Protein AF-A0A088RR99-F1 (afdb_monomer_lite)

Secondary structure (DSSP, 8-state):
--HHHHHHHHHHHHHHHHHHHHHHHHHHHHHHHHHHHHHHHHHHHHHHHHHHHHHHHHHHHHHHHHHHHHHHHHHHHHT------S-PPPHHHHTT----TTTTTTS------HHHHHHHHHHHHHHHHHHHHHHHHHHHHHHHHHHHHHHHHHHHHHHHHHHHHHHHHHHHHHHHHHHHHHHHHHHHHHHHHHHHHHHHHHHHHHHHHHHHHHHHHHHHHHHHHHHHTT--------S------TTSPPPGGGGGGS------HHHHHHHHHHHHHHHHHHHHHHHHHHHHT-TTTGGGS-HHHHHHHHHHHHHHHHHHHHHHHHHHHHHHHHHHHHHHHHHHHHHHHHHHHHHHHHHHHHHHHHHHHHHHHHHHHHHHHHHHHS-----THHHHHHHHHHHHHHHHHHHHHHHHHHHHHHHHHHHHHHHHHHHHHHHHHHHHHHHHHHHHHHHHHHHHHHHHHHHHHHHHHHHHHHHHHHHHHHHHHHHHHHHHHHHHHHHHHHHHHHHHHHHHHHHHHHHHHHHHHHHHH-SS--HHHHHHHHHHHHHHHHHHHHHHHHHHHHHHHHHHHHHHHHHHHHHHHHHHHHHHHHHHHHHHHHHHHHHHHHHHHHHHHHHHHHHHHHHHHHHHHHHHHHHHHHHHHHHHHHHHHHHHHHHHHHHHHHHHHHHHHHHHHHHHHHHHHHHHHHHHHHHHHHHHHHHHHH-STTHHHHHHHHHHHHHHHHHHHHHHHHHHHHHHHHHHHHHHHHHHHHHHHHHHHHHHHHHHHHHHHHHHHHHHHHHHHHHHHHHHTTT--

Organism: Leishmania panamensis (NCBI:txid5679)

Sequence (797 aa):
VTLEEYRDRDAAVGQLAAELEEQRAEAEKLAAELEEQRAEAEKLAAEVGEQRAEAGRLAAEVAAFRAKRNAALEARDAEGTLPVLEKAVPADEAAAQALDPRQVADGPLYAVTLEELHVARDETHRILDADGELRGILAEKVAECRGLIAKIEDVEMCLCDARNEQCGMQAKMDELERSCAAALRDRDEERRKVATELKALREINEQLVSEARAFRKKRLSAFACREANGFALSERVGSSFDKEDANVPVPSVMIEREALLCVRMEELNEQRDLNTQLLRDMSALGERIRDAMDPESIANSDSDAVFSHLEALLKALEESRAAEQAARDLAEEREGELAQLQKLFQNEEERLNNDLGEAREEVERLQGELDLLTDQLDEACRLFGDADAVNAEGVAKLETFSEVLAAARGGEKDAIEQLEIKENELEDLRSALKDTRYREEMLENLEDEVAQLQREKEITETELGAVQKEMSDLRRDLRAAEDRAAEKSRDTERMTLDLDALNSRIQDLLEELEEKTDQYNQVIKDLDDFAKNQSRENEKELLQRLLAREQELFELQEARRGENDEHEKQVGVLQGQINRLRDQTHQDNALHDGLQDELARLHKLLADAEAALRDKVAENEALKDGIEGMIDEHEAQMREMEQELEGKSKEVSDALERLEEMSAMVQEARESEESALRLRADSDAEVFRLQRELDKIKQLQSVMTESSDDRGGLLAQIMDSEGQLRDAETAIRKKNAELEEAEKEWRKKLNRSENLNHDLRRLLKRTMAALSKSADTMGNSAGALDAFRDELKPMMQ

pLDDT: mean 79.19, std 14.87, range [36.84, 98.06]

Radius of gyration: 68.39 Å; chains: 1; bounding box: 144×140×212 Å

Structure (mmCIF, N/CA/C/O backbone):
data_AF-A0A088RR99-F1
#
_entry.id   AF-A0A088RR99-F1
#
loop_
_atom_site.group_PDB
_atom_site.id
_atom_site.type_symbol
_atom_site.label_atom_id
_atom_site.label_alt_id
_atom_site.label_comp_id
_atom_site.label_asym_id
_atom_site.label_entity_id
_atom_site.label_seq_id
_atom_site.pdbx_PDB_ins_code
_atom_site.Cartn_x
_atom_site.Cartn_y
_atom_site.Cartn_z
_atom_site.occupancy
_atom_site.B_iso_or_equiv
_atom_site.auth_seq_id
_atom_site.auth_comp_id
_atom_site.auth_asym_id
_atom_site.auth_atom_id
_atom_site.pdbx_PDB_model_num
ATOM 1 N N . VAL A 1 1 ? 35.466 -7.204 6.351 1.00 54.00 1 VAL A N 1
ATOM 2 C CA . VAL A 1 1 ? 34.828 -8.522 6.517 1.00 54.00 1 VAL A CA 1
ATOM 3 C C . VAL A 1 1 ? 35.678 -9.545 5.793 1.00 54.00 1 VAL A C 1
ATOM 5 O O . VAL A 1 1 ? 35.951 -9.344 4.613 1.00 54.00 1 VAL A O 1
ATOM 8 N N . THR A 1 2 ? 36.204 -10.541 6.496 1.00 68.38 2 THR A N 1
ATOM 9 C CA . THR A 1 2 ? 37.073 -11.575 5.910 1.00 68.38 2 THR A CA 1
ATOM 10 C C . THR A 1 2 ? 36.237 -12.726 5.334 1.00 68.38 2 THR A C 1
ATOM 12 O O . THR A 1 2 ? 35.074 -12.906 5.685 1.00 68.38 2 THR A O 1
ATOM 15 N N . LEU A 1 3 ? 36.811 -13.527 4.428 1.00 69.12 3 LEU A N 1
ATOM 16 C CA . LEU A 1 3 ? 36.153 -14.727 3.878 1.00 69.12 3 LEU A CA 1
ATOM 17 C C . LEU A 1 3 ? 35.830 -15.786 4.951 1.00 69.12 3 LEU A C 1
ATOM 19 O O . LEU A 1 3 ? 34.948 -16.615 4.744 1.00 69.12 3 LEU A O 1
ATOM 23 N N . GLU A 1 4 ? 36.537 -15.764 6.082 1.00 70.50 4 GLU A N 1
ATOM 24 C CA . GLU A 1 4 ? 36.237 -16.595 7.255 1.00 70.50 4 GLU A CA 1
ATOM 25 C C . GLU A 1 4 ? 34.941 -16.153 7.940 1.00 70.50 4 GLU A C 1
ATOM 27 O O . GLU A 1 4 ? 34.075 -16.987 8.177 1.00 70.50 4 GLU A O 1
ATOM 32 N N . GLU A 1 5 ? 34.737 -14.846 8.128 1.00 72.44 5 GLU A N 1
ATOM 33 C CA . GLU A 1 5 ? 33.508 -14.312 8.732 1.00 72.44 5 GLU A CA 1
ATOM 34 C C . GLU A 1 5 ? 32.254 -14.630 7.899 1.00 72.44 5 GLU A C 1
ATOM 36 O O . GLU A 1 5 ? 31.184 -14.838 8.464 1.00 72.44 5 GLU A O 1
ATOM 41 N N . TYR A 1 6 ? 32.370 -14.716 6.567 1.00 73.50 6 TYR A N 1
ATOM 42 C CA . TYR A 1 6 ? 31.265 -15.161 5.705 1.00 73.50 6 TYR A CA 1
ATOM 43 C C . TYR A 1 6 ? 30.944 -16.648 5.883 1.00 73.50 6 TYR A C 1
ATOM 45 O O . TYR A 1 6 ? 29.779 -17.005 6.014 1.00 73.50 6 TYR A O 1
ATOM 53 N N . ARG A 1 7 ? 31.963 -17.512 5.952 1.00 76.06 7 ARG A N 1
ATOM 54 C CA . ARG A 1 7 ? 31.761 -18.958 6.148 1.00 76.06 7 ARG A CA 1
ATOM 55 C C . ARG A 1 7 ? 31.170 -19.282 7.514 1.00 76.06 7 ARG A C 1
ATOM 57 O O . ARG A 1 7 ? 30.309 -20.151 7.606 1.00 76.06 7 ARG A O 1
ATOM 64 N N . ASP A 1 8 ? 31.606 -18.574 8.551 1.00 81.62 8 ASP A N 1
ATOM 65 C CA . ASP A 1 8 ? 31.064 -18.737 9.900 1.00 81.62 8 ASP A CA 1
ATOM 66 C C . ASP A 1 8 ? 29.606 -18.267 9.968 1.00 81.62 8 ASP A C 1
ATOM 68 O O . ASP A 1 8 ? 28.774 -18.887 10.633 1.00 81.62 8 ASP A O 1
ATOM 72 N N . ARG A 1 9 ? 29.267 -17.207 9.224 1.00 80.00 9 ARG A N 1
ATOM 73 C CA . ARG A 1 9 ? 27.897 -16.701 9.128 1.00 80.00 9 ARG A CA 1
ATOM 74 C C . ARG A 1 9 ? 26.989 -17.642 8.340 1.00 80.00 9 ARG A C 1
ATOM 76 O O . ARG A 1 9 ? 25.888 -17.911 8.806 1.00 80.00 9 ARG A O 1
ATOM 83 N N . ASP A 1 10 ? 27.456 -18.202 7.227 1.00 81.12 10 ASP A N 1
ATOM 84 C CA . ASP A 1 10 ? 26.712 -19.211 6.462 1.00 81.12 10 ASP A CA 1
ATOM 85 C C . ASP A 1 10 ? 26.497 -20.494 7.279 1.00 81.12 10 ASP A C 1
ATOM 87 O O . ASP A 1 10 ? 25.415 -21.081 7.256 1.00 81.12 10 ASP A O 1
ATOM 91 N N . ALA A 1 11 ? 27.492 -20.907 8.073 1.00 81.31 11 ALA A N 1
ATOM 92 C CA . ALA A 1 11 ? 27.357 -22.039 8.986 1.00 81.31 11 ALA A CA 1
ATOM 93 C C . ALA A 1 11 ? 26.333 -21.768 10.103 1.00 81.31 11 ALA A C 1
ATOM 95 O O . ALA A 1 11 ? 25.532 -22.647 10.423 1.00 81.31 11 ALA A O 1
ATOM 96 N N . ALA A 1 12 ? 26.316 -20.555 10.664 1.00 81.56 12 ALA A N 1
ATOM 97 C CA . ALA A 1 12 ? 25.330 -20.148 11.665 1.00 81.56 12 ALA A CA 1
ATOM 98 C C . ALA A 1 12 ? 23.910 -20.060 11.080 1.00 81.56 12 ALA A C 1
ATOM 100 O O . ALA A 1 12 ? 22.954 -20.499 11.715 1.00 81.56 12 ALA A O 1
ATOM 101 N N . VAL A 1 13 ? 23.766 -19.557 9.850 1.00 83.94 13 VAL A N 1
ATOM 102 C CA . VAL A 1 13 ? 22.483 -19.541 9.129 1.00 83.94 13 VAL A CA 1
ATOM 103 C C . VAL A 1 13 ? 21.996 -20.967 8.863 1.00 83.94 13 VAL A C 1
ATOM 105 O O . VAL A 1 13 ? 20.821 -21.255 9.077 1.00 83.94 13 VAL A O 1
ATOM 108 N N . GLY A 1 14 ? 22.891 -21.884 8.484 1.00 83.31 14 GLY A N 1
ATOM 109 C CA . GLY A 1 14 ? 22.558 -23.300 8.313 1.00 83.31 14 GLY A CA 1
ATOM 110 C C . GLY A 1 14 ? 22.094 -23.984 9.605 1.00 83.31 14 GLY A C 1
ATOM 111 O O . GLY A 1 14 ? 21.163 -24.785 9.570 1.00 83.31 14 GLY A O 1
ATOM 112 N N . GLN A 1 15 ? 22.693 -23.647 10.752 1.00 82.81 15 GLN A N 1
ATOM 113 C CA . GLN A 1 15 ? 22.261 -24.158 12.060 1.00 82.81 15 GLN A CA 1
ATOM 114 C C . GLN A 1 15 ? 20.884 -23.619 12.459 1.00 82.81 15 GLN A C 1
ATOM 116 O O . GLN A 1 15 ? 20.018 -24.396 12.850 1.00 82.81 15 GLN A O 1
ATOM 121 N N . LEU A 1 16 ? 20.650 -22.317 12.279 1.00 83.88 16 LEU A N 1
ATOM 122 C CA . LEU A 1 16 ? 19.353 -21.698 12.561 1.00 83.88 16 LEU A CA 1
ATOM 123 C C . LEU A 1 16 ? 18.241 -22.246 11.656 1.00 83.88 16 LEU A C 1
ATOM 125 O O . LEU A 1 16 ? 17.116 -22.436 12.111 1.00 83.88 16 LEU A O 1
ATOM 129 N N . ALA A 1 17 ? 18.545 -22.537 10.388 1.00 82.81 17 ALA A N 1
ATOM 130 C CA . ALA A 1 17 ? 17.591 -23.160 9.475 1.00 82.81 17 ALA A CA 1
ATOM 131 C C . ALA A 1 17 ? 17.204 -24.580 9.927 1.00 82.81 17 ALA A C 1
ATOM 133 O O . ALA A 1 17 ? 16.025 -24.930 9.887 1.00 82.81 17 ALA A O 1
ATOM 134 N N . ALA A 1 18 ? 18.169 -25.369 10.410 1.00 85.12 18 ALA A N 1
ATOM 135 C CA . ALA A 1 18 ? 17.913 -26.709 10.936 1.00 85.12 18 ALA A CA 1
ATOM 136 C C . ALA A 1 18 ? 17.089 -26.681 12.237 1.00 85.12 18 ALA A C 1
ATOM 138 O O . ALA A 1 18 ? 16.146 -27.457 12.379 1.00 85.12 18 ALA A O 1
ATOM 139 N N . GLU A 1 19 ? 17.387 -25.755 13.156 1.00 86.31 19 GLU A N 1
ATOM 140 C CA . GLU A 1 19 ? 16.606 -25.570 14.390 1.00 86.31 19 GLU A CA 1
ATOM 141 C C . GLU A 1 19 ? 15.163 -25.125 14.095 1.00 86.31 19 GLU A C 1
ATOM 143 O O . GLU A 1 19 ? 14.224 -25.581 14.748 1.00 86.31 19 GLU A O 1
ATOM 148 N N . LEU A 1 20 ? 14.956 -24.277 13.080 1.00 82.88 20 LEU A N 1
ATOM 149 C CA . LEU A 1 20 ? 13.616 -23.870 12.649 1.00 82.88 20 LEU A CA 1
ATOM 150 C C . LEU A 1 20 ? 12.824 -25.018 12.008 1.00 82.88 20 LEU A C 1
ATOM 152 O O . LEU A 1 20 ? 11.614 -25.104 12.220 1.00 82.88 20 LEU A O 1
ATOM 156 N N . GLU A 1 21 ? 13.466 -25.900 11.237 1.00 85.81 21 GLU A N 1
ATOM 157 C CA . GLU A 1 21 ? 12.807 -27.110 10.728 1.00 85.81 21 GLU A CA 1
ATOM 158 C C . GLU A 1 21 ? 12.416 -28.069 11.859 1.00 85.81 21 GLU A C 1
ATOM 160 O O . GLU A 1 21 ? 11.305 -28.603 11.845 1.00 85.81 21 GLU A O 1
ATOM 165 N N . GLU A 1 22 ? 13.278 -28.247 12.862 1.00 88.12 22 GLU A N 1
ATOM 166 C CA . GLU A 1 22 ? 12.988 -29.093 14.024 1.00 88.12 22 GLU A CA 1
ATOM 167 C C . GLU A 1 22 ? 11.797 -28.548 14.829 1.00 88.12 22 GLU A C 1
ATOM 169 O O . GLU A 1 22 ? 10.846 -29.283 15.101 1.00 88.12 22 GLU A O 1
ATOM 174 N N . GLN A 1 23 ? 11.770 -27.239 15.100 1.00 85.75 23 GLN A N 1
ATOM 175 C CA . GLN A 1 23 ? 10.647 -26.590 15.785 1.00 85.75 23 GLN A CA 1
ATOM 176 C C . GLN A 1 23 ? 9.335 -26.680 14.996 1.00 85.75 23 GLN A C 1
ATOM 178 O O . GLN A 1 23 ? 8.271 -26.868 15.588 1.00 85.75 23 GLN A O 1
ATOM 183 N N . ARG A 1 24 ? 9.383 -26.577 13.661 1.00 84.25 24 ARG A N 1
ATOM 184 C CA . ARG A 1 24 ? 8.196 -26.760 12.808 1.00 84.25 24 ARG A CA 1
ATOM 185 C C . ARG A 1 24 ? 7.661 -28.187 12.896 1.00 84.25 24 ARG A C 1
ATOM 187 O O . ARG A 1 24 ? 6.454 -28.366 13.040 1.00 84.25 24 ARG A O 1
ATOM 194 N N . ALA A 1 25 ? 8.542 -29.186 12.875 1.00 85.12 25 ALA A N 1
ATOM 195 C CA . ALA A 1 25 ? 8.152 -30.587 13.004 1.00 85.12 25 ALA A CA 1
ATOM 196 C C . ALA A 1 25 ? 7.565 -30.911 14.392 1.00 85.12 25 ALA A C 1
ATOM 198 O O . ALA A 1 25 ? 6.639 -31.717 14.504 1.00 85.12 25 ALA A O 1
ATOM 199 N N . GLU A 1 26 ? 8.074 -30.289 15.458 1.00 86.69 26 GLU A N 1
ATOM 200 C CA . GLU A 1 26 ? 7.503 -30.413 16.804 1.00 86.69 26 GLU A CA 1
ATOM 201 C C . GLU A 1 26 ? 6.144 -29.713 16.928 1.00 86.69 26 GLU A C 1
ATOM 203 O O . GLU A 1 26 ? 5.206 -30.291 17.481 1.00 86.69 26 GLU A O 1
ATOM 208 N N . ALA A 1 27 ? 5.998 -28.516 16.354 1.00 78.56 27 ALA A N 1
ATOM 209 C CA . ALA A 1 27 ? 4.726 -27.799 16.323 1.00 78.56 27 ALA A CA 1
ATOM 210 C C . ALA A 1 27 ? 3.643 -28.577 15.555 1.00 78.56 27 ALA A C 1
ATOM 212 O O . ALA A 1 27 ? 2.495 -28.636 15.996 1.00 78.56 27 ALA A O 1
ATOM 213 N N . GLU A 1 28 ? 4.006 -29.226 14.445 1.00 87.69 28 GLU A N 1
ATOM 214 C CA . GLU A 1 28 ? 3.089 -30.053 13.657 1.00 87.69 28 GLU A CA 1
ATOM 215 C C . GLU A 1 28 ? 2.637 -31.308 14.426 1.00 87.69 28 GLU A C 1
ATOM 217 O O . GLU A 1 28 ? 1.454 -31.654 14.411 1.00 87.69 28 GLU A O 1
ATOM 222 N N . LYS A 1 29 ? 3.538 -31.948 15.189 1.00 87.44 29 LYS A N 1
ATOM 223 C CA . LYS A 1 29 ? 3.173 -33.061 16.087 1.00 87.44 29 LYS A CA 1
ATOM 224 C C . LYS A 1 29 ? 2.208 -32.628 17.188 1.00 87.44 29 LYS A C 1
ATOM 226 O O . LYS A 1 29 ? 1.214 -33.310 17.422 1.00 87.44 29 LYS A O 1
ATOM 231 N N . LEU A 1 30 ? 2.472 -31.493 17.835 1.00 83.06 30 LEU A N 1
ATOM 232 C CA . LEU A 1 30 ? 1.603 -30.963 18.890 1.00 83.06 30 LEU A CA 1
ATOM 233 C C . LEU A 1 30 ? 0.224 -30.561 18.347 1.00 83.06 30 LEU A C 1
ATOM 235 O O . LEU A 1 30 ? -0.787 -30.768 19.017 1.00 83.06 30 LEU A O 1
ATOM 239 N N . ALA A 1 31 ? 0.158 -30.031 17.123 1.00 82.94 31 ALA A N 1
ATOM 240 C CA . ALA A 1 31 ? -1.109 -29.726 16.464 1.00 82.94 31 ALA A CA 1
ATOM 241 C C . ALA A 1 31 ? -1.941 -30.996 16.206 1.00 82.94 31 ALA A C 1
ATOM 243 O O . ALA A 1 31 ? -3.144 -30.998 16.473 1.00 82.94 31 ALA A O 1
ATOM 244 N N . ALA A 1 32 ? -1.303 -32.084 15.761 1.00 85.31 32 ALA A N 1
ATOM 245 C CA . ALA A 1 32 ? -1.971 -33.368 15.552 1.00 85.31 32 ALA A CA 1
ATOM 246 C C . ALA A 1 32 ? -2.492 -33.983 16.867 1.00 85.31 32 ALA A C 1
ATOM 248 O O . ALA A 1 32 ? -3.633 -34.442 16.919 1.00 85.31 32 ALA A O 1
ATOM 249 N N . GLU A 1 33 ? -1.704 -33.934 17.947 1.00 87.25 33 GLU A N 1
ATOM 250 C CA . GLU A 1 33 ? -2.137 -34.407 19.273 1.00 87.25 33 GLU A CA 1
ATOM 251 C C . GLU A 1 33 ? -3.323 -33.591 19.822 1.00 87.25 33 GLU A C 1
ATOM 253 O O . GLU A 1 33 ? -4.242 -34.149 20.427 1.00 87.25 33 GLU A O 1
ATOM 258 N N . LEU A 1 34 ? -3.358 -32.276 19.575 1.00 83.00 34 LEU A N 1
ATOM 259 C CA . LEU A 1 34 ? -4.481 -31.423 19.978 1.00 83.00 34 LEU A CA 1
ATOM 260 C C . LEU A 1 34 ? -5.768 -31.718 19.198 1.00 83.00 34 LEU A C 1
ATOM 262 O O . LEU A 1 34 ? -6.855 -31.638 19.776 1.00 83.00 34 LEU A O 1
ATOM 266 N N . GLU A 1 35 ? -5.684 -32.052 17.908 1.00 86.12 35 GLU A N 1
ATOM 267 C CA . GLU A 1 35 ? -6.860 -32.492 17.147 1.00 86.12 35 GLU A CA 1
ATOM 268 C C . GLU A 1 35 ? -7.404 -33.831 17.655 1.00 86.12 35 GLU A C 1
ATOM 270 O O . GLU A 1 35 ? -8.621 -33.974 17.809 1.00 86.12 35 GLU A O 1
ATOM 275 N N . GLU A 1 36 ? -6.528 -34.785 17.985 1.00 86.38 36 GLU A N 1
ATOM 276 C CA . GLU A 1 36 ? -6.933 -36.075 18.552 1.00 86.38 36 GLU A CA 1
ATOM 277 C C . GLU A 1 36 ? -7.650 -35.890 19.900 1.00 86.38 36 GLU A C 1
ATOM 279 O O . GLU A 1 36 ? -8.761 -36.393 20.088 1.00 86.38 36 GLU A O 1
ATOM 284 N N . GLN A 1 37 ? -7.095 -35.066 20.795 1.00 84.25 37 GLN A N 1
ATOM 285 C CA . GLN A 1 37 ? -7.728 -34.751 22.082 1.00 84.25 37 GLN A CA 1
ATOM 286 C C . GLN A 1 37 ? -9.078 -34.040 21.925 1.00 84.25 37 GLN A C 1
ATOM 288 O O . GLN A 1 37 ? -10.015 -34.311 22.681 1.00 84.25 37 GLN A O 1
ATOM 293 N N . ARG A 1 38 ? -9.221 -33.147 20.936 1.00 83.50 38 ARG A N 1
ATOM 294 C CA . ARG A 1 38 ? -10.507 -32.491 20.641 1.00 83.50 38 ARG A CA 1
ATOM 295 C C . ARG A 1 38 ? -11.554 -33.497 20.167 1.00 83.50 38 ARG A C 1
ATOM 297 O O . ARG A 1 38 ? -12.693 -33.440 20.631 1.00 83.50 38 ARG A O 1
ATOM 304 N N . ALA A 1 39 ? -11.169 -34.436 19.305 1.00 85.31 39 ALA A N 1
ATOM 305 C CA . ALA A 1 39 ? -12.062 -35.486 18.826 1.00 85.31 39 ALA A CA 1
ATOM 306 C C . ALA A 1 39 ? -12.495 -36.443 19.955 1.00 85.31 39 ALA A C 1
ATOM 308 O O . ALA A 1 39 ? -13.648 -36.884 19.995 1.00 85.31 39 ALA A O 1
ATOM 309 N N . GLU A 1 40 ? -11.604 -36.754 20.898 1.00 86.06 40 GLU A N 1
ATOM 310 C CA . GLU A 1 40 ? -11.945 -37.544 22.087 1.00 86.06 40 GLU A CA 1
ATOM 311 C C . GLU A 1 40 ? -12.868 -36.786 23.051 1.00 86.06 40 GLU A C 1
ATOM 313 O O . GLU A 1 40 ? -13.852 -37.353 23.536 1.00 86.06 40 GLU A O 1
ATOM 318 N N . ALA A 1 41 ? -12.620 -35.493 23.278 1.00 78.75 41 ALA A N 1
ATOM 319 C CA . ALA A 1 41 ? -13.479 -34.651 24.108 1.00 78.75 41 ALA A CA 1
ATOM 320 C C . ALA A 1 41 ? -14.903 -34.536 23.537 1.00 78.75 41 ALA A C 1
ATOM 322 O O . ALA A 1 41 ? -15.880 -34.580 24.289 1.00 78.75 41 ALA A O 1
ATOM 323 N N . GLU A 1 42 ? -15.041 -34.446 22.211 1.00 86.56 42 GLU A N 1
ATOM 324 C CA . GLU A 1 42 ? -16.344 -34.411 21.542 1.00 86.56 42 GLU A CA 1
ATOM 325 C C . GLU A 1 42 ? -17.111 -35.736 21.702 1.00 86.56 42 GLU A C 1
ATOM 327 O O . GLU A 1 42 ? -18.307 -35.727 22.010 1.00 86.56 42 GLU A O 1
ATOM 332 N N . LYS A 1 43 ? -16.425 -36.884 21.596 1.00 85.94 43 LYS A N 1
ATOM 333 C CA . LYS A 1 43 ? -17.029 -38.203 21.866 1.00 85.94 43 LYS A CA 1
ATOM 334 C C . LYS A 1 43 ? -17.524 -38.326 23.306 1.00 85.94 43 LYS A C 1
ATOM 336 O O . LYS A 1 43 ? -18.658 -38.750 23.526 1.00 85.94 43 LYS A O 1
ATOM 341 N N . LEU A 1 44 ? -16.715 -37.913 24.281 1.00 83.50 44 LEU A N 1
ATOM 342 C CA . LEU A 1 44 ? -17.098 -37.947 25.695 1.00 83.50 44 LEU A CA 1
ATOM 343 C C . LEU A 1 44 ? -18.277 -37.008 25.991 1.00 83.50 44 LEU A C 1
ATOM 345 O O . LEU A 1 44 ? -19.177 -37.360 26.755 1.00 83.50 44 LEU A O 1
ATOM 349 N N . ALA A 1 45 ? -18.324 -35.833 25.356 1.00 81.44 45 ALA A N 1
ATOM 350 C CA . ALA A 1 45 ? -19.454 -34.917 25.481 1.00 81.44 45 ALA A CA 1
ATOM 351 C C . ALA A 1 45 ? -20.762 -35.532 24.946 1.00 81.44 45 ALA A C 1
ATOM 353 O O . ALA A 1 45 ? -21.819 -35.355 25.562 1.00 81.44 45 ALA A O 1
ATOM 354 N N . ALA A 1 46 ? -20.694 -36.290 23.845 1.00 84.62 46 ALA A N 1
ATOM 355 C CA . ALA A 1 46 ? -21.840 -37.015 23.302 1.00 84.62 46 ALA A CA 1
ATOM 356 C C . ALA A 1 46 ? -22.334 -38.121 24.256 1.00 84.62 46 ALA A C 1
ATOM 358 O O . ALA A 1 46 ? -23.530 -38.176 24.551 1.00 84.62 46 ALA A O 1
ATOM 359 N N . GLU A 1 47 ? -21.429 -38.933 24.815 1.00 85.56 47 GLU A N 1
ATOM 360 C CA . GLU A 1 47 ? -21.777 -39.987 25.783 1.00 85.56 47 GLU A CA 1
ATOM 361 C C . GLU A 1 47 ? -22.422 -39.419 27.061 1.00 85.56 47 GLU A C 1
ATOM 363 O O . GLU A 1 47 ? -23.435 -39.934 27.542 1.00 85.56 47 GLU A O 1
ATOM 368 N N . VAL A 1 48 ? -21.901 -38.306 27.592 1.00 82.75 48 VAL A N 1
ATOM 369 C CA . VAL A 1 48 ? -22.506 -37.615 28.748 1.00 82.75 48 VAL A CA 1
ATOM 370 C C . VAL A 1 48 ? -23.896 -37.066 28.404 1.00 82.75 48 VAL A C 1
ATOM 372 O O . VAL A 1 48 ? -24.798 -37.075 29.250 1.00 82.75 48 VAL A O 1
ATOM 375 N N . GLY A 1 49 ? -24.097 -36.603 27.168 1.00 84.50 49 GLY A N 1
ATOM 376 C CA . GLY A 1 49 ? -25.401 -36.182 26.657 1.00 84.50 49 GLY A CA 1
ATOM 377 C C . GLY A 1 49 ? -26.433 -37.312 26.669 1.00 84.50 49 GLY A C 1
ATOM 378 O O . GLY A 1 49 ? -27.550 -37.117 27.160 1.00 84.50 49 GLY A O 1
ATOM 379 N N . GLU A 1 50 ? -26.054 -38.505 26.206 1.00 85.50 50 GLU A N 1
ATOM 380 C CA . GLU A 1 50 ? -26.917 -39.692 26.229 1.00 85.50 50 GLU A CA 1
ATOM 381 C C . GLU A 1 50 ? -27.250 -40.135 27.659 1.00 85.50 50 GLU A C 1
ATOM 383 O O . GLU A 1 50 ? -28.425 -40.327 27.986 1.00 85.50 50 GLU A O 1
ATOM 388 N N . GLN A 1 51 ? -26.256 -40.192 28.552 1.00 84.81 51 GLN A N 1
ATOM 389 C CA . GLN A 1 51 ? -26.477 -40.556 29.957 1.00 84.81 51 GLN A CA 1
ATOM 390 C C . GLN A 1 51 ? -27.415 -39.575 30.674 1.00 84.81 51 GLN A C 1
ATOM 392 O O . GLN A 1 51 ? -28.276 -39.983 31.458 1.00 84.81 51 GLN A O 1
ATOM 397 N N . ARG A 1 52 ? -27.307 -38.268 30.390 1.00 82.12 52 ARG A N 1
ATOM 398 C CA . ARG A 1 52 ? -28.235 -37.259 30.932 1.00 82.12 52 ARG A CA 1
ATOM 399 C C . ARG A 1 52 ? -29.660 -37.453 30.418 1.00 82.12 52 ARG A C 1
ATOM 401 O O . ARG A 1 52 ? -30.609 -37.290 31.188 1.00 82.12 52 ARG A O 1
ATOM 408 N N . ALA A 1 53 ? -29.826 -37.817 29.147 1.00 83.50 53 ALA A N 1
ATOM 409 C CA . ALA A 1 53 ? -31.139 -38.112 28.580 1.00 83.50 53 ALA A CA 1
ATOM 410 C C . ALA A 1 53 ? -31.770 -39.363 29.219 1.00 83.50 53 ALA A C 1
ATOM 412 O O . ALA A 1 53 ? -32.968 -39.372 29.521 1.00 83.50 53 ALA A O 1
ATOM 413 N N . GLU A 1 54 ? -30.970 -40.396 29.487 1.00 83.25 54 GLU A N 1
ATOM 414 C CA . GLU A 1 54 ? -31.419 -41.619 30.155 1.00 83.25 54 GLU A CA 1
ATOM 415 C C . GLU A 1 54 ? -31.776 -41.379 31.632 1.00 83.25 54 GLU A C 1
ATOM 417 O O . GLU A 1 54 ? -32.849 -41.788 32.085 1.00 83.25 54 GLU A O 1
ATOM 422 N N . ALA A 1 55 ? -30.971 -40.598 32.359 1.00 76.69 55 ALA A N 1
ATOM 423 C CA . ALA A 1 55 ? -31.294 -40.156 33.716 1.00 76.69 55 ALA A CA 1
ATOM 424 C C . ALA A 1 55 ? -32.603 -39.345 33.766 1.00 76.69 55 ALA A C 1
ATOM 426 O O . ALA A 1 55 ? -33.422 -39.531 34.671 1.00 76.69 55 ALA A O 1
ATOM 427 N N . GLY A 1 56 ? -32.846 -38.491 32.765 1.00 82.19 56 GLY A N 1
ATOM 428 C CA . GLY A 1 56 ? -34.105 -37.760 32.613 1.00 82.19 56 GLY A CA 1
ATOM 429 C C . GLY A 1 56 ? -35.314 -38.680 32.407 1.00 82.19 56 GLY A C 1
ATOM 430 O O . GLY A 1 56 ? -36.368 -38.461 33.011 1.00 82.19 56 GLY A O 1
ATOM 431 N N . ARG A 1 57 ? -35.165 -39.750 31.613 1.00 85.31 57 ARG A N 1
ATOM 432 C CA . ARG A 1 57 ? -36.213 -40.769 31.428 1.00 85.31 57 ARG A CA 1
ATOM 433 C C . ARG A 1 57 ? -36.519 -41.520 32.722 1.00 85.31 57 ARG A C 1
ATOM 435 O O . ARG A 1 57 ? -37.688 -41.633 33.086 1.00 85.31 57 ARG A O 1
ATOM 442 N N . LEU A 1 58 ? -35.490 -41.967 33.440 1.00 81.94 58 LEU A N 1
ATOM 443 C CA . LEU A 1 58 ? -35.649 -42.667 34.718 1.00 81.94 58 LEU A CA 1
ATOM 444 C C . LEU A 1 58 ? -36.299 -41.769 35.781 1.00 81.94 58 LEU A C 1
ATOM 446 O O . LEU A 1 58 ? -37.187 -42.210 36.511 1.00 81.94 58 LEU A O 1
ATOM 450 N N . ALA A 1 59 ? -35.930 -40.486 35.840 1.00 79.06 59 ALA A N 1
ATOM 451 C CA . ALA A 1 59 ? -36.560 -39.525 36.744 1.00 79.06 59 ALA A CA 1
ATOM 452 C C . ALA A 1 59 ? -38.059 -39.339 36.444 1.00 79.06 59 ALA A C 1
ATOM 454 O O . ALA A 1 59 ? -38.875 -39.305 37.371 1.00 79.06 59 ALA A O 1
ATOM 455 N N . ALA A 1 60 ? -38.439 -39.273 35.162 1.00 81.31 60 ALA A N 1
ATOM 456 C CA . ALA A 1 60 ? -39.840 -39.196 34.748 1.00 81.31 60 ALA A CA 1
ATOM 457 C C . ALA A 1 60 ? -40.627 -40.466 35.119 1.00 81.31 60 ALA A C 1
ATOM 459 O O . ALA A 1 60 ? -41.765 -40.379 35.588 1.00 81.31 60 ALA A O 1
ATOM 460 N N . GLU A 1 61 ? -40.019 -41.644 34.980 1.00 82.62 61 GLU A N 1
ATOM 461 C CA . GLU A 1 61 ? -40.632 -42.918 35.363 1.00 82.62 61 GLU A CA 1
ATOM 462 C C . GLU A 1 61 ? -40.835 -43.029 36.884 1.00 82.62 61 GLU A C 1
ATOM 464 O O . GLU A 1 61 ? -41.922 -43.388 37.348 1.00 82.62 61 GLU A O 1
ATOM 469 N N . VAL A 1 62 ? -39.843 -42.620 37.682 1.00 79.88 62 VAL A N 1
ATOM 470 C CA . VAL A 1 62 ? -39.958 -42.557 39.148 1.00 79.88 62 VAL A CA 1
ATOM 471 C C . VAL A 1 62 ? -41.036 -41.561 39.576 1.00 79.88 62 VAL A C 1
ATOM 473 O O . VAL A 1 62 ? -41.808 -41.848 40.496 1.00 79.88 62 VAL A O 1
ATOM 476 N N . ALA A 1 63 ? -41.137 -40.405 38.916 1.00 80.50 63 ALA A N 1
ATOM 477 C CA . ALA A 1 63 ? -42.195 -39.434 39.185 1.00 80.50 63 ALA A CA 1
ATOM 478 C C . ALA A 1 63 ? -43.586 -40.021 38.884 1.00 80.50 63 ALA A C 1
ATOM 480 O O . ALA A 1 63 ? -44.496 -39.895 39.706 1.00 80.50 63 ALA A O 1
ATOM 481 N N . ALA A 1 64 ? -43.735 -40.743 37.770 1.00 80.19 64 ALA A N 1
ATOM 482 C CA . ALA A 1 64 ? -44.971 -41.442 37.425 1.00 80.19 64 ALA A CA 1
ATOM 483 C C . ALA A 1 64 ? -45.318 -42.553 38.436 1.00 80.19 64 ALA A C 1
ATOM 485 O O . ALA A 1 64 ? -46.485 -42.716 38.803 1.00 80.19 64 ALA A O 1
ATOM 486 N N . PHE A 1 65 ? -44.322 -43.288 38.939 1.00 81.88 65 PHE A N 1
ATOM 487 C CA . PHE A 1 65 ? -44.522 -44.296 39.982 1.00 81.88 65 PHE A CA 1
ATOM 488 C C . PHE A 1 65 ? -44.959 -43.664 41.310 1.00 81.88 65 PHE A C 1
ATOM 490 O O . PHE A 1 65 ? -45.899 -44.140 41.951 1.00 81.88 65 PHE A O 1
ATOM 497 N N . ARG A 1 66 ? -44.335 -42.546 41.706 1.00 84.31 66 ARG A N 1
ATOM 498 C CA . ARG A 1 66 ? -44.729 -41.772 42.895 1.00 84.31 66 ARG A CA 1
ATOM 499 C C . ARG A 1 66 ? -46.147 -41.223 42.765 1.00 84.31 66 ARG A C 1
ATOM 501 O O . ARG A 1 66 ? -46.909 -41.334 43.720 1.00 84.31 66 ARG A O 1
ATOM 508 N N . ALA A 1 67 ? -46.522 -40.707 41.596 1.00 80.75 67 ALA A N 1
ATOM 509 C CA . ALA A 1 67 ? -47.880 -40.242 41.327 1.00 80.75 67 ALA A CA 1
ATOM 510 C C . ALA A 1 67 ? -48.904 -41.383 41.438 1.00 80.75 67 ALA A C 1
ATOM 512 O O . ALA A 1 67 ? -49.914 -41.228 42.118 1.00 80.75 67 ALA A O 1
ATOM 513 N N . LYS A 1 68 ? -48.616 -42.562 40.865 1.00 80.69 68 LYS A N 1
ATOM 514 C CA . LYS A 1 68 ? -49.468 -43.756 41.015 1.00 80.69 68 LYS A CA 1
ATOM 515 C C . LYS A 1 68 ? -49.600 -44.201 42.470 1.00 80.69 68 LYS A C 1
ATOM 517 O O . LYS A 1 68 ? -50.698 -44.528 42.906 1.00 80.69 68 LYS A O 1
ATOM 522 N N . ARG A 1 69 ? -48.500 -44.201 43.228 1.00 82.62 69 ARG A N 1
ATOM 523 C CA . ARG A 1 69 ? -48.510 -44.546 44.656 1.00 82.62 69 ARG A CA 1
ATOM 524 C C . ARG A 1 69 ? -49.344 -43.554 45.462 1.00 82.62 69 ARG A C 1
ATOM 526 O O . ARG A 1 69 ? -50.129 -43.978 46.297 1.00 82.62 69 ARG A O 1
ATOM 533 N N . ASN A 1 70 ? -49.181 -42.257 45.217 1.00 77.19 70 ASN A N 1
ATOM 534 C CA . ASN A 1 70 ? -49.928 -41.227 45.931 1.00 77.19 70 ASN A CA 1
ATOM 535 C C . ASN A 1 70 ? -51.421 -41.285 45.580 1.00 77.19 70 ASN A C 1
ATOM 537 O O . ASN A 1 70 ? -52.236 -41.260 46.487 1.00 77.19 70 ASN A O 1
ATOM 541 N N . ALA A 1 71 ? -51.777 -41.507 44.312 1.00 75.19 71 ALA A N 1
ATOM 542 C CA . ALA A 1 71 ? -53.165 -41.741 43.909 1.00 75.19 71 ALA A CA 1
ATOM 543 C C . ALA A 1 71 ? -53.762 -43.007 44.557 1.00 75.19 71 ALA A C 1
ATOM 545 O O . ALA A 1 71 ? -54.928 -43.019 44.938 1.00 75.19 71 ALA A O 1
ATOM 546 N N . ALA A 1 72 ? -52.968 -44.072 44.723 1.00 69.19 72 ALA A N 1
ATOM 547 C CA . ALA A 1 72 ? -53.394 -45.276 45.435 1.00 69.19 72 ALA A CA 1
ATOM 548 C C . ALA A 1 72 ? -53.548 -45.048 46.951 1.00 69.19 72 ALA A C 1
ATOM 550 O O . ALA A 1 72 ? -54.430 -45.641 47.567 1.00 69.19 72 ALA A O 1
ATOM 551 N N . LEU A 1 73 ? -52.716 -44.192 47.555 1.00 71.12 73 LEU A N 1
ATOM 552 C CA . LEU A 1 73 ? -52.847 -43.784 48.957 1.00 71.12 73 LEU A CA 1
ATOM 553 C C . LEU A 1 73 ? -54.081 -42.898 49.165 1.00 71.12 73 LEU A C 1
ATOM 555 O O . LEU A 1 73 ? -54.863 -43.177 50.063 1.00 71.12 73 LEU A O 1
ATOM 559 N N . GLU A 1 74 ? -54.316 -41.922 48.288 1.00 70.81 74 GLU A N 1
ATOM 560 C CA . GLU A 1 74 ? -55.515 -41.075 48.309 1.00 70.81 74 GLU A CA 1
ATOM 561 C C . GLU A 1 74 ? -56.798 -41.896 48.108 1.00 70.81 74 GLU A C 1
ATOM 563 O O . GLU A 1 74 ? -57.787 -41.672 48.803 1.00 70.81 74 GLU A O 1
ATOM 568 N N . ALA A 1 75 ? -56.781 -42.897 47.219 1.00 70.38 75 ALA A N 1
ATOM 569 C CA . ALA A 1 75 ? -57.895 -43.831 47.057 1.00 70.38 75 ALA A CA 1
ATOM 570 C C . ALA A 1 75 ? -58.140 -44.669 48.326 1.00 70.38 75 ALA A C 1
ATOM 572 O O . ALA A 1 75 ? -59.287 -44.910 48.696 1.00 70.38 75 ALA A O 1
ATOM 573 N N . ARG A 1 76 ? -57.070 -45.064 49.028 1.00 62.16 76 ARG A N 1
ATOM 574 C CA . ARG A 1 76 ? -57.155 -45.813 50.289 1.00 62.16 76 ARG A CA 1
ATOM 575 C C . ARG A 1 76 ? -57.672 -44.953 51.446 1.00 62.16 76 ARG A C 1
ATOM 577 O O . ARG A 1 76 ? -58.441 -45.446 52.267 1.00 62.16 76 ARG A O 1
ATOM 584 N N . ASP A 1 77 ? -57.287 -43.682 51.493 1.00 62.59 77 ASP A N 1
ATOM 585 C CA . ASP A 1 77 ? -57.764 -42.726 52.497 1.00 62.59 77 ASP A CA 1
ATOM 586 C C . ASP A 1 77 ? -59.233 -42.333 52.240 1.00 62.59 77 ASP A C 1
ATOM 588 O O . ASP A 1 77 ? -59.994 -42.117 53.185 1.00 62.59 77 ASP A O 1
ATOM 592 N N . ALA A 1 78 ? -59.671 -42.332 50.975 1.00 64.69 78 ALA A N 1
ATOM 593 C CA . ALA A 1 78 ? -61.067 -42.123 50.583 1.00 64.69 78 ALA A CA 1
ATOM 594 C C . ALA A 1 78 ? -61.990 -43.324 50.884 1.00 64.69 78 ALA A C 1
ATOM 596 O O . ALA A 1 78 ? -63.186 -43.129 51.102 1.00 64.69 78 ALA A O 1
ATOM 597 N N . GLU A 1 79 ? -61.462 -44.554 50.931 1.00 54.69 79 GLU A N 1
ATOM 598 C CA . GLU A 1 79 ? -62.233 -45.772 51.242 1.00 54.69 79 GLU A CA 1
ATOM 599 C C . GLU A 1 79 ? -62.460 -46.014 52.744 1.00 54.69 79 GLU A C 1
ATOM 601 O O . GLU A 1 79 ? -63.220 -46.910 53.108 1.00 54.69 79 GLU A O 1
ATOM 606 N N . GLY A 1 80 ? -61.881 -45.188 53.623 1.00 59.28 80 GLY A N 1
ATOM 607 C CA . GLY A 1 80 ? -62.297 -45.064 55.020 1.00 59.28 80 GLY A CA 1
ATOM 608 C C . GLY A 1 80 ? -62.503 -46.392 55.752 1.00 59.28 80 GLY A C 1
ATOM 609 O O . GLY A 1 80 ? -63.609 -46.677 56.204 1.00 59.28 80 GLY A O 1
ATOM 610 N N . THR A 1 81 ? -61.471 -47.228 55.899 1.00 47.75 81 THR A N 1
ATOM 611 C CA . THR A 1 81 ? -61.473 -48.267 56.945 1.00 47.75 81 THR A CA 1
ATOM 612 C C . THR A 1 81 ? -60.072 -48.795 57.253 1.00 47.75 81 THR A C 1
ATOM 614 O O . THR A 1 81 ? -59.495 -49.536 56.468 1.00 47.75 81 THR A O 1
ATOM 617 N N . LEU A 1 82 ? -59.547 -48.433 58.429 1.00 46.31 82 LEU A N 1
ATOM 618 C CA . LEU A 1 82 ? -58.982 -49.326 59.455 1.00 46.31 82 LEU A CA 1
ATOM 619 C C . LEU A 1 82 ? -58.590 -48.470 60.682 1.00 46.31 82 LEU A C 1
ATOM 621 O O . LEU A 1 82 ? -58.066 -47.369 60.504 1.00 46.31 82 LEU A O 1
ATOM 625 N N . PRO A 1 83 ? -58.834 -48.924 61.925 1.00 50.94 83 PRO A N 1
ATOM 626 C CA . PRO A 1 83 ? -58.484 -48.157 63.112 1.00 50.94 83 PRO A CA 1
ATOM 627 C C . PRO A 1 83 ? -56.974 -48.238 63.345 1.00 50.94 83 PRO A C 1
ATOM 629 O O . PRO A 1 83 ? -56.441 -49.302 63.660 1.00 50.94 83 PRO A O 1
ATOM 632 N N . VAL A 1 84 ? -56.284 -47.109 63.206 1.00 43.09 84 VAL A N 1
ATOM 633 C CA . VAL A 1 84 ? -54.903 -46.962 63.672 1.00 43.09 84 VAL A CA 1
ATOM 634 C C . VAL A 1 84 ? -54.957 -46.687 65.174 1.00 43.09 84 VAL A C 1
ATOM 636 O O . VAL A 1 84 ? -55.582 -45.725 65.613 1.00 43.09 84 VAL A O 1
ATOM 639 N N . LEU A 1 85 ? -54.336 -47.557 65.974 1.00 44.81 85 LEU A N 1
ATOM 640 C CA . LEU A 1 85 ? -54.151 -47.340 67.409 1.00 44.81 85 LEU A CA 1
ATOM 641 C C . LEU A 1 85 ? -53.314 -46.067 67.620 1.00 44.81 85 LEU A C 1
ATOM 643 O O . LEU A 1 85 ? -52.172 -45.989 67.179 1.00 44.81 85 LEU A O 1
ATOM 647 N N . GLU A 1 86 ? -53.885 -45.081 68.311 1.00 46.25 86 GLU A N 1
ATOM 648 C CA . GLU A 1 86 ? -53.366 -43.709 68.454 1.00 46.25 86 GLU A CA 1
ATOM 649 C C . GLU A 1 86 ? -52.053 -43.546 69.242 1.00 46.25 86 GLU A C 1
ATOM 651 O O . GLU A 1 86 ? -51.619 -42.418 69.472 1.00 46.25 86 GLU A O 1
ATOM 656 N N . LYS A 1 87 ? -51.365 -44.615 69.655 1.00 47.78 87 LYS A N 1
ATOM 657 C CA . LYS A 1 87 ? -50.057 -44.491 70.316 1.00 47.78 87 LYS A CA 1
ATOM 658 C C . LYS A 1 87 ? -49.115 -45.610 69.899 1.00 47.78 87 LYS A C 1
ATOM 660 O O . LYS A 1 87 ? -49.309 -46.763 70.273 1.00 47.78 87 LYS A O 1
ATOM 665 N N . ALA A 1 88 ? -48.069 -45.245 69.161 1.00 43.81 88 ALA A N 1
ATOM 666 C CA . ALA A 1 88 ? -46.906 -46.097 68.974 1.00 43.81 88 ALA A CA 1
ATOM 667 C C . ALA A 1 88 ? -46.203 -46.267 70.329 1.00 43.81 88 ALA A C 1
ATOM 669 O O . ALA A 1 88 ? -45.751 -45.289 70.927 1.00 43.81 88 ALA A O 1
ATOM 670 N N . VAL A 1 89 ? -46.149 -47.505 70.817 1.00 51.03 89 VAL A N 1
ATOM 671 C CA . VAL A 1 89 ? -45.325 -47.874 71.971 1.00 51.03 89 VAL A CA 1
ATOM 672 C C . VAL A 1 89 ? -43.871 -47.955 71.487 1.00 51.03 89 VAL A C 1
ATOM 674 O O . VAL A 1 89 ? -43.624 -48.597 70.461 1.00 51.03 89 VAL A O 1
ATOM 677 N N . PRO A 1 90 ? -42.910 -47.297 72.159 1.00 57.91 90 PRO A N 1
ATOM 678 C CA . PRO A 1 90 ? -41.496 -47.372 71.805 1.00 57.91 90 PRO A CA 1
ATOM 679 C C . PRO A 1 90 ? -40.989 -48.821 71.807 1.00 57.91 90 PRO A C 1
ATOM 681 O O . PRO A 1 90 ? -41.415 -49.636 72.628 1.00 57.91 90 PRO A O 1
ATOM 684 N N . ALA A 1 91 ? -40.062 -49.138 70.897 1.00 46.28 91 ALA A N 1
ATOM 685 C CA . ALA A 1 91 ? -39.583 -50.501 70.636 1.00 46.28 91 ALA A CA 1
ATOM 686 C C . ALA A 1 91 ? -39.056 -51.238 71.886 1.00 46.28 91 ALA A C 1
ATOM 688 O O . ALA A 1 91 ? -39.145 -52.464 71.962 1.00 46.28 91 ALA A O 1
ATOM 689 N N . ASP A 1 92 ? -38.586 -50.492 72.884 1.00 52.97 92 ASP A N 1
ATOM 690 C CA . ASP A 1 92 ? -38.006 -51.036 74.111 1.00 52.97 92 ASP A CA 1
ATOM 691 C C . ASP A 1 92 ? -39.075 -51.538 75.108 1.00 52.97 92 ASP A C 1
ATOM 693 O O . ASP A 1 92 ? -38.808 -52.444 75.897 1.00 52.97 92 ASP A O 1
ATOM 697 N N . GLU A 1 93 ? -40.309 -51.017 75.048 1.00 49.00 93 GLU A N 1
ATOM 698 C CA . GLU A 1 93 ? -41.435 -51.442 75.903 1.00 49.00 93 GLU A CA 1
ATOM 699 C C . GLU A 1 93 ? -42.253 -52.591 75.287 1.00 49.00 93 GLU A C 1
ATOM 701 O O . GLU A 1 93 ? -42.799 -53.426 76.012 1.00 49.00 93 GLU A O 1
ATOM 706 N N . ALA A 1 94 ? -42.280 -52.705 73.954 1.00 50.94 94 ALA A N 1
ATOM 707 C CA . ALA A 1 94 ? -43.008 -53.765 73.247 1.00 50.94 94 ALA A CA 1
ATOM 708 C C . ALA A 1 94 ? -42.450 -55.176 73.526 1.00 50.94 94 ALA A C 1
ATOM 710 O O . ALA A 1 94 ? -43.194 -56.155 73.505 1.00 50.94 94 ALA A O 1
ATOM 711 N N . ALA A 1 95 ? -41.154 -55.292 73.835 1.00 52.56 95 ALA A N 1
ATOM 712 C CA . ALA A 1 95 ? -40.520 -56.573 74.147 1.00 52.56 95 ALA A CA 1
ATOM 713 C C . ALA A 1 95 ? -40.870 -57.114 75.551 1.00 52.56 95 ALA A C 1
ATOM 715 O O . ALA A 1 95 ? -40.720 -58.310 75.798 1.00 52.56 95 ALA A O 1
ATOM 716 N N . ALA A 1 96 ? -41.340 -56.261 76.470 1.00 49.00 96 ALA A N 1
ATOM 717 C CA . ALA A 1 96 ? -41.609 -56.630 77.864 1.00 49.00 96 ALA A CA 1
ATOM 718 C C . ALA A 1 96 ? -43.092 -56.935 78.152 1.00 49.00 96 ALA A C 1
ATOM 720 O O . ALA A 1 96 ? -43.423 -57.435 79.231 1.00 49.00 96 ALA A O 1
ATOM 721 N N . GLN A 1 97 ? -43.996 -56.652 77.209 1.00 49.31 97 GLN A N 1
ATOM 722 C CA . GLN A 1 97 ? -45.437 -56.768 77.417 1.00 49.31 97 GLN A CA 1
ATOM 723 C C . GLN A 1 97 ? -45.986 -58.070 76.818 1.00 49.31 97 GLN A C 1
ATOM 725 O O . GLN A 1 97 ? -46.153 -58.211 75.610 1.00 49.31 97 GLN A O 1
ATOM 730 N N . ALA A 1 98 ? -46.285 -59.043 77.682 1.00 50.56 98 ALA A N 1
ATOM 731 C CA . ALA A 1 98 ? -46.934 -60.284 77.273 1.00 50.56 98 ALA A CA 1
ATOM 732 C C . ALA A 1 98 ? -48.370 -60.005 76.795 1.00 50.56 98 ALA A C 1
ATOM 734 O O . ALA A 1 98 ? -49.229 -59.602 77.581 1.00 50.56 98 ALA A O 1
ATOM 735 N N . LEU A 1 99 ? -48.620 -60.224 75.503 1.00 55.31 99 LEU A N 1
ATOM 736 C CA . LEU A 1 99 ? -49.952 -60.153 74.904 1.00 55.31 99 LEU A CA 1
ATOM 737 C C . LEU A 1 99 ? -50.797 -61.358 75.347 1.00 55.31 99 LEU A C 1
ATOM 739 O O . LEU A 1 99 ? -50.329 -62.498 75.348 1.00 55.31 99 LEU A O 1
ATOM 743 N N . ASP A 1 100 ? -52.050 -61.098 75.724 1.00 50.88 100 ASP A N 1
ATOM 744 C CA . ASP A 1 100 ? -53.015 -62.121 76.138 1.00 50.88 100 ASP A CA 1
ATOM 745 C C . ASP A 1 100 ? -53.306 -63.076 74.952 1.00 50.88 100 ASP A C 1
ATOM 747 O O . ASP A 1 100 ? -53.728 -62.602 73.890 1.00 50.88 100 ASP A O 1
ATOM 751 N N . PRO A 1 101 ? -53.110 -64.409 75.086 1.00 55.81 101 PRO A N 1
ATOM 752 C CA . PRO A 1 101 ? -53.225 -65.386 73.992 1.00 55.81 101 PRO A CA 1
ATOM 753 C C . PRO A 1 101 ? -54.543 -65.371 73.209 1.00 55.81 101 PRO A C 1
ATOM 755 O O . PRO A 1 101 ? -54.618 -65.922 72.112 1.00 55.81 101 PRO A O 1
ATOM 758 N N . ARG A 1 102 ? -55.594 -64.747 73.747 1.00 55.97 102 ARG A N 1
ATOM 759 C CA . ARG A 1 102 ? -56.884 -64.602 73.062 1.00 55.97 102 ARG A CA 1
ATOM 760 C C . ARG A 1 102 ? -56.844 -63.612 71.896 1.00 55.97 102 ARG A C 1
ATOM 762 O O . ARG A 1 102 ? -57.595 -63.799 70.951 1.00 55.97 102 ARG A O 1
ATOM 769 N N . GLN A 1 103 ? -55.948 -62.624 71.907 1.00 54.41 103 GLN A N 1
ATOM 770 C CA . GLN A 1 103 ? -55.840 -61.632 70.825 1.00 54.41 103 GLN A CA 1
ATOM 771 C C . GLN A 1 103 ? -55.125 -62.168 69.574 1.00 54.41 103 GLN A C 1
ATOM 773 O O . GLN A 1 103 ? -55.280 -61.613 68.492 1.00 54.41 103 GLN A O 1
ATOM 778 N N . VAL A 1 104 ? -54.382 -63.272 69.697 1.00 54.88 104 VAL A N 1
ATOM 779 C CA . VAL A 1 104 ? -53.726 -63.948 68.562 1.00 54.88 104 VAL A CA 1
ATOM 780 C C . VAL A 1 104 ? -54.698 -64.878 67.820 1.00 54.88 104 VAL A C 1
ATOM 782 O O . VAL A 1 104 ? -54.481 -65.192 66.654 1.00 54.88 104 VAL A O 1
ATOM 785 N N . ALA A 1 105 ? -55.788 -65.304 68.467 1.00 49.69 105 ALA A N 1
ATOM 786 C CA . ALA A 1 105 ? -56.734 -66.265 67.898 1.00 49.69 105 ALA A CA 1
ATOM 787 C C . ALA A 1 105 ? -57.699 -65.662 66.857 1.00 49.69 105 ALA A C 1
ATOM 789 O O . ALA A 1 105 ? -58.235 -66.407 66.040 1.00 49.69 105 ALA A O 1
ATOM 790 N N . ASP A 1 106 ? -57.883 -64.338 66.852 1.00 53.12 106 ASP A N 1
ATOM 791 C CA . ASP A 1 106 ? -58.867 -63.657 65.996 1.00 53.12 106 ASP A CA 1
ATOM 792 C C . ASP A 1 106 ? -58.249 -63.000 64.738 1.00 53.12 106 ASP A C 1
ATOM 794 O O . ASP A 1 106 ? -58.949 -62.339 63.970 1.00 53.12 106 ASP A O 1
ATOM 798 N N . GLY A 1 107 ? -56.944 -63.187 64.489 1.00 52.31 107 GLY A N 1
ATOM 799 C CA . GLY A 1 107 ? -56.244 -62.683 63.298 1.00 52.31 107 GLY A CA 1
ATOM 800 C C . GLY A 1 107 ? -55.977 -63.777 62.246 1.00 52.31 107 GLY A C 1
ATOM 801 O O . GLY A 1 107 ? -55.598 -64.890 62.614 1.00 52.31 107 GLY A O 1
ATOM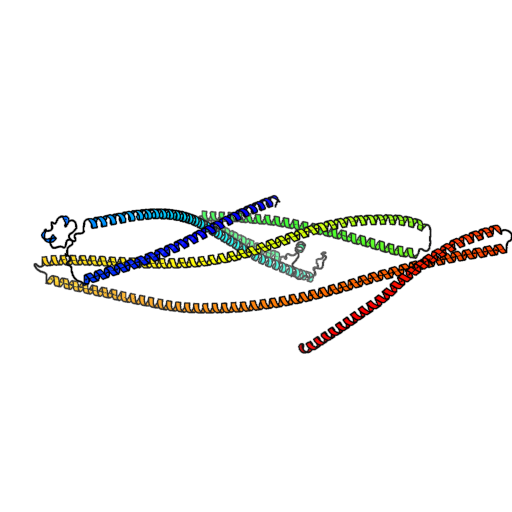 802 N N . PRO A 1 108 ? -56.126 -63.509 60.932 1.00 48.03 108 PRO A N 1
ATOM 803 C CA . PRO A 1 108 ? -55.879 -64.512 59.900 1.00 48.03 108 PRO A CA 1
ATOM 804 C C . PRO A 1 108 ? -54.374 -64.791 59.758 1.00 48.03 108 PRO A C 1
ATOM 806 O O . PRO A 1 108 ? -53.603 -63.936 59.326 1.00 48.03 108 PRO A O 1
ATOM 809 N N . LEU A 1 109 ? -53.956 -66.010 60.102 1.00 51.22 109 LEU A N 1
ATOM 810 C CA . LEU A 1 109 ? -52.599 -66.509 59.869 1.00 51.22 109 LEU A CA 1
ATOM 811 C C . LEU A 1 109 ? -52.443 -66.922 58.395 1.00 51.22 109 LEU A C 1
ATOM 813 O O . LEU A 1 109 ? -52.927 -67.978 57.988 1.00 51.22 109 LEU A O 1
ATOM 817 N N . TYR A 1 110 ? -51.744 -66.113 57.595 1.00 49.41 110 TYR A N 1
ATOM 818 C CA . TYR A 1 110 ? -51.235 -66.544 56.290 1.00 49.41 110 TYR A CA 1
ATOM 819 C C . TYR A 1 110 ? -50.069 -67.516 56.512 1.00 49.41 110 TYR A C 1
ATOM 821 O O . TYR A 1 110 ? -48.953 -67.106 56.821 1.00 49.41 110 TYR A O 1
ATOM 829 N N . ALA A 1 111 ? -50.331 -68.817 56.390 1.00 48.28 111 ALA A N 1
ATOM 830 C CA . ALA A 1 111 ? -49.288 -69.835 56.408 1.00 48.28 111 ALA A CA 1
ATOM 831 C C . ALA A 1 111 ? -48.649 -69.937 55.013 1.00 48.28 111 ALA A C 1
ATOM 833 O O . ALA A 1 111 ? -49.223 -70.539 54.109 1.00 48.28 111 ALA A O 1
ATOM 834 N N . VAL A 1 112 ? -47.472 -69.332 54.844 1.00 46.66 112 VAL A N 1
ATOM 835 C CA . VAL A 1 112 ? -46.565 -69.598 53.714 1.00 46.66 112 VAL A CA 1
ATOM 836 C C . VAL A 1 112 ? -45.898 -70.955 53.952 1.00 46.66 112 VAL A C 1
ATOM 838 O O . VAL A 1 112 ? -45.525 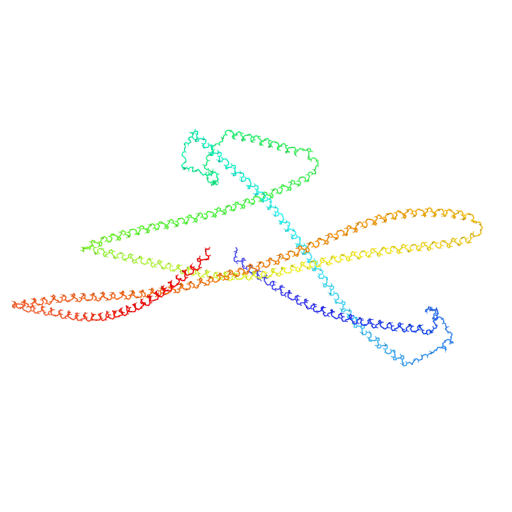-71.272 55.085 1.00 46.66 112 VAL A O 1
ATOM 841 N N . THR A 1 113 ? -45.774 -71.779 52.912 1.00 60.41 113 THR A N 1
ATOM 842 C CA . THR A 1 113 ? -45.141 -73.102 53.036 1.00 60.41 113 THR A CA 1
ATOM 843 C C . THR A 1 113 ? -43.619 -72.973 53.178 1.00 60.41 113 THR A C 1
ATOM 845 O O . THR A 1 113 ? -43.007 -72.035 52.668 1.00 60.41 113 THR A O 1
ATOM 848 N N . LEU A 1 114 ? -42.971 -73.901 53.895 1.00 62.22 114 LEU A N 1
ATOM 849 C CA . LEU A 1 114 ? -41.514 -73.863 54.107 1.00 62.22 114 LEU A CA 1
ATOM 850 C C . LEU A 1 114 ? -40.725 -73.940 52.788 1.00 62.22 114 LEU A C 1
ATOM 852 O O . LEU A 1 114 ? -39.642 -73.363 52.702 1.00 62.22 114 LEU A O 1
ATOM 856 N N . GLU A 1 115 ? -41.260 -74.601 51.754 1.00 69.69 115 GLU A N 1
ATOM 857 C CA . GLU A 1 115 ? -40.657 -74.597 50.419 1.00 69.69 115 GLU A CA 1
ATOM 858 C C . GLU A 1 115 ? -40.634 -73.200 49.777 1.00 69.69 115 GLU A C 1
ATOM 860 O O . GLU A 1 115 ? -39.598 -72.802 49.248 1.00 69.69 115 GLU A O 1
ATOM 865 N N . GLU A 1 116 ? -41.720 -72.424 49.857 1.00 69.94 116 GLU A N 1
ATOM 866 C CA . GLU A 1 116 ? -41.783 -71.063 49.293 1.00 69.94 116 GLU A CA 1
ATOM 867 C C . GLU A 1 116 ? -40.801 -70.113 49.991 1.00 69.94 116 GLU A C 1
ATOM 869 O O . GLU A 1 116 ? -40.179 -69.266 49.348 1.00 69.94 116 GLU A O 1
ATOM 874 N N . LEU A 1 117 ? -40.598 -70.297 51.298 1.00 70.81 117 LEU A N 1
ATOM 875 C CA . LEU A 1 117 ? -39.644 -69.516 52.085 1.00 70.81 117 LEU A CA 1
ATOM 876 C C . LEU A 1 117 ? -38.190 -69.853 51.713 1.00 70.81 117 LEU A C 1
ATOM 878 O O . LEU A 1 117 ? -37.346 -68.961 51.643 1.00 70.81 117 LEU A O 1
ATOM 882 N N . HIS A 1 118 ? -37.889 -71.122 51.418 1.00 72.62 118 HIS A N 1
ATOM 883 C CA . HIS A 1 118 ? -36.568 -71.518 50.926 1.00 72.62 118 HIS A CA 1
ATOM 884 C C . HIS A 1 118 ? -36.296 -71.030 49.500 1.00 72.62 118 HIS A C 1
ATOM 886 O O . HIS A 1 118 ? -35.205 -70.526 49.251 1.00 72.62 118 HIS A O 1
ATOM 892 N N . VAL A 1 119 ? -37.277 -71.097 48.594 1.00 78.19 119 VAL A N 1
ATOM 893 C CA . VAL A 1 119 ? -37.131 -70.561 47.229 1.00 78.19 119 VAL A CA 1
ATOM 894 C C . VAL A 1 119 ? -36.885 -69.055 47.268 1.00 78.19 119 VAL A C 1
ATOM 896 O O . VAL A 1 119 ? -35.922 -68.589 46.668 1.00 78.19 119 VAL A O 1
ATOM 899 N N . ALA A 1 120 ? -37.675 -68.306 48.045 1.00 74.62 120 ALA A N 1
ATOM 900 C CA . ALA A 1 120 ? -37.463 -66.872 48.222 1.00 74.62 120 ALA A CA 1
ATOM 901 C C . ALA A 1 120 ? -36.077 -66.561 48.815 1.00 74.62 120 ALA A C 1
ATOM 903 O O . ALA A 1 120 ? -35.423 -65.615 48.382 1.00 74.62 120 ALA A O 1
ATOM 904 N N . ARG A 1 121 ? -35.591 -67.376 49.762 1.00 77.25 121 ARG A N 1
ATOM 905 C CA . ARG A 1 121 ? -34.253 -67.206 50.344 1.00 77.25 121 ARG A CA 1
ATOM 906 C C . ARG A 1 121 ? -33.144 -67.455 49.319 1.00 77.25 121 ARG A C 1
ATOM 908 O O . ARG A 1 121 ? -32.200 -66.673 49.241 1.00 77.25 121 ARG A O 1
ATOM 915 N N . ASP A 1 122 ? -33.255 -68.502 48.514 1.00 77.25 122 ASP A N 1
ATOM 916 C CA . ASP A 1 122 ? -32.258 -68.812 47.488 1.00 77.25 122 ASP A CA 1
ATOM 917 C C . ASP A 1 122 ? -32.256 -67.753 46.370 1.00 77.25 122 ASP A C 1
ATOM 919 O O . ASP A 1 122 ? -31.191 -67.369 45.887 1.00 77.25 122 ASP A O 1
ATOM 923 N N . GLU A 1 123 ? -33.426 -67.214 46.010 1.00 79.62 123 GLU A N 1
ATOM 924 C CA . GLU A 1 123 ? -33.559 -66.055 45.117 1.00 79.62 123 GLU A CA 1
ATOM 925 C C . GLU A 1 123 ? -32.836 -64.827 45.696 1.00 79.62 123 GLU A C 1
ATOM 927 O O . GLU A 1 123 ? -32.053 -64.179 45.002 1.00 79.62 123 GLU A O 1
ATOM 932 N N . THR A 1 124 ? -33.027 -64.538 46.991 1.00 74.56 124 THR A N 1
ATOM 933 C CA . THR A 1 124 ? -32.355 -63.407 47.652 1.00 74.56 124 THR A CA 1
ATOM 934 C C . THR A 1 124 ? -30.842 -63.583 47.723 1.00 74.56 124 THR A C 1
ATOM 936 O O . THR A 1 124 ? -30.119 -62.607 47.554 1.00 74.56 124 THR A O 1
ATOM 939 N N . HIS A 1 125 ? -30.344 -64.810 47.904 1.00 77.38 125 HIS A N 1
ATOM 940 C CA . HIS A 1 125 ? -28.906 -65.076 47.880 1.00 77.38 125 HIS A CA 1
ATOM 941 C C . HIS A 1 125 ? -28.304 -64.836 46.492 1.00 77.38 125 HIS A C 1
ATOM 943 O O . HIS A 1 125 ? -27.290 -64.156 46.396 1.00 77.38 125 HIS A O 1
ATOM 949 N N . ARG A 1 126 ? -28.970 -65.272 45.413 1.00 79.06 126 ARG A N 1
ATOM 950 C CA . ARG A 1 126 ? -28.506 -64.998 44.038 1.00 79.06 126 ARG A CA 1
ATOM 951 C C . ARG A 1 126 ? -28.475 -63.506 43.712 1.00 79.06 126 ARG A C 1
ATOM 953 O O . ARG A 1 126 ? -27.561 -63.049 43.035 1.00 79.06 126 ARG A O 1
ATOM 960 N N . ILE A 1 127 ? -29.467 -62.752 44.187 1.00 78.00 127 ILE A N 1
ATOM 961 C CA . ILE A 1 127 ? -29.511 -61.295 44.006 1.00 78.00 127 ILE A CA 1
ATOM 962 C C . ILE A 1 127 ? -28.355 -60.625 44.761 1.00 78.00 127 ILE A C 1
ATOM 964 O O . ILE A 1 127 ? -27.716 -59.732 44.214 1.00 78.00 127 ILE A O 1
ATOM 968 N N . LEU A 1 128 ? -28.058 -61.067 45.987 1.00 76.50 128 LEU A N 1
ATOM 969 C CA . LEU A 1 128 ? -26.939 -60.538 46.773 1.00 76.50 128 LEU A CA 1
ATOM 970 C C . LEU A 1 128 ? -25.575 -60.868 46.152 1.00 76.50 128 LEU A C 1
ATOM 972 O O . LEU A 1 128 ? -24.687 -60.018 46.176 1.00 76.50 128 LEU A O 1
ATOM 976 N N . ASP A 1 129 ? -25.418 -62.057 45.567 1.00 78.50 129 ASP A N 1
ATOM 977 C CA . ASP A 1 129 ? -24.183 -62.445 44.878 1.00 78.50 129 ASP A CA 1
ATOM 978 C C . ASP A 1 129 ? -23.957 -61.585 43.618 1.00 78.50 129 ASP A C 1
ATOM 980 O O . ASP A 1 129 ? -22.874 -61.026 43.437 1.00 78.50 129 ASP A O 1
ATOM 984 N N . ALA A 1 130 ? -24.996 -61.383 42.796 1.00 80.81 130 ALA A N 1
ATOM 985 C CA . ALA A 1 130 ? -24.927 -60.523 41.608 1.00 80.81 130 ALA A CA 1
ATOM 986 C C . ALA A 1 130 ? -24.658 -59.045 41.958 1.00 80.81 130 ALA A C 1
ATOM 988 O O . ALA A 1 130 ? -23.896 -58.357 41.278 1.00 80.81 130 ALA A O 1
ATOM 989 N N . ASP A 1 131 ? -25.251 -58.552 43.045 1.00 78.94 131 ASP A N 1
ATOM 990 C CA . ASP A 1 131 ? -25.006 -57.201 43.556 1.00 78.94 131 ASP A CA 1
ATOM 991 C C . ASP A 1 131 ? -23.571 -57.044 44.105 1.00 78.94 131 ASP A C 1
ATOM 993 O O . ASP A 1 131 ? -22.963 -55.979 43.988 1.00 78.94 131 ASP A O 1
ATOM 997 N N . GLY A 1 132 ? -22.978 -58.118 44.638 1.00 85.31 132 GLY A N 1
ATOM 998 C CA . GLY A 1 132 ? -21.565 -58.168 45.020 1.00 85.31 132 GLY A CA 1
ATOM 999 C C . GLY A 1 132 ? -20.611 -58.028 43.828 1.00 85.31 132 GLY A C 1
ATOM 1000 O O . GLY A 1 132 ? -19.660 -57.246 43.894 1.00 85.31 132 GLY A O 1
ATOM 1001 N N . GLU A 1 133 ? -20.884 -58.728 42.724 1.00 85.25 133 GLU A N 1
ATOM 1002 C CA . GLU A 1 133 ? -20.095 -58.630 41.486 1.00 85.25 133 GLU A CA 1
ATOM 1003 C C . GLU A 1 133 ? -20.177 -57.225 40.867 1.00 85.25 133 GLU A C 1
ATOM 1005 O O . GLU A 1 133 ? -19.151 -56.631 40.526 1.00 85.25 133 GLU A O 1
ATOM 1010 N N . LEU A 1 134 ? -21.381 -56.644 40.806 1.00 83.25 134 LEU A N 1
ATOM 1011 C CA . LEU A 1 134 ? -21.589 -55.280 40.307 1.00 83.25 134 LEU A CA 1
ATOM 1012 C C . LEU A 1 134 ? -20.877 -54.228 41.168 1.00 83.25 134 LEU A C 1
ATOM 1014 O O . LEU A 1 134 ? -20.269 -53.303 40.626 1.00 83.25 134 LEU A O 1
ATOM 1018 N N . ARG A 1 135 ? -20.884 -54.374 42.502 1.00 84.62 135 ARG A N 1
ATOM 1019 C CA . ARG A 1 135 ? -20.107 -53.502 43.403 1.00 84.62 135 ARG A CA 1
ATOM 1020 C C . ARG A 1 135 ? -18.603 -53.612 43.163 1.00 84.62 135 ARG A C 1
ATOM 1022 O O . ARG A 1 135 ? -17.916 -52.600 43.268 1.00 84.62 135 ARG A O 1
ATOM 1029 N N . GLY A 1 136 ? -18.098 -54.805 42.844 1.00 88.44 136 GLY A N 1
ATOM 1030 C CA . GLY A 1 136 ? -16.691 -55.020 42.497 1.00 88.44 136 GLY A CA 1
ATOM 1031 C C . GLY A 1 136 ? -16.285 -54.255 41.237 1.00 88.44 136 GLY A C 1
ATOM 1032 O O . GLY A 1 136 ? -15.332 -53.478 41.273 1.00 88.44 136 GLY A O 1
ATOM 1033 N N . ILE A 1 137 ? -17.067 -54.395 40.163 1.00 88.69 137 ILE A N 1
ATOM 1034 C CA . ILE A 1 137 ? -16.845 -53.683 38.893 1.00 88.69 137 ILE A CA 1
ATOM 1035 C C . ILE A 1 137 ? -16.927 -52.164 39.100 1.00 88.69 137 ILE A C 1
ATOM 1037 O O . ILE A 1 137 ? -16.084 -51.414 38.607 1.00 88.69 137 ILE A O 1
ATOM 1041 N N . LEU A 1 138 ? -17.913 -51.692 39.871 1.00 85.75 138 LEU A N 1
ATOM 1042 C CA . LEU A 1 138 ? -18.057 -50.269 40.178 1.00 85.75 138 LEU A CA 1
ATOM 1043 C C . LEU A 1 138 ? -16.853 -49.735 40.970 1.00 85.75 138 LEU A C 1
ATOM 1045 O O . LEU A 1 138 ? -16.373 -48.641 40.687 1.00 85.75 138 LEU A O 1
ATOM 1049 N N . ALA A 1 139 ? -16.339 -50.495 41.940 1.00 88.94 139 ALA A N 1
ATOM 1050 C CA . ALA A 1 139 ? -15.172 -50.100 42.724 1.00 88.94 139 ALA A CA 1
ATOM 1051 C C . ALA A 1 139 ? -13.896 -50.008 41.871 1.00 88.94 139 ALA A C 1
ATOM 1053 O O . ALA A 1 139 ? -13.117 -49.069 42.046 1.00 88.94 139 ALA A O 1
ATOM 1054 N N . GLU A 1 140 ? -13.705 -50.935 40.930 1.00 91.81 140 GLU A N 1
ATOM 1055 C CA . GLU A 1 140 ? -12.591 -50.907 39.976 1.00 91.81 140 GLU A CA 1
ATOM 1056 C C . GLU A 1 140 ? -12.670 -49.676 39.065 1.00 91.81 140 GLU A C 1
ATOM 1058 O O . GLU A 1 140 ? -11.701 -48.924 38.951 1.00 91.81 140 GLU A O 1
ATOM 1063 N N . LYS A 1 141 ? -13.853 -49.377 38.516 1.00 88.94 141 LYS A N 1
ATOM 1064 C CA . LYS A 1 141 ? -14.052 -48.181 37.684 1.00 88.94 141 LYS A CA 1
ATOM 1065 C C . LYS A 1 141 ? -13.889 -46.878 38.458 1.00 88.94 141 LYS A C 1
ATOM 1067 O O . LYS A 1 141 ? -13.280 -45.940 37.955 1.00 88.94 141 LYS A O 1
ATOM 1072 N N . VAL A 1 142 ? -14.331 -46.829 39.713 1.00 89.06 142 VAL A N 1
ATOM 1073 C CA . VAL A 1 142 ? -14.069 -45.682 40.596 1.00 89.06 142 VAL A CA 1
ATOM 1074 C C . VAL A 1 142 ? -12.568 -45.506 40.853 1.00 89.06 142 VAL A C 1
ATOM 1076 O O . VAL A 1 142 ? -12.102 -44.369 40.932 1.00 89.06 142 VAL A O 1
ATOM 1079 N N . ALA A 1 143 ? -11.797 -46.590 40.971 1.00 90.06 143 ALA A N 1
ATOM 1080 C CA . ALA A 1 143 ? -10.345 -46.510 41.125 1.00 90.06 143 ALA A CA 1
ATOM 1081 C C . ALA A 1 143 ? -9.653 -46.002 39.847 1.00 90.06 143 ALA A C 1
ATOM 1083 O O . ALA A 1 143 ? -8.781 -45.138 39.939 1.00 90.06 143 ALA A O 1
ATOM 1084 N N . GLU A 1 144 ? -10.079 -46.465 38.667 1.00 92.25 144 GLU A N 1
ATOM 1085 C CA . GLU A 1 144 ? -9.605 -45.950 37.373 1.00 92.25 144 GLU A CA 1
ATOM 1086 C C . GLU A 1 144 ? -9.898 -44.448 37.224 1.00 92.25 144 GLU A C 1
ATOM 1088 O O . GLU A 1 144 ? -8.988 -43.673 36.924 1.00 92.25 144 GLU A O 1
ATOM 1093 N N . CYS A 1 145 ? -11.128 -44.008 37.519 1.00 88.06 145 CYS A N 1
ATOM 1094 C CA . CYS A 1 145 ? -11.499 -42.591 37.469 1.00 88.06 145 CYS A CA 1
ATOM 1095 C C . CYS A 1 145 ? -10.655 -41.739 38.423 1.00 88.06 145 CYS A C 1
ATOM 1097 O O . CYS A 1 145 ? -10.219 -40.658 38.042 1.00 88.06 145 CYS A O 1
ATOM 1099 N N . ARG A 1 146 ? -10.366 -42.221 39.640 1.00 90.56 146 ARG A N 1
ATOM 1100 C CA . ARG A 1 146 ? -9.465 -41.510 40.566 1.00 90.56 146 ARG A CA 1
ATOM 1101 C C . ARG A 1 146 ? -8.047 -41.383 40.015 1.00 90.56 146 ARG A C 1
ATOM 1103 O O . ARG A 1 146 ? -7.432 -40.339 40.190 1.00 90.56 146 ARG A O 1
ATOM 1110 N N . GLY A 1 147 ? -7.535 -42.421 39.353 1.00 93.12 147 GLY A N 1
ATOM 1111 C CA . GLY A 1 147 ? -6.221 -42.373 38.713 1.00 93.12 147 GLY A CA 1
ATOM 1112 C C . GLY A 1 147 ? -6.161 -41.373 37.556 1.00 93.12 147 GLY A C 1
ATOM 1113 O O . GLY A 1 147 ? -5.147 -40.704 37.385 1.00 93.12 147 GLY A O 1
ATOM 1114 N N . LEU A 1 148 ? -7.242 -41.246 36.782 1.00 91.06 148 LEU A N 1
ATOM 1115 C CA . LEU A 1 148 ? -7.347 -40.239 35.723 1.00 91.06 148 LEU A CA 1
ATOM 1116 C C . LEU A 1 148 ? -7.467 -38.820 36.285 1.00 91.06 148 LEU A C 1
ATOM 1118 O O . LEU A 1 148 ? -6.788 -37.932 35.787 1.00 91.06 148 LEU A O 1
ATOM 1122 N N . ILE A 1 149 ? -8.254 -38.622 37.347 1.00 89.81 149 ILE A N 1
ATOM 1123 C CA . ILE A 1 149 ? -8.373 -37.323 38.028 1.00 89.81 149 ILE A CA 1
ATOM 1124 C C . ILE A 1 149 ? -7.004 -36.853 38.531 1.00 89.81 149 ILE A C 1
ATOM 1126 O O . ILE A 1 149 ? -6.619 -35.734 38.230 1.00 89.81 149 ILE A O 1
ATOM 1130 N N . ALA A 1 150 ? -6.227 -37.724 39.182 1.00 91.31 150 ALA A N 1
ATOM 1131 C CA . ALA A 1 150 ? -4.885 -37.367 39.651 1.00 91.31 150 ALA A CA 1
ATOM 1132 C C . ALA A 1 150 ? -3.948 -36.935 38.505 1.00 91.31 150 ALA A C 1
ATOM 1134 O O . ALA A 1 150 ? -3.199 -35.977 38.640 1.00 91.31 150 ALA A O 1
ATOM 1135 N N . LYS A 1 151 ? -4.018 -37.602 37.343 1.00 92.31 151 LYS A N 1
ATOM 1136 C CA . LYS A 1 151 ? -3.227 -37.204 36.165 1.00 92.31 151 LYS A CA 1
ATOM 1137 C C . LYS A 1 151 ? -3.675 -35.865 35.581 1.00 92.31 151 LYS A C 1
ATOM 1139 O O . LYS A 1 151 ? -2.839 -35.116 35.094 1.00 92.31 151 LYS A O 1
ATOM 1144 N N . ILE A 1 152 ? -4.978 -35.583 35.595 1.00 89.44 152 ILE A N 1
ATOM 1145 C CA . ILE A 1 152 ? -5.516 -34.290 35.156 1.00 89.44 152 ILE A CA 1
ATOM 1146 C C . ILE A 1 152 ? -5.039 -33.187 36.105 1.00 89.44 152 ILE A C 1
ATOM 1148 O O . ILE A 1 152 ? -4.557 -32.167 35.629 1.00 89.44 152 ILE A O 1
ATOM 1152 N N . GLU A 1 153 ? -5.082 -33.419 37.419 1.00 91.94 153 GLU A N 1
ATOM 1153 C CA . GLU A 1 153 ? -4.573 -32.484 38.433 1.00 91.94 153 GLU A CA 1
ATOM 1154 C C . GLU A 1 153 ? -3.069 -32.193 38.249 1.00 91.94 153 GLU A C 1
ATOM 1156 O O . GLU A 1 153 ? -2.646 -31.039 38.338 1.00 91.94 153 GLU A O 1
ATOM 1161 N N . ASP A 1 154 ? -2.259 -33.206 37.916 1.00 92.44 154 ASP A N 1
ATOM 1162 C CA . ASP A 1 154 ? -0.832 -33.023 37.608 1.00 92.44 154 ASP A CA 1
ATOM 1163 C C . ASP A 1 154 ? -0.620 -32.153 36.352 1.00 92.44 154 ASP A C 1
ATOM 1165 O O . ASP A 1 154 ? 0.220 -31.249 36.347 1.00 92.44 154 ASP A O 1
ATOM 1169 N N . VAL A 1 155 ? -1.403 -32.383 35.289 1.00 90.75 155 VAL A N 1
ATOM 1170 C CA . VAL A 1 155 ? -1.350 -31.576 34.056 1.00 90.75 155 VAL A CA 1
ATOM 1171 C C . VAL A 1 155 ? -1.810 -30.139 34.316 1.00 90.75 155 VAL A C 1
ATOM 1173 O O . VAL A 1 155 ? -1.187 -29.199 33.823 1.00 90.75 155 VAL A O 1
ATOM 1176 N N . GLU A 1 156 ? -2.857 -29.943 35.118 1.00 90.44 156 GLU A N 1
ATOM 1177 C CA . GLU A 1 156 ? -3.332 -28.617 35.523 1.00 90.44 156 GLU A CA 1
ATOM 1178 C C . GLU A 1 156 ? -2.273 -27.844 36.317 1.00 90.44 156 GLU A C 1
ATOM 1180 O O . GLU A 1 156 ? -2.109 -26.643 36.090 1.00 90.44 156 GLU A O 1
ATOM 1185 N N . MET A 1 157 ? -1.509 -28.514 37.187 1.00 91.50 157 MET A N 1
ATOM 1186 C CA . MET A 1 157 ? -0.357 -27.903 37.857 1.00 91.50 157 MET A CA 1
ATOM 1187 C C . MET A 1 157 ? 0.710 -27.459 36.854 1.00 91.50 157 MET A C 1
ATOM 1189 O O . MET A 1 157 ? 1.130 -26.304 36.890 1.00 91.50 157 MET A O 1
ATOM 1193 N N . CYS A 1 158 ? 1.115 -28.330 35.926 1.00 91.00 158 CYS A N 1
ATOM 1194 C CA . CYS A 1 158 ? 2.129 -27.978 34.929 1.00 91.00 158 CYS A CA 1
ATOM 1195 C C . CYS A 1 158 ? 1.683 -26.815 34.027 1.00 91.00 158 CYS A C 1
ATOM 1197 O O . CYS A 1 158 ? 2.485 -25.940 33.701 1.00 91.00 158 CYS A O 1
ATOM 1199 N N . LEU A 1 159 ? 0.401 -26.765 33.653 1.00 87.62 159 LEU A N 1
ATOM 1200 C CA . LEU A 1 159 ? -0.165 -25.649 32.893 1.00 87.62 159 LEU A CA 1
ATOM 1201 C C . LEU A 1 159 ? -0.224 -24.358 33.719 1.00 87.62 159 LEU A C 1
ATOM 1203 O O . LEU A 1 159 ? 0.018 -23.278 33.177 1.00 87.62 159 LEU A O 1
ATOM 1207 N N . CYS A 1 160 ? -0.516 -24.444 35.020 1.00 89.31 160 CYS A N 1
ATOM 1208 C CA . CYS A 1 160 ? -0.439 -23.297 35.924 1.00 89.31 160 CYS A CA 1
ATOM 1209 C C . CYS A 1 160 ? 0.987 -22.742 36.010 1.00 89.31 160 CYS A C 1
ATOM 1211 O O . CYS A 1 160 ? 1.169 -21.528 35.912 1.00 89.31 160 CYS A O 1
ATOM 1213 N N . ASP A 1 161 ? 1.991 -23.609 36.137 1.00 90.44 161 ASP A N 1
ATOM 1214 C CA . ASP A 1 161 ? 3.397 -23.205 36.195 1.00 90.44 161 ASP A CA 1
ATOM 1215 C C . ASP A 1 161 ? 3.844 -22.549 34.882 1.00 90.44 161 ASP A C 1
ATOM 1217 O O . ASP A 1 161 ? 4.354 -21.426 34.900 1.00 90.44 161 ASP A O 1
ATOM 1221 N N . ALA A 1 162 ? 3.533 -23.160 33.735 1.00 86.25 162 ALA A N 1
ATOM 1222 C CA . ALA A 1 162 ? 3.819 -22.584 32.419 1.00 86.25 162 ALA A CA 1
ATOM 1223 C C . ALA A 1 162 ? 3.122 -21.226 32.212 1.00 86.25 162 ALA A C 1
ATOM 1225 O O . ALA A 1 162 ? 3.710 -20.283 31.679 1.00 86.25 162 ALA A O 1
ATOM 1226 N N . ARG A 1 163 ? 1.878 -21.080 32.686 1.00 91.06 163 ARG A N 1
ATOM 1227 C CA . ARG A 1 163 ? 1.144 -19.809 32.636 1.00 91.06 163 ARG A CA 1
ATOM 1228 C C . ARG A 1 163 ? 1.783 -18.743 33.525 1.00 91.06 163 ARG A C 1
ATOM 1230 O O . ARG A 1 163 ? 1.842 -17.581 33.130 1.00 91.06 163 ARG A O 1
ATOM 1237 N N . ASN A 1 164 ? 2.267 -19.113 34.707 1.00 90.12 164 ASN A N 1
ATOM 1238 C CA . ASN A 1 164 ? 2.965 -18.192 35.603 1.00 90.12 164 ASN A CA 1
ATOM 1239 C C . ASN A 1 164 ? 4.295 -17.722 34.997 1.00 90.12 164 ASN A C 1
ATOM 1241 O O . ASN A 1 164 ? 4.614 -16.533 35.067 1.00 90.12 164 ASN A O 1
ATOM 1245 N N . GLU A 1 165 ? 5.037 -18.620 34.349 1.00 91.69 165 GLU A N 1
ATOM 1246 C CA . GLU A 1 165 ? 6.251 -18.280 33.602 1.00 91.69 165 GLU A CA 1
ATOM 1247 C C . GLU A 1 165 ? 5.947 -17.353 32.421 1.00 91.69 165 GLU A C 1
ATOM 1249 O O . GLU A 1 165 ? 6.620 -16.332 32.253 1.00 91.69 165 GLU A O 1
ATOM 1254 N N . GLN A 1 166 ? 4.886 -17.637 31.659 1.00 88.19 166 GLN A N 1
ATOM 1255 C CA . GLN A 1 166 ? 4.420 -16.780 30.570 1.00 88.19 166 GLN A CA 1
ATOM 1256 C C . GLN A 1 166 ? 4.057 -15.377 31.075 1.00 88.19 166 GLN A C 1
ATOM 1258 O O . GLN A 1 166 ? 4.539 -14.390 30.521 1.00 88.19 166 GLN A O 1
ATOM 1263 N N . CYS A 1 167 ? 3.291 -15.265 32.166 1.00 87.62 167 CYS A N 1
ATOM 1264 C CA . CYS A 1 167 ? 2.984 -13.985 32.812 1.00 87.62 167 CYS A CA 1
ATOM 1265 C C . CYS A 1 167 ? 4.257 -13.248 33.262 1.00 87.62 167 CYS A C 1
ATOM 1267 O O . CYS A 1 167 ? 4.362 -12.033 33.092 1.00 87.62 167 CYS A O 1
ATOM 1269 N N . GLY A 1 168 ? 5.244 -13.972 33.800 1.00 90.12 168 GLY A N 1
ATOM 1270 C CA . GLY A 1 168 ? 6.538 -13.412 34.188 1.00 90.12 168 GLY A CA 1
ATOM 1271 C C . GLY A 1 168 ? 7.339 -12.867 33.001 1.00 90.12 168 GLY A C 1
ATOM 1272 O O . GLY A 1 168 ? 7.946 -11.801 33.106 1.00 90.12 168 GLY A O 1
ATOM 1273 N N . MET A 1 169 ? 7.320 -13.556 31.859 1.00 87.12 169 MET A N 1
ATOM 1274 C CA . MET A 1 169 ? 7.950 -13.082 30.621 1.00 87.12 169 MET A CA 1
ATOM 1275 C C . MET A 1 169 ? 7.214 -11.875 30.034 1.00 87.12 169 MET A C 1
ATOM 1277 O O . MET A 1 169 ? 7.849 -10.920 29.592 1.00 87.12 169 MET A O 1
ATOM 1281 N N . GLN A 1 170 ? 5.884 -11.875 30.095 1.00 87.06 170 GLN A N 1
ATOM 1282 C CA . GLN A 1 170 ? 5.052 -10.782 29.598 1.00 87.06 170 GLN A CA 1
ATOM 1283 C C . GLN A 1 170 ? 5.252 -9.503 30.420 1.00 87.06 170 GLN A C 1
ATOM 1285 O O . GLN A 1 170 ? 5.438 -8.432 29.852 1.00 87.06 170 GLN A O 1
ATOM 1290 N N . ALA A 1 171 ? 5.363 -9.621 31.747 1.00 90.94 171 ALA A N 1
ATOM 1291 C CA . ALA A 1 171 ? 5.711 -8.499 32.616 1.00 90.94 171 ALA A CA 1
ATOM 1292 C C . ALA A 1 171 ? 7.092 -7.900 32.287 1.00 90.94 171 ALA A C 1
ATOM 1294 O O . ALA A 1 171 ? 7.241 -6.677 32.284 1.00 90.94 171 ALA A O 1
ATOM 1295 N N . LYS A 1 172 ? 8.088 -8.742 31.968 1.00 90.44 172 LYS A N 1
ATOM 1296 C CA . LYS A 1 172 ? 9.422 -8.286 31.537 1.00 90.44 172 LYS A CA 1
ATOM 1297 C C . LYS A 1 172 ? 9.380 -7.585 30.181 1.00 90.44 172 LYS A C 1
ATOM 1299 O O . LYS A 1 172 ? 10.057 -6.573 30.018 1.00 90.44 172 LYS A O 1
ATOM 1304 N N . MET A 1 173 ? 8.596 -8.087 29.222 1.00 87.56 173 MET A N 1
ATOM 1305 C CA . MET A 1 173 ? 8.412 -7.401 27.938 1.00 87.56 173 MET A CA 1
ATOM 1306 C C . MET A 1 173 ? 7.758 -6.035 28.129 1.00 87.56 173 MET A C 1
ATOM 1308 O O . MET A 1 173 ? 8.286 -5.049 27.626 1.00 87.56 173 MET A O 1
ATOM 1312 N N . ASP A 1 174 ? 6.693 -5.944 28.927 1.00 90.62 174 ASP A N 1
ATOM 1313 C CA . ASP A 1 174 ? 6.039 -4.665 29.210 1.00 90.62 174 ASP A CA 1
ATOM 1314 C C . ASP A 1 174 ? 6.996 -3.666 29.890 1.00 90.62 174 ASP A C 1
ATOM 1316 O O . ASP A 1 174 ? 6.929 -2.457 29.668 1.00 90.62 174 ASP A O 1
ATOM 1320 N N . GLU A 1 175 ? 7.883 -4.142 30.766 1.00 91.88 175 GLU A N 1
ATOM 1321 C CA . GLU A 1 175 ? 8.888 -3.304 31.424 1.00 91.88 175 GLU A CA 1
ATOM 1322 C C . GLU A 1 175 ? 9.954 -2.801 30.438 1.00 91.88 175 GLU A C 1
ATOM 1324 O O . GLU A 1 175 ? 10.294 -1.613 30.458 1.00 91.88 175 GLU A O 1
ATOM 1329 N N . LEU A 1 176 ? 10.404 -3.658 29.516 1.00 90.38 176 LEU A N 1
ATOM 1330 C CA . LEU A 1 176 ? 11.292 -3.271 28.417 1.00 90.38 176 LEU A CA 1
ATOM 1331 C C . LEU A 1 176 ? 10.621 -2.272 27.467 1.00 90.38 176 LEU A C 1
ATOM 1333 O O . LEU A 1 176 ? 11.226 -1.254 27.139 1.00 90.38 176 LEU A O 1
ATOM 1337 N N . GLU A 1 177 ? 9.362 -2.490 27.087 1.00 90.81 177 GLU A N 1
ATOM 1338 C CA . GLU A 1 177 ? 8.598 -1.560 26.247 1.00 90.81 177 GLU A CA 1
ATOM 1339 C C . GLU A 1 177 ? 8.444 -0.190 26.913 1.00 90.81 177 GLU A C 1
ATOM 1341 O O . GLU A 1 177 ? 8.673 0.843 26.277 1.00 90.81 177 GLU A O 1
ATOM 1346 N N . ARG A 1 178 ? 8.123 -0.152 28.215 1.00 92.19 178 ARG A N 1
ATOM 1347 C CA . ARG A 1 178 ? 8.053 1.104 28.979 1.00 92.19 178 ARG A CA 1
ATOM 1348 C C . ARG A 1 178 ? 9.405 1.813 29.025 1.00 92.19 178 ARG A C 1
ATOM 1350 O O . ARG A 1 178 ? 9.440 3.034 28.865 1.00 92.19 178 ARG A O 1
ATOM 1357 N N . SER A 1 179 ? 10.497 1.070 29.214 1.00 92.31 179 SER A N 1
ATOM 1358 C CA . SER A 1 179 ? 11.860 1.613 29.216 1.00 92.31 179 SER A CA 1
ATOM 1359 C C . SER A 1 179 ? 12.244 2.189 27.847 1.00 92.31 179 SER A C 1
ATOM 1361 O O . SER A 1 179 ? 12.675 3.340 27.762 1.00 92.31 179 SER A O 1
ATOM 1363 N N . CYS A 1 180 ? 11.988 1.459 26.757 1.00 88.56 180 CYS A N 1
ATOM 1364 C CA . CYS A 1 180 ? 12.223 1.937 25.395 1.00 88.56 180 CYS A CA 1
ATOM 1365 C C . CYS A 1 180 ? 11.367 3.168 25.060 1.00 88.56 180 CYS A C 1
ATOM 1367 O O . CYS A 1 180 ? 11.872 4.134 24.489 1.00 88.56 180 CYS A O 1
ATOM 1369 N N . ALA A 1 181 ? 10.091 3.182 25.456 1.00 90.44 181 ALA A N 1
ATOM 1370 C CA . ALA A 1 181 ? 9.200 4.321 25.246 1.00 90.44 181 ALA A CA 1
ATOM 1371 C C . ALA A 1 181 ? 9.600 5.560 26.068 1.00 90.44 181 ALA A C 1
ATOM 1373 O O . ALA A 1 181 ? 9.305 6.685 25.659 1.00 90.44 181 ALA A O 1
ATOM 1374 N N . ALA A 1 182 ? 10.234 5.381 27.229 1.00 91.44 182 ALA A N 1
ATOM 1375 C CA . ALA A 1 182 ? 10.825 6.479 27.991 1.00 91.44 182 ALA A CA 1
ATOM 1376 C C . ALA A 1 182 ? 12.074 7.023 27.280 1.00 91.44 182 ALA A C 1
ATOM 1378 O O . ALA A 1 182 ? 12.125 8.211 26.977 1.00 91.44 182 ALA A O 1
ATOM 1379 N N . ALA A 1 183 ? 13.001 6.149 26.875 1.00 90.19 183 ALA A N 1
ATOM 1380 C CA . ALA A 1 183 ? 14.214 6.549 26.158 1.00 90.19 183 ALA A CA 1
ATOM 1381 C C . ALA A 1 183 ? 13.923 7.253 24.816 1.00 90.19 183 ALA A C 1
ATOM 1383 O O . ALA A 1 183 ? 14.636 8.176 24.420 1.00 90.19 183 ALA A O 1
ATOM 1384 N N . LEU A 1 184 ? 12.863 6.848 24.105 1.00 89.06 184 LEU A N 1
ATOM 1385 C CA . LEU A 1 184 ? 12.407 7.540 22.896 1.00 89.06 184 LEU A CA 1
ATOM 1386 C C . LEU A 1 184 ? 11.846 8.933 23.204 1.00 89.06 184 LEU A C 1
ATOM 1388 O O . LEU A 1 184 ? 12.155 9.877 22.480 1.00 89.06 184 LEU A O 1
ATOM 1392 N N . ARG A 1 185 ? 11.076 9.082 24.290 1.00 92.00 185 ARG A N 1
ATOM 1393 C CA . ARG A 1 185 ? 10.566 10.390 24.729 1.00 92.00 185 ARG A CA 1
ATOM 1394 C C . ARG A 1 185 ? 11.699 11.346 25.092 1.00 92.00 185 ARG A C 1
ATOM 1396 O O . ARG A 1 185 ? 11.656 12.494 24.652 1.00 92.00 185 ARG A O 1
ATOM 1403 N N . ASP A 1 186 ? 12.717 10.859 25.795 1.00 91.69 186 ASP A N 1
ATOM 1404 C CA . ASP A 1 186 ? 13.897 11.649 26.157 1.00 91.69 186 ASP A CA 1
ATOM 1405 C C . ASP A 1 186 ? 14.654 12.109 24.902 1.00 91.69 186 ASP A C 1
ATOM 1407 O O . ASP A 1 186 ? 14.932 13.298 24.736 1.00 91.69 186 ASP A O 1
ATOM 1411 N N . ARG A 1 187 ? 14.881 11.198 23.944 1.00 87.69 187 ARG A N 1
ATOM 1412 C CA . ARG A 1 187 ? 15.495 11.532 22.647 1.00 87.69 187 ARG A CA 1
ATOM 1413 C C . ARG A 1 187 ? 14.684 12.546 21.847 1.00 87.69 187 ARG A C 1
ATOM 1415 O O . ARG A 1 187 ? 15.261 13.413 21.194 1.00 87.69 187 ARG A O 1
ATOM 1422 N N . ASP A 1 188 ? 13.361 12.452 21.857 1.00 89.88 188 ASP A N 1
ATOM 1423 C CA . ASP A 1 188 ? 12.506 13.428 21.181 1.00 89.88 188 ASP A CA 1
ATOM 1424 C C . ASP A 1 188 ? 12.551 14.796 21.869 1.00 89.88 188 ASP A C 1
ATOM 1426 O O . ASP A 1 188 ? 12.470 15.832 21.207 1.00 89.88 188 ASP A O 1
ATOM 1430 N N . GLU A 1 189 ? 12.698 14.833 23.191 1.00 93.06 189 GLU A N 1
ATOM 1431 C CA . GLU A 1 189 ? 12.868 16.074 23.939 1.00 93.06 189 GLU A CA 1
ATOM 1432 C C . GLU A 1 189 ? 14.227 16.733 23.667 1.00 93.06 189 GLU A C 1
ATOM 1434 O O . GLU A 1 189 ? 14.281 17.941 23.427 1.00 93.06 189 GLU A O 1
ATOM 1439 N N . GLU A 1 190 ? 15.304 15.952 23.583 1.00 91.19 190 GLU A N 1
ATOM 1440 C CA . GLU A 1 190 ? 16.616 16.427 23.125 1.00 91.19 190 GLU A CA 1
ATOM 1441 C C . GLU A 1 190 ? 16.555 16.975 21.694 1.00 91.19 190 GLU A C 1
ATOM 1443 O O . GLU A 1 190 ? 17.023 18.087 21.439 1.00 91.19 190 GLU A O 1
ATOM 1448 N N . ARG A 1 191 ? 15.893 16.271 20.764 1.00 90.56 191 ARG A N 1
ATOM 1449 C CA . ARG A 1 191 ? 15.690 16.772 19.391 1.00 90.56 191 ARG A CA 1
ATOM 1450 C C . ARG A 1 191 ? 14.940 18.101 19.367 1.00 90.56 191 ARG A C 1
ATOM 1452 O O . ARG A 1 191 ? 15.289 18.977 18.576 1.00 90.56 191 ARG A O 1
ATOM 1459 N N . ARG A 1 192 ? 13.926 18.278 20.224 1.00 91.62 192 ARG A N 1
ATOM 1460 C CA . ARG A 1 192 ? 13.203 19.556 20.342 1.00 91.62 192 ARG A CA 1
ATOM 1461 C C . ARG A 1 192 ? 14.120 20.670 20.848 1.00 91.62 192 ARG A C 1
ATOM 1463 O O . ARG A 1 192 ? 14.087 21.755 20.271 1.00 91.62 192 ARG A O 1
ATOM 1470 N N . LYS A 1 193 ? 14.961 20.407 21.854 1.00 93.06 193 LYS A N 1
ATOM 1471 C CA . LYS A 1 193 ? 15.948 21.378 22.367 1.00 93.06 193 LYS A CA 1
ATOM 1472 C C . LYS A 1 193 ? 16.932 21.799 21.271 1.00 93.06 193 LYS A C 1
ATOM 1474 O O . LYS A 1 193 ? 17.030 22.989 20.972 1.00 93.06 193 LYS A O 1
ATOM 1479 N N . VAL A 1 194 ? 17.531 20.839 20.565 1.00 90.38 194 VAL A N 1
ATOM 1480 C CA . VAL A 1 194 ? 18.445 21.118 19.441 1.00 90.38 194 VAL A CA 1
ATOM 1481 C C . VAL A 1 194 ? 17.747 21.910 18.330 1.00 90.38 194 VAL A C 1
ATOM 1483 O O . VAL A 1 194 ? 18.308 22.864 17.795 1.00 90.38 194 VAL A O 1
ATOM 1486 N N . ALA A 1 195 ? 16.494 21.584 18.000 1.00 90.12 195 ALA A N 1
ATOM 1487 C CA . ALA A 1 195 ? 15.734 22.337 17.003 1.00 90.12 195 ALA A CA 1
ATOM 1488 C C . ALA A 1 195 ? 15.502 23.801 17.423 1.00 90.12 195 ALA A C 1
ATOM 1490 O O . ALA A 1 195 ? 15.575 24.699 16.578 1.00 90.12 195 ALA A O 1
ATOM 1491 N N . THR A 1 196 ? 15.250 24.060 18.712 1.00 92.69 196 THR A N 1
ATOM 1492 C CA . THR A 1 196 ? 15.116 25.431 19.227 1.00 92.69 196 THR A CA 1
ATOM 1493 C C . THR A 1 196 ? 16.436 26.200 19.197 1.00 92.69 196 THR A C 1
ATOM 1495 O O . THR A 1 196 ? 16.444 27.359 18.783 1.00 92.69 196 THR A O 1
ATOM 1498 N N . GLU A 1 197 ? 17.555 25.557 19.532 1.00 92.00 197 GLU A N 1
ATOM 1499 C CA . GLU A 1 197 ? 18.890 26.164 19.464 1.00 92.00 197 GLU A CA 1
ATOM 1500 C C . GLU A 1 197 ? 19.299 26.478 18.021 1.00 92.00 197 GLU A C 1
ATOM 1502 O O . GLU A 1 197 ? 19.736 27.590 17.729 1.00 92.00 197 GLU A O 1
ATOM 1507 N N . LEU A 1 198 ? 19.064 25.554 17.082 1.00 88.81 198 LEU A N 1
ATOM 1508 C CA . LEU A 1 198 ? 19.303 25.790 15.656 1.00 88.81 198 LEU A CA 1
ATOM 1509 C C . LEU A 1 198 ? 18.470 26.955 15.118 1.00 88.81 198 LEU A C 1
ATOM 1511 O O . LEU A 1 198 ? 18.943 27.713 14.271 1.00 88.81 198 LEU A O 1
ATOM 1515 N N . LYS A 1 199 ? 17.234 27.119 15.599 1.00 91.50 199 LYS A N 1
ATOM 1516 C CA . LYS A 1 199 ? 16.400 28.265 15.230 1.00 91.50 199 LYS A CA 1
ATOM 1517 C C . LYS A 1 199 ? 16.992 29.574 15.763 1.00 91.50 199 LYS A C 1
ATOM 1519 O O . LYS A 1 199 ? 17.131 30.514 14.986 1.00 91.50 199 LYS A O 1
ATOM 1524 N N . ALA A 1 200 ? 17.410 29.614 17.028 1.00 90.94 200 ALA A N 1
ATOM 1525 C CA . ALA A 1 200 ? 18.055 30.790 17.612 1.00 90.94 200 ALA A CA 1
ATOM 1526 C C . ALA A 1 200 ? 19.365 31.155 16.886 1.00 90.94 200 ALA A C 1
ATOM 1528 O O . ALA A 1 200 ? 19.603 32.321 16.582 1.00 90.94 200 ALA A O 1
ATOM 1529 N N . LEU A 1 201 ? 20.188 30.162 16.528 1.00 87.38 201 LEU A N 1
ATOM 1530 C CA . LEU A 1 201 ? 21.420 30.382 15.763 1.00 87.38 201 LEU A CA 1
ATOM 1531 C C . LEU A 1 201 ? 21.149 30.920 14.353 1.00 87.38 201 LEU A C 1
ATOM 1533 O O . LEU A 1 201 ? 21.882 31.789 13.883 1.00 87.38 201 LEU A O 1
ATOM 1537 N N . ARG A 1 202 ? 20.090 30.448 13.681 1.00 89.31 202 ARG A N 1
ATOM 1538 C CA . ARG A 1 202 ? 19.664 31.005 12.385 1.00 89.31 202 ARG A CA 1
ATOM 1539 C C . ARG A 1 202 ? 19.234 32.462 12.517 1.00 89.31 202 ARG A C 1
ATOM 1541 O O . ARG A 1 202 ? 19.676 33.278 11.718 1.00 89.31 202 ARG A O 1
ATOM 1548 N N . GLU A 1 203 ? 18.449 32.794 13.540 1.00 91.12 203 GLU A N 1
ATOM 1549 C CA . GL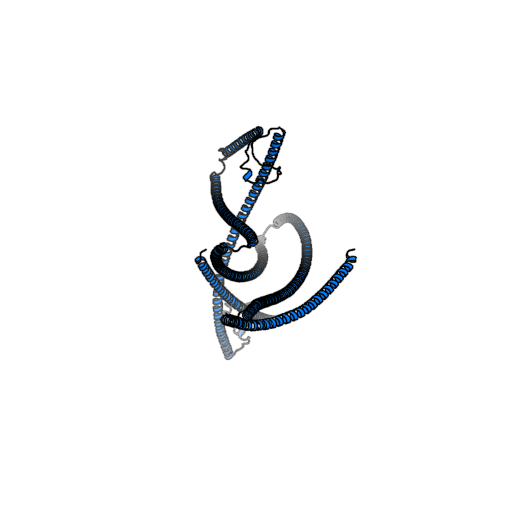U A 1 203 ? 18.020 34.173 13.808 1.00 91.12 203 GLU A CA 1
ATOM 1550 C C . GLU A 1 203 ? 19.221 35.098 14.081 1.00 91.12 203 GLU A C 1
ATOM 1552 O O . GLU A 1 203 ? 19.293 36.195 13.527 1.00 91.12 203 GLU A O 1
ATOM 1557 N N . ILE A 1 204 ? 20.214 34.645 14.857 1.00 89.62 204 ILE A N 1
ATOM 1558 C CA . ILE A 1 204 ? 21.462 35.394 15.090 1.00 89.62 204 ILE A CA 1
ATOM 1559 C C . ILE A 1 204 ? 22.252 35.570 13.785 1.00 89.62 204 ILE A C 1
ATOM 1561 O O . ILE A 1 204 ? 22.758 36.656 13.507 1.00 89.62 204 ILE A O 1
ATOM 1565 N N . ASN A 1 205 ? 22.354 34.531 12.954 1.00 86.19 205 ASN A N 1
ATOM 1566 C CA . ASN A 1 205 ? 23.077 34.616 11.685 1.00 86.19 205 ASN A CA 1
ATOM 1567 C C . ASN A 1 205 ? 22.385 35.584 10.707 1.00 86.19 205 ASN A C 1
ATOM 1569 O O . ASN A 1 205 ? 23.040 36.417 10.082 1.00 86.19 205 ASN A O 1
ATOM 1573 N N . GLU A 1 206 ? 21.053 35.563 10.635 1.00 88.19 206 GLU A N 1
ATOM 1574 C CA . GLU A 1 206 ? 20.278 36.544 9.867 1.00 88.19 206 GLU A CA 1
ATOM 1575 C C . GLU A 1 206 ? 20.519 37.979 10.358 1.00 88.19 206 GLU A C 1
ATOM 1577 O O . GLU A 1 206 ? 20.707 38.885 9.537 1.00 88.19 206 GLU A O 1
ATOM 1582 N N . GLN A 1 207 ? 20.585 38.188 11.678 1.00 86.25 207 GLN A N 1
ATOM 1583 C CA . GLN A 1 207 ? 20.931 39.484 12.265 1.00 86.25 207 GLN A CA 1
ATOM 1584 C C . GLN A 1 207 ? 22.339 39.925 11.849 1.00 86.25 207 GLN A C 1
ATOM 1586 O O . GLN A 1 207 ? 22.480 41.014 11.290 1.00 86.25 207 GLN A O 1
ATOM 1591 N N . LEU A 1 208 ? 23.356 39.072 11.998 1.00 81.00 208 LEU A N 1
ATOM 1592 C CA . LEU A 1 208 ? 24.738 39.375 11.605 1.00 81.00 208 LEU A CA 1
ATOM 1593 C C . LEU A 1 208 ? 24.868 39.674 10.104 1.00 81.00 208 LEU A C 1
ATOM 1595 O O . LEU A 1 208 ? 25.548 40.624 9.712 1.00 81.00 208 LEU A O 1
ATOM 1599 N N . VAL A 1 209 ? 24.170 38.925 9.247 1.00 77.62 209 VAL A N 1
ATOM 1600 C CA . VAL A 1 209 ? 24.122 39.192 7.800 1.00 77.62 209 VAL A CA 1
ATOM 1601 C C . VAL A 1 209 ? 23.470 40.547 7.518 1.00 77.62 209 VAL A C 1
ATOM 1603 O O . VAL A 1 209 ? 23.949 41.302 6.665 1.00 77.62 209 VAL A O 1
ATOM 1606 N N . SER A 1 210 ? 22.394 40.892 8.229 1.00 76.75 210 SER A N 1
ATOM 1607 C CA . SER A 1 210 ? 21.728 42.190 8.084 1.00 76.75 210 SER A CA 1
ATOM 1608 C C . SER A 1 210 ? 22.625 43.353 8.528 1.00 76.75 210 SER A C 1
ATOM 1610 O O . SER A 1 210 ? 22.706 44.371 7.831 1.00 76.75 210 SER A O 1
ATOM 1612 N N . GLU A 1 211 ? 23.375 43.178 9.618 1.00 79.19 211 GLU A N 1
ATOM 1613 C CA . GLU A 1 211 ? 24.342 44.148 10.129 1.00 79.19 211 GLU A CA 1
ATOM 1614 C C . GLU A 1 211 ? 25.518 44.321 9.167 1.00 79.19 211 GLU A C 1
ATOM 1616 O O . GLU A 1 211 ? 25.878 45.453 8.837 1.00 79.19 211 GLU A O 1
ATOM 1621 N N . ALA A 1 212 ? 26.058 43.226 8.623 1.00 72.44 212 ALA A N 1
ATOM 1622 C CA . ALA A 1 212 ? 27.118 43.260 7.618 1.00 72.44 212 ALA A CA 1
ATOM 1623 C C . ALA A 1 212 ? 26.669 43.992 6.340 1.00 72.44 212 ALA A C 1
ATOM 1625 O O . ALA A 1 212 ? 27.394 44.843 5.811 1.00 72.44 212 ALA A O 1
ATOM 1626 N N . ARG A 1 213 ? 25.437 43.739 5.869 1.00 74.94 213 ARG A N 1
ATOM 1627 C CA . ARG A 1 213 ? 24.837 44.473 4.739 1.00 74.94 213 ARG A CA 1
ATOM 1628 C C . ARG A 1 213 ? 24.678 45.961 5.055 1.00 74.94 213 ARG A C 1
ATOM 1630 O O . ARG A 1 213 ? 25.020 46.808 4.224 1.00 74.94 213 ARG A O 1
ATOM 1637 N N . ALA A 1 214 ? 24.203 46.304 6.253 1.00 73.25 214 ALA A N 1
ATOM 1638 C CA . ALA A 1 214 ? 24.055 47.691 6.689 1.00 73.25 214 ALA A CA 1
ATOM 1639 C C . ALA A 1 214 ? 25.411 48.409 6.789 1.00 73.25 214 ALA A C 1
ATOM 1641 O O . ALA A 1 214 ? 25.540 49.548 6.327 1.00 73.25 214 ALA A O 1
ATOM 1642 N N . PHE A 1 215 ? 26.433 47.738 7.324 1.00 73.31 215 PHE A N 1
ATOM 1643 C CA . PHE A 1 215 ? 27.800 48.244 7.397 1.00 73.31 215 PHE A CA 1
ATOM 1644 C C . PHE A 1 215 ? 28.371 48.497 6.000 1.00 73.31 215 PHE A C 1
ATOM 1646 O O . PHE A 1 215 ? 28.866 49.592 5.726 1.00 73.31 215 PHE A O 1
ATOM 1653 N N . ARG A 1 216 ? 28.206 47.550 5.066 1.00 71.31 216 ARG A N 1
ATOM 1654 C CA . ARG A 1 216 ? 28.635 47.712 3.667 1.00 71.31 216 ARG A CA 1
ATOM 1655 C C . ARG A 1 216 ? 27.943 48.896 2.993 1.00 71.31 216 ARG A C 1
ATOM 1657 O O . ARG A 1 216 ? 28.608 49.699 2.340 1.00 71.31 216 ARG A O 1
ATOM 1664 N N . LYS A 1 217 ? 26.633 49.069 3.204 1.00 72.12 217 LYS A N 1
ATOM 1665 C CA . LYS A 1 217 ? 25.869 50.213 2.680 1.00 72.12 217 LYS A CA 1
ATOM 1666 C C . LYS A 1 217 ? 26.376 51.547 3.239 1.00 72.12 217 LYS A C 1
ATOM 1668 O O . LYS A 1 217 ? 26.592 52.488 2.473 1.00 72.12 217 LYS A O 1
ATOM 1673 N N . LYS A 1 218 ? 26.625 51.626 4.552 1.00 72.38 218 LYS A N 1
ATOM 1674 C CA . LYS A 1 218 ? 27.238 52.805 5.190 1.00 72.38 218 LYS A CA 1
ATOM 1675 C C . LYS A 1 218 ? 28.636 53.076 4.625 1.00 72.38 218 LYS A C 1
ATOM 1677 O O . LYS A 1 218 ? 28.937 54.220 4.285 1.00 72.38 218 LYS A O 1
ATOM 1682 N N . ARG A 1 219 ? 29.459 52.042 4.431 1.00 67.25 219 ARG A N 1
ATOM 1683 C CA . ARG A 1 219 ? 30.813 52.150 3.871 1.00 67.25 219 ARG A CA 1
ATOM 1684 C C . ARG A 1 219 ? 30.804 52.687 2.437 1.00 67.25 219 ARG A C 1
ATOM 1686 O O . ARG A 1 219 ? 31.494 53.664 2.160 1.00 67.25 219 ARG A O 1
ATOM 1693 N N . LEU A 1 220 ? 29.975 52.122 1.557 1.00 69.56 220 LEU A N 1
ATOM 1694 C CA . LEU A 1 220 ? 29.801 52.602 0.179 1.00 69.56 220 LEU A CA 1
ATOM 1695 C C . LEU A 1 220 ? 29.315 54.058 0.141 1.00 69.56 220 LEU A C 1
ATOM 1697 O O . LEU A 1 220 ? 29.829 54.857 -0.637 1.00 69.56 220 LEU A O 1
ATOM 1701 N N . SER A 1 221 ? 28.395 54.440 1.034 1.00 67.94 221 SER A N 1
ATOM 1702 C CA . SER A 1 221 ? 27.952 55.837 1.140 1.00 67.94 221 SER A CA 1
ATOM 1703 C C . SER A 1 221 ? 29.073 56.784 1.595 1.00 67.94 221 SER A C 1
ATOM 1705 O O . SER A 1 221 ? 29.189 57.898 1.089 1.00 67.94 221 SER A O 1
ATOM 1707 N N . ALA A 1 222 ? 29.947 56.339 2.506 1.00 62.34 222 ALA A N 1
ATOM 1708 C CA . ALA A 1 222 ? 31.090 57.119 2.965 1.00 62.34 222 ALA A CA 1
ATOM 1709 C C . ALA A 1 222 ? 32.162 57.270 1.873 1.00 62.34 222 ALA A C 1
ATOM 1711 O O . ALA A 1 222 ? 32.749 58.347 1.762 1.00 62.34 222 ALA A O 1
ATOM 1712 N N . PHE A 1 223 ? 32.387 56.235 1.056 1.00 62.12 223 PHE A N 1
ATOM 1713 C CA . PHE A 1 223 ? 33.245 56.316 -0.128 1.00 62.12 223 PHE A CA 1
ATOM 1714 C C . PHE A 1 223 ? 32.691 57.304 -1.158 1.00 62.12 223 PHE A C 1
ATOM 1716 O O . PHE A 1 223 ? 33.409 58.228 -1.534 1.00 62.12 223 PHE A O 1
ATOM 1723 N N . ALA A 1 224 ? 31.402 57.212 -1.500 1.00 64.75 224 ALA A N 1
ATOM 1724 C CA . ALA A 1 224 ? 30.749 58.158 -2.406 1.00 64.75 224 ALA A CA 1
ATOM 1725 C C . ALA A 1 224 ? 30.862 59.617 -1.913 1.00 64.75 224 ALA A C 1
ATOM 1727 O O . ALA A 1 224 ? 31.145 60.527 -2.692 1.00 64.75 224 ALA A O 1
ATOM 1728 N N . CYS A 1 225 ? 30.720 59.854 -0.603 1.00 60.91 225 CYS A N 1
ATOM 1729 C CA . CYS A 1 225 ? 30.924 61.179 -0.010 1.00 60.91 225 CYS A CA 1
ATOM 1730 C C . CYS A 1 225 ? 32.384 61.666 -0.087 1.00 60.91 225 CYS A C 1
ATOM 1732 O O . CYS A 1 225 ? 32.618 62.865 -0.219 1.00 60.91 225 CYS A O 1
ATOM 1734 N N . ARG A 1 226 ? 33.382 60.778 0.017 1.00 59.59 226 ARG A N 1
ATOM 1735 C CA . ARG A 1 226 ? 34.808 61.147 -0.088 1.00 59.59 226 ARG A CA 1
ATOM 1736 C C . ARG A 1 226 ? 35.227 61.437 -1.527 1.00 59.59 226 ARG A C 1
ATOM 1738 O O . ARG A 1 226 ? 35.964 62.398 -1.742 1.00 59.59 226 ARG A O 1
ATOM 1745 N N . GLU A 1 227 ? 34.707 60.673 -2.485 1.00 60.47 227 GLU A N 1
ATOM 1746 C CA . GLU A 1 227 ? 34.870 60.936 -3.919 1.00 60.47 227 GLU A CA 1
ATOM 1747 C C . GLU A 1 227 ? 34.250 62.283 -4.308 1.00 60.47 227 GLU A C 1
ATOM 1749 O O . GLU A 1 227 ? 34.904 63.096 -4.960 1.00 60.47 227 GLU A O 1
ATOM 1754 N N . ALA A 1 228 ? 33.038 62.580 -3.821 1.00 60.78 228 ALA A N 1
ATOM 1755 C CA . ALA A 1 228 ? 32.383 63.872 -4.035 1.00 60.78 228 ALA A CA 1
ATOM 1756 C C . ALA A 1 228 ? 33.164 65.060 -3.432 1.00 60.78 228 ALA A C 1
ATOM 1758 O O . ALA A 1 228 ? 33.089 66.173 -3.948 1.00 60.78 228 ALA A O 1
ATOM 1759 N N . ASN A 1 229 ? 33.941 64.821 -2.369 1.00 58.75 229 ASN A N 1
ATOM 1760 C CA . ASN A 1 229 ? 34.776 65.823 -1.700 1.00 58.75 229 ASN A CA 1
ATOM 1761 C C . ASN A 1 229 ? 36.217 65.907 -2.252 1.00 58.75 229 ASN A C 1
ATOM 1763 O O . ASN A 1 229 ? 37.040 66.626 -1.687 1.00 58.75 229 ASN A O 1
ATOM 1767 N N . GLY A 1 230 ? 36.541 65.196 -3.340 1.00 49.88 230 GLY A N 1
ATOM 1768 C CA . GLY A 1 230 ? 37.811 65.341 -4.064 1.00 49.88 230 GLY A CA 1
ATOM 1769 C C . GLY A 1 230 ? 39.038 64.684 -3.419 1.00 49.88 230 GLY A C 1
ATOM 1770 O O . GLY A 1 230 ? 40.159 64.930 -3.863 1.00 49.88 230 GLY A O 1
ATOM 1771 N N . PHE A 1 231 ? 38.864 63.832 -2.404 1.00 50.22 231 PHE A N 1
ATOM 1772 C CA . PHE A 1 231 ? 39.959 63.029 -1.850 1.00 50.22 231 PHE A CA 1
ATOM 1773 C C . PHE A 1 231 ? 40.120 61.738 -2.659 1.00 50.22 231 PHE A C 1
ATOM 1775 O O . PHE A 1 231 ? 39.593 60.690 -2.293 1.00 50.22 231 PHE A O 1
ATOM 1782 N N . ALA A 1 232 ? 40.851 61.807 -3.771 1.00 46.53 232 ALA A N 1
ATOM 1783 C CA . ALA A 1 232 ? 41.299 60.614 -4.480 1.00 46.53 232 ALA A CA 1
ATOM 1784 C C . ALA A 1 232 ? 42.429 59.946 -3.681 1.00 46.53 232 ALA A C 1
ATOM 1786 O O . ALA A 1 232 ? 43.544 60.468 -3.608 1.00 46.53 232 ALA A O 1
ATOM 1787 N N . LEU A 1 233 ? 42.154 58.787 -3.078 1.00 47.28 233 LEU A N 1
ATOM 1788 C CA . LEU A 1 233 ? 43.211 57.899 -2.600 1.00 47.28 233 LEU A CA 1
ATOM 1789 C C . LEU A 1 233 ? 43.862 57.245 -3.822 1.00 47.28 233 LEU A C 1
ATOM 1791 O O . LEU A 1 233 ? 43.365 56.276 -4.384 1.00 47.28 233 LEU A O 1
ATOM 1795 N N . SER A 1 234 ? 44.967 57.842 -4.252 1.00 45.50 234 SER A N 1
ATOM 1796 C CA . SER A 1 234 ? 45.907 57.254 -5.195 1.00 45.50 234 SER A CA 1
ATOM 1797 C C . SER A 1 234 ? 46.735 56.187 -4.482 1.00 45.50 234 SER A C 1
ATOM 1799 O O . SER A 1 234 ? 47.719 56.531 -3.836 1.00 45.50 234 SER A O 1
ATOM 1801 N N . GLU A 1 235 ? 46.397 54.913 -4.664 1.00 41.00 235 GLU A N 1
ATOM 1802 C CA . GLU A 1 235 ? 47.397 53.857 -4.854 1.00 41.00 235 GLU A CA 1
ATOM 1803 C C . GLU A 1 235 ? 46.756 52.626 -5.508 1.00 41.00 235 GLU A C 1
ATOM 1805 O O . GLU A 1 235 ? 45.621 52.259 -5.218 1.00 41.00 235 GLU A O 1
ATOM 1810 N N . ARG A 1 236 ? 47.475 52.047 -6.475 1.00 46.25 236 ARG A N 1
ATOM 1811 C CA . ARG A 1 236 ? 47.031 50.979 -7.382 1.00 46.25 236 ARG A CA 1
ATOM 1812 C C . ARG A 1 236 ? 46.377 49.801 -6.648 1.00 46.25 236 ARG A C 1
ATOM 1814 O O . ARG A 1 236 ? 47.080 49.003 -6.040 1.00 46.25 236 ARG A O 1
ATOM 1821 N N . VAL A 1 237 ? 45.090 49.584 -6.899 1.00 37.94 237 VAL A N 1
ATOM 1822 C CA . VAL A 1 237 ? 44.512 48.238 -7.013 1.00 37.94 237 VAL A CA 1
ATOM 1823 C C . VAL A 1 237 ? 43.719 48.222 -8.313 1.00 37.94 237 VAL A C 1
ATOM 1825 O O . VAL A 1 237 ? 42.722 48.921 -8.471 1.00 37.94 237 VAL A O 1
ATOM 1828 N N . GLY A 1 238 ? 44.266 47.523 -9.304 1.00 39.38 238 GLY A N 1
ATOM 1829 C CA . GLY A 1 238 ? 43.679 47.398 -10.627 1.00 39.38 238 GLY A CA 1
ATOM 1830 C C . GLY A 1 238 ? 42.555 46.377 -10.617 1.00 39.38 238 GLY A C 1
ATOM 1831 O O . GLY A 1 238 ? 42.819 45.188 -10.686 1.00 39.38 238 GLY A O 1
ATOM 1832 N N . SER A 1 239 ? 41.326 46.865 -10.558 1.00 36.84 239 SER A N 1
ATOM 1833 C CA . SER A 1 239 ? 40.154 46.328 -11.252 1.00 36.84 239 SER A CA 1
ATOM 1834 C C . SER A 1 239 ? 39.015 47.291 -10.951 1.00 36.84 239 SER A C 1
ATOM 1836 O O . SER A 1 239 ? 38.822 47.677 -9.798 1.00 36.84 239 SER A O 1
ATOM 1838 N N . SER A 1 240 ? 38.298 47.728 -11.980 1.00 37.44 240 SER A N 1
ATOM 1839 C CA . SER A 1 240 ? 37.033 48.436 -11.826 1.00 37.44 240 SER A CA 1
ATOM 1840 C C . SER A 1 240 ? 36.159 47.667 -10.839 1.00 37.44 240 SER A C 1
ATOM 1842 O O . SER A 1 240 ? 35.753 46.545 -11.125 1.00 37.44 240 SER A O 1
ATOM 1844 N N . PHE A 1 241 ? 35.900 48.244 -9.663 1.00 41.19 241 PHE A N 1
ATOM 1845 C CA . PHE A 1 241 ? 34.791 47.790 -8.839 1.00 41.19 241 PHE A CA 1
ATOM 1846 C C . PHE A 1 241 ? 33.530 48.169 -9.603 1.00 41.19 241 PHE A C 1
ATOM 1848 O O . PHE A 1 241 ? 33.051 49.304 -9.526 1.00 41.19 241 PHE A O 1
ATOM 1855 N N . ASP A 1 242 ? 33.051 47.228 -10.410 1.00 43.69 242 ASP A N 1
ATOM 1856 C CA . ASP A 1 242 ? 31.712 47.302 -10.950 1.00 43.69 242 ASP A CA 1
ATOM 1857 C C . ASP A 1 242 ? 30.747 47.480 -9.781 1.00 43.69 242 ASP A C 1
ATOM 1859 O O . ASP A 1 242 ? 30.944 46.965 -8.675 1.00 43.69 242 ASP A O 1
ATOM 1863 N N . LYS A 1 243 ? 29.740 48.318 -10.014 1.00 51.44 243 LYS A N 1
ATOM 1864 C CA . LYS A 1 243 ? 28.674 48.627 -9.066 1.00 51.44 243 LYS A CA 1
ATOM 1865 C C . LYS A 1 243 ? 27.822 47.377 -8.862 1.00 51.44 243 LYS A C 1
ATOM 1867 O O . LYS A 1 243 ? 26.703 47.314 -9.354 1.00 51.44 243 LYS A O 1
ATOM 1872 N N . GLU A 1 244 ? 28.352 46.376 -8.181 1.00 50.56 244 GLU A N 1
ATOM 1873 C CA . GLU A 1 244 ? 27.576 45.205 -7.822 1.00 50.56 244 GLU A CA 1
ATOM 1874 C C . GLU A 1 244 ? 26.652 45.554 -6.660 1.00 50.56 244 GLU A C 1
ATOM 1876 O O . GLU A 1 244 ? 27.055 46.126 -5.638 1.00 50.56 244 GLU A O 1
ATOM 1881 N N . ASP A 1 245 ? 25.377 45.245 -6.880 1.00 52.44 245 ASP A N 1
ATOM 1882 C CA . ASP A 1 245 ? 24.271 45.478 -5.970 1.00 52.44 245 ASP A CA 1
ATOM 1883 C C . ASP A 1 245 ? 24.584 44.985 -4.553 1.00 52.44 245 ASP A C 1
ATOM 1885 O O . ASP A 1 245 ? 25.124 43.900 -4.336 1.00 52.44 245 ASP A O 1
ATOM 1889 N N . ALA A 1 246 ? 24.148 45.757 -3.554 1.00 53.78 246 ALA A N 1
ATOM 1890 C CA . ALA A 1 246 ? 24.337 45.480 -2.125 1.00 53.78 246 ALA A CA 1
ATOM 1891 C C . ALA A 1 246 ? 23.705 44.154 -1.623 1.00 53.78 246 ALA A C 1
ATOM 1893 O O . ALA A 1 246 ? 23.745 43.880 -0.423 1.00 53.78 246 ALA A O 1
ATOM 1894 N N . ASN A 1 247 ? 23.124 43.354 -2.523 1.00 52.91 247 ASN A N 1
ATOM 1895 C CA . ASN A 1 247 ? 22.416 42.104 -2.260 1.00 52.91 247 ASN A CA 1
ATOM 1896 C C . ASN A 1 247 ? 23.159 40.830 -2.711 1.00 52.91 247 ASN A C 1
ATOM 1898 O O . ASN A 1 247 ? 22.640 39.743 -2.463 1.00 52.91 247 ASN A O 1
ATOM 1902 N N . VAL A 1 248 ? 24.345 40.913 -3.325 1.00 54.56 248 VAL A N 1
ATOM 1903 C CA . VAL A 1 248 ? 25.104 39.709 -3.728 1.00 54.56 248 VAL A CA 1
ATOM 1904 C C . VAL A 1 248 ? 25.911 39.140 -2.539 1.00 54.56 248 VAL A C 1
ATOM 1906 O O . VAL A 1 248 ? 26.598 39.914 -1.857 1.00 54.56 248 VAL A O 1
ATOM 1909 N N . PRO A 1 249 ? 25.850 37.818 -2.253 1.00 48.34 249 PRO A N 1
ATOM 1910 C CA . PRO A 1 249 ? 26.679 37.167 -1.233 1.00 48.34 249 PRO A CA 1
ATOM 1911 C C . PRO A 1 249 ? 28.164 37.241 -1.609 1.00 48.34 249 PRO A C 1
ATOM 1913 O O . PRO A 1 249 ? 28.533 36.955 -2.743 1.00 48.34 249 PRO A O 1
ATOM 1916 N N . VAL A 1 250 ? 29.023 37.628 -0.665 1.00 51.84 250 VAL A N 1
ATOM 1917 C CA . VAL A 1 250 ? 30.464 37.781 -0.917 1.00 51.84 250 VAL A CA 1
ATOM 1918 C C . VAL A 1 250 ? 31.176 36.438 -0.703 1.00 51.84 250 VAL A C 1
ATOM 1920 O O . VAL A 1 250 ? 30.995 35.847 0.361 1.00 51.84 250 VAL A O 1
ATOM 1923 N N . PRO A 1 251 ? 32.007 35.961 -1.649 1.00 50.53 251 PRO A N 1
ATOM 1924 C CA . PRO A 1 251 ? 32.867 34.797 -1.435 1.00 50.53 251 PRO A CA 1
ATOM 1925 C C . PRO A 1 251 ? 33.890 35.052 -0.316 1.00 50.53 251 PRO A C 1
ATOM 1927 O O . PRO A 1 251 ? 34.512 36.116 -0.280 1.00 50.53 251 PRO A O 1
ATOM 1930 N N . SER A 1 252 ? 34.114 34.065 0.561 1.00 48.78 252 SER A N 1
ATOM 1931 C CA . SER A 1 252 ? 34.964 34.166 1.766 1.00 48.78 252 SER A CA 1
ATOM 1932 C C . SER A 1 252 ? 36.375 34.724 1.513 1.00 48.78 252 SER A C 1
ATOM 1934 O O . SER A 1 252 ? 36.945 35.389 2.372 1.00 48.78 252 SER A O 1
ATOM 1936 N N . VAL A 1 253 ? 36.906 34.545 0.300 1.00 46.97 253 VAL A N 1
ATOM 1937 C CA . VAL A 1 253 ? 38.245 34.991 -0.127 1.00 46.97 253 VAL A CA 1
ATOM 1938 C C . VAL A 1 253 ? 38.394 36.526 -0.170 1.00 46.97 253 VAL A C 1
ATOM 1940 O O . VAL A 1 253 ? 39.505 37.048 -0.083 1.00 46.97 253 VAL A O 1
ATOM 1943 N N . MET A 1 254 ? 37.297 37.285 -0.278 1.00 45.62 254 MET A N 1
ATOM 1944 C CA . MET A 1 254 ? 37.344 38.756 -0.340 1.00 45.62 254 MET A CA 1
ATOM 1945 C C . MET A 1 254 ? 37.460 39.431 1.036 1.00 45.62 254 MET A C 1
ATOM 1947 O O . MET A 1 254 ? 37.925 40.566 1.113 1.00 45.62 254 MET A O 1
ATOM 1951 N N . ILE A 1 255 ? 37.087 38.748 2.126 1.00 49.66 255 ILE A N 1
ATOM 1952 C CA . ILE A 1 255 ? 37.108 39.325 3.483 1.00 49.66 255 ILE A CA 1
ATOM 1953 C C . ILE A 1 255 ? 38.550 39.466 4.005 1.00 49.66 255 ILE A C 1
ATOM 1955 O O . ILE A 1 255 ? 38.856 40.415 4.723 1.00 49.66 255 ILE A O 1
ATOM 1959 N N . GLU A 1 256 ? 39.463 38.586 3.588 1.00 44.72 256 GLU A N 1
ATOM 1960 C CA . GLU A 1 256 ? 40.855 38.575 4.066 1.00 44.72 256 GLU A CA 1
ATOM 1961 C C . GLU A 1 256 ? 41.754 39.648 3.425 1.00 44.72 256 GLU A C 1
ATOM 1963 O O . GLU A 1 256 ? 42.831 39.939 3.946 1.00 44.72 256 GLU A O 1
ATOM 1968 N N . ARG A 1 257 ? 41.343 40.257 2.301 1.00 46.16 257 ARG A N 1
ATOM 1969 C CA . ARG A 1 257 ? 42.192 41.180 1.518 1.00 46.16 257 ARG A CA 1
ATOM 1970 C C . ARG A 1 257 ? 41.825 42.663 1.623 1.00 46.16 257 ARG A C 1
ATOM 1972 O O . ARG A 1 257 ? 42.528 43.493 1.046 1.00 46.16 257 ARG A O 1
ATOM 1979 N N . GLU A 1 258 ? 40.778 43.035 2.356 1.00 42.50 258 GLU A N 1
ATOM 1980 C CA . GLU A 1 258 ? 40.386 44.442 2.505 1.00 42.50 258 GLU A CA 1
ATOM 1981 C C . GLU A 1 258 ? 41.006 45.086 3.760 1.00 42.50 258 GLU A C 1
ATOM 1983 O O . GLU A 1 258 ? 40.743 44.688 4.893 1.00 42.50 258 GLU A O 1
ATOM 1988 N N . ALA A 1 259 ? 41.813 46.136 3.576 1.00 44.75 259 ALA A N 1
ATOM 1989 C CA . ALA A 1 259 ? 42.393 46.892 4.684 1.00 44.75 259 ALA A CA 1
ATOM 1990 C C . ALA A 1 259 ? 41.304 47.635 5.490 1.00 44.75 259 ALA A C 1
ATOM 1992 O O . ALA A 1 259 ? 40.640 48.543 4.982 1.00 44.75 259 ALA A O 1
ATOM 1993 N N . LEU A 1 260 ? 41.162 47.282 6.774 1.00 47.19 260 LEU A N 1
ATOM 1994 C CA . LEU A 1 260 ? 40.267 47.906 7.759 1.00 47.19 260 LEU A CA 1
ATOM 1995 C C . LEU A 1 260 ? 40.745 49.314 8.160 1.00 47.19 260 LEU A C 1
ATOM 1997 O O . LEU A 1 260 ? 41.161 49.562 9.289 1.00 47.19 260 LEU A O 1
ATOM 2001 N N . LEU A 1 261 ? 40.684 50.274 7.242 1.00 48.81 261 LEU A N 1
ATOM 2002 C CA . LEU A 1 261 ? 40.843 51.688 7.568 1.00 48.81 261 LEU A CA 1
ATOM 2003 C C . LEU A 1 261 ? 39.481 52.357 7.476 1.00 48.81 261 LEU A C 1
ATOM 2005 O O . LEU A 1 261 ? 39.084 52.729 6.380 1.00 48.81 261 LEU A O 1
ATOM 2009 N N . CYS A 1 262 ? 38.787 52.484 8.615 1.00 43.16 262 CYS A N 1
ATOM 2010 C CA . CYS A 1 262 ? 37.859 53.566 8.991 1.00 43.16 262 CYS A CA 1
ATOM 2011 C C . CYS A 1 262 ? 37.142 53.201 10.308 1.00 43.16 262 CYS A C 1
ATOM 2013 O O . CYS A 1 262 ? 36.085 52.586 10.260 1.00 43.16 262 CYS A O 1
ATOM 2015 N N . VAL A 1 263 ? 37.656 53.628 11.463 1.00 44.69 263 VAL A N 1
ATOM 2016 C CA . VAL A 1 263 ? 36.806 53.864 12.645 1.00 44.69 263 VAL A CA 1
ATOM 2017 C C . VAL A 1 263 ? 36.646 55.374 12.740 1.00 44.69 263 VAL A C 1
ATOM 2019 O O . VAL A 1 263 ? 37.649 56.094 12.798 1.00 44.69 263 VAL A O 1
ATOM 2022 N N . ARG A 1 264 ? 35.415 55.894 12.685 1.00 56.88 264 ARG A N 1
ATOM 2023 C CA . ARG A 1 264 ? 35.192 57.310 13.021 1.00 56.88 264 ARG A CA 1
ATOM 2024 C C . ARG A 1 264 ? 35.390 57.476 14.528 1.00 56.88 264 ARG A C 1
ATOM 2026 O O . ARG A 1 264 ? 35.018 56.603 15.300 1.00 56.88 264 ARG A O 1
ATOM 2033 N N . MET A 1 265 ? 35.944 58.608 14.968 1.00 50.00 265 MET A N 1
ATOM 2034 C CA . MET A 1 265 ? 36.146 58.903 16.402 1.00 50.00 265 MET A CA 1
ATOM 2035 C C . MET A 1 265 ? 34.863 58.768 17.244 1.00 50.00 265 MET A C 1
ATOM 2037 O O . MET A 1 265 ? 34.942 58.526 18.443 1.00 50.00 265 MET A O 1
ATOM 2041 N N . GLU A 1 266 ? 33.699 58.901 16.611 1.00 55.31 266 GLU A N 1
ATOM 2042 C CA . GLU A 1 266 ? 32.379 58.675 17.205 1.00 55.31 266 GLU A CA 1
ATOM 2043 C C . GLU A 1 266 ? 32.143 57.190 17.536 1.00 55.31 266 GLU A C 1
ATOM 2045 O O . GLU A 1 266 ? 31.799 56.882 18.670 1.00 55.31 266 GLU A O 1
ATOM 2050 N N . GLU A 1 267 ? 32.458 56.265 16.623 1.00 54.75 267 GLU A N 1
ATOM 2051 C CA . GLU A 1 267 ? 32.311 54.811 16.825 1.00 54.75 267 GLU A CA 1
ATOM 2052 C C . GLU A 1 267 ? 33.270 54.285 17.910 1.00 54.75 267 GLU A C 1
ATOM 2054 O O . GLU A 1 267 ? 32.914 53.401 18.687 1.00 54.75 267 GLU A O 1
ATOM 2059 N N . LEU A 1 268 ? 34.471 54.869 18.031 1.00 60.19 268 LEU A N 1
ATOM 2060 C CA . LEU A 1 268 ? 35.402 54.551 19.124 1.00 60.19 268 LEU A CA 1
ATOM 2061 C C . LEU A 1 268 ? 34.859 55.015 20.488 1.00 60.19 268 LEU A C 1
ATOM 2063 O O . LEU A 1 268 ? 35.092 54.362 21.505 1.00 60.19 268 LEU A O 1
ATOM 2067 N N . ASN A 1 269 ? 34.164 56.152 20.524 1.00 64.62 269 ASN A N 1
ATOM 2068 C CA . ASN A 1 269 ? 33.569 56.668 21.753 1.00 64.62 269 ASN A CA 1
ATOM 2069 C C . ASN A 1 269 ? 32.315 55.874 22.137 1.00 64.62 269 ASN A C 1
ATOM 2071 O O . ASN A 1 269 ? 32.186 55.510 23.299 1.00 64.62 269 ASN A O 1
ATOM 2075 N N . GLU A 1 270 ? 31.477 55.488 21.173 1.00 70.38 270 GLU A N 1
ATOM 2076 C CA . GLU A 1 270 ? 30.335 54.593 21.402 1.00 70.38 270 GLU A CA 1
ATOM 2077 C C . GLU A 1 270 ? 30.784 53.222 21.924 1.00 70.38 270 GLU A C 1
ATOM 2079 O O . GLU A 1 270 ? 30.224 52.718 22.896 1.00 70.38 270 GLU A O 1
ATOM 2084 N N . GLN A 1 271 ? 31.850 52.642 21.358 1.00 67.25 271 GLN A N 1
ATOM 2085 C CA . GLN A 1 271 ? 32.428 51.397 21.877 1.00 67.25 271 GLN A CA 1
ATOM 2086 C C . GLN A 1 271 ? 33.024 51.555 23.281 1.00 67.25 271 GLN A C 1
ATOM 2088 O O . GLN A 1 271 ? 32.965 50.623 24.086 1.00 67.25 271 GLN A O 1
ATOM 2093 N N . ARG A 1 272 ? 33.592 52.722 23.606 1.00 70.62 272 ARG A N 1
ATOM 2094 C CA . ARG A 1 272 ? 34.055 53.016 24.969 1.00 70.62 272 ARG A CA 1
ATOM 2095 C C . ARG A 1 272 ? 32.885 53.131 25.931 1.00 70.62 272 ARG A C 1
ATOM 2097 O O . ARG A 1 272 ? 32.950 52.528 26.997 1.00 70.62 272 ARG A O 1
ATOM 2104 N N . ASP A 1 273 ? 31.813 53.815 25.556 1.00 73.38 273 ASP A N 1
ATOM 2105 C CA . ASP A 1 273 ? 30.618 53.967 26.387 1.00 73.38 273 ASP A CA 1
ATOM 2106 C C . ASP A 1 273 ? 29.925 52.616 26.624 1.00 73.38 273 ASP A C 1
ATOM 2108 O O . ASP A 1 273 ? 29.603 52.291 27.770 1.00 73.38 273 ASP A O 1
ATOM 2112 N N . LEU A 1 274 ? 29.821 51.775 25.587 1.00 77.88 274 LEU A N 1
ATOM 2113 C CA . LEU A 1 274 ? 29.346 50.389 25.680 1.00 77.88 274 LEU A CA 1
ATOM 2114 C C . LEU A 1 274 ? 30.217 49.538 26.607 1.00 77.88 274 LEU A C 1
ATOM 2116 O O . LEU A 1 274 ? 29.685 48.879 27.495 1.00 77.88 274 LEU A O 1
ATOM 2120 N N . ASN A 1 275 ? 31.546 49.601 26.486 1.00 75.25 275 ASN A N 1
ATOM 2121 C CA . ASN A 1 275 ? 32.446 48.911 27.417 1.00 75.25 275 ASN A CA 1
ATOM 2122 C C . ASN A 1 275 ? 32.324 49.440 28.851 1.00 75.25 275 ASN A C 1
ATOM 2124 O O . ASN A 1 275 ? 32.425 48.674 29.809 1.00 75.25 275 ASN A O 1
ATOM 2128 N N . THR A 1 276 ? 32.070 50.739 29.023 1.00 80.56 276 THR A N 1
ATOM 2129 C CA . THR A 1 276 ? 31.854 51.309 30.357 1.00 80.56 276 THR A CA 1
ATOM 2130 C C . THR A 1 276 ? 30.530 50.826 30.950 1.00 80.56 276 THR A C 1
ATOM 2132 O O . THR A 1 276 ? 30.439 50.644 32.161 1.00 80.56 276 THR A O 1
ATOM 2135 N N . GLN A 1 277 ? 29.514 50.596 30.116 1.00 76.00 277 GLN A N 1
ATOM 2136 C CA . GLN A 1 277 ? 28.229 50.031 30.520 1.00 76.00 277 GLN A CA 1
ATOM 2137 C C . GLN A 1 277 ? 28.357 48.549 30.892 1.00 76.00 277 GLN A C 1
ATOM 2139 O O . GLN A 1 277 ? 27.947 48.163 31.980 1.00 76.00 277 GLN A O 1
ATOM 2144 N N . LEU A 1 278 ? 29.039 47.757 30.063 1.00 77.44 278 LEU A N 1
ATOM 2145 C CA . LEU A 1 278 ? 29.310 46.339 30.319 1.00 77.44 278 LEU A CA 1
ATOM 2146 C C . LEU A 1 278 ? 30.085 46.122 31.628 1.00 77.44 278 LEU A C 1
ATOM 2148 O O . LEU A 1 278 ? 29.766 45.222 32.398 1.00 77.44 278 LEU A O 1
ATOM 2152 N N . LEU A 1 279 ? 31.055 46.991 31.934 1.00 79.00 279 LEU A N 1
ATOM 2153 C CA . LEU A 1 279 ? 31.786 46.960 33.206 1.00 79.00 279 LEU A CA 1
ATOM 2154 C C . LEU A 1 279 ? 30.900 47.284 34.421 1.00 79.00 279 LEU A C 1
ATOM 2156 O O . LEU A 1 279 ? 31.109 46.719 35.499 1.00 79.00 279 LEU A O 1
ATOM 2160 N N . ARG A 1 280 ? 29.905 48.169 34.271 1.00 78.12 280 ARG A N 1
ATOM 2161 C CA . ARG A 1 280 ? 28.906 48.442 35.321 1.00 78.12 280 ARG A CA 1
ATOM 2162 C C . ARG A 1 280 ? 27.969 47.256 35.514 1.00 78.12 280 ARG A C 1
ATOM 2164 O O . ARG A 1 280 ? 27.735 46.872 36.656 1.00 78.12 280 ARG A O 1
ATOM 2171 N N . ASP A 1 281 ? 27.506 46.645 34.430 1.00 75.38 281 ASP A N 1
ATOM 2172 C CA . ASP A 1 281 ? 26.610 45.487 34.486 1.00 75.38 281 ASP A CA 1
ATOM 2173 C C . ASP A 1 281 ? 27.322 44.266 35.088 1.00 75.38 281 ASP A C 1
ATOM 2175 O O . ASP A 1 281 ? 26.767 43.584 35.948 1.00 75.38 281 ASP A O 1
ATOM 2179 N N . MET A 1 282 ? 28.595 44.046 34.740 1.00 75.56 282 MET A N 1
ATOM 2180 C CA . MET A 1 282 ? 29.440 43.036 35.383 1.00 75.56 282 MET A CA 1
ATOM 2181 C C . MET A 1 282 ? 29.669 43.315 36.872 1.00 75.56 282 MET A C 1
ATOM 2183 O O . MET A 1 282 ? 29.679 42.384 37.676 1.00 75.56 282 MET A O 1
ATOM 2187 N N . SER A 1 283 ? 29.837 44.582 37.260 1.00 76.75 283 SER A N 1
ATOM 2188 C CA . SER A 1 283 ? 29.973 44.959 38.673 1.00 76.75 283 SER A CA 1
ATOM 2189 C C . SER A 1 283 ? 28.676 44.712 39.451 1.00 76.75 283 SER A C 1
ATOM 2191 O O . SER A 1 283 ? 28.731 44.174 40.553 1.00 76.75 283 SER A O 1
ATOM 2193 N N . ALA A 1 284 ? 27.519 45.013 38.855 1.00 74.31 284 ALA A N 1
ATOM 2194 C CA . ALA A 1 284 ? 26.200 44.751 39.432 1.00 74.31 284 ALA A CA 1
ATOM 2195 C C . ALA A 1 284 ? 25.887 43.246 39.534 1.00 74.31 284 ALA A C 1
ATOM 2197 O O . ALA A 1 284 ? 25.304 42.796 40.519 1.00 74.31 284 ALA A O 1
ATOM 2198 N N . LEU A 1 285 ? 26.311 42.443 38.552 1.00 75.44 285 LEU A N 1
ATOM 2199 C CA . LEU A 1 285 ? 26.297 40.979 38.650 1.00 75.44 285 LEU A CA 1
ATOM 2200 C C . LEU A 1 285 ? 27.217 40.484 39.771 1.00 75.44 285 LEU A C 1
ATOM 2202 O O . LEU A 1 285 ? 26.818 39.622 40.547 1.00 75.44 285 LEU A O 1
ATOM 2206 N N . GLY A 1 286 ? 28.412 41.062 39.908 1.00 77.25 286 GLY A N 1
ATOM 2207 C CA . GLY A 1 286 ? 29.329 40.754 41.006 1.00 77.25 286 GLY A CA 1
ATOM 2208 C C . GLY A 1 286 ? 28.791 41.141 42.390 1.00 77.25 286 GLY A C 1
ATOM 2209 O O . GLY A 1 286 ? 29.090 40.466 43.373 1.00 77.25 286 GLY A O 1
ATOM 2210 N N . GLU A 1 287 ? 27.990 42.203 42.493 1.00 74.88 287 GLU A N 1
ATOM 2211 C CA . GLU A 1 287 ? 27.250 42.559 43.712 1.00 74.88 287 GLU A CA 1
ATOM 2212 C C . GLU A 1 287 ? 26.121 41.566 43.992 1.00 74.88 287 GLU A C 1
ATOM 2214 O O . GLU A 1 287 ? 26.088 41.011 45.080 1.00 74.88 287 GLU A O 1
ATOM 2219 N N . ARG A 1 288 ? 25.304 41.207 42.994 1.00 73.06 288 ARG A N 1
ATOM 2220 C CA . ARG A 1 288 ? 24.249 40.186 43.153 1.00 73.06 288 ARG A CA 1
ATOM 2221 C C . ARG A 1 288 ? 24.783 38.815 43.557 1.00 73.06 288 ARG A C 1
ATOM 2223 O O . ARG A 1 288 ? 24.147 38.122 44.340 1.00 73.06 288 ARG A O 1
ATOM 2230 N N . ILE A 1 289 ? 25.936 38.415 43.024 1.00 74.56 289 ILE A N 1
ATOM 2231 C CA . ILE A 1 289 ? 26.601 37.168 43.415 1.00 74.56 289 ILE A CA 1
ATOM 2232 C C . ILE A 1 289 ? 27.113 37.269 44.857 1.00 74.56 289 ILE A C 1
ATOM 2234 O O . ILE A 1 289 ? 27.005 36.302 45.601 1.00 74.56 289 ILE A O 1
ATOM 2238 N N . ARG A 1 290 ? 27.626 38.430 45.288 1.00 72.81 290 ARG A N 1
ATOM 2239 C CA . ARG A 1 290 ? 27.994 38.652 46.697 1.00 72.81 290 ARG A CA 1
ATOM 2240 C C . ARG A 1 290 ? 26.786 38.621 47.626 1.00 72.81 290 ARG A C 1
ATOM 2242 O O . ARG A 1 290 ? 26.881 37.975 48.659 1.00 72.81 290 ARG A O 1
ATOM 2249 N N . ASP A 1 291 ? 25.677 39.236 47.236 1.00 68.38 291 ASP A N 1
ATOM 2250 C CA . ASP A 1 291 ? 24.428 39.233 48.004 1.00 68.38 291 ASP A CA 1
ATOM 2251 C C . ASP A 1 291 ? 23.825 37.819 48.087 1.00 68.38 291 ASP A C 1
ATOM 2253 O O . ASP A 1 291 ? 23.300 37.418 49.121 1.00 68.38 291 ASP A O 1
ATOM 2257 N N . ALA A 1 292 ? 23.947 37.018 47.022 1.00 62.16 292 ALA A N 1
ATOM 2258 C CA . ALA A 1 292 ? 23.539 35.611 47.012 1.00 62.16 292 ALA A CA 1
ATOM 2259 C C . ALA A 1 292 ? 24.473 34.695 47.828 1.00 62.16 292 ALA A C 1
ATOM 2261 O O . ALA A 1 292 ? 24.076 33.599 48.212 1.00 62.16 292 ALA A O 1
ATOM 2262 N N . MET A 1 293 ? 25.707 35.135 48.086 1.00 55.69 293 MET A N 1
ATOM 2263 C CA . MET A 1 293 ? 26.688 34.445 48.930 1.00 55.69 293 MET A CA 1
ATOM 2264 C C . MET A 1 293 ? 26.791 35.058 50.338 1.00 55.69 293 MET A C 1
ATOM 2266 O O . MET A 1 293 ? 27.723 34.727 51.075 1.00 55.69 293 MET A O 1
ATOM 2270 N N . ASP A 1 294 ? 25.867 35.947 50.720 1.00 58.22 294 ASP A N 1
ATOM 2271 C CA . ASP A 1 294 ? 25.869 36.599 52.028 1.00 58.22 294 ASP A CA 1
ATOM 2272 C C . ASP A 1 294 ? 25.575 35.547 53.124 1.00 58.22 294 ASP A C 1
ATOM 2274 O O . ASP A 1 294 ? 24.527 34.883 53.079 1.00 58.22 294 ASP A O 1
ATOM 2278 N N . PRO A 1 295 ? 26.489 35.330 54.094 1.00 56.75 295 PRO A N 1
ATOM 2279 C CA . PRO A 1 295 ? 26.447 34.199 55.026 1.00 56.75 295 PRO A CA 1
ATOM 2280 C C . PRO A 1 295 ? 25.217 34.141 55.945 1.00 56.75 295 PRO A C 1
ATOM 2282 O O . PRO A 1 295 ? 24.987 33.107 56.570 1.00 56.75 295 PRO A O 1
ATOM 2285 N N . GLU A 1 296 ? 24.397 35.193 56.020 1.00 52.12 296 GLU A N 1
ATOM 2286 C CA . GLU A 1 296 ? 23.138 35.172 56.780 1.00 52.12 296 GLU A CA 1
ATOM 2287 C C . GLU A 1 296 ? 22.011 34.401 56.064 1.00 52.12 296 GLU A C 1
ATOM 2289 O O . GLU A 1 296 ? 21.101 33.896 56.723 1.00 52.12 296 GLU A O 1
ATOM 2294 N N . SER A 1 297 ? 22.087 34.226 54.738 1.00 53.59 297 SER A N 1
ATOM 2295 C CA . SER A 1 297 ? 21.088 33.477 53.954 1.00 53.59 297 SER A CA 1
ATOM 2296 C C . SER A 1 297 ? 21.319 31.956 53.936 1.00 53.59 297 SER A C 1
ATOM 2298 O O . SER A 1 297 ? 20.387 31.189 53.699 1.00 53.59 297 SER A O 1
ATOM 2300 N N . ILE A 1 298 ? 22.538 31.508 54.258 1.00 51.44 298 ILE A N 1
ATOM 2301 C CA . ILE A 1 298 ? 22.969 30.096 54.205 1.00 51.44 298 ILE A CA 1
ATOM 2302 C C . ILE A 1 298 ? 22.620 29.335 55.504 1.00 51.44 298 ILE A C 1
ATOM 2304 O O . ILE A 1 298 ? 22.713 28.113 55.567 1.00 51.44 298 ILE A O 1
ATOM 2308 N N . ALA A 1 299 ? 22.156 30.023 56.551 1.00 50.59 299 ALA A N 1
ATOM 2309 C CA . ALA A 1 299 ? 21.908 29.408 57.857 1.00 50.59 299 ALA A CA 1
ATOM 2310 C C . ALA A 1 299 ? 20.605 28.580 57.966 1.00 50.59 299 ALA A C 1
ATOM 2312 O O . ALA A 1 299 ? 20.417 27.917 58.983 1.00 50.59 299 ALA A O 1
ATOM 2313 N N . ASN A 1 300 ? 19.707 28.602 56.966 1.00 54.12 300 ASN A N 1
ATOM 2314 C CA . ASN A 1 300 ? 18.321 28.121 57.129 1.00 54.12 300 ASN A CA 1
ATOM 2315 C C . ASN A 1 300 ? 17.839 27.033 56.145 1.00 54.12 300 ASN A C 1
ATOM 2317 O O . ASN A 1 300 ? 16.638 26.773 56.079 1.00 54.12 300 ASN A O 1
ATOM 2321 N N . SER A 1 301 ? 18.722 26.349 55.419 1.00 53.88 301 SER A N 1
ATOM 2322 C CA . SER A 1 301 ? 18.340 25.131 54.687 1.00 53.88 301 SER A CA 1
ATOM 2323 C C . SER A 1 301 ? 19.485 24.129 54.671 1.00 53.88 301 SER A C 1
ATOM 2325 O O . SER A 1 301 ? 20.611 24.504 54.352 1.00 53.88 301 SER A O 1
ATOM 2327 N N . ASP A 1 302 ? 19.174 22.882 55.028 1.00 58.53 302 ASP A N 1
ATOM 2328 C CA . ASP A 1 302 ? 20.086 21.750 55.208 1.00 58.53 302 ASP A CA 1
ATOM 2329 C C . ASP A 1 302 ? 21.231 21.729 54.182 1.00 58.53 302 ASP A C 1
ATOM 2331 O O . ASP A 1 302 ? 21.035 21.444 52.997 1.00 58.53 302 ASP A O 1
ATOM 2335 N N . SER A 1 303 ? 22.444 22.036 54.653 1.00 59.62 303 SER A N 1
ATOM 2336 C CA . SER A 1 303 ? 23.645 22.186 53.823 1.00 59.62 303 SER A CA 1
ATOM 2337 C C . SER A 1 303 ? 23.919 20.964 52.947 1.00 59.62 303 SER A C 1
ATOM 2339 O O . SER A 1 303 ? 24.364 21.106 51.812 1.00 59.62 303 SER A O 1
ATOM 2341 N N . ASP A 1 304 ? 23.595 19.768 53.434 1.00 61.38 304 ASP A N 1
ATOM 2342 C CA . ASP A 1 304 ? 23.879 18.501 52.755 1.00 61.38 304 ASP A CA 1
ATOM 2343 C C . ASP A 1 304 ? 23.043 18.298 51.485 1.00 61.38 304 ASP A C 1
ATOM 2345 O O . ASP A 1 304 ? 23.525 17.711 50.513 1.00 61.38 304 ASP A O 1
ATOM 2349 N N . ALA A 1 305 ? 21.817 18.830 51.442 1.00 63.62 305 ALA A N 1
ATOM 2350 C CA . ALA A 1 305 ? 20.976 18.770 50.248 1.00 63.62 305 ALA A CA 1
ATOM 2351 C C . ALA A 1 305 ? 21.511 19.693 49.143 1.00 63.62 305 ALA A C 1
ATOM 2353 O O . ALA A 1 305 ? 21.504 19.335 47.964 1.00 63.62 305 ALA A O 1
ATOM 2354 N N . VAL A 1 306 ? 22.033 20.861 49.530 1.00 70.25 306 VAL A N 1
ATOM 2355 C CA . VAL A 1 306 ? 22.637 21.825 48.602 1.00 70.25 306 VAL A CA 1
ATOM 2356 C C . VAL A 1 306 ? 23.968 21.296 48.064 1.00 70.25 306 VAL A C 1
ATOM 2358 O O . VAL A 1 306 ? 24.201 21.363 46.859 1.00 70.25 306 VAL A O 1
ATOM 2361 N N . PHE A 1 307 ? 24.811 20.699 48.914 1.00 71.19 307 PHE A N 1
ATOM 2362 C CA . PHE A 1 307 ? 26.062 20.072 48.473 1.00 71.19 307 PHE A CA 1
ATOM 2363 C C . PHE A 1 307 ? 25.821 18.867 47.557 1.00 71.19 307 PHE A C 1
ATOM 2365 O O . PHE A 1 307 ? 26.456 18.781 46.510 1.00 71.19 307 PHE A O 1
ATOM 2372 N N . SER A 1 308 ? 24.846 18.007 47.868 1.00 77.12 308 SER A N 1
ATOM 2373 C CA . SER A 1 308 ? 24.489 16.868 47.004 1.00 77.12 308 SER A CA 1
ATOM 2374 C C . SER A 1 308 ? 23.964 17.320 45.636 1.00 77.12 308 SER A C 1
ATOM 2376 O O . SER A 1 308 ? 24.270 16.713 44.610 1.00 77.12 308 SER A O 1
ATOM 2378 N N . HIS A 1 309 ? 23.192 18.411 45.598 1.00 75.75 309 HIS A N 1
ATOM 2379 C CA . HIS A 1 309 ? 22.705 18.980 44.344 1.00 75.75 309 HIS A CA 1
ATOM 2380 C C . HIS A 1 309 ? 23.837 19.615 43.521 1.00 75.75 309 HIS A C 1
ATOM 2382 O O . HIS A 1 309 ? 23.891 19.430 42.307 1.00 75.75 309 HIS A O 1
ATOM 2388 N N . LEU A 1 310 ? 24.778 20.307 44.171 1.00 78.62 310 LEU A N 1
ATOM 2389 C CA . LEU A 1 310 ? 25.957 20.872 43.512 1.00 78.62 310 LEU A CA 1
ATOM 2390 C C . LEU A 1 310 ? 26.909 19.788 42.984 1.00 78.62 310 LEU A C 1
ATOM 2392 O O . LEU A 1 310 ? 27.418 19.936 41.877 1.00 78.62 310 LEU A O 1
ATOM 2396 N N . GLU A 1 311 ? 27.113 18.686 43.711 1.00 85.25 311 GLU A N 1
ATOM 2397 C CA . GLU A 1 311 ? 27.898 17.538 43.230 1.00 85.25 311 GLU A CA 1
ATOM 2398 C C . GLU A 1 311 ? 27.239 16.856 42.025 1.00 85.25 311 GLU A C 1
ATOM 2400 O O . GLU A 1 311 ? 27.921 16.531 41.053 1.00 85.25 311 GLU A O 1
ATOM 2405 N N . ALA A 1 312 ? 25.911 16.698 42.037 1.00 81.06 312 ALA A N 1
ATOM 2406 C CA . ALA A 1 312 ? 25.174 16.152 40.899 1.00 81.06 312 ALA A CA 1
ATOM 2407 C C . ALA A 1 312 ? 25.275 17.055 39.657 1.00 81.06 312 ALA A C 1
ATOM 2409 O O . ALA A 1 312 ? 25.480 16.559 38.549 1.00 81.06 312 ALA A O 1
ATOM 2410 N N . LEU A 1 313 ? 25.184 18.378 39.836 1.00 83.12 313 LEU A N 1
ATOM 2411 C CA . LEU A 1 313 ? 25.344 19.346 38.749 1.00 83.12 313 LEU A CA 1
ATOM 2412 C C . LEU A 1 313 ? 26.779 19.388 38.209 1.00 83.12 313 LEU A C 1
ATOM 2414 O O . LEU A 1 313 ? 26.965 19.479 36.998 1.00 83.12 313 LEU A O 1
ATOM 2418 N N . LEU A 1 314 ? 27.791 19.285 39.076 1.00 89.25 314 LEU A N 1
ATOM 2419 C CA . LEU A 1 314 ? 29.192 19.199 38.653 1.00 89.25 314 LEU A CA 1
ATOM 2420 C C . LEU A 1 314 ? 29.451 17.928 37.845 1.00 89.25 314 LEU A C 1
ATOM 2422 O O . LEU A 1 314 ? 30.058 18.005 36.780 1.00 89.25 314 LEU A O 1
ATOM 2426 N N . LYS A 1 315 ? 28.926 16.785 38.292 1.00 88.56 315 LYS A N 1
ATOM 2427 C CA . LYS A 1 315 ? 29.067 15.519 37.571 1.00 88.56 315 LYS A CA 1
ATOM 2428 C C . LYS A 1 315 ? 28.363 15.550 36.210 1.00 88.56 315 LYS A C 1
ATOM 2430 O O . LYS A 1 315 ? 28.945 15.135 35.214 1.00 88.56 315 LYS A O 1
ATOM 2435 N N . ALA A 1 316 ? 27.160 16.121 36.142 1.00 83.62 316 ALA A N 1
ATOM 2436 C CA . ALA A 1 316 ? 26.447 16.310 34.879 1.00 83.62 316 ALA A CA 1
ATOM 2437 C C . ALA A 1 316 ? 27.196 17.257 33.919 1.00 83.62 316 ALA A C 1
ATOM 2439 O O . ALA A 1 316 ? 27.221 17.026 32.711 1.00 83.62 316 ALA A O 1
ATOM 2440 N N . LEU A 1 317 ? 27.849 18.303 34.441 1.00 83.94 317 LEU A N 1
ATOM 2441 C CA . LEU A 1 317 ? 28.698 19.197 33.647 1.00 83.94 317 LEU A CA 1
ATOM 2442 C C . LEU A 1 317 ? 29.974 18.504 33.150 1.00 83.94 317 LEU A C 1
ATOM 2444 O O . LEU A 1 317 ? 30.391 18.747 32.020 1.00 83.94 317 LEU A O 1
ATOM 2448 N N . GLU A 1 318 ? 30.590 17.640 33.957 1.00 90.31 318 GLU A N 1
ATOM 2449 C CA . GLU A 1 318 ? 31.751 16.839 33.550 1.00 90.31 318 GLU A CA 1
ATOM 2450 C C . GLU A 1 318 ? 31.387 15.828 32.455 1.00 90.31 318 GLU A C 1
ATOM 2452 O O . GLU A 1 318 ? 32.094 15.736 31.451 1.00 90.31 318 GLU A O 1
ATOM 2457 N N . GLU A 1 319 ? 30.255 15.135 32.597 1.00 87.69 319 GLU A N 1
ATOM 2458 C CA . GLU A 1 319 ? 29.725 14.204 31.593 1.00 87.69 319 GLU A CA 1
ATOM 2459 C C . GLU A 1 319 ? 29.354 14.935 30.292 1.00 87.69 319 GLU A C 1
ATOM 2461 O O . GLU A 1 319 ? 29.742 14.503 29.205 1.00 87.69 319 GLU A O 1
ATOM 2466 N N . SER A 1 320 ? 28.702 16.100 30.389 1.00 84.25 320 SER A N 1
ATOM 2467 C CA . SER A 1 320 ? 28.397 16.950 29.232 1.00 84.25 320 SER A CA 1
ATOM 2468 C C . SER A 1 320 ? 29.663 17.452 28.536 1.00 84.25 320 SER A C 1
ATOM 2470 O O . SER A 1 320 ? 29.705 17.499 27.308 1.00 84.25 320 SER A O 1
ATOM 2472 N N . ARG A 1 321 ? 30.704 17.818 29.291 1.00 88.31 321 ARG A N 1
ATOM 2473 C CA . ARG A 1 321 ? 31.981 18.281 28.734 1.00 88.31 321 ARG A CA 1
ATOM 2474 C C . ARG A 1 321 ? 32.758 17.145 28.067 1.00 88.31 321 ARG A C 1
ATOM 2476 O O . ARG A 1 321 ? 33.396 17.375 27.045 1.00 88.31 321 ARG A O 1
ATOM 2483 N N . ALA A 1 322 ? 32.698 15.932 28.615 1.00 88.25 322 ALA A N 1
ATOM 2484 C CA . ALA A 1 322 ? 33.294 14.748 28.004 1.00 88.25 322 ALA A CA 1
ATOM 2485 C C . ALA A 1 322 ? 32.584 14.365 26.695 1.00 88.25 322 ALA A C 1
ATOM 2487 O O . ALA A 1 322 ? 33.251 14.067 25.706 1.00 88.25 322 ALA A O 1
ATOM 2488 N N . ALA A 1 323 ? 31.249 14.438 26.662 1.00 84.00 323 ALA A N 1
ATOM 2489 C CA . ALA A 1 323 ? 30.466 14.210 25.450 1.00 84.00 323 ALA A CA 1
ATOM 2490 C C . ALA A 1 323 ? 30.746 15.271 24.372 1.00 84.00 323 ALA A C 1
ATOM 2492 O O . ALA A 1 323 ? 30.912 14.937 23.201 1.00 84.00 323 ALA A O 1
ATOM 2493 N N . GLU A 1 324 ? 30.861 16.543 24.766 1.00 81.69 324 GLU A N 1
ATOM 2494 C CA . GLU A 1 324 ? 31.219 17.629 23.851 1.00 81.69 324 GLU A CA 1
ATOM 2495 C C . GLU A 1 324 ? 32.648 17.467 23.307 1.00 81.69 324 GLU A C 1
ATOM 2497 O O . GLU A 1 324 ? 32.881 17.698 22.123 1.00 81.69 324 GLU A O 1
ATOM 2502 N N . GLN A 1 325 ? 33.603 17.030 24.137 1.00 87.88 325 GLN A N 1
ATOM 2503 C CA . GLN A 1 325 ? 34.964 16.745 23.680 1.00 87.88 325 GLN A CA 1
ATOM 2504 C C . GLN A 1 325 ? 34.992 15.572 22.691 1.00 87.88 325 GLN A C 1
ATOM 2506 O O . GLN A 1 325 ? 35.583 15.707 21.628 1.00 87.88 325 GLN A O 1
ATOM 2511 N N . ALA A 1 326 ? 34.279 14.478 22.972 1.00 87.50 326 ALA A N 1
ATOM 2512 C CA . ALA A 1 326 ? 34.177 13.352 22.043 1.00 87.50 326 ALA A CA 1
ATOM 2513 C C . ALA A 1 326 ? 33.521 13.749 20.708 1.00 87.50 326 ALA A C 1
ATOM 2515 O O . ALA A 1 326 ? 33.925 13.267 19.653 1.00 87.50 326 ALA A O 1
ATOM 2516 N N . ALA A 1 327 ? 32.531 14.650 20.736 1.00 81.25 327 ALA A N 1
ATOM 2517 C CA . ALA A 1 327 ? 31.913 15.187 19.526 1.00 81.25 327 ALA A CA 1
ATOM 2518 C C . ALA A 1 327 ? 32.870 16.088 18.724 1.00 81.25 327 ALA A C 1
ATOM 2520 O O . ALA A 1 327 ? 32.850 16.040 17.495 1.00 81.25 327 ALA A O 1
ATOM 2521 N N . ARG A 1 328 ? 33.716 16.882 19.400 1.00 86.44 328 ARG A N 1
ATOM 2522 C CA . ARG A 1 328 ? 34.780 17.671 18.755 1.00 86.44 328 ARG A CA 1
ATOM 2523 C C . ARG A 1 328 ? 35.820 16.772 18.096 1.00 86.44 328 ARG A C 1
ATOM 2525 O O . ARG A 1 328 ? 36.120 16.984 16.930 1.00 86.44 328 ARG A O 1
ATOM 2532 N N . ASP A 1 329 ? 36.290 15.748 18.801 1.00 91.25 329 ASP A N 1
ATOM 2533 C CA . ASP A 1 329 ? 37.290 14.814 18.277 1.00 91.25 329 ASP A CA 1
ATOM 2534 C C . ASP A 1 329 ? 36.747 14.078 17.028 1.00 91.25 329 ASP A C 1
ATOM 2536 O O . ASP A 1 329 ? 37.418 14.003 16.001 1.00 91.25 329 ASP A O 1
ATOM 2540 N N . LEU A 1 330 ? 35.481 13.638 17.056 1.00 89.19 330 LEU A N 1
ATOM 2541 C CA . LEU A 1 330 ? 34.794 13.060 15.891 1.00 89.19 330 LEU A CA 1
ATOM 2542 C C . LEU A 1 330 ? 34.648 14.051 14.727 1.00 89.19 330 LEU A C 1
ATOM 2544 O O . LEU A 1 330 ? 34.760 13.655 13.569 1.00 89.19 330 LEU A O 1
ATOM 2548 N N . ALA A 1 331 ? 34.372 15.327 15.003 1.00 81.25 331 ALA A N 1
ATOM 2549 C CA . ALA A 1 331 ? 34.291 16.349 13.963 1.00 81.25 331 ALA A CA 1
ATOM 2550 C C . ALA A 1 331 ? 35.662 16.599 13.313 1.00 81.25 331 ALA A C 1
ATOM 2552 O O . ALA A 1 331 ? 35.738 16.662 12.089 1.00 81.25 331 ALA A O 1
ATOM 2553 N N . GLU A 1 332 ? 36.738 16.653 14.103 1.00 90.31 332 GLU A N 1
ATOM 2554 C CA . GLU A 1 332 ? 38.114 16.781 13.605 1.00 90.31 332 GLU A CA 1
ATOM 2555 C C . GLU A 1 332 ? 38.530 15.572 12.748 1.00 90.31 332 GLU A C 1
ATOM 2557 O O . GLU A 1 332 ? 39.146 15.745 11.695 1.00 90.31 332 GLU A O 1
ATOM 2562 N N . GLU A 1 333 ? 38.141 14.350 13.131 1.00 91.50 333 GLU A N 1
ATOM 2563 C CA . GLU A 1 333 ? 38.350 13.150 12.309 1.00 91.50 333 GLU A CA 1
ATOM 2564 C C . GLU A 1 333 ? 37.629 13.254 10.956 1.00 91.50 333 GLU A C 1
ATOM 2566 O O . GLU A 1 333 ? 38.232 12.997 9.911 1.00 91.50 333 GLU A O 1
ATOM 2571 N N . ARG A 1 334 ? 36.362 13.695 10.948 1.00 86.50 334 ARG A N 1
ATOM 2572 C CA . ARG A 1 334 ? 35.585 13.879 9.708 1.00 86.50 334 ARG A CA 1
ATOM 2573 C C . ARG A 1 334 ? 36.123 15.008 8.837 1.00 86.50 334 ARG A C 1
ATOM 2575 O O . ARG A 1 334 ? 36.154 14.861 7.617 1.00 86.50 334 ARG A O 1
ATOM 2582 N N . GLU A 1 335 ? 36.579 16.109 9.427 1.00 87.38 335 GLU A N 1
ATOM 2583 C CA . GLU A 1 335 ? 37.271 17.176 8.698 1.00 87.38 335 GLU A CA 1
ATOM 2584 C C . GLU A 1 335 ? 38.590 16.671 8.094 1.00 87.38 335 GLU A C 1
ATOM 2586 O O . GLU A 1 335 ? 38.908 16.997 6.948 1.00 87.38 335 GLU A O 1
ATOM 2591 N N . GLY A 1 336 ? 39.316 15.807 8.809 1.00 90.94 336 GLY A N 1
ATOM 2592 C CA . GLY A 1 336 ? 40.503 15.120 8.304 1.00 90.94 336 GLY A CA 1
ATOM 2593 C C . GLY A 1 336 ? 40.209 14.198 7.115 1.00 90.94 336 GLY A C 1
ATOM 2594 O O . GLY A 1 336 ? 40.923 14.249 6.112 1.00 90.94 336 GLY A O 1
ATOM 2595 N N . GLU A 1 337 ? 39.149 13.390 7.188 1.00 90.75 337 GLU A N 1
ATOM 2596 C CA . GLU A 1 337 ? 38.685 12.533 6.085 1.00 90.75 337 GLU A CA 1
ATOM 2597 C C . GLU A 1 337 ? 38.246 13.362 4.866 1.00 90.75 337 GLU A C 1
ATOM 2599 O O . GLU A 1 337 ? 38.626 13.056 3.733 1.00 90.75 337 GLU A O 1
ATOM 2604 N N . LEU A 1 338 ? 37.503 14.454 5.081 1.00 84.31 338 LEU A N 1
ATOM 2605 C CA . LEU A 1 338 ? 37.086 15.364 4.011 1.00 84.31 338 LEU A CA 1
ATOM 2606 C C . LEU A 1 338 ? 38.282 16.049 3.344 1.00 84.31 338 LEU A C 1
ATOM 2608 O O . LEU A 1 338 ? 38.322 16.136 2.118 1.00 84.31 338 LEU A O 1
ATOM 2612 N N . ALA A 1 339 ? 39.278 16.485 4.117 1.00 88.19 339 ALA A N 1
ATOM 2613 C CA . ALA A 1 339 ? 40.506 17.061 3.576 1.00 88.19 339 ALA A CA 1
ATOM 2614 C C . ALA A 1 339 ? 41.309 16.034 2.757 1.00 88.19 339 ALA A C 1
ATOM 2616 O O . ALA A 1 339 ? 41.880 16.377 1.719 1.00 88.19 339 ALA A O 1
ATOM 2617 N N . GLN A 1 340 ? 41.331 14.764 3.179 1.00 90.56 340 GLN A N 1
ATOM 2618 C CA . GLN A 1 340 ? 41.948 13.681 2.408 1.00 90.56 340 GLN A CA 1
ATOM 2619 C C . GLN A 1 340 ? 41.208 13.431 1.089 1.00 90.56 340 GLN A C 1
ATOM 2621 O O . GLN A 1 340 ? 41.860 13.347 0.049 1.00 90.56 340 GLN A O 1
ATOM 2626 N N . LEU A 1 341 ? 39.872 13.380 1.104 1.00 87.44 341 LEU A N 1
ATOM 2627 C CA . LEU A 1 341 ? 39.067 13.227 -0.112 1.00 87.44 341 LEU A CA 1
ATOM 2628 C C . LEU A 1 341 ? 39.251 14.410 -1.068 1.00 87.44 341 LEU A C 1
ATOM 2630 O O . LEU A 1 341 ? 39.482 14.201 -2.254 1.00 87.44 341 LEU A O 1
ATOM 2634 N N . GLN A 1 342 ? 39.228 15.645 -0.561 1.00 90.06 342 GLN A N 1
ATOM 2635 C CA . GLN A 1 342 ? 39.494 16.839 -1.370 1.00 90.06 342 GLN A CA 1
ATOM 2636 C C . GLN A 1 342 ? 40.879 16.791 -2.015 1.00 90.06 342 GLN A C 1
ATOM 2638 O O . GLN A 1 342 ? 41.021 17.136 -3.185 1.00 90.06 342 GLN A O 1
ATOM 2643 N N . LYS A 1 343 ? 41.894 16.318 -1.286 1.00 93.25 343 LYS A N 1
ATOM 2644 C CA . LYS A 1 343 ? 43.245 16.151 -1.825 1.00 93.25 343 LYS A CA 1
ATOM 2645 C C . LYS A 1 343 ? 43.314 15.063 -2.900 1.00 93.25 343 LYS A C 1
ATOM 2647 O O . LYS A 1 343 ? 44.042 15.233 -3.871 1.00 93.25 343 LYS A O 1
ATOM 2652 N N . LEU A 1 344 ? 42.573 13.962 -2.752 1.00 92.31 344 LEU A N 1
ATOM 2653 C CA . LEU A 1 344 ? 42.483 12.929 -3.790 1.00 92.31 344 LEU A CA 1
ATOM 2654 C C . LEU A 1 344 ? 41.822 13.473 -5.060 1.00 92.31 344 LEU A C 1
ATOM 2656 O O . LEU A 1 344 ? 42.401 13.322 -6.130 1.00 92.31 344 LEU A O 1
ATOM 2660 N N . PHE A 1 345 ? 40.696 14.182 -4.935 1.00 88.69 345 PHE A N 1
ATOM 2661 C CA . PHE A 1 345 ? 40.038 14.816 -6.081 1.00 88.69 345 PHE A CA 1
ATOM 2662 C C . PHE A 1 345 ? 40.928 15.858 -6.766 1.00 88.69 345 PHE A C 1
ATOM 2664 O O . PHE A 1 345 ? 41.002 15.870 -7.988 1.00 88.69 345 PHE A O 1
ATOM 2671 N N . GLN A 1 346 ? 41.655 16.684 -6.004 1.00 91.25 346 GLN A N 1
ATOM 2672 C CA . GLN A 1 346 ? 42.620 17.636 -6.570 1.00 91.25 346 GLN A CA 1
ATOM 2673 C C . GLN A 1 346 ? 43.746 16.926 -7.327 1.00 91.25 346 GLN A C 1
ATOM 2675 O O . GLN A 1 346 ? 44.083 17.329 -8.434 1.00 91.25 346 GLN A O 1
ATOM 2680 N N . ASN A 1 347 ? 44.298 15.844 -6.773 1.00 92.31 347 ASN A N 1
ATOM 2681 C CA . ASN A 1 347 ? 45.339 15.071 -7.451 1.00 92.31 347 ASN A CA 1
ATOM 2682 C C . ASN A 1 347 ? 44.814 14.402 -8.734 1.00 92.31 347 ASN A C 1
ATOM 2684 O O . ASN A 1 347 ? 45.539 14.324 -9.724 1.00 92.31 347 ASN A O 1
ATOM 2688 N N . GLU A 1 348 ? 43.577 13.897 -8.727 1.00 91.50 348 GLU A N 1
ATOM 2689 C CA . GLU A 1 348 ? 42.936 13.330 -9.921 1.00 91.50 348 GLU A CA 1
ATOM 2690 C C . GLU A 1 348 ? 42.658 14.404 -10.975 1.00 91.50 348 GLU A C 1
ATOM 2692 O O . GLU A 1 348 ? 42.924 14.180 -12.153 1.00 91.50 348 GLU A O 1
ATOM 2697 N N . GLU A 1 349 ? 42.198 15.585 -10.564 1.00 88.81 349 GLU A N 1
ATOM 2698 C CA . GLU A 1 349 ? 41.975 16.726 -11.453 1.00 88.81 349 GLU A CA 1
ATOM 2699 C C . GLU A 1 349 ? 43.290 17.231 -12.069 1.00 88.81 349 GLU A C 1
ATOM 2701 O O . GLU A 1 349 ? 43.353 17.484 -13.272 1.00 88.81 349 GLU A O 1
ATOM 2706 N N . GLU A 1 350 ? 44.369 17.318 -11.285 1.00 92.88 350 GLU A N 1
ATOM 2707 C CA . GLU A 1 350 ? 45.710 17.635 -11.789 1.00 92.88 350 GLU A CA 1
ATOM 2708 C C . GLU A 1 350 ? 46.212 16.570 -12.769 1.00 92.88 350 GLU A C 1
ATOM 2710 O O . GLU A 1 350 ? 46.741 16.916 -13.826 1.00 92.88 350 GLU A O 1
ATOM 2715 N N . ARG A 1 351 ? 46.009 15.280 -12.468 1.00 94.25 351 ARG A N 1
ATOM 2716 C CA . ARG A 1 351 ? 46.386 14.187 -13.374 1.00 94.25 351 ARG A CA 1
ATOM 2717 C C . ARG A 1 351 ? 45.633 14.281 -14.698 1.00 94.25 351 ARG A C 1
ATOM 2719 O O . ARG A 1 351 ? 46.263 14.259 -15.746 1.00 94.25 351 ARG A O 1
ATOM 2726 N N . LEU A 1 352 ? 44.312 14.451 -14.654 1.00 90.25 352 LEU A N 1
ATOM 2727 C CA . LEU A 1 352 ? 43.480 14.581 -15.851 1.00 90.25 352 LEU A CA 1
ATOM 2728 C C . LEU A 1 352 ? 43.829 15.831 -16.666 1.00 90.25 352 LEU A C 1
ATOM 2730 O O . LEU A 1 352 ? 43.823 15.780 -17.892 1.00 90.25 352 LEU A O 1
ATOM 2734 N N . ASN A 1 353 ? 44.158 16.948 -16.013 1.00 91.12 353 ASN A N 1
ATOM 2735 C CA . ASN A 1 353 ? 44.608 18.153 -16.708 1.00 91.12 353 ASN A CA 1
ATOM 2736 C C . ASN A 1 353 ? 45.967 17.958 -17.392 1.00 91.12 353 ASN A C 1
ATOM 2738 O O . ASN A 1 353 ? 46.155 18.473 -18.494 1.00 91.12 353 ASN A O 1
ATOM 2742 N N . ASN A 1 354 ? 46.885 17.205 -16.778 1.00 93.88 354 ASN A N 1
ATOM 2743 C CA . ASN A 1 354 ? 48.154 16.839 -17.407 1.00 93.88 354 ASN A CA 1
ATOM 2744 C C . ASN A 1 354 ? 47.924 15.905 -18.602 1.00 93.88 354 ASN A C 1
ATOM 2746 O O . ASN A 1 354 ? 48.404 16.213 -19.687 1.00 93.88 354 ASN A O 1
ATOM 2750 N N . ASP A 1 355 ? 47.110 14.854 -18.446 1.00 92.81 355 ASP A N 1
ATOM 2751 C CA . ASP A 1 355 ? 46.757 13.921 -19.528 1.00 92.81 355 ASP A CA 1
ATOM 2752 C C . ASP A 1 355 ? 46.099 14.670 -20.715 1.00 92.81 355 ASP A C 1
ATOM 2754 O O . ASP A 1 355 ? 46.412 14.432 -21.883 1.00 92.81 355 ASP A O 1
ATOM 2758 N N . LEU A 1 356 ? 45.212 15.635 -20.431 1.00 88.75 356 LEU A N 1
ATOM 2759 C CA . LEU A 1 356 ? 44.606 16.506 -21.446 1.00 88.75 356 LEU A CA 1
ATOM 2760 C C . LEU A 1 356 ? 45.610 17.476 -22.079 1.00 88.75 356 LEU A C 1
ATOM 2762 O O . LEU A 1 356 ? 45.464 17.814 -23.254 1.00 88.75 356 LEU A O 1
ATOM 2766 N N . GLY A 1 357 ? 46.590 17.958 -21.315 1.00 92.12 357 GLY A N 1
ATOM 2767 C CA . GLY A 1 357 ? 47.687 18.785 -21.812 1.00 92.12 357 GLY A CA 1
ATOM 2768 C C . GLY A 1 357 ? 48.561 18.015 -22.797 1.00 92.12 357 GLY A C 1
ATOM 2769 O O . GLY A 1 357 ? 48.728 18.462 -23.927 1.00 92.12 357 GLY A O 1
ATOM 2770 N N . GLU A 1 358 ? 49.014 16.822 -22.411 1.00 93.31 358 GLU A N 1
ATOM 2771 C CA . GLU A 1 358 ? 49.804 15.921 -23.258 1.00 93.31 358 GLU A CA 1
ATOM 2772 C C . GLU A 1 358 ? 49.046 15.553 -24.541 1.00 93.31 358 GLU A C 1
ATOM 2774 O O . GLU A 1 358 ? 49.596 15.637 -25.639 1.00 93.31 358 GLU A O 1
ATOM 2779 N N . ALA A 1 359 ? 47.750 15.238 -24.438 1.00 86.94 359 ALA A N 1
ATOM 2780 C CA . ALA A 1 359 ? 46.918 14.962 -25.608 1.00 86.94 359 ALA A CA 1
ATOM 2781 C C . ALA A 1 359 ? 46.786 16.177 -26.546 1.00 86.94 359 ALA A C 1
ATOM 2783 O O . ALA A 1 359 ? 46.749 16.014 -27.765 1.00 86.94 359 ALA A O 1
ATOM 2784 N N . ARG A 1 360 ? 46.715 17.402 -26.008 1.00 89.56 360 ARG A N 1
ATOM 2785 C CA . ARG A 1 360 ? 46.680 18.630 -26.822 1.00 89.56 360 ARG A CA 1
ATOM 2786 C C . ARG A 1 360 ? 48.013 18.893 -27.509 1.00 89.56 360 ARG A C 1
ATOM 2788 O O . ARG A 1 360 ? 48.004 19.200 -28.696 1.00 89.56 360 ARG A O 1
ATOM 2795 N N . GLU A 1 361 ? 49.124 18.746 -26.795 1.00 93.31 361 GLU A N 1
ATOM 2796 C CA . GLU A 1 361 ? 50.469 18.888 -27.364 1.00 93.31 361 GLU A CA 1
ATOM 2797 C C . GLU A 1 361 ? 50.705 17.867 -28.485 1.00 93.31 361 GLU A C 1
ATOM 2799 O O . GLU A 1 361 ? 51.241 18.211 -29.537 1.00 93.31 361 GLU A O 1
ATOM 2804 N N . GLU A 1 362 ? 50.228 16.633 -28.314 1.00 92.06 362 GLU A N 1
ATOM 2805 C CA . GLU A 1 362 ? 50.304 15.595 -29.340 1.00 92.06 362 GLU A CA 1
ATOM 2806 C C . GLU A 1 362 ? 49.436 15.922 -30.564 1.00 92.06 362 GLU A C 1
ATOM 2808 O O . GLU A 1 362 ? 49.868 15.736 -31.702 1.00 92.06 362 GLU A O 1
ATOM 2813 N N . VAL A 1 363 ? 48.234 16.473 -30.362 1.00 86.50 363 VAL A N 1
ATOM 2814 C CA . VAL A 1 363 ? 47.390 16.955 -31.466 1.00 86.50 363 VAL A CA 1
ATOM 2815 C C . VAL A 1 363 ? 48.059 18.110 -32.213 1.00 86.50 363 VAL A C 1
ATOM 2817 O O . VAL A 1 363 ? 48.042 18.113 -33.441 1.00 86.50 363 VAL A O 1
ATOM 2820 N N . GLU A 1 364 ? 48.676 19.065 -31.515 1.00 91.75 364 GLU A N 1
ATOM 2821 C CA . GLU A 1 364 ? 49.426 20.161 -32.144 1.00 91.75 364 GLU A CA 1
ATOM 2822 C C . GLU A 1 364 ? 50.649 19.641 -32.914 1.00 91.75 364 GLU A C 1
ATOM 2824 O O . GLU A 1 364 ? 50.913 20.085 -34.034 1.00 91.75 364 GLU A O 1
ATOM 2829 N N . ARG A 1 365 ? 51.364 18.649 -32.366 1.00 93.94 365 ARG A N 1
ATOM 2830 C CA . ARG A 1 365 ? 52.478 17.975 -33.046 1.00 93.94 365 ARG A CA 1
ATOM 2831 C C . ARG A 1 365 ? 52.009 17.291 -34.330 1.00 93.94 365 ARG A C 1
ATOM 2833 O O . ARG A 1 365 ? 52.609 17.504 -35.382 1.00 93.94 365 ARG A O 1
ATOM 2840 N N . LEU A 1 366 ? 50.928 16.511 -34.258 1.00 88.75 366 LEU A N 1
ATOM 2841 C CA . LEU A 1 366 ? 50.337 15.826 -35.411 1.00 88.75 366 LEU A CA 1
ATOM 2842 C C . LEU A 1 366 ? 49.823 16.815 -36.464 1.00 88.75 366 LEU A C 1
ATOM 2844 O O . LEU A 1 366 ? 49.986 16.569 -37.656 1.00 88.75 366 LEU A O 1
ATOM 2848 N N . GLN A 1 367 ? 49.246 17.945 -36.051 1.00 86.19 367 GLN A N 1
ATOM 2849 C CA . GLN A 1 367 ? 48.862 19.024 -36.967 1.00 86.19 367 GLN A CA 1
ATOM 2850 C C . GLN A 1 367 ? 50.084 19.620 -37.675 1.00 86.19 367 GLN A C 1
ATOM 2852 O O . GLN A 1 367 ? 50.067 19.748 -38.895 1.00 86.19 367 GLN A O 1
ATOM 2857 N N . GLY A 1 368 ? 51.172 19.894 -36.948 1.00 89.62 368 GLY A N 1
ATOM 2858 C CA . GLY A 1 368 ? 52.418 20.386 -37.542 1.00 89.62 368 GLY A CA 1
ATOM 2859 C C . GLY A 1 368 ? 53.060 19.397 -38.523 1.00 89.62 368 GLY A C 1
ATOM 2860 O O . GLY A 1 368 ? 53.586 19.804 -39.557 1.00 89.62 368 GLY A O 1
ATOM 2861 N N . GLU A 1 369 ? 52.992 18.094 -38.243 1.00 91.38 369 GLU A N 1
ATOM 2862 C CA . GLU A 1 369 ? 53.433 17.052 -39.181 1.00 91.38 369 GLU A CA 1
ATOM 2863 C C . GLU A 1 369 ? 52.557 16.984 -40.431 1.00 91.38 369 GLU A C 1
ATOM 2865 O O . GLU A 1 369 ? 53.072 16.799 -41.534 1.00 91.38 369 GLU A O 1
ATOM 2870 N N . LEU A 1 370 ? 51.247 17.170 -40.277 1.00 87.75 370 LEU A N 1
ATOM 2871 C CA . LEU A 1 370 ? 50.306 17.195 -41.389 1.00 87.75 370 LEU A CA 1
ATOM 2872 C C . LEU A 1 370 ? 50.518 18.428 -42.280 1.00 87.75 370 LEU A C 1
ATOM 2874 O O . LEU A 1 370 ? 50.489 18.303 -43.505 1.00 87.75 370 LEU A O 1
ATOM 2878 N N . ASP A 1 371 ? 50.819 19.584 -41.689 1.00 87.44 371 ASP A N 1
ATOM 2879 C CA . ASP A 1 371 ? 51.203 20.800 -42.414 1.00 87.44 371 ASP A CA 1
ATOM 2880 C C . ASP A 1 371 ? 52.523 20.598 -43.175 1.00 87.44 371 ASP A C 1
ATOM 2882 O O . ASP A 1 371 ? 52.603 20.892 -44.366 1.00 87.44 371 ASP A O 1
ATOM 2886 N N . LEU A 1 372 ? 53.536 20.000 -42.536 1.00 89.75 372 LEU A N 1
ATOM 2887 C CA . LEU A 1 372 ? 54.809 19.646 -43.179 1.00 89.75 372 LEU A CA 1
ATOM 2888 C C . LEU A 1 372 ? 54.624 18.674 -44.351 1.00 89.75 372 LEU A C 1
ATOM 2890 O O . LEU A 1 372 ? 55.254 18.845 -45.394 1.00 89.75 372 LEU A O 1
ATOM 2894 N N . LEU A 1 373 ? 53.775 17.655 -44.200 1.00 84.31 373 LEU A N 1
ATOM 2895 C CA . LEU A 1 373 ? 53.439 16.728 -45.284 1.00 84.31 373 LEU A CA 1
ATOM 2896 C C . LEU A 1 373 ? 52.681 17.431 -46.413 1.00 84.31 373 LEU A C 1
ATOM 2898 O O . LEU A 1 373 ? 52.897 17.110 -47.580 1.00 84.31 373 LEU A O 1
ATOM 2902 N N . THR A 1 374 ? 51.833 18.403 -46.082 1.00 83.25 374 THR A N 1
ATOM 2903 C CA . THR A 1 374 ? 51.109 19.215 -47.067 1.00 83.25 374 THR A CA 1
ATOM 2904 C C . THR A 1 374 ? 52.076 20.107 -47.850 1.00 83.25 374 THR A C 1
ATOM 2906 O O . THR A 1 374 ? 52.036 20.111 -49.078 1.00 83.25 374 THR A O 1
ATOM 2909 N N . ASP A 1 375 ? 53.028 20.754 -47.174 1.00 84.25 375 ASP A N 1
ATOM 2910 C CA . ASP A 1 375 ? 54.095 21.533 -47.811 1.00 84.25 375 ASP A CA 1
ATOM 2911 C C . ASP A 1 375 ? 55.001 20.653 -48.687 1.00 84.25 375 ASP A C 1
ATOM 2913 O O . ASP A 1 375 ? 55.374 21.039 -49.795 1.00 84.25 375 ASP A O 1
ATOM 2917 N N . GLN A 1 376 ? 55.345 19.447 -48.221 1.00 82.75 376 GLN A N 1
ATOM 2918 C CA . GLN A 1 376 ? 56.116 18.477 -49.003 1.00 82.75 376 GLN A CA 1
ATOM 2919 C C . GLN A 1 376 ? 55.345 17.987 -50.230 1.00 82.75 376 GLN A C 1
ATOM 2921 O O . GLN A 1 376 ? 55.948 17.797 -51.286 1.00 82.75 376 GLN A O 1
ATOM 2926 N N . LEU A 1 377 ? 54.031 17.794 -50.116 1.00 76.56 377 LEU A N 1
ATOM 2927 C CA . LEU A 1 377 ? 53.172 17.426 -51.236 1.00 76.56 377 LEU A CA 1
ATOM 2928 C C . LEU A 1 377 ? 53.071 18.569 -52.250 1.00 76.56 377 LEU A C 1
ATOM 2930 O O . LEU A 1 377 ? 53.166 18.315 -53.450 1.00 76.56 377 LEU A O 1
ATOM 2934 N N . ASP A 1 378 ? 52.955 19.814 -51.793 1.00 76.69 378 ASP A N 1
ATOM 2935 C CA . ASP A 1 378 ? 52.951 21.000 -52.649 1.00 76.69 378 ASP A CA 1
ATOM 2936 C C . ASP A 1 378 ? 54.305 21.199 -53.350 1.00 76.69 378 ASP A C 1
ATOM 2938 O O . ASP A 1 378 ? 54.352 21.489 -54.548 1.00 76.69 378 ASP A O 1
ATOM 2942 N N . GLU A 1 379 ? 55.417 20.988 -52.643 1.00 76.12 379 GLU A N 1
ATOM 2943 C CA . GLU A 1 379 ? 56.771 21.051 -53.202 1.00 76.12 379 GLU A CA 1
ATOM 2944 C C . GLU A 1 379 ? 57.020 19.900 -54.190 1.00 76.12 379 GLU A C 1
ATOM 2946 O O . GLU A 1 379 ? 57.559 20.118 -55.274 1.00 76.12 379 GLU A O 1
ATOM 2951 N N . ALA A 1 380 ? 56.560 18.682 -53.883 1.00 69.19 380 ALA A N 1
ATOM 2952 C CA . ALA A 1 380 ? 56.595 17.559 -54.814 1.00 69.19 380 ALA A CA 1
ATOM 2953 C C . ALA A 1 380 ? 55.747 17.857 -56.058 1.00 69.19 380 ALA A C 1
ATOM 2955 O O . ALA A 1 380 ? 56.219 17.650 -57.174 1.00 69.19 380 ALA A O 1
ATOM 2956 N N . CYS A 1 381 ? 54.545 18.416 -55.902 1.00 66.44 381 CYS A N 1
ATOM 2957 C CA . CYS A 1 381 ? 53.708 18.846 -57.022 1.00 66.44 381 CYS A CA 1
ATOM 2958 C C . CYS A 1 381 ? 54.381 19.940 -57.872 1.00 66.44 381 CYS A C 1
ATOM 2960 O O . CYS A 1 381 ? 54.258 19.906 -59.097 1.00 66.44 381 CYS A O 1
ATOM 2962 N N . ARG A 1 382 ? 55.139 20.870 -57.268 1.00 65.19 382 ARG A N 1
ATOM 2963 C CA . ARG A 1 382 ? 55.969 21.847 -58.005 1.00 65.19 382 ARG A CA 1
ATOM 2964 C C . ARG A 1 382 ? 57.109 21.173 -58.766 1.00 65.19 382 ARG A C 1
ATOM 2966 O O . ARG A 1 382 ? 57.286 21.435 -59.950 1.00 65.19 382 ARG A O 1
ATOM 2973 N N . LEU A 1 383 ? 57.848 20.274 -58.118 1.00 59.34 383 LEU A N 1
ATOM 2974 C CA . LEU A 1 383 ? 58.998 19.584 -58.710 1.00 59.34 383 LEU A CA 1
ATOM 2975 C C . LEU A 1 383 ? 58.596 18.596 -59.816 1.00 59.34 383 LEU A C 1
ATOM 2977 O O . LEU A 1 383 ? 59.312 18.469 -60.807 1.00 59.34 383 LEU A O 1
ATOM 2981 N N . PHE A 1 384 ? 57.440 17.935 -59.696 1.00 54.38 384 PHE A N 1
ATOM 2982 C CA . PHE A 1 384 ? 56.857 17.129 -60.774 1.00 54.38 384 PHE A CA 1
ATOM 2983 C C . PHE A 1 384 ? 56.357 17.989 -61.947 1.00 54.38 384 PHE A C 1
ATOM 2985 O O . PHE A 1 384 ? 56.291 17.487 -63.068 1.00 54.38 384 PHE A O 1
ATOM 2992 N N . GLY A 1 385 ? 56.062 19.275 -61.722 1.00 57.09 385 GLY A N 1
ATOM 2993 C CA . GLY A 1 385 ? 55.765 20.246 -62.780 1.00 57.09 385 GLY A CA 1
ATOM 2994 C C . GLY A 1 385 ? 56.981 20.653 -63.624 1.00 57.09 385 GLY A C 1
ATOM 2995 O O . GLY A 1 385 ? 56.808 21.019 -64.784 1.00 57.09 385 GLY A O 1
ATOM 2996 N N . ASP A 1 386 ? 58.197 20.527 -63.081 1.00 50.66 386 ASP A N 1
ATOM 2997 C CA . ASP A 1 386 ? 59.445 20.983 -63.718 1.00 50.66 386 ASP A CA 1
ATOM 2998 C C . ASP A 1 386 ? 60.337 19.835 -64.257 1.00 50.66 386 ASP A C 1
ATOM 3000 O O . ASP A 1 386 ? 61.427 20.071 -64.787 1.00 50.66 386 ASP A O 1
ATOM 3004 N N . ALA A 1 387 ? 59.905 18.574 -64.157 1.00 47.75 387 ALA A N 1
ATOM 3005 C CA . ALA A 1 387 ? 60.744 17.400 -64.419 1.00 47.75 387 ALA A CA 1
ATOM 3006 C C . ALA A 1 387 ? 60.730 16.900 -65.882 1.00 47.75 387 ALA A C 1
ATOM 3008 O O . ALA A 1 387 ? 60.431 15.738 -66.144 1.00 47.75 387 ALA A O 1
ATOM 3009 N N . ASP A 1 388 ? 61.165 17.744 -66.820 1.00 45.28 388 ASP A N 1
ATOM 3010 C CA . ASP A 1 388 ? 61.543 17.353 -68.191 1.00 45.28 388 ASP A CA 1
ATOM 3011 C C . ASP A 1 388 ? 63.077 17.438 -68.386 1.00 45.28 388 ASP A C 1
ATOM 3013 O O . ASP A 1 388 ? 63.581 18.152 -69.251 1.00 45.28 388 ASP A O 1
ATOM 3017 N N . ALA A 1 389 ? 63.872 16.726 -67.573 1.00 49.38 389 ALA A N 1
ATOM 3018 C CA . ALA A 1 389 ? 65.289 16.469 -67.885 1.00 49.38 389 ALA A CA 1
ATOM 3019 C C . ALA A 1 389 ? 65.882 15.295 -67.083 1.00 49.38 389 ALA A C 1
ATOM 3021 O O . ALA A 1 389 ? 66.147 15.389 -65.886 1.00 49.38 389 ALA A O 1
ATOM 3022 N N . VAL A 1 390 ? 66.168 14.187 -67.770 1.00 50.78 390 VAL A N 1
ATOM 3023 C CA . VAL A 1 390 ? 66.856 13.007 -67.223 1.00 50.78 390 VAL A CA 1
ATOM 3024 C C . VAL A 1 390 ? 68.350 13.306 -67.031 1.00 50.78 390 VAL A C 1
ATOM 3026 O O . VAL A 1 390 ? 69.060 13.526 -68.008 1.00 50.78 390 VAL A O 1
ATOM 3029 N N . ASN A 1 391 ? 68.844 13.259 -65.789 1.00 53.03 391 ASN A N 1
ATOM 3030 C CA . ASN A 1 391 ? 70.274 13.203 -65.456 1.00 53.03 391 ASN A CA 1
ATOM 3031 C C . ASN A 1 391 ? 70.516 12.389 -64.170 1.00 53.03 391 ASN A C 1
ATOM 3033 O O . ASN A 1 391 ? 69.576 12.087 -63.439 1.00 53.03 391 ASN A O 1
ATOM 3037 N N . ALA A 1 392 ? 71.785 12.037 -63.913 1.00 56.00 392 ALA A N 1
ATOM 3038 C CA . ALA A 1 392 ? 72.315 11.120 -62.882 1.00 56.00 392 ALA A CA 1
ATOM 3039 C C . ALA A 1 392 ? 71.763 11.259 -61.442 1.00 56.00 392 ALA A C 1
ATOM 3041 O O . ALA A 1 392 ? 71.906 10.346 -60.633 1.00 56.00 392 ALA A O 1
ATOM 3042 N N . GLU A 1 393 ? 71.072 12.351 -61.140 1.00 53.94 393 GLU A N 1
ATOM 3043 C CA . GLU A 1 393 ? 70.263 12.538 -59.938 1.00 53.94 393 GLU A CA 1
ATOM 3044 C C . GLU A 1 393 ? 69.138 11.491 -59.802 1.00 53.94 393 GLU A C 1
ATOM 3046 O O . GLU A 1 393 ? 68.773 11.126 -58.693 1.00 53.94 393 GLU A O 1
ATOM 3051 N N . GLY A 1 394 ? 68.623 10.948 -60.913 1.00 55.22 394 GLY A N 1
ATOM 3052 C CA . GLY A 1 394 ? 67.604 9.890 -60.904 1.00 55.22 394 GLY A CA 1
ATOM 3053 C C . GLY A 1 394 ? 68.073 8.570 -60.279 1.00 55.22 394 GLY A C 1
ATOM 3054 O O . GLY A 1 394 ? 67.265 7.840 -59.713 1.00 55.22 394 GLY A O 1
ATOM 3055 N N . VAL A 1 395 ? 69.378 8.278 -60.327 1.00 55.38 395 VAL A N 1
ATOM 3056 C CA . VAL A 1 395 ? 69.955 7.067 -59.714 1.00 55.38 395 VAL A CA 1
ATOM 3057 C C . VAL A 1 395 ? 70.170 7.262 -58.210 1.00 55.38 395 VAL A C 1
ATOM 3059 O O . VAL A 1 395 ? 69.805 6.384 -57.438 1.00 55.38 395 VAL A O 1
ATOM 3062 N N . ALA A 1 396 ? 70.631 8.440 -57.776 1.00 57.91 396 ALA A N 1
ATOM 3063 C CA . ALA A 1 396 ? 70.659 8.798 -56.352 1.00 57.91 396 ALA A CA 1
ATOM 3064 C C . ALA A 1 396 ? 69.240 8.854 -55.751 1.00 57.91 396 ALA A C 1
ATOM 3066 O O . ALA A 1 396 ? 69.017 8.397 -54.634 1.00 57.91 396 ALA A O 1
ATOM 3067 N N . LYS A 1 397 ? 68.252 9.324 -56.525 1.00 58.09 397 LYS A N 1
ATOM 3068 C CA . LYS A 1 397 ? 66.835 9.297 -56.139 1.00 58.09 397 LYS A CA 1
ATOM 3069 C C . LYS A 1 397 ? 66.314 7.863 -55.983 1.00 58.09 397 LYS A C 1
ATOM 3071 O O . LYS A 1 397 ? 65.576 7.597 -55.043 1.00 58.09 397 LYS A O 1
ATOM 3076 N N . LEU A 1 398 ? 66.732 6.917 -56.831 1.00 57.69 398 LEU A N 1
ATOM 3077 C CA . LEU A 1 398 ? 66.397 5.490 -56.679 1.00 57.69 398 LEU A CA 1
ATOM 3078 C C . LEU A 1 398 ? 66.998 4.858 -55.412 1.00 57.69 398 LEU A C 1
ATOM 3080 O O . LEU A 1 398 ? 66.324 4.051 -54.773 1.00 57.69 398 LEU A O 1
ATOM 3084 N N . GLU A 1 399 ? 68.210 5.245 -55.009 1.00 64.12 399 GLU A N 1
ATOM 3085 C CA . GLU A 1 399 ? 68.783 4.829 -53.719 1.00 64.12 399 GLU A CA 1
ATOM 3086 C C . GLU A 1 399 ? 67.988 5.421 -52.545 1.00 64.12 399 GLU A C 1
ATOM 3088 O O . GLU A 1 399 ? 67.583 4.668 -51.658 1.00 64.12 399 GLU A O 1
ATOM 3093 N N . THR A 1 400 ? 67.608 6.704 -52.594 1.00 67.81 400 THR A N 1
ATOM 3094 C CA . THR A 1 400 ? 66.716 7.290 -51.574 1.00 67.81 400 THR A CA 1
ATOM 3095 C C . THR A 1 400 ? 65.326 6.649 -51.567 1.00 67.81 400 THR A C 1
ATOM 3097 O O . THR A 1 400 ? 64.757 6.441 -50.502 1.00 67.81 400 THR A O 1
ATOM 3100 N N . PHE A 1 401 ? 64.785 6.242 -52.722 1.00 60.94 401 PHE A N 1
ATOM 3101 C CA . PHE A 1 401 ? 63.527 5.491 -52.781 1.00 60.94 401 PHE A CA 1
ATOM 3102 C C . PHE A 1 401 ? 63.657 4.115 -52.122 1.00 60.94 401 PHE A C 1
ATOM 3104 O O . PHE A 1 401 ? 62.710 3.654 -51.493 1.00 60.94 401 PHE A O 1
ATOM 3111 N N . SER A 1 402 ? 64.817 3.459 -52.223 1.00 71.50 402 SER A N 1
ATOM 3112 C CA . SER A 1 402 ? 65.055 2.177 -51.550 1.00 71.50 402 SER A CA 1
ATOM 3113 C C . SER A 1 402 ? 65.138 2.317 -50.024 1.00 71.50 402 SER A C 1
ATOM 3115 O O . SER A 1 402 ? 64.603 1.471 -49.308 1.00 71.50 402 SER A O 1
ATOM 3117 N N . GLU A 1 403 ? 65.717 3.412 -49.525 1.00 72.69 403 GLU A N 1
ATOM 3118 C CA . GLU A 1 403 ? 65.742 3.750 -48.096 1.00 72.69 403 GLU A CA 1
ATOM 3119 C C . GLU A 1 403 ? 64.346 4.131 -47.584 1.00 72.69 403 GLU A C 1
ATOM 3121 O O . GLU A 1 403 ? 63.923 3.648 -46.535 1.00 72.69 403 GLU A O 1
ATOM 3126 N N . VAL A 1 404 ? 63.581 4.902 -48.363 1.00 73.25 404 VAL A N 1
ATOM 3127 C CA . VAL A 1 404 ? 62.181 5.242 -48.060 1.00 73.25 404 VAL A CA 1
ATOM 3128 C C . VAL A 1 404 ? 61.295 3.995 -48.055 1.00 73.25 404 VAL A C 1
ATOM 3130 O O . VAL A 1 404 ? 60.455 3.853 -47.175 1.00 73.25 404 VAL A O 1
ATOM 3133 N N . LEU A 1 405 ? 61.501 3.042 -48.968 1.00 71.50 405 LEU A N 1
ATOM 3134 C CA . LEU A 1 405 ? 60.780 1.764 -48.956 1.00 71.50 405 LEU A CA 1
ATOM 3135 C C . LEU A 1 405 ? 61.165 0.881 -47.760 1.00 71.50 405 LEU A C 1
ATOM 3137 O O . LEU A 1 405 ? 60.319 0.150 -47.246 1.00 71.50 405 LEU A O 1
ATOM 3141 N N . ALA A 1 406 ? 62.418 0.932 -47.302 1.00 73.25 406 ALA A N 1
ATOM 3142 C CA . ALA A 1 406 ? 62.837 0.241 -46.085 1.00 73.25 406 ALA A CA 1
ATOM 3143 C C . ALA A 1 406 ? 62.218 0.879 -44.831 1.00 73.25 406 ALA A C 1
ATOM 3145 O O . ALA A 1 406 ? 61.748 0.150 -43.958 1.00 73.25 406 ALA A O 1
ATOM 3146 N N . ALA A 1 407 ? 62.146 2.212 -44.775 1.00 74.12 407 ALA A N 1
ATOM 3147 C CA . ALA A 1 407 ? 61.458 2.945 -43.716 1.00 74.12 407 ALA A CA 1
ATOM 3148 C C . ALA A 1 407 ? 59.942 2.683 -43.734 1.00 74.12 407 ALA A C 1
ATOM 3150 O O . ALA A 1 407 ? 59.359 2.423 -42.687 1.00 74.12 407 ALA A O 1
ATOM 3151 N N . ALA A 1 408 ? 59.323 2.640 -44.918 1.00 72.31 408 ALA A N 1
ATOM 3152 C CA . ALA A 1 408 ? 57.910 2.306 -45.084 1.00 72.31 408 ALA A CA 1
ATOM 3153 C C . ALA A 1 408 ? 57.600 0.871 -44.630 1.00 72.31 408 ALA A C 1
ATOM 3155 O O . ALA A 1 408 ? 56.610 0.653 -43.947 1.00 72.31 408 ALA A O 1
ATOM 3156 N N . ARG A 1 409 ? 58.475 -0.101 -44.929 1.00 73.94 409 ARG A N 1
ATOM 3157 C CA . ARG A 1 409 ? 58.346 -1.478 -44.415 1.00 73.94 409 ARG A CA 1
ATOM 3158 C C . ARG A 1 409 ? 58.601 -1.593 -42.912 1.00 73.94 409 ARG A C 1
ATOM 3160 O O . ARG A 1 409 ? 58.084 -2.516 -42.292 1.00 73.94 409 ARG A O 1
ATOM 3167 N N . GLY A 1 410 ? 59.426 -0.715 -42.343 1.00 80.75 410 GLY A N 1
ATOM 3168 C CA . GLY A 1 410 ? 59.587 -0.581 -40.893 1.00 80.75 410 GLY A CA 1
ATOM 3169 C C . GLY A 1 410 ? 58.295 -0.083 -40.252 1.00 80.75 410 GLY A C 1
ATOM 3170 O O . GLY A 1 410 ? 57.742 -0.773 -39.408 1.00 80.75 410 GLY A O 1
ATOM 3171 N N . GLY A 1 411 ? 57.747 1.023 -40.763 1.00 83.81 411 GLY A N 1
ATOM 3172 C CA . GLY A 1 411 ? 56.470 1.569 -40.300 1.00 83.81 411 GLY A CA 1
ATOM 3173 C C . GLY A 1 411 ? 55.284 0.621 -40.505 1.00 83.81 411 GLY A C 1
ATOM 3174 O O . GLY A 1 411 ? 54.403 0.558 -39.658 1.00 83.81 411 GLY A O 1
ATOM 3175 N N . GLU A 1 412 ? 55.273 -0.169 -41.582 1.00 78.62 412 GLU A N 1
ATOM 3176 C CA . GLU A 1 412 ? 54.266 -1.214 -41.807 1.00 78.62 412 GLU A CA 1
ATOM 3177 C C . GLU A 1 412 ? 54.361 -2.326 -40.753 1.00 78.62 412 GLU A C 1
ATOM 3179 O O . GLU A 1 412 ? 53.339 -2.775 -40.244 1.00 78.62 412 GLU A O 1
ATOM 3184 N N . LYS A 1 413 ? 55.575 -2.745 -40.374 1.00 82.62 413 LYS A N 1
ATOM 3185 C CA . LYS A 1 413 ? 55.765 -3.716 -39.288 1.00 82.62 413 LYS A CA 1
ATOM 3186 C C . LYS A 1 413 ? 55.350 -3.156 -37.936 1.00 82.62 413 LYS A C 1
ATOM 3188 O O . LYS A 1 413 ? 54.629 -3.840 -37.221 1.00 82.62 413 LYS A O 1
ATOM 3193 N N . ASP A 1 414 ? 55.743 -1.927 -37.623 1.00 86.94 414 ASP A N 1
ATOM 3194 C CA . ASP A 1 414 ? 55.367 -1.272 -36.369 1.00 86.94 414 ASP A CA 1
ATOM 3195 C C . ASP A 1 414 ? 53.837 -1.099 -36.283 1.00 86.94 414 ASP A C 1
ATOM 3197 O O . ASP A 1 414 ? 53.241 -1.303 -35.227 1.00 86.94 414 ASP A O 1
ATOM 3201 N N . ALA A 1 415 ? 53.173 -0.800 -37.407 1.00 83.75 415 ALA A N 1
ATOM 3202 C CA . ALA A 1 415 ? 51.715 -0.728 -37.489 1.00 83.75 415 ALA A CA 1
ATOM 3203 C C . ALA A 1 415 ? 51.040 -2.098 -37.303 1.00 83.75 415 ALA A C 1
ATOM 3205 O O . ALA A 1 415 ? 50.011 -2.182 -36.636 1.00 83.75 415 ALA A O 1
ATOM 3206 N N . ILE A 1 416 ? 51.613 -3.174 -37.855 1.00 83.94 416 ILE A N 1
ATOM 3207 C CA . ILE A 1 416 ? 51.120 -4.545 -37.647 1.00 83.94 416 ILE A CA 1
ATOM 3208 C C . ILE A 1 416 ? 51.281 -4.959 -36.179 1.00 83.94 416 ILE A C 1
ATOM 3210 O O . ILE A 1 416 ? 50.337 -5.482 -35.597 1.00 83.94 416 ILE A O 1
ATOM 3214 N N . GLU A 1 417 ? 52.425 -4.672 -35.554 1.00 90.69 417 GLU A N 1
ATOM 3215 C CA . GLU A 1 417 ? 52.648 -4.964 -34.131 1.00 90.69 417 GLU A CA 1
ATOM 3216 C C . GLU A 1 417 ? 51.672 -4.180 -33.235 1.00 90.69 417 GLU A C 1
ATOM 3218 O O . GLU A 1 417 ? 51.119 -4.733 -32.284 1.00 90.69 417 GLU A O 1
ATOM 3223 N N . GLN A 1 418 ? 51.380 -2.916 -33.558 1.00 88.88 418 GLN A N 1
ATOM 3224 C CA . GLN A 1 418 ? 50.350 -2.152 -32.847 1.00 88.88 418 GLN A CA 1
ATOM 3225 C C . GLN A 1 418 ? 48.940 -2.713 -33.056 1.00 88.88 418 GLN A C 1
ATOM 3227 O O . GLN A 1 418 ? 48.156 -2.736 -32.106 1.00 88.88 418 GLN A O 1
ATOM 3232 N N . LEU A 1 419 ? 48.607 -3.180 -34.263 1.00 86.56 419 LEU A N 1
ATOM 3233 C CA . LEU A 1 419 ? 47.324 -3.833 -34.526 1.00 86.56 419 LEU A CA 1
ATOM 3234 C C . LEU A 1 419 ? 47.181 -5.127 -33.722 1.00 86.56 419 LEU A C 1
ATOM 3236 O O . LEU A 1 419 ? 46.141 -5.317 -33.102 1.00 86.56 419 LEU A O 1
ATOM 3240 N N . GLU A 1 420 ? 48.223 -5.957 -33.638 1.00 91.44 420 GLU A N 1
ATOM 3241 C CA . GLU A 1 420 ? 48.209 -7.173 -32.812 1.00 91.44 420 GLU A CA 1
ATOM 3242 C C . GLU A 1 420 ? 48.021 -6.850 -31.319 1.00 91.44 420 GLU A C 1
ATOM 3244 O O . GLU A 1 420 ? 47.249 -7.515 -30.627 1.00 91.44 420 GLU A O 1
ATOM 3249 N N . ILE A 1 421 ? 48.672 -5.802 -30.800 1.00 92.56 421 ILE A N 1
ATOM 3250 C CA . ILE A 1 421 ? 48.460 -5.350 -29.413 1.00 92.56 421 ILE A CA 1
ATOM 3251 C C . ILE A 1 421 ? 47.000 -4.925 -29.205 1.00 92.56 421 ILE A C 1
ATOM 3253 O O . ILE A 1 421 ? 46.379 -5.323 -28.219 1.00 92.56 421 ILE A O 1
ATOM 3257 N N . LYS A 1 422 ? 46.424 -4.164 -30.142 1.00 88.38 422 LYS A N 1
ATOM 3258 C CA . LYS A 1 422 ? 45.030 -3.708 -30.053 1.00 88.38 422 LYS A CA 1
ATOM 3259 C C . LYS A 1 422 ? 44.015 -4.836 -30.225 1.00 88.38 422 LYS A C 1
ATOM 3261 O O . LYS A 1 422 ? 42.971 -4.800 -29.580 1.00 88.38 422 LYS A O 1
ATOM 3266 N N . GLU A 1 423 ? 44.310 -5.849 -31.033 1.00 91.62 423 GLU A N 1
ATOM 3267 C CA . GLU A 1 423 ? 43.482 -7.054 -31.143 1.00 91.62 423 GLU A CA 1
ATOM 3268 C C . GLU A 1 423 ? 43.461 -7.845 -29.831 1.00 91.62 423 GLU A C 1
ATOM 3270 O O . GLU A 1 423 ? 42.382 -8.227 -29.377 1.00 91.62 423 GLU A O 1
ATOM 3275 N N . ASN A 1 424 ? 44.614 -8.002 -29.172 1.00 91.69 424 ASN A N 1
ATOM 3276 C CA . ASN A 1 424 ? 44.692 -8.643 -27.857 1.00 91.69 424 ASN A CA 1
ATOM 3277 C C . ASN A 1 424 ? 43.932 -7.841 -26.784 1.00 91.69 424 ASN A C 1
ATOM 3279 O O . ASN A 1 424 ? 43.140 -8.411 -26.037 1.00 91.69 424 ASN A O 1
ATOM 3283 N N . GLU A 1 425 ? 44.092 -6.511 -26.751 1.00 93.06 425 GLU A N 1
ATOM 3284 C CA . GLU A 1 425 ? 43.321 -5.639 -25.849 1.00 93.06 425 GLU A CA 1
ATOM 3285 C C . GLU A 1 425 ? 41.801 -5.764 -26.090 1.00 93.06 425 GLU A C 1
ATOM 3287 O O . GLU A 1 425 ? 41.016 -5.796 -25.141 1.00 93.06 425 GLU A O 1
ATOM 3292 N N . LEU A 1 426 ? 41.357 -5.869 -27.349 1.00 86.31 426 LEU A N 1
ATOM 3293 C CA . LEU A 1 426 ? 39.943 -6.079 -27.682 1.00 86.31 426 LEU A CA 1
ATOM 3294 C C . LEU A 1 426 ? 39.433 -7.454 -27.241 1.00 86.31 426 LEU A C 1
ATOM 3296 O O . LEU A 1 426 ? 38.263 -7.580 -26.872 1.00 86.31 426 LEU A O 1
ATOM 3300 N N . GLU A 1 427 ? 40.268 -8.487 -27.295 1.00 90.12 427 GLU A N 1
ATOM 3301 C CA . GLU A 1 427 ? 39.910 -9.829 -26.843 1.00 90.12 427 GLU A CA 1
ATOM 3302 C C . GLU A 1 427 ? 39.781 -9.893 -25.313 1.00 90.12 427 GLU A C 1
ATOM 3304 O O . GLU A 1 427 ? 38.780 -10.413 -24.805 1.00 90.12 427 GLU A O 1
ATOM 3309 N N . ASP A 1 428 ? 40.691 -9.238 -24.590 1.00 91.25 428 ASP A N 1
ATOM 3310 C CA . ASP A 1 428 ? 40.606 -9.052 -23.139 1.00 91.25 428 ASP A CA 1
ATOM 3311 C C . ASP A 1 428 ? 39.336 -8.281 -22.750 1.00 91.25 428 ASP A C 1
ATOM 3313 O O . ASP A 1 428 ? 38.570 -8.733 -21.893 1.00 91.25 428 ASP A O 1
ATOM 3317 N N . LEU A 1 429 ? 39.029 -7.173 -23.435 1.00 88.44 429 LEU A N 1
ATOM 3318 C CA . LEU A 1 429 ? 37.796 -6.409 -23.207 1.00 88.44 429 LEU A CA 1
ATOM 3319 C C . LEU A 1 429 ? 36.536 -7.233 -23.498 1.00 88.44 429 LEU A C 1
ATOM 3321 O O . LEU A 1 429 ? 35.566 -7.158 -22.746 1.00 88.44 429 LEU A O 1
ATOM 3325 N N . ARG A 1 430 ? 36.533 -8.058 -24.551 1.00 88.94 430 ARG A N 1
ATOM 3326 C CA . ARG A 1 430 ? 35.414 -8.970 -24.850 1.00 88.94 430 ARG A CA 1
ATOM 3327 C C . ARG A 1 430 ? 35.230 -10.027 -23.766 1.00 88.94 430 ARG A C 1
ATOM 3329 O O . ARG A 1 430 ? 34.091 -10.404 -23.495 1.00 88.94 430 ARG A O 1
ATOM 3336 N N . SER A 1 431 ? 36.315 -10.519 -23.169 1.00 88.38 431 SER A N 1
ATOM 3337 C CA . SER A 1 431 ? 36.246 -11.458 -22.046 1.00 88.38 431 SER A CA 1
ATOM 3338 C C . SER A 1 431 ? 35.675 -10.788 -20.792 1.00 88.38 431 SER A C 1
ATOM 3340 O O . SER A 1 431 ? 34.714 -11.297 -20.219 1.00 88.38 431 SER A O 1
ATOM 3342 N N . ALA A 1 432 ? 36.141 -9.580 -20.462 1.00 86.31 432 ALA A N 1
ATOM 3343 C CA . ALA A 1 432 ? 35.621 -8.795 -19.349 1.00 86.31 432 ALA A CA 1
ATOM 3344 C C . ALA A 1 432 ? 34.126 -8.484 -19.527 1.00 86.31 432 ALA A C 1
ATOM 3346 O O . ALA A 1 432 ? 33.362 -8.559 -18.570 1.00 86.31 432 ALA A O 1
ATOM 3347 N N . LEU A 1 433 ? 33.689 -8.214 -20.761 1.00 83.56 433 LEU A N 1
ATOM 3348 C CA . LEU A 1 433 ? 32.288 -7.944 -21.092 1.00 83.56 433 LEU A CA 1
ATOM 3349 C C . LEU A 1 433 ? 31.398 -9.203 -21.017 1.00 83.56 433 LEU A C 1
ATOM 3351 O O . LEU A 1 433 ? 30.193 -9.108 -20.796 1.00 83.56 433 LEU A O 1
ATOM 3355 N N . LYS A 1 434 ? 31.965 -10.406 -21.177 1.00 87.38 434 LYS A N 1
ATOM 3356 C CA . LYS A 1 434 ? 31.249 -11.662 -20.886 1.00 87.38 434 LYS A CA 1
ATOM 3357 C C . LYS A 1 434 ? 31.106 -11.881 -19.384 1.00 87.38 434 LYS A C 1
ATOM 3359 O O . LYS A 1 434 ? 30.031 -12.270 -18.937 1.00 87.38 434 LYS A O 1
ATOM 3364 N N . ASP A 1 435 ? 32.150 -11.587 -18.616 1.00 89.19 435 ASP A N 1
ATOM 3365 C CA . ASP A 1 435 ? 32.103 -11.680 -17.156 1.00 89.19 435 ASP A CA 1
ATOM 3366 C C . ASP A 1 435 ? 31.107 -10.678 -16.555 1.00 89.19 435 ASP A C 1
ATOM 3368 O O . ASP A 1 435 ? 30.436 -10.999 -15.574 1.00 89.19 435 ASP A O 1
ATOM 3372 N N . THR A 1 436 ? 30.959 -9.481 -17.139 1.00 86.56 436 THR A N 1
ATOM 3373 C CA . THR A 1 436 ? 29.916 -8.532 -16.716 1.00 86.56 436 THR A CA 1
ATOM 3374 C C . THR A 1 436 ? 28.518 -9.054 -17.019 1.00 86.56 436 THR A C 1
ATOM 3376 O O . THR A 1 436 ? 27.673 -8.978 -16.138 1.00 86.56 436 THR A O 1
ATOM 3379 N N . ARG A 1 437 ? 28.286 -9.674 -18.183 1.00 86.06 437 ARG A N 1
ATOM 3380 C CA . ARG A 1 437 ? 26.985 -10.293 -18.505 1.00 86.06 437 ARG A CA 1
ATOM 3381 C C . ARG A 1 437 ? 26.611 -11.419 -17.547 1.00 86.06 437 ARG A C 1
ATOM 3383 O O . ARG A 1 437 ? 25.475 -11.489 -17.108 1.00 86.06 437 ARG A O 1
ATOM 3390 N N . TYR A 1 438 ? 27.571 -12.260 -17.163 1.00 88.31 438 TYR A N 1
ATOM 3391 C CA . TYR A 1 438 ? 27.325 -13.294 -16.154 1.00 88.31 438 TYR A CA 1
ATOM 3392 C C . TYR A 1 438 ? 26.951 -12.690 -14.789 1.00 88.31 438 TYR A C 1
ATOM 3394 O O . TYR A 1 438 ? 26.102 -13.222 -14.078 1.00 88.31 438 TYR A O 1
ATOM 3402 N N . ARG A 1 439 ? 27.565 -11.559 -14.411 1.00 87.31 439 ARG A N 1
ATOM 3403 C CA . ARG A 1 439 ? 27.183 -10.830 -13.191 1.00 87.31 439 ARG A CA 1
ATOM 3404 C C . ARG A 1 439 ? 25.802 -10.189 -13.313 1.00 87.31 439 ARG A C 1
ATOM 3406 O O . ARG A 1 439 ? 25.082 -10.197 -12.327 1.00 87.31 439 ARG A O 1
ATOM 3413 N N . GLU A 1 440 ? 25.438 -9.663 -14.479 1.00 89.12 440 GLU A N 1
ATOM 3414 C CA . GLU A 1 440 ? 24.102 -9.115 -14.752 1.00 89.12 440 GLU A CA 1
ATOM 3415 C C . GLU A 1 440 ? 23.026 -10.205 -14.640 1.00 89.12 440 GLU A C 1
ATOM 3417 O O . GLU A 1 440 ? 22.060 -10.014 -13.913 1.00 89.12 440 GLU A O 1
ATOM 3422 N N . GLU A 1 441 ? 23.242 -11.385 -15.231 1.00 92.06 441 GLU A N 1
ATOM 3423 C CA . GLU A 1 441 ? 22.342 -12.542 -15.075 1.00 92.06 441 GLU A CA 1
ATOM 3424 C C . GLU A 1 441 ? 22.235 -12.990 -13.605 1.00 92.06 441 GLU A C 1
ATOM 3426 O O . GLU A 1 441 ? 21.163 -13.345 -13.119 1.00 92.06 441 GLU A O 1
ATOM 3431 N N . MET A 1 442 ? 23.340 -12.973 -12.853 1.00 89.06 442 MET A N 1
ATOM 3432 C CA . MET A 1 442 ? 23.323 -13.287 -11.420 1.00 89.06 442 MET A CA 1
ATOM 3433 C C . MET A 1 442 ? 22.548 -12.240 -10.607 1.00 89.06 442 MET A C 1
ATOM 3435 O O . MET A 1 442 ? 21.856 -12.605 -9.660 1.00 89.06 442 MET A O 1
ATOM 3439 N N . LEU A 1 443 ? 22.660 -10.957 -10.965 1.00 90.38 443 LEU A N 1
ATOM 3440 C CA . LEU A 1 443 ? 21.902 -9.876 -10.337 1.00 90.38 443 LEU A CA 1
ATOM 3441 C C . LEU A 1 443 ? 20.406 -10.001 -10.633 1.00 90.38 443 LEU A C 1
ATOM 3443 O O . LEU A 1 443 ? 19.627 -9.891 -9.698 1.00 90.38 443 LEU A O 1
ATOM 3447 N N . GLU A 1 444 ? 20.017 -10.314 -11.869 1.00 92.44 444 GLU A N 1
ATOM 3448 C CA . GLU A 1 444 ? 18.612 -10.528 -12.252 1.00 92.44 444 GLU A CA 1
ATOM 3449 C C . GLU A 1 444 ? 17.983 -11.685 -11.452 1.00 92.44 444 GLU A C 1
ATOM 3451 O O . GLU A 1 444 ? 16.913 -11.534 -10.869 1.00 92.44 444 GLU A O 1
ATOM 3456 N N . ASN A 1 445 ? 18.699 -12.806 -11.300 1.00 92.62 445 ASN A N 1
ATOM 3457 C CA . ASN A 1 445 ? 18.234 -13.920 -10.462 1.00 92.62 445 ASN A CA 1
ATOM 3458 C C . ASN A 1 445 ? 18.082 -13.523 -8.980 1.00 92.62 445 ASN A C 1
ATOM 3460 O O . ASN A 1 445 ? 17.127 -13.929 -8.320 1.00 92.62 445 ASN A O 1
ATOM 3464 N N . LEU A 1 446 ? 19.014 -12.728 -8.443 1.00 91.12 446 LEU A N 1
ATOM 3465 C CA . LEU A 1 446 ? 18.922 -12.227 -7.067 1.00 91.12 446 LEU A CA 1
ATOM 3466 C C . LEU A 1 446 ? 17.781 -11.212 -6.902 1.00 91.12 446 LEU A C 1
ATOM 3468 O O . LEU A 1 446 ? 17.142 -11.180 -5.852 1.00 91.12 446 LEU A O 1
ATOM 3472 N N . GLU A 1 447 ? 17.507 -10.392 -7.916 1.00 93.38 447 GLU A N 1
ATOM 3473 C CA . GLU A 1 447 ? 16.369 -9.471 -7.937 1.00 93.38 447 GLU A CA 1
ATOM 3474 C C . GLU A 1 447 ? 15.037 -10.233 -7.924 1.00 93.38 447 GLU A C 1
ATOM 3476 O O . GLU A 1 447 ? 14.144 -9.878 -7.150 1.00 93.38 447 GLU A O 1
ATOM 3481 N N . ASP A 1 448 ? 14.931 -11.327 -8.682 1.00 94.56 448 ASP A N 1
ATOM 3482 C CA . ASP A 1 448 ? 13.767 -12.219 -8.670 1.00 94.56 448 ASP A CA 1
ATOM 3483 C C . ASP A 1 448 ? 13.560 -12.898 -7.304 1.00 94.56 448 ASP A C 1
ATOM 3485 O O . ASP A 1 448 ? 12.436 -12.931 -6.789 1.00 94.56 448 ASP A O 1
ATOM 3489 N N . GLU A 1 449 ? 14.632 -13.390 -6.672 1.00 95.00 449 GLU A N 1
ATOM 3490 C CA . GLU A 1 449 ? 14.580 -13.958 -5.317 1.00 95.00 449 GLU A CA 1
ATOM 3491 C C . GLU A 1 449 ? 14.143 -12.912 -4.281 1.00 95.00 449 GLU A C 1
ATOM 3493 O O . GLU A 1 449 ? 13.284 -13.180 -3.436 1.00 95.00 449 GLU A O 1
ATOM 3498 N N . VAL A 1 450 ? 14.676 -11.688 -4.361 1.00 91.12 450 VAL A N 1
ATOM 3499 C CA . VAL A 1 450 ? 14.265 -10.578 -3.489 1.00 91.12 450 VAL A CA 1
ATOM 3500 C C . VAL A 1 450 ? 12.793 -10.230 -3.710 1.00 91.12 450 VAL A C 1
ATOM 3502 O O . VAL A 1 450 ? 12.069 -10.030 -2.733 1.00 91.12 450 VAL A O 1
ATOM 3505 N N . ALA A 1 451 ? 12.320 -10.199 -4.957 1.00 92.25 451 ALA A N 1
ATOM 3506 C CA . ALA A 1 451 ? 10.916 -9.953 -5.269 1.00 92.25 451 ALA A CA 1
ATOM 3507 C C . ALA A 1 451 ? 10.004 -11.064 -4.721 1.00 92.25 451 ALA A C 1
ATOM 3509 O O . ALA A 1 451 ? 8.912 -10.781 -4.223 1.00 92.25 451 ALA A O 1
ATOM 3510 N N . GLN A 1 452 ? 10.437 -12.327 -4.764 1.00 92.81 452 GLN A N 1
ATOM 3511 C CA . GLN A 1 452 ? 9.701 -13.431 -4.149 1.00 92.81 452 GLN A CA 1
ATOM 3512 C C . GLN A 1 452 ? 9.629 -13.280 -2.623 1.00 92.81 452 GLN A C 1
ATOM 3514 O O . GLN A 1 452 ? 8.536 -13.344 -2.059 1.00 92.81 452 GLN A O 1
ATOM 3519 N N . LEU A 1 453 ? 10.758 -13.009 -1.965 1.00 91.38 453 LEU A N 1
ATOM 3520 C CA . LEU A 1 453 ? 10.809 -12.804 -0.515 1.00 91.38 453 LEU A CA 1
ATOM 3521 C C . LEU A 1 453 ? 9.974 -11.597 -0.068 1.00 91.38 453 LEU A C 1
ATOM 3523 O O . LEU A 1 453 ? 9.371 -11.625 1.004 1.00 91.38 453 LEU A O 1
ATOM 3527 N N . GLN A 1 454 ? 9.892 -10.544 -0.884 1.00 92.25 454 GLN A N 1
ATOM 3528 C CA . GLN A 1 454 ? 9.014 -9.401 -0.622 1.00 92.25 454 GLN A CA 1
ATOM 3529 C C . GLN A 1 454 ? 7.534 -9.791 -0.670 1.00 92.25 454 GLN A C 1
ATOM 3531 O O . GLN A 1 454 ? 6.794 -9.428 0.241 1.00 92.25 454 GLN A O 1
ATOM 3536 N N . ARG A 1 455 ? 7.109 -10.584 -1.662 1.00 93.81 455 ARG A N 1
ATOM 3537 C CA . ARG A 1 455 ? 5.726 -11.089 -1.731 1.00 93.81 455 ARG A CA 1
ATOM 3538 C C . ARG A 1 455 ? 5.389 -11.989 -0.544 1.00 93.81 455 ARG A C 1
ATOM 3540 O O . ARG A 1 455 ? 4.321 -11.851 0.042 1.00 93.81 455 ARG A O 1
ATOM 3547 N N . GLU A 1 456 ? 6.293 -12.892 -0.166 1.00 92.81 456 GLU A N 1
ATOM 3548 C CA . GLU A 1 456 ? 6.113 -13.749 1.014 1.00 92.81 456 GLU A CA 1
ATOM 3549 C C . GLU A 1 456 ? 6.005 -12.910 2.293 1.00 92.81 456 GLU A C 1
ATOM 3551 O O . GLU A 1 456 ? 5.101 -13.123 3.102 1.00 92.81 456 GLU A O 1
ATOM 3556 N N . LYS A 1 457 ? 6.858 -11.891 2.441 1.00 92.12 457 LYS A N 1
ATOM 3557 C CA . LYS A 1 457 ? 6.784 -10.939 3.550 1.00 92.12 457 LYS A CA 1
ATOM 3558 C C . LYS A 1 457 ? 5.430 -10.224 3.589 1.00 92.12 457 LYS A C 1
ATOM 3560 O O . LYS A 1 457 ? 4.810 -10.204 4.648 1.00 92.12 457 LYS A O 1
ATOM 3565 N N . GLU A 1 458 ? 4.951 -9.686 2.470 1.00 93.81 458 GLU A N 1
ATOM 3566 C CA . GLU A 1 458 ? 3.646 -9.014 2.393 1.00 93.81 458 GLU A CA 1
ATOM 3567 C C . GLU A 1 458 ? 2.503 -9.946 2.816 1.00 93.81 458 GLU A C 1
ATOM 3569 O O . GLU A 1 458 ? 1.651 -9.552 3.612 1.00 93.81 458 GLU A O 1
ATOM 3574 N N . ILE A 1 459 ? 2.517 -11.207 2.367 1.00 94.56 459 ILE A N 1
ATOM 3575 C CA . ILE A 1 459 ? 1.535 -12.215 2.790 1.00 94.56 459 ILE A CA 1
ATOM 3576 C C . ILE A 1 459 ? 1.592 -12.395 4.311 1.00 94.56 459 ILE A C 1
ATOM 3578 O O . ILE A 1 459 ? 0.570 -12.229 4.979 1.00 94.56 459 ILE A O 1
ATOM 3582 N N . THR A 1 460 ? 2.777 -12.626 4.885 1.00 91.19 460 THR A N 1
ATOM 3583 C CA . THR A 1 460 ? 2.909 -12.797 6.343 1.00 91.19 460 THR A CA 1
ATOM 3584 C C . THR A 1 460 ? 2.514 -11.549 7.138 1.00 91.19 460 THR A C 1
ATOM 3586 O O . THR A 1 460 ? 1.946 -11.669 8.222 1.00 91.19 460 THR A O 1
ATOM 3589 N N . GLU A 1 461 ? 2.748 -10.341 6.615 1.00 92.44 461 GLU A N 1
ATOM 3590 C CA . GLU A 1 461 ? 2.305 -9.090 7.241 1.00 92.44 461 GLU A CA 1
ATOM 3591 C C . GLU A 1 461 ? 0.776 -8.956 7.210 1.00 92.44 461 GLU A C 1
ATOM 3593 O O . GLU A 1 461 ? 0.178 -8.527 8.202 1.00 92.44 461 GLU A O 1
ATOM 3598 N N . THR A 1 462 ? 0.120 -9.371 6.120 1.00 92.88 462 THR A N 1
ATOM 3599 C CA . THR A 1 462 ? -1.351 -9.390 6.051 1.00 92.88 462 THR A CA 1
ATOM 3600 C C . THR A 1 462 ? -1.963 -10.419 7.001 1.00 92.88 462 THR A C 1
ATOM 3602 O O . THR A 1 462 ? -2.942 -10.109 7.685 1.00 92.88 462 THR A O 1
ATOM 3605 N N . GLU A 1 463 ? -1.363 -11.605 7.114 1.00 95.25 463 GLU A N 1
ATOM 3606 C CA . GLU A 1 463 ? -1.777 -12.644 8.061 1.00 95.25 463 GLU A CA 1
ATOM 3607 C C . GLU A 1 463 ? -1.575 -12.187 9.510 1.00 95.25 463 GLU A C 1
ATOM 3609 O O . GLU A 1 463 ? -2.489 -12.299 10.330 1.00 95.25 463 GLU A O 1
ATOM 3614 N N . LEU A 1 464 ? -0.429 -11.573 9.825 1.00 92.56 464 LEU A N 1
ATOM 3615 C CA . LEU A 1 464 ? -0.170 -10.978 11.136 1.00 92.56 464 LEU A CA 1
ATOM 3616 C C . LEU A 1 464 ? -1.195 -9.883 11.460 1.00 92.56 464 LEU A C 1
ATOM 3618 O O . LEU A 1 464 ? -1.694 -9.822 12.584 1.00 92.56 464 LEU A O 1
ATOM 3622 N N . GLY A 1 465 ? -1.543 -9.038 10.485 1.00 94.62 465 GLY A N 1
ATOM 3623 C CA . GLY A 1 465 ? -2.578 -8.015 10.633 1.00 94.62 465 GLY A CA 1
ATOM 3624 C C . GLY A 1 465 ? -3.961 -8.605 10.930 1.00 94.62 465 GLY A C 1
ATOM 3625 O O . GLY A 1 465 ? -4.681 -8.087 11.790 1.00 94.62 465 GLY A O 1
ATOM 3626 N N . ALA A 1 466 ? -4.322 -9.716 10.281 1.00 93.75 466 ALA A N 1
ATOM 3627 C CA . ALA A 1 466 ? -5.562 -10.438 10.557 1.00 93.75 466 ALA A CA 1
ATOM 3628 C C . ALA A 1 466 ? -5.573 -11.015 11.982 1.00 93.75 466 ALA A C 1
ATOM 3630 O O . ALA A 1 466 ? -6.512 -10.759 12.739 1.00 93.75 466 ALA A O 1
ATOM 3631 N N . VAL A 1 467 ? -4.493 -11.686 12.394 1.00 93.12 467 VAL A N 1
ATOM 3632 C CA . VAL A 1 467 ? -4.353 -12.244 13.749 1.00 93.12 467 VAL A CA 1
ATOM 3633 C C . VAL A 1 467 ? -4.367 -11.144 14.814 1.00 93.12 467 VAL A C 1
ATOM 3635 O O . VAL A 1 467 ? -5.014 -11.294 15.850 1.00 93.12 467 VAL A O 1
ATOM 3638 N N . GLN A 1 468 ? -3.712 -10.002 14.579 1.00 93.12 468 GLN A N 1
ATOM 3639 C CA . GLN A 1 468 ? -3.755 -8.853 15.491 1.00 93.12 468 GLN A CA 1
ATOM 3640 C C . GLN A 1 468 ? -5.177 -8.310 15.659 1.00 93.12 468 GLN A C 1
ATOM 3642 O O . GLN A 1 468 ? -5.577 -7.967 16.777 1.00 93.12 468 GLN A O 1
ATOM 3647 N N . LYS A 1 469 ? -5.954 -8.259 14.571 1.00 95.44 469 LYS A N 1
ATOM 3648 C CA . LYS A 1 469 ? -7.356 -7.847 14.619 1.00 95.44 469 LYS A CA 1
ATOM 3649 C C . LYS A 1 469 ? -8.190 -8.831 15.439 1.00 95.44 469 LYS A C 1
ATOM 3651 O O . LYS A 1 469 ? -8.879 -8.390 16.357 1.00 95.44 469 LYS A O 1
ATOM 3656 N N . GLU A 1 470 ? -8.052 -10.133 15.200 1.00 96.00 470 GLU A N 1
ATOM 3657 C CA . GLU A 1 470 ? -8.726 -11.177 15.986 1.00 96.00 470 GLU A CA 1
ATOM 3658 C C . GLU A 1 470 ? -8.358 -11.111 17.474 1.00 96.00 470 GLU A C 1
ATOM 3660 O O . GLU A 1 470 ? -9.234 -11.144 18.336 1.00 96.00 470 GLU A O 1
ATOM 3665 N N . MET A 1 471 ? -7.077 -10.916 17.800 1.00 93.81 471 MET A N 1
ATOM 3666 C CA . MET A 1 471 ? -6.613 -10.693 19.175 1.00 93.81 471 MET A CA 1
ATOM 3667 C C . MET A 1 471 ? -7.262 -9.455 19.803 1.00 93.81 471 MET A C 1
ATOM 3669 O O . MET A 1 471 ? -7.640 -9.471 20.975 1.00 93.81 471 MET A O 1
ATOM 3673 N N . SER A 1 472 ? -7.392 -8.366 19.041 1.00 94.50 472 SER A N 1
ATOM 3674 C CA . SER A 1 472 ? -8.033 -7.135 19.512 1.00 94.50 472 SER A CA 1
ATOM 3675 C C . SER A 1 472 ? -9.530 -7.328 19.776 1.00 94.50 472 SER A C 1
ATOM 3677 O O . SER A 1 472 ? -10.052 -6.795 20.759 1.00 94.50 472 SER A O 1
ATOM 3679 N N . ASP A 1 473 ? -10.194 -8.138 18.951 1.00 95.94 473 ASP A N 1
ATOM 3680 C CA . ASP A 1 473 ? -11.609 -8.466 19.081 1.00 95.94 473 ASP A CA 1
ATOM 3681 C C . ASP A 1 473 ? -11.849 -9.390 20.280 1.00 95.94 473 ASP A C 1
ATOM 3683 O O . ASP A 1 473 ? -12.660 -9.060 21.145 1.00 95.94 473 ASP A O 1
ATOM 3687 N N . LEU A 1 474 ? -11.042 -10.444 20.437 1.00 94.75 474 LEU A N 1
ATOM 3688 C CA . LEU A 1 474 ? -11.079 -11.329 21.606 1.00 94.75 474 LEU A CA 1
ATOM 3689 C C . LEU A 1 474 ? -10.789 -10.582 22.915 1.00 94.75 474 LEU A C 1
ATOM 3691 O O . LEU A 1 474 ? -11.440 -10.834 23.927 1.00 94.75 474 LEU A O 1
ATOM 3695 N N . ARG A 1 475 ? -9.851 -9.624 22.922 1.00 96.44 475 ARG A N 1
ATOM 3696 C CA . ARG A 1 475 ? -9.598 -8.766 24.097 1.00 96.44 475 ARG A CA 1
ATOM 3697 C C . ARG A 1 475 ? -10.802 -7.890 24.439 1.00 96.44 475 ARG A C 1
ATOM 3699 O O . ARG A 1 475 ? -11.055 -7.646 25.618 1.00 96.44 475 ARG A O 1
ATOM 3706 N N . ARG A 1 476 ? -11.531 -7.394 23.435 1.00 96.06 476 ARG A N 1
ATOM 3707 C CA . ARG A 1 476 ? -12.758 -6.612 23.645 1.00 96.06 476 ARG A CA 1
ATOM 3708 C C . ARG A 1 476 ? -13.862 -7.482 24.236 1.00 96.06 476 ARG A C 1
ATOM 3710 O O . ARG A 1 476 ? -14.508 -7.060 25.193 1.00 96.06 476 ARG A O 1
ATOM 3717 N N . ASP A 1 477 ? -14.022 -8.694 23.718 1.00 94.75 477 ASP A N 1
ATOM 3718 C CA . ASP A 1 477 ? -15.008 -9.657 24.209 1.00 94.75 477 ASP A CA 1
ATOM 3719 C C . ASP A 1 477 ? -14.687 -10.132 25.629 1.00 94.75 477 ASP A C 1
ATOM 3721 O O . ASP A 1 477 ? -15.591 -10.227 26.462 1.00 94.75 477 ASP A O 1
ATOM 3725 N N . LEU A 1 478 ? -13.405 -10.352 25.942 1.00 93.62 478 LEU A N 1
ATOM 3726 C CA . LEU A 1 478 ? -12.955 -10.683 27.292 1.00 93.62 478 LEU A CA 1
ATOM 3727 C C . LEU A 1 478 ? -13.291 -9.561 28.279 1.00 93.62 478 LEU A C 1
ATOM 3729 O O . LEU A 1 478 ? -13.907 -9.833 29.304 1.00 93.62 478 LEU A O 1
ATOM 3733 N N . ARG A 1 479 ? -12.980 -8.301 27.943 1.00 94.94 479 ARG A N 1
ATOM 3734 C CA . ARG A 1 479 ? -13.352 -7.146 28.780 1.00 94.94 479 ARG A CA 1
ATOM 3735 C C . ARG A 1 479 ? -14.862 -7.054 28.986 1.00 94.94 479 ARG A C 1
ATOM 3737 O O . ARG A 1 479 ? -15.319 -6.872 30.107 1.00 94.94 479 ARG A O 1
ATOM 3744 N N . ALA A 1 480 ? -15.651 -7.257 27.931 1.00 94.19 480 ALA A N 1
ATOM 3745 C CA . ALA A 1 480 ? -17.107 -7.268 28.047 1.00 94.19 480 ALA A CA 1
ATOM 3746 C C . ALA A 1 480 ? -17.618 -8.418 28.940 1.00 94.19 480 ALA A C 1
ATOM 3748 O O . ALA A 1 480 ? -18.629 -8.270 29.628 1.00 94.19 480 ALA A O 1
ATOM 3749 N N . ALA A 1 481 ? -16.947 -9.572 28.938 1.00 89.94 481 ALA A N 1
ATOM 3750 C CA . ALA A 1 481 ? -17.261 -10.679 29.836 1.00 89.94 481 ALA A CA 1
ATOM 3751 C C . ALA A 1 481 ? -16.862 -10.379 31.292 1.00 89.94 481 ALA A C 1
ATOM 3753 O O . ALA A 1 481 ? -17.638 -10.686 32.199 1.00 89.94 481 ALA A O 1
ATOM 3754 N N . GLU A 1 482 ? -15.706 -9.748 31.513 1.00 93.25 482 GLU A N 1
ATOM 3755 C CA . GLU A 1 482 ? -15.240 -9.282 32.825 1.00 93.25 482 GLU A CA 1
ATOM 3756 C C . GLU A 1 482 ? -16.201 -8.249 33.426 1.00 93.25 482 GLU A C 1
ATOM 3758 O O . GLU A 1 482 ? -16.609 -8.396 34.578 1.00 93.25 482 GLU A O 1
ATOM 3763 N N . ASP A 1 483 ? -16.656 -7.273 32.637 1.00 93.81 483 ASP A N 1
ATOM 3764 C CA . ASP A 1 483 ? -17.634 -6.271 33.074 1.00 93.81 483 ASP A CA 1
ATOM 3765 C C . ASP A 1 483 ? -18.963 -6.924 33.488 1.00 93.81 483 ASP A C 1
ATOM 3767 O O . ASP A 1 483 ? -19.498 -6.637 34.562 1.00 93.81 483 ASP A O 1
ATOM 3771 N N . ARG A 1 484 ? -19.465 -7.886 32.697 1.00 94.44 484 ARG A N 1
ATOM 3772 C CA . ARG A 1 484 ? -20.672 -8.663 33.043 1.00 94.44 484 ARG A CA 1
ATOM 3773 C C . ARG A 1 484 ? -20.483 -9.505 34.305 1.00 94.44 484 ARG A C 1
ATOM 3775 O O . ARG A 1 484 ? -21.434 -9.696 35.063 1.00 94.44 484 ARG A O 1
ATOM 3782 N N . ALA A 1 485 ? -19.290 -10.055 34.527 1.00 90.44 485 ALA A N 1
ATOM 3783 C CA . ALA A 1 485 ? -18.981 -10.801 35.743 1.00 90.44 485 ALA A CA 1
ATOM 3784 C C . ALA A 1 485 ? -18.935 -9.870 36.966 1.00 90.44 485 ALA A C 1
ATOM 3786 O O . ALA A 1 485 ? -19.496 -10.207 38.009 1.00 90.44 485 ALA A O 1
ATOM 3787 N N . ALA A 1 486 ? -18.351 -8.678 36.822 1.00 93.31 486 ALA A N 1
ATOM 3788 C CA . ALA A 1 486 ? -18.318 -7.660 37.866 1.00 93.31 486 ALA A CA 1
ATOM 3789 C C . ALA A 1 486 ? -19.725 -7.149 38.219 1.00 93.31 486 ALA A C 1
ATOM 3791 O O . ALA A 1 486 ? -20.039 -6.980 39.396 1.00 93.31 486 ALA A O 1
ATOM 3792 N N . GLU A 1 487 ? -20.601 -6.947 37.230 1.00 94.69 487 GLU A N 1
ATOM 3793 C CA . GLU A 1 487 ? -22.014 -6.621 37.466 1.00 94.69 487 GLU A CA 1
ATOM 3794 C C . GLU A 1 487 ? -22.723 -7.714 38.266 1.00 94.69 487 GLU A C 1
ATOM 3796 O O . GLU A 1 487 ? -23.330 -7.420 39.296 1.00 94.69 487 GLU A O 1
ATOM 3801 N N . LYS A 1 488 ? -22.571 -8.982 37.865 1.00 93.56 488 LYS A N 1
ATOM 3802 C CA . LYS A 1 488 ? -23.138 -10.110 38.615 1.00 93.56 488 LYS A CA 1
ATOM 3803 C C . LYS A 1 488 ? -22.591 -10.198 40.040 1.00 93.56 488 LYS A C 1
ATOM 3805 O O . LYS A 1 488 ? -23.365 -10.492 40.943 1.00 93.56 488 LYS A O 1
ATOM 3810 N N . SER A 1 489 ? -21.304 -9.914 40.256 1.00 93.81 489 SER A N 1
ATOM 3811 C CA . SER A 1 489 ? -20.710 -9.860 41.601 1.00 93.81 489 SER A CA 1
ATOM 3812 C C . SER A 1 489 ? -21.392 -8.800 42.468 1.00 93.81 489 SER A C 1
ATOM 3814 O O . SER A 1 489 ? -21.816 -9.090 43.585 1.00 93.81 489 SER A O 1
ATOM 3816 N N . ARG A 1 490 ? -21.591 -7.589 41.934 1.00 95.19 490 ARG A N 1
ATOM 3817 C CA . ARG A 1 490 ? -22.298 -6.512 42.647 1.00 95.19 490 ARG A CA 1
ATOM 3818 C C . ARG A 1 490 ? -23.749 -6.876 42.948 1.00 95.19 490 ARG A C 1
ATOM 3820 O O . ARG A 1 490 ? -24.251 -6.545 44.019 1.00 95.19 490 ARG A O 1
ATOM 3827 N N . ASP A 1 491 ? -24.428 -7.557 42.030 1.00 94.75 491 ASP A N 1
ATOM 3828 C CA . ASP A 1 491 ? -25.788 -8.039 42.270 1.00 94.75 491 ASP A CA 1
ATOM 3829 C C . ASP A 1 491 ? -25.817 -9.122 43.355 1.00 94.75 491 ASP A C 1
ATOM 3831 O O . ASP A 1 491 ? -26.689 -9.084 44.221 1.00 94.75 491 ASP A O 1
ATOM 3835 N N . THR A 1 492 ? -24.841 -10.038 43.381 1.00 93.75 492 THR A N 1
ATOM 3836 C CA . THR A 1 492 ? -24.720 -11.006 44.481 1.00 93.75 492 THR A CA 1
ATOM 3837 C C . THR A 1 492 ? -24.415 -10.330 45.815 1.00 93.75 492 THR A C 1
ATOM 3839 O O . THR A 1 492 ? -25.027 -10.699 46.811 1.00 93.75 492 THR A O 1
ATOM 3842 N N . GLU A 1 493 ? -23.565 -9.299 45.839 1.00 94.88 493 GLU A N 1
ATOM 3843 C CA . GLU A 1 493 ? -23.277 -8.503 47.041 1.00 94.88 493 GLU A CA 1
ATOM 3844 C C . GLU A 1 493 ? -24.534 -7.789 47.560 1.00 94.88 493 GLU A C 1
ATOM 3846 O O . GLU A 1 493 ? -24.821 -7.804 48.760 1.00 94.88 493 GLU A O 1
ATOM 3851 N N . ARG A 1 494 ? -25.343 -7.214 46.660 1.00 95.38 494 ARG A N 1
ATOM 3852 C CA . ARG A 1 494 ? -26.648 -6.635 47.016 1.00 95.38 494 ARG A CA 1
ATOM 3853 C C . ARG A 1 494 ? -27.586 -7.682 47.603 1.00 95.38 494 ARG A C 1
ATOM 3855 O O . ARG A 1 494 ? -28.153 -7.446 48.663 1.00 95.38 494 ARG A O 1
ATOM 3862 N N . MET A 1 495 ? -27.702 -8.848 46.965 1.00 94.75 495 MET A N 1
ATOM 3863 C CA . MET A 1 495 ? -28.534 -9.937 47.482 1.00 94.75 495 MET A CA 1
ATOM 3864 C C . MET A 1 495 ? -28.056 -10.426 48.854 1.00 94.75 495 MET A C 1
ATOM 3866 O O . MET A 1 495 ? -28.888 -10.735 49.703 1.00 94.75 495 MET A O 1
ATOM 3870 N N . THR A 1 496 ? -26.743 -10.476 49.108 1.00 94.56 496 THR A N 1
ATOM 3871 C CA . THR A 1 496 ? -26.224 -10.823 50.439 1.00 94.56 496 THR A CA 1
ATOM 3872 C C . THR A 1 496 ? -26.564 -9.771 51.488 1.00 94.56 496 THR A C 1
ATOM 3874 O O . THR A 1 496 ? -27.008 -10.139 52.570 1.00 94.56 496 THR A O 1
ATOM 3877 N N . LEU A 1 497 ? -26.462 -8.478 51.162 1.00 95.31 497 LEU A N 1
ATOM 3878 C CA . LEU A 1 497 ? -26.861 -7.403 52.078 1.00 95.31 497 LEU A CA 1
ATOM 3879 C C . LEU A 1 497 ? -28.365 -7.442 52.388 1.00 95.31 497 LEU A C 1
ATOM 3881 O O . LEU A 1 497 ? -28.760 -7.240 53.535 1.00 95.31 497 LEU A O 1
ATOM 3885 N N . ASP A 1 498 ? -29.203 -7.740 51.392 1.00 95.25 498 ASP A N 1
ATOM 3886 C CA . ASP A 1 498 ? -30.648 -7.901 51.585 1.00 95.25 498 ASP A CA 1
ATOM 3887 C C . ASP A 1 498 ? -30.973 -9.115 52.475 1.00 95.25 498 ASP A C 1
ATOM 3889 O O . ASP A 1 498 ? -31.865 -9.045 53.326 1.00 95.25 498 ASP A O 1
ATOM 3893 N N . LEU A 1 499 ? -30.239 -10.224 52.314 1.00 94.88 499 LEU A N 1
ATOM 3894 C CA . LEU A 1 499 ? -30.357 -11.399 53.183 1.00 94.88 499 LEU A CA 1
ATOM 3895 C C . LEU A 1 499 ? -29.918 -11.095 54.618 1.00 94.88 499 LEU A C 1
ATOM 3897 O O . LEU A 1 499 ? -30.602 -11.509 55.552 1.00 94.88 499 LEU A O 1
ATOM 3901 N N . ASP A 1 500 ? -28.833 -10.347 54.808 1.00 93.62 500 ASP A N 1
ATOM 3902 C CA . ASP A 1 500 ? -28.377 -9.926 56.135 1.00 93.62 500 ASP A CA 1
ATOM 3903 C C . ASP A 1 500 ? -29.395 -8.998 56.806 1.00 93.62 500 ASP A C 1
ATOM 3905 O O . ASP A 1 500 ? -29.733 -9.197 57.972 1.00 93.62 500 ASP A O 1
ATOM 3909 N N . ALA A 1 501 ? -29.973 -8.051 56.062 1.00 94.81 501 ALA A N 1
ATOM 3910 C CA . ALA A 1 501 ? -31.038 -7.188 56.566 1.00 94.81 501 ALA A CA 1
ATOM 3911 C C . ALA A 1 501 ? -32.294 -7.986 56.965 1.00 94.81 501 ALA A C 1
ATOM 3913 O O . ALA A 1 501 ? -32.918 -7.704 57.993 1.00 94.81 501 ALA A O 1
ATOM 3914 N N . LEU A 1 502 ? -32.663 -9.004 56.178 1.00 94.38 502 LEU A N 1
ATOM 3915 C CA . LEU A 1 502 ? -33.741 -9.930 56.530 1.00 94.38 502 LEU A CA 1
ATOM 3916 C C . LEU A 1 502 ? -33.408 -10.739 57.786 1.00 94.38 502 LEU A C 1
ATOM 3918 O O . LEU A 1 502 ? -34.277 -10.890 58.642 1.00 94.38 502 LEU A O 1
ATOM 3922 N N . ASN A 1 503 ? -32.173 -11.219 57.923 1.00 95.00 503 ASN A N 1
ATOM 3923 C CA . ASN A 1 503 ? -31.729 -11.961 59.100 1.00 95.00 503 ASN A CA 1
ATOM 3924 C C . ASN A 1 503 ? -31.758 -11.092 60.360 1.00 95.00 503 ASN A C 1
ATOM 3926 O O . ASN A 1 503 ? -32.313 -11.533 61.363 1.00 95.00 503 ASN A O 1
ATOM 3930 N N . SER A 1 504 ? -31.258 -9.852 60.304 1.00 94.88 504 SER A N 1
ATOM 3931 C CA . SER A 1 504 ? -31.362 -8.907 61.423 1.00 94.88 504 SER A CA 1
ATOM 3932 C C . SER A 1 504 ? -32.817 -8.677 61.816 1.00 94.88 504 SER A C 1
ATOM 3934 O O . SER A 1 504 ? -33.156 -8.798 62.985 1.00 94.88 504 SER A O 1
ATOM 3936 N N . ARG A 1 505 ? -33.712 -8.479 60.842 1.00 96.31 505 ARG A N 1
ATOM 3937 C CA . ARG A 1 505 ? -35.142 -8.319 61.126 1.00 96.31 505 ARG A CA 1
ATOM 3938 C C . ARG A 1 505 ? -35.777 -9.566 61.742 1.00 96.31 505 ARG A C 1
ATOM 3940 O O . ARG A 1 505 ? -36.666 -9.446 62.579 1.00 96.31 505 ARG A O 1
ATOM 3947 N N . ILE A 1 506 ? -35.378 -10.763 61.310 1.00 94.19 506 ILE A N 1
ATOM 3948 C CA . ILE A 1 506 ? -35.821 -12.015 61.939 1.00 94.19 506 ILE A CA 1
ATOM 3949 C C . ILE A 1 506 ? -35.338 -12.060 63.390 1.00 94.19 506 ILE A C 1
ATOM 3951 O O . ILE A 1 506 ? -36.101 -12.461 64.262 1.00 94.19 506 ILE A O 1
ATOM 3955 N N . GLN A 1 507 ? -34.107 -11.628 63.648 1.00 95.19 507 GLN A N 1
ATOM 3956 C CA . GLN A 1 507 ? -33.522 -11.589 64.982 1.00 95.19 507 GLN A CA 1
ATOM 3957 C C . GLN A 1 507 ? -34.254 -10.599 65.895 1.00 95.19 507 GLN A C 1
ATOM 3959 O O . GLN A 1 507 ? -34.674 -10.994 66.977 1.00 95.19 507 GLN A O 1
ATOM 3964 N N . ASP A 1 508 ? -34.530 -9.387 65.408 1.00 94.31 508 ASP A N 1
ATOM 3965 C CA . ASP A 1 508 ? -35.331 -8.385 66.119 1.00 94.31 508 ASP A CA 1
ATOM 3966 C C . ASP A 1 508 ? -36.725 -8.938 66.463 1.00 94.31 508 ASP A C 1
ATOM 3968 O O . ASP A 1 508 ? -37.200 -8.811 67.587 1.00 94.31 508 ASP A O 1
ATOM 3972 N N . LEU A 1 509 ? -37.381 -9.620 65.514 1.00 94.56 509 LEU A N 1
ATOM 3973 C CA . LEU A 1 509 ? -38.685 -10.249 65.752 1.00 94.56 509 LEU A CA 1
ATOM 3974 C C . LEU A 1 509 ? -38.614 -11.394 66.773 1.00 94.56 509 LEU A C 1
ATOM 3976 O O . LEU A 1 509 ? -39.575 -11.612 67.510 1.00 94.56 509 LEU A O 1
ATOM 3980 N N . LEU A 1 510 ? -37.514 -12.149 66.809 1.00 93.38 510 LEU A N 1
ATOM 3981 C CA . LEU A 1 510 ? -37.300 -13.187 67.816 1.00 93.38 510 LEU A CA 1
ATOM 3982 C C . LEU A 1 510 ? -37.092 -12.571 69.203 1.00 93.38 510 LEU A C 1
ATOM 3984 O O . LEU A 1 510 ? -37.715 -13.042 70.152 1.00 93.38 510 LEU A O 1
ATOM 3988 N N . GLU A 1 511 ? -36.306 -11.499 69.314 1.00 93.69 511 GLU A N 1
ATOM 3989 C CA . GLU A 1 511 ? -36.123 -10.748 70.562 1.00 93.69 511 GLU A CA 1
ATOM 3990 C C . GLU A 1 511 ? -37.444 -10.136 71.044 1.00 93.69 511 GLU A C 1
ATOM 3992 O O . GLU A 1 511 ? -37.815 -10.304 72.204 1.00 93.69 511 GLU A O 1
ATOM 3997 N N . GLU A 1 512 ? -38.230 -9.524 70.152 1.00 94.94 512 GLU A N 1
ATOM 3998 C CA . GLU A 1 512 ? -39.571 -9.027 70.481 1.00 94.94 512 GLU A CA 1
ATOM 3999 C C . GLU A 1 512 ? -40.488 -10.151 70.991 1.00 94.94 512 GLU A C 1
ATOM 4001 O O . GLU A 1 512 ? -41.257 -9.954 71.938 1.00 94.94 512 GLU A O 1
ATOM 4006 N N . LEU A 1 513 ? -40.430 -11.343 70.387 1.00 91.56 513 LEU A N 1
ATOM 4007 C CA . LEU A 1 513 ? -41.199 -12.501 70.846 1.00 91.56 513 LEU A CA 1
ATOM 4008 C C . LEU A 1 513 ? -40.723 -13.008 72.212 1.00 91.56 513 LEU A C 1
ATOM 4010 O O . LEU A 1 513 ? -41.566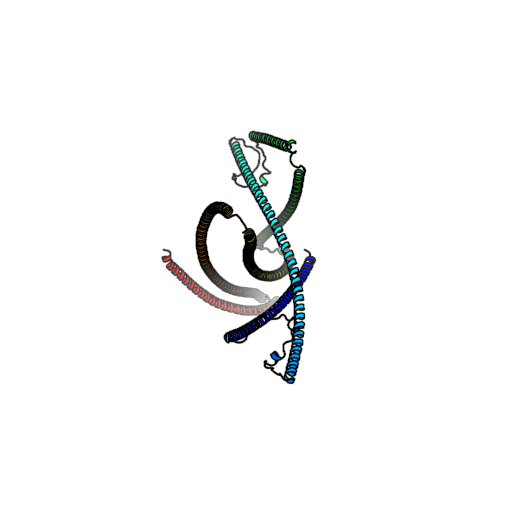 -13.371 73.039 1.00 91.56 513 LEU A O 1
ATOM 4014 N N . GLU A 1 514 ? -39.419 -13.023 72.476 1.00 92.31 514 GLU A N 1
ATOM 4015 C CA . GLU A 1 514 ? -38.857 -13.366 73.787 1.00 92.31 514 GLU A CA 1
ATOM 4016 C C . GLU A 1 514 ? -39.280 -12.348 74.849 1.00 92.31 514 GLU A C 1
ATOM 4018 O O . GLU A 1 514 ? -39.847 -12.736 75.872 1.00 92.31 514 GLU A O 1
ATOM 4023 N N . GLU A 1 515 ? -39.154 -11.048 74.573 1.00 92.06 515 GLU A N 1
ATOM 4024 C CA . GLU A 1 515 ? -39.622 -9.987 75.466 1.00 92.06 515 GLU A CA 1
ATOM 4025 C C . GLU A 1 515 ? -41.122 -10.096 75.745 1.00 92.06 515 GLU A C 1
ATOM 4027 O O . GLU A 1 515 ? -41.566 -9.922 76.883 1.00 92.06 515 GLU A O 1
ATOM 4032 N N . LYS A 1 516 ? -41.937 -10.394 74.725 1.00 90.81 516 LYS A N 1
ATOM 4033 C CA . LYS A 1 516 ? -43.377 -10.626 74.909 1.00 90.81 516 LYS A CA 1
ATOM 4034 C C . LYS A 1 516 ? -43.638 -11.865 75.751 1.00 90.81 516 LYS A C 1
ATOM 4036 O O . LYS A 1 516 ? -44.537 -11.840 76.590 1.00 90.81 516 LYS A O 1
ATOM 4041 N N . THR A 1 517 ? -42.856 -12.922 75.571 1.00 91.75 517 THR A N 1
ATOM 4042 C CA . THR A 1 517 ? -42.947 -14.146 76.375 1.00 91.75 517 THR A CA 1
ATOM 4043 C C . THR A 1 517 ? -42.605 -13.866 77.838 1.00 91.75 517 THR A C 1
ATOM 4045 O O . THR A 1 517 ? -43.343 -14.285 78.730 1.00 91.75 517 THR A O 1
ATOM 4048 N N . ASP A 1 518 ? -41.569 -13.075 78.102 1.00 90.06 518 ASP A N 1
ATOM 4049 C CA . ASP A 1 518 ? -41.201 -12.639 79.448 1.00 90.06 518 ASP A CA 1
ATOM 4050 C C . ASP A 1 518 ? -42.242 -11.705 80.064 1.00 90.06 518 ASP A C 1
ATOM 4052 O O . ASP A 1 518 ? -42.598 -11.866 81.233 1.00 90.06 518 ASP A O 1
ATOM 4056 N N . GLN A 1 519 ? -42.811 -10.789 79.274 1.00 90.75 519 GLN A N 1
ATOM 4057 C CA . GLN A 1 519 ? -43.945 -9.959 79.688 1.00 90.75 519 GLN A CA 1
ATOM 4058 C C . GLN A 1 519 ? -45.147 -10.829 80.071 1.00 90.75 519 GLN A C 1
ATOM 4060 O O . GLN A 1 519 ? -45.750 -10.600 81.118 1.00 90.75 519 GLN A O 1
ATOM 4065 N N . TYR A 1 520 ? -45.485 -11.854 79.282 1.00 88.94 520 TYR A N 1
ATOM 4066 C CA . TYR A 1 520 ? -46.561 -12.784 79.629 1.00 88.94 520 TYR A CA 1
ATOM 4067 C C . TYR A 1 520 ? -46.243 -13.577 80.897 1.00 88.94 520 TYR A C 1
ATOM 4069 O O . TYR A 1 520 ? -47.103 -13.686 81.768 1.00 88.94 520 TYR A O 1
ATOM 4077 N N . ASN A 1 521 ? -45.014 -14.066 81.057 1.00 88.38 521 ASN A N 1
ATOM 4078 C CA . ASN A 1 521 ? -44.582 -14.767 82.266 1.00 88.38 521 ASN A CA 1
ATOM 4079 C C . ASN A 1 521 ? -44.624 -13.865 83.507 1.00 88.38 521 ASN A C 1
ATOM 4081 O O . ASN A 1 521 ? -44.999 -14.319 84.590 1.00 88.38 521 ASN A O 1
ATOM 4085 N N . GLN A 1 522 ? -44.270 -12.587 83.366 1.00 89.12 522 GLN A N 1
ATOM 4086 C CA . GLN A 1 522 ? -44.350 -11.614 84.448 1.00 89.12 522 GLN A CA 1
ATOM 4087 C C . GLN A 1 522 ? -45.802 -11.273 84.784 1.00 89.12 522 GLN A C 1
ATOM 4089 O O . GLN A 1 522 ? -46.147 -11.274 85.956 1.00 89.12 522 GLN A O 1
ATOM 4094 N N . VAL A 1 523 ? -46.678 -11.085 83.792 1.00 88.44 523 VAL A N 1
ATOM 4095 C CA . VAL A 1 523 ? -48.119 -10.893 84.024 1.00 88.44 523 VAL A CA 1
ATOM 4096 C C . VAL A 1 523 ? -48.732 -12.119 84.695 1.00 88.44 523 VAL A C 1
ATOM 4098 O O . VAL A 1 523 ? -49.560 -11.964 85.582 1.00 88.44 523 VAL A O 1
ATOM 4101 N N . ILE A 1 524 ? -48.317 -13.335 84.333 1.00 84.00 524 ILE A N 1
ATOM 4102 C CA . ILE A 1 524 ? -48.749 -14.561 85.016 1.00 84.00 524 ILE A CA 1
ATOM 4103 C C . ILE A 1 524 ? -48.307 -14.540 86.486 1.00 84.00 524 ILE A C 1
ATOM 4105 O O . ILE A 1 524 ? -49.132 -14.789 87.360 1.00 84.00 524 ILE A O 1
ATOM 4109 N N . LYS A 1 525 ? -47.051 -14.171 86.781 1.00 86.12 525 LYS A N 1
ATOM 4110 C CA . LYS A 1 525 ? -46.570 -14.009 88.167 1.00 86.12 525 LYS A CA 1
ATOM 4111 C C . LYS A 1 525 ? -47.319 -12.917 88.920 1.00 86.12 525 LYS A C 1
ATOM 4113 O O . LYS A 1 525 ? -47.712 -13.136 90.058 1.00 86.12 525 LYS A O 1
ATOM 4118 N N . ASP A 1 526 ? -47.542 -11.771 88.290 1.00 81.94 526 ASP A N 1
ATOM 4119 C CA . ASP A 1 526 ? -48.258 -10.646 88.881 1.00 81.94 526 ASP A CA 1
ATOM 4120 C C . ASP A 1 526 ? -49.729 -11.002 89.112 1.00 81.94 526 ASP A C 1
ATOM 4122 O O . ASP A 1 526 ? -50.290 -10.590 90.118 1.00 81.94 526 ASP A O 1
ATOM 4126 N N . LEU A 1 527 ? -50.358 -11.793 88.236 1.00 82.25 527 LEU A N 1
ATOM 4127 C CA . LEU A 1 527 ? -51.711 -12.323 88.422 1.00 82.25 527 LEU A CA 1
ATOM 4128 C C . LEU A 1 527 ? -51.759 -13.378 89.529 1.00 82.25 527 LEU A C 1
ATOM 4130 O O . LEU A 1 527 ? -52.709 -13.374 90.309 1.00 82.25 527 LEU A O 1
ATOM 4134 N N . ASP A 1 528 ? -50.742 -14.230 89.649 1.00 77.88 528 ASP A N 1
ATOM 4135 C CA . ASP A 1 528 ? -50.600 -15.178 90.757 1.00 77.88 528 ASP A CA 1
ATOM 4136 C C . ASP A 1 528 ? -50.377 -14.453 92.092 1.00 77.88 528 ASP A C 1
ATOM 4138 O O . ASP A 1 528 ? -50.969 -14.811 93.111 1.00 77.88 528 ASP A O 1
ATOM 4142 N N . ASP A 1 529 ? -49.555 -13.408 92.107 1.00 77.06 529 ASP A N 1
ATOM 4143 C CA . ASP A 1 529 ? -49.284 -12.592 93.288 1.00 77.06 529 ASP A CA 1
ATOM 4144 C C . ASP A 1 529 ? -50.461 -11.668 93.615 1.00 77.06 529 ASP A C 1
ATOM 4146 O O . ASP A 1 529 ? -50.788 -11.474 94.783 1.00 77.06 529 ASP A O 1
ATOM 4150 N N . PHE A 1 530 ? -51.182 -11.172 92.612 1.00 68.00 530 PHE A N 1
ATOM 4151 C CA . PHE A 1 530 ? -52.444 -10.457 92.775 1.00 68.00 530 PHE A CA 1
ATOM 4152 C C . PHE A 1 530 ? -53.538 -11.379 93.318 1.00 68.00 530 PHE A C 1
ATOM 4154 O O . PHE A 1 530 ? -54.247 -10.998 94.247 1.00 68.00 530 PHE A O 1
ATOM 4161 N N . ALA A 1 531 ? -53.642 -12.614 92.825 1.00 65.38 531 ALA A N 1
ATOM 4162 C CA . ALA A 1 531 ? -54.546 -13.622 93.370 1.00 65.38 531 ALA A CA 1
ATOM 4163 C C . ALA A 1 531 ? -54.193 -13.977 94.827 1.00 65.38 531 ALA A C 1
ATOM 4165 O O . ALA A 1 531 ? -55.096 -14.167 95.643 1.00 65.38 531 ALA A O 1
ATOM 4166 N N . LYS A 1 532 ? -52.901 -13.989 95.194 1.00 62.72 532 LYS A N 1
ATOM 4167 C CA . LYS A 1 532 ? -52.447 -14.131 96.594 1.00 62.72 532 LYS A CA 1
ATOM 4168 C C . LYS A 1 532 ? -52.737 -12.888 97.445 1.00 62.72 532 LYS A C 1
ATOM 4170 O O . LYS A 1 532 ? -53.063 -13.024 98.622 1.00 62.72 532 LYS A O 1
ATOM 4175 N N . ASN A 1 533 ? -52.655 -11.694 96.862 1.00 54.84 533 ASN A N 1
ATOM 4176 C CA . ASN A 1 533 ? -52.835 -10.409 97.544 1.00 54.84 533 ASN A CA 1
ATOM 4177 C C . ASN A 1 533 ? -54.289 -9.905 97.547 1.00 54.84 533 ASN A C 1
ATOM 4179 O O . ASN A 1 533 ? -54.580 -8.886 98.169 1.00 54.84 533 ASN A O 1
ATOM 4183 N N . GLN A 1 534 ? -55.234 -10.637 96.944 1.00 49.78 534 GLN A N 1
ATOM 4184 C CA . GLN A 1 534 ? -56.671 -10.328 96.998 1.00 49.78 534 GLN A CA 1
ATOM 4185 C C . GLN A 1 534 ? -57.280 -10.391 98.409 1.00 49.78 534 GLN A C 1
ATOM 4187 O O . GLN A 1 534 ? -58.463 -10.093 98.589 1.00 49.78 534 GLN A O 1
ATOM 4192 N N . SER A 1 535 ? -56.500 -10.702 99.447 1.00 51.09 535 SER A N 1
ATOM 4193 C CA . SER A 1 535 ? -56.911 -10.423 100.816 1.00 51.09 535 SER A CA 1
ATOM 4194 C C . SER A 1 535 ? -56.443 -9.037 101.270 1.00 51.09 535 SER A C 1
ATOM 4196 O O . SER A 1 535 ? -55.458 -8.913 101.993 1.00 51.09 535 SER A O 1
ATOM 4198 N N . ARG A 1 536 ? -57.314 -8.062 100.988 1.00 51.69 536 ARG A N 1
ATOM 4199 C CA . ARG A 1 536 ? -57.558 -6.818 101.744 1.00 51.69 536 ARG A CA 1
ATOM 4200 C C . ARG A 1 536 ? -56.804 -5.573 101.261 1.00 51.69 536 ARG A C 1
ATOM 4202 O O . ARG A 1 536 ? -55.596 -5.469 101.395 1.00 51.69 536 ARG A O 1
ATOM 4209 N N . GLU A 1 537 ? -57.640 -4.606 100.865 1.00 55.09 537 GLU A N 1
ATOM 4210 C CA . GLU A 1 537 ? -57.358 -3.197 100.546 1.00 55.09 537 GLU A CA 1
ATOM 4211 C C . GLU A 1 537 ? -56.742 -2.996 99.152 1.00 55.09 537 GLU A C 1
ATOM 4213 O O . GLU A 1 537 ? -55.878 -3.771 98.780 1.00 55.09 537 GLU A O 1
ATOM 4218 N N . ASN A 1 538 ? -57.258 -2.029 98.358 1.00 60.00 538 ASN A N 1
ATOM 4219 C CA . ASN A 1 538 ? -56.582 -1.319 97.235 1.00 60.00 538 ASN A CA 1
ATOM 4220 C C . ASN A 1 538 ? -57.455 -0.874 96.041 1.00 60.00 538 ASN A C 1
ATOM 4222 O O . ASN A 1 538 ? -56.903 -0.395 95.059 1.00 60.00 538 ASN A O 1
ATOM 4226 N N . GLU A 1 539 ? -58.790 -0.894 96.085 1.00 59.19 539 GLU A N 1
ATOM 4227 C CA . GLU A 1 539 ? -59.580 -0.358 94.950 1.00 59.19 539 GLU A CA 1
ATOM 4228 C C . GLU A 1 539 ? -59.325 1.143 94.677 1.00 59.19 539 GLU A C 1
ATOM 4230 O O . GLU A 1 539 ? -59.329 1.577 93.530 1.00 59.19 539 GLU A O 1
ATOM 4235 N N . LYS A 1 540 ? -59.034 1.951 95.707 1.00 57.34 540 LYS A N 1
ATOM 4236 C CA . LYS A 1 540 ? -58.787 3.399 95.542 1.00 57.34 540 LYS A CA 1
ATOM 4237 C C . LYS A 1 540 ? -57.360 3.756 95.117 1.00 57.34 540 LYS A C 1
ATOM 4239 O O . LYS A 1 540 ? -57.192 4.699 94.349 1.00 57.34 540 LYS A O 1
ATOM 4244 N N . GLU A 1 541 ? -56.349 3.020 95.579 1.00 62.84 541 GLU A N 1
ATOM 4245 C CA . GLU A 1 541 ? -54.958 3.234 95.146 1.00 62.84 541 GLU A CA 1
ATOM 4246 C C . GLU A 1 541 ? -54.723 2.735 93.714 1.00 62.84 541 GLU A C 1
ATOM 4248 O O . GLU A 1 541 ? -53.991 3.375 92.960 1.00 62.84 541 GLU A O 1
ATOM 4253 N N . LEU A 1 542 ? -55.394 1.649 93.302 1.00 65.12 542 LEU A N 1
ATOM 4254 C CA . LEU A 1 542 ? -55.384 1.181 91.912 1.00 65.12 542 LEU A CA 1
ATOM 4255 C C . LEU A 1 542 ? -55.975 2.222 90.961 1.00 65.12 542 LEU A C 1
ATOM 4257 O O . LEU A 1 542 ? -55.376 2.499 89.928 1.00 65.12 542 LEU A O 1
ATOM 4261 N N . LEU A 1 543 ? -57.096 2.848 91.331 1.00 70.19 543 LEU A N 1
ATOM 4262 C CA . LEU A 1 543 ? -57.722 3.891 90.513 1.00 70.19 543 LEU A CA 1
ATOM 4263 C C . LEU A 1 543 ? -56.846 5.148 90.377 1.00 70.19 543 LEU A C 1
ATOM 4265 O O . LEU A 1 543 ? -56.797 5.742 89.305 1.00 70.19 543 LEU A O 1
ATOM 4269 N N . GLN A 1 544 ? -56.113 5.542 91.424 1.00 74.56 544 GLN A N 1
ATOM 4270 C CA . GLN A 1 544 ? -55.175 6.672 91.343 1.00 74.56 544 GLN A CA 1
ATOM 4271 C C . GLN A 1 544 ? -53.931 6.359 90.500 1.00 74.56 544 GLN A C 1
ATOM 4273 O O . GLN A 1 544 ? -53.493 7.213 89.733 1.00 74.56 544 GLN A O 1
ATOM 4278 N N . ARG A 1 545 ? -53.381 5.141 90.590 1.00 78.12 545 ARG A N 1
ATOM 4279 C CA . ARG A 1 545 ? -52.257 4.711 89.737 1.00 78.12 545 ARG A CA 1
ATOM 4280 C C . ARG A 1 545 ? -52.673 4.532 88.275 1.00 78.12 545 ARG A C 1
ATOM 4282 O O . ARG A 1 545 ? -51.884 4.851 87.392 1.00 78.12 545 ARG A O 1
ATOM 4289 N N . LEU A 1 546 ? -53.903 4.078 88.023 1.00 78.31 546 LEU A N 1
ATOM 4290 C CA . LEU A 1 546 ? -54.484 4.010 86.678 1.00 78.31 546 LEU A CA 1
ATOM 4291 C C . LEU A 1 546 ? -54.623 5.400 86.057 1.00 78.31 546 LEU A C 1
ATOM 4293 O O . LEU A 1 546 ? -54.154 5.598 84.945 1.00 78.31 546 LEU A O 1
ATOM 4297 N N . LEU A 1 547 ? -55.153 6.379 86.797 1.00 74.06 547 LEU A N 1
ATOM 4298 C CA . LEU A 1 547 ? -55.260 7.760 86.311 1.00 74.06 547 LEU A CA 1
ATOM 4299 C C . LEU A 1 547 ? -53.893 8.392 85.994 1.00 74.06 547 LEU A C 1
ATOM 4301 O O . LEU A 1 547 ? -53.768 9.101 85.000 1.00 74.06 547 LEU A O 1
ATOM 4305 N N . ALA A 1 548 ? -52.862 8.125 86.802 1.00 79.88 548 ALA A N 1
ATOM 4306 C CA . ALA A 1 548 ? -51.505 8.605 86.525 1.00 79.88 548 ALA A CA 1
ATOM 4307 C C . ALA A 1 548 ? -50.907 7.956 85.261 1.00 79.88 548 ALA A C 1
ATOM 4309 O O . ALA A 1 548 ? -50.337 8.641 84.418 1.00 79.88 548 ALA A O 1
ATOM 4310 N N . ARG A 1 549 ? -51.106 6.643 85.081 1.00 82.56 549 ARG A N 1
ATOM 4311 C CA . ARG A 1 549 ? -50.681 5.918 83.873 1.00 82.56 549 ARG A CA 1
ATOM 4312 C C . ARG A 1 549 ? -51.427 6.364 82.616 1.00 82.56 549 ARG A C 1
ATOM 4314 O O . ARG A 1 549 ? -50.826 6.414 81.548 1.00 82.56 549 ARG A O 1
ATOM 4321 N N . GLU A 1 550 ? -52.713 6.692 82.727 1.00 83.06 550 GLU A N 1
ATOM 4322 C CA . GLU A 1 550 ? -53.503 7.248 81.621 1.00 83.06 550 GLU A CA 1
ATOM 4323 C C . GLU A 1 550 ? -52.969 8.618 81.173 1.00 83.06 550 GLU A C 1
ATOM 4325 O O . GLU A 1 550 ? -52.925 8.888 79.974 1.00 83.06 550 GLU A O 1
ATOM 4330 N N . GLN A 1 551 ? -52.499 9.454 82.107 1.00 84.50 551 GLN A N 1
ATOM 4331 C CA . GLN A 1 551 ? -51.855 10.735 81.788 1.00 84.50 551 GLN A CA 1
ATOM 4332 C C . GLN A 1 551 ? -50.492 10.550 81.104 1.00 84.50 551 GLN A C 1
ATOM 4334 O O . GLN A 1 551 ? -50.254 11.155 80.063 1.00 84.50 551 GLN A O 1
ATOM 4339 N N . GLU A 1 552 ? -49.633 9.663 81.616 1.00 87.38 552 GLU A N 1
ATOM 4340 C CA . GLU A 1 552 ? -48.336 9.349 80.988 1.00 87.38 552 GLU A CA 1
ATOM 4341 C C . GLU A 1 552 ? -48.500 8.789 79.562 1.00 87.38 552 GLU A C 1
ATOM 4343 O O . GLU A 1 552 ? -47.747 9.135 78.652 1.00 87.38 552 GLU A O 1
ATOM 4348 N N . LEU A 1 553 ? -49.510 7.939 79.338 1.00 85.38 553 LEU A N 1
ATOM 4349 C CA . LEU A 1 553 ? -49.821 7.413 78.006 1.00 85.38 553 LEU A CA 1
ATOM 4350 C C . LEU A 1 553 ? -50.267 8.510 77.038 1.00 85.38 553 LEU A C 1
ATOM 4352 O O . LEU A 1 553 ? -49.927 8.438 75.857 1.00 85.38 553 LEU A O 1
ATOM 4356 N N . PHE A 1 554 ? -51.005 9.509 77.521 1.00 88.12 554 PHE A N 1
ATOM 4357 C CA . PHE A 1 554 ? -51.431 10.642 76.707 1.00 88.12 554 PHE A CA 1
ATOM 4358 C C . PHE A 1 554 ? -50.235 11.502 76.271 1.00 88.12 554 PHE A C 1
ATOM 4360 O O . PHE A 1 554 ? -50.091 11.782 75.082 1.00 88.12 554 PHE A O 1
ATOM 4367 N N . GLU A 1 555 ? -49.328 11.838 77.192 1.00 85.56 555 GLU A N 1
ATOM 4368 C CA . GLU A 1 555 ? -48.115 12.612 76.882 1.00 85.56 555 GLU A CA 1
ATOM 4369 C C . GLU A 1 555 ? -47.192 11.870 75.900 1.00 85.56 555 GLU A C 1
ATOM 4371 O O . GLU A 1 555 ? -46.702 12.454 74.933 1.00 85.56 555 GLU A O 1
ATOM 4376 N N . LEU A 1 556 ? -47.015 10.555 76.076 1.00 86.69 556 LEU A N 1
ATOM 4377 C CA . LEU A 1 556 ? -46.251 9.726 75.137 1.00 86.69 556 LEU A CA 1
ATOM 4378 C C . LEU A 1 556 ? -46.926 9.609 73.763 1.00 86.69 556 LEU A C 1
ATOM 4380 O O . LEU A 1 556 ? -46.237 9.503 72.747 1.00 86.69 556 LEU A O 1
ATOM 4384 N N . GLN A 1 557 ? -48.260 9.608 73.702 1.00 86.81 557 GLN A N 1
ATOM 4385 C CA . GLN A 1 557 ? -48.991 9.625 72.432 1.00 86.81 557 GLN A CA 1
ATOM 4386 C C . GLN A 1 557 ? -48.850 10.964 71.704 1.00 86.81 557 GLN A C 1
ATOM 4388 O O . GLN A 1 557 ? -48.717 10.967 70.479 1.00 86.81 557 GLN A O 1
ATOM 4393 N N . GLU A 1 558 ? -48.854 12.088 72.424 1.00 85.94 558 GLU A N 1
ATOM 4394 C CA . GLU A 1 558 ? -48.596 13.403 71.831 1.00 85.94 558 GLU A CA 1
ATOM 4395 C C . GLU A 1 558 ? -47.148 13.538 71.346 1.00 85.94 558 GLU A C 1
ATOM 4397 O O . GLU A 1 558 ? -46.934 14.010 70.230 1.00 85.94 558 GLU A O 1
ATOM 4402 N N . ALA A 1 559 ? -46.166 13.044 72.108 1.00 86.12 559 ALA A N 1
ATOM 4403 C CA . ALA A 1 559 ? -44.764 13.024 71.686 1.00 86.12 559 ALA A CA 1
ATOM 4404 C C . ALA A 1 559 ? -44.560 12.199 70.402 1.00 86.12 559 ALA A C 1
ATOM 4406 O O . ALA A 1 559 ? -43.994 12.703 69.433 1.00 86.12 559 ALA A O 1
ATOM 4407 N N . ARG A 1 560 ? -45.124 10.981 70.335 1.00 85.88 560 ARG A N 1
ATOM 4408 C CA . ARG A 1 560 ? -45.078 10.157 69.111 1.00 85.88 560 ARG A CA 1
ATOM 4409 C C . ARG A 1 560 ? -45.783 10.806 67.924 1.00 85.88 560 ARG A C 1
ATOM 4411 O O . ARG A 1 560 ? -45.367 10.605 66.788 1.00 85.88 560 ARG A O 1
ATOM 4418 N N . ARG A 1 561 ? -46.868 11.557 68.153 1.00 88.06 561 ARG A N 1
ATOM 4419 C CA . ARG A 1 561 ? -47.507 12.337 67.080 1.00 88.06 561 ARG A CA 1
ATOM 4420 C C . ARG A 1 561 ? -46.578 13.429 66.563 1.00 88.06 561 ARG A C 1
ATOM 4422 O O . ARG A 1 561 ? -46.460 13.562 65.354 1.00 88.06 561 ARG A O 1
ATOM 4429 N N . GLY A 1 562 ? -45.893 14.148 67.453 1.00 89.44 562 GLY A N 1
ATOM 4430 C CA . GLY A 1 562 ? -44.903 15.154 67.064 1.00 89.44 562 GLY A CA 1
ATOM 4431 C C . GLY A 1 562 ? -43.764 14.570 66.223 1.00 89.44 562 GLY A C 1
ATOM 4432 O O . GLY A 1 562 ? -43.454 15.105 65.162 1.00 89.44 562 GLY A O 1
ATOM 4433 N N . GLU A 1 563 ? -43.200 13.438 66.648 1.00 90.56 563 GLU A N 1
ATOM 4434 C CA . GLU A 1 563 ? -42.156 12.719 65.902 1.00 90.56 563 GLU A CA 1
ATOM 4435 C C . GLU A 1 563 ? -42.661 12.241 64.528 1.00 90.56 563 GLU A C 1
ATOM 4437 O O . GLU A 1 563 ? -41.994 12.439 63.512 1.00 90.56 563 GLU A O 1
ATOM 4442 N N . ASN A 1 564 ? -43.878 11.689 64.456 1.00 90.94 564 ASN A N 1
ATOM 4443 C CA . ASN A 1 564 ? -44.491 11.288 63.186 1.00 90.94 564 ASN A CA 1
ATOM 4444 C C . ASN A 1 564 ? -44.709 12.475 62.236 1.00 90.94 564 ASN A C 1
ATOM 4446 O O . ASN A 1 564 ? -44.405 12.360 61.049 1.00 90.94 564 ASN A O 1
ATOM 4450 N N . ASP A 1 565 ? -45.177 13.618 62.740 1.00 91.62 565 ASP A N 1
ATOM 4451 C CA . ASP A 1 565 ? -45.365 14.831 61.936 1.00 91.62 565 ASP A CA 1
ATOM 4452 C C . ASP A 1 565 ? -44.023 15.360 61.383 1.00 91.62 565 ASP A C 1
ATOM 4454 O O . ASP A 1 565 ? -43.969 15.963 60.306 1.00 91.62 565 ASP A O 1
ATOM 4458 N N . GLU A 1 566 ? -42.917 15.166 62.107 1.00 92.31 566 GLU A N 1
ATOM 4459 C CA . GLU A 1 566 ? -41.568 15.499 61.639 1.00 92.31 566 GLU A CA 1
ATOM 4460 C C . GLU A 1 566 ? -41.064 14.517 60.578 1.00 92.31 566 GLU A C 1
ATOM 4462 O O . GLU A 1 566 ? -40.540 14.950 59.544 1.00 92.31 566 GLU A O 1
ATOM 4467 N N . HIS A 1 567 ? -41.278 13.215 60.777 1.00 91.94 567 HIS A N 1
ATOM 4468 C CA . HIS A 1 567 ? -40.960 12.196 59.779 1.00 91.94 567 HIS A CA 1
ATOM 4469 C C . HIS A 1 567 ? -41.759 12.394 58.483 1.00 91.94 567 HIS A C 1
ATOM 4471 O O . HIS A 1 567 ? -41.177 12.322 57.401 1.00 91.94 567 HIS A O 1
ATOM 4477 N N . GLU A 1 568 ? -43.049 12.737 58.553 1.00 94.38 568 GLU A N 1
ATOM 4478 C CA . GLU A 1 568 ? -43.858 13.055 57.367 1.00 94.38 568 GLU A CA 1
ATOM 4479 C C . GLU A 1 568 ? -43.294 14.249 56.583 1.00 94.38 568 GLU A C 1
ATOM 4481 O O . GLU A 1 568 ? -43.207 14.206 55.351 1.00 94.38 568 GLU A O 1
ATOM 4486 N N . LYS A 1 569 ? -42.831 15.300 57.274 1.00 94.44 569 LYS A N 1
ATOM 4487 C CA . LYS A 1 569 ? -42.169 16.444 56.620 1.00 94.44 569 LYS A CA 1
ATOM 4488 C C . LYS A 1 569 ? -40.869 16.027 55.934 1.00 94.44 569 LYS A C 1
ATOM 4490 O O . LYS A 1 569 ? -40.617 16.457 54.808 1.00 94.44 569 LYS A O 1
ATOM 4495 N N . GLN A 1 570 ? -40.052 15.196 56.583 1.00 94.00 570 GLN A N 1
ATOM 4496 C CA . GLN A 1 570 ? -38.801 14.689 56.008 1.00 94.00 570 GLN A CA 1
ATOM 4497 C C . GLN A 1 570 ? -39.061 13.825 54.768 1.00 94.00 570 GLN A C 1
ATOM 4499 O O . GLN A 1 570 ? -38.433 14.042 53.730 1.00 94.00 570 GLN A O 1
ATOM 4504 N N . VAL A 1 571 ? -40.036 12.913 54.832 1.00 94.81 571 VAL A N 1
ATOM 4505 C CA . VAL A 1 571 ? -40.472 12.097 53.688 1.00 94.81 571 VAL A CA 1
ATOM 4506 C C . VAL A 1 571 ? -40.950 12.985 52.538 1.00 94.81 571 VAL A C 1
ATOM 4508 O O . VAL A 1 571 ? -40.565 12.750 51.393 1.00 94.81 571 VAL A O 1
ATOM 4511 N N . GLY A 1 572 ? -41.703 14.050 52.828 1.00 94.69 572 GLY A N 1
ATOM 4512 C CA . GLY A 1 572 ? -42.135 15.021 51.821 1.00 94.69 572 GLY A CA 1
ATOM 4513 C C . GLY A 1 572 ? -40.971 15.740 51.125 1.00 94.69 572 GLY A C 1
ATOM 4514 O O . GLY A 1 572 ? -40.975 15.890 49.900 1.00 94.69 572 GLY A O 1
ATOM 4515 N N . VAL A 1 573 ? -39.935 16.144 51.871 1.00 95.31 573 VAL A N 1
ATOM 4516 C CA . VAL A 1 573 ? -38.721 16.757 51.296 1.00 95.31 573 VAL A CA 1
ATOM 4517 C C . VAL A 1 573 ? -37.964 15.761 50.418 1.00 95.31 573 VAL A C 1
ATOM 4519 O O . VAL A 1 573 ? -37.593 16.111 49.294 1.00 95.31 573 VAL A O 1
ATOM 4522 N N . LEU A 1 574 ? -37.774 14.528 50.895 1.00 93.88 574 LEU A N 1
ATOM 4523 C CA . LEU A 1 574 ? -37.098 13.469 50.144 1.00 93.88 574 LEU A CA 1
ATOM 4524 C C . LEU A 1 574 ? -37.865 13.111 48.866 1.00 93.88 574 LEU A C 1
ATOM 4526 O O . LEU A 1 574 ? -37.262 13.029 47.801 1.00 93.88 574 LEU A O 1
ATOM 4530 N N . GLN A 1 575 ? -39.194 13.000 48.916 1.00 94.69 575 GLN A N 1
ATOM 4531 C CA . GLN A 1 575 ? -40.019 12.805 47.718 1.00 94.69 575 GLN A CA 1
ATOM 4532 C C . GLN A 1 575 ? -39.887 13.969 46.730 1.00 94.69 575 GLN A C 1
ATOM 4534 O O . GLN A 1 575 ? -39.755 13.744 45.528 1.00 94.69 575 GLN A O 1
ATOM 4539 N N . GLY A 1 576 ? -39.847 15.214 47.213 1.00 96.06 576 GLY A N 1
ATOM 4540 C CA . GLY A 1 576 ? -39.596 16.381 46.365 1.00 96.06 576 GLY A CA 1
ATOM 4541 C C . GLY A 1 576 ? -38.195 16.398 45.738 1.00 96.06 576 GLY A C 1
ATOM 4542 O O . GLY A 1 576 ? -38.014 16.922 44.639 1.00 96.06 576 GLY A O 1
ATOM 4543 N N . GLN A 1 577 ? -37.184 15.845 46.410 1.00 95.50 577 GLN A N 1
ATOM 4544 C CA . GLN A 1 577 ? -35.844 15.657 45.842 1.00 95.50 577 GLN A CA 1
ATOM 4545 C C . GLN A 1 577 ? -35.827 14.531 44.802 1.00 95.50 577 GLN A C 1
ATOM 4547 O O . GLN A 1 577 ? -35.324 14.740 43.702 1.00 95.50 577 GLN A O 1
ATOM 4552 N N . ILE A 1 578 ? -36.447 13.386 45.104 1.00 94.62 578 ILE A N 1
ATOM 4553 C CA . ILE A 1 578 ? -36.570 12.246 44.184 1.00 94.62 578 ILE A CA 1
ATOM 4554 C C . ILE A 1 578 ? -37.266 12.663 42.888 1.00 94.62 578 ILE A C 1
ATOM 4556 O O . ILE A 1 578 ? -36.794 12.324 41.807 1.00 94.62 578 ILE A O 1
ATOM 4560 N N . ASN A 1 579 ? -38.354 13.430 42.973 1.00 96.06 579 ASN A N 1
ATOM 4561 C CA . ASN A 1 579 ? -39.074 13.885 41.783 1.00 96.06 579 ASN A CA 1
ATOM 4562 C C . ASN A 1 579 ? -38.217 14.820 40.918 1.00 96.06 579 ASN A C 1
ATOM 4564 O O . ASN A 1 579 ? -38.159 14.632 39.710 1.00 96.06 579 ASN A O 1
ATOM 4568 N N . ARG A 1 580 ? -37.470 15.751 41.526 1.00 96.31 580 ARG A N 1
ATOM 4569 C CA . ARG A 1 580 ? -36.540 16.623 40.787 1.00 96.31 580 ARG A CA 1
ATOM 4570 C C . ARG A 1 580 ? -35.422 15.844 40.098 1.00 96.31 580 ARG A C 1
ATOM 4572 O O . ARG A 1 580 ? -35.102 16.143 38.954 1.00 96.31 580 ARG A O 1
ATOM 4579 N N . LEU A 1 581 ? -34.857 14.841 40.771 1.00 95.00 581 LEU A N 1
ATOM 4580 C CA . LEU A 1 581 ? -33.839 13.973 40.175 1.00 95.00 581 LEU A CA 1
ATOM 4581 C C . LEU A 1 581 ? -34.407 13.154 39.011 1.00 95.00 581 LEU A C 1
ATOM 4583 O O . LEU A 1 581 ? -33.750 13.036 37.982 1.00 95.00 581 LEU A O 1
ATOM 4587 N N . ARG A 1 582 ? -35.638 12.640 39.137 1.00 96.62 582 ARG A N 1
ATOM 4588 C CA . ARG A 1 582 ? -36.330 11.947 38.039 1.00 96.62 582 ARG A CA 1
ATOM 4589 C C . ARG A 1 582 ? -36.557 12.864 36.844 1.00 96.62 582 ARG A C 1
ATOM 4591 O O . ARG A 1 582 ? -36.235 12.469 35.730 1.00 96.62 582 ARG A O 1
ATOM 4598 N N . ASP A 1 583 ? -37.054 14.079 37.066 1.00 96.50 583 ASP A N 1
ATOM 4599 C CA . ASP A 1 583 ? -37.267 15.057 35.993 1.00 96.50 583 ASP A CA 1
ATOM 4600 C C . ASP A 1 583 ? -35.951 15.399 35.283 1.00 96.50 583 ASP A C 1
ATOM 4602 O O . ASP A 1 583 ? -35.912 15.469 34.055 1.00 96.50 583 ASP A O 1
ATOM 4606 N N . GLN A 1 584 ? -34.863 15.548 36.043 1.00 96.25 584 GLN A N 1
ATOM 4607 C CA . GLN A 1 584 ? -33.530 15.771 35.489 1.00 96.25 584 GLN A CA 1
ATOM 4608 C C . GLN A 1 584 ? -33.046 14.563 34.675 1.00 96.25 584 GLN A C 1
ATOM 4610 O O . GLN A 1 584 ? -32.621 14.732 33.540 1.00 96.25 584 GLN A O 1
ATOM 4615 N N . THR A 1 585 ? -33.204 13.339 35.187 1.00 95.12 585 THR A N 1
ATOM 4616 C CA . THR A 1 585 ? -32.856 12.114 34.442 1.00 95.12 585 THR A CA 1
ATOM 4617 C C . THR A 1 585 ? -33.669 11.990 33.150 1.00 95.12 585 THR A C 1
ATOM 4619 O O . THR A 1 585 ? -33.138 11.593 32.119 1.00 95.12 585 THR A O 1
ATOM 4622 N N . HIS A 1 586 ? -34.953 12.358 33.164 1.00 95.75 586 HIS A N 1
ATOM 4623 C CA . HIS A 1 586 ? -35.774 12.374 31.952 1.00 95.75 586 HIS A CA 1
ATOM 4624 C C . HIS A 1 586 ? -35.292 13.410 30.928 1.00 95.75 586 HIS A C 1
ATOM 4626 O O . HIS A 1 586 ? -35.310 13.122 29.732 1.00 95.75 586 HIS A O 1
ATOM 4632 N N . GLN A 1 587 ? -34.850 14.590 31.374 1.00 96.31 587 GLN A N 1
ATOM 4633 C CA . GLN A 1 587 ? -34.258 15.605 30.495 1.00 96.31 587 GLN A CA 1
ATOM 4634 C C . GLN A 1 587 ? -32.925 15.134 29.909 1.00 96.31 587 GLN A C 1
ATOM 4636 O O . GLN A 1 587 ? -32.723 15.258 28.703 1.00 96.31 587 GLN A O 1
ATOM 4641 N N . ASP A 1 588 ? -32.059 14.545 30.731 1.00 95.44 588 ASP A N 1
ATOM 4642 C CA . ASP A 1 588 ? -30.764 14.020 30.297 1.00 95.44 588 ASP A CA 1
ATOM 4643 C C . ASP A 1 588 ? -30.938 12.877 29.286 1.00 95.44 588 ASP A C 1
ATOM 4645 O O . ASP A 1 588 ? -30.266 12.861 28.256 1.00 95.44 588 ASP A O 1
ATOM 4649 N N . ASN A 1 589 ? -31.901 11.976 29.510 1.00 95.81 589 ASN A N 1
ATOM 4650 C CA . ASN A 1 589 ? -32.236 10.917 28.554 1.00 95.81 589 ASN A CA 1
ATOM 4651 C C . ASN A 1 589 ? -32.756 11.491 27.228 1.00 95.81 589 ASN A C 1
ATOM 4653 O O . ASN A 1 589 ? -32.317 11.062 26.169 1.00 95.81 589 ASN A O 1
ATOM 4657 N N . ALA A 1 590 ? -33.627 12.505 27.264 1.00 96.06 590 ALA A N 1
ATOM 4658 C CA . ALA A 1 590 ? -34.119 13.147 26.045 1.00 96.06 590 ALA A CA 1
ATOM 4659 C C . ALA A 1 590 ? -32.997 13.846 25.250 1.00 96.06 590 ALA A C 1
ATOM 4661 O O . ALA A 1 590 ? -33.010 13.839 24.019 1.00 96.06 590 ALA A O 1
ATOM 4662 N N . LEU A 1 591 ? -32.016 14.442 25.940 1.00 96.50 591 LEU A N 1
ATOM 4663 C CA . LEU A 1 591 ? -30.822 15.002 25.303 1.00 96.50 591 LEU A CA 1
ATOM 4664 C C . LEU A 1 591 ? -29.931 13.906 24.714 1.00 96.50 591 LEU A C 1
ATOM 4666 O O . LEU A 1 591 ? -29.426 14.067 23.604 1.00 96.50 591 LEU A O 1
ATOM 4670 N N . HIS A 1 592 ? -29.752 12.795 25.429 1.00 96.44 592 HIS A N 1
ATOM 4671 C CA . HIS A 1 592 ? -28.980 11.656 24.947 1.00 96.44 592 HIS A CA 1
ATOM 4672 C C . HIS A 1 592 ? -29.592 11.056 23.677 1.00 96.44 592 HIS A C 1
ATOM 4674 O O . HIS A 1 592 ? -28.871 10.865 22.700 1.00 96.44 592 HIS A O 1
ATOM 4680 N N . ASP A 1 593 ? -30.910 10.854 23.654 1.00 96.56 593 ASP A N 1
ATOM 4681 C CA . ASP A 1 593 ? -31.641 10.370 22.480 1.00 96.56 593 ASP A CA 1
ATOM 4682 C C . ASP A 1 593 ? -31.481 11.334 21.289 1.00 96.56 593 ASP A C 1
ATOM 4684 O O . ASP A 1 593 ? -31.195 10.910 20.170 1.00 96.56 593 ASP A O 1
ATOM 4688 N N . GLY A 1 594 ? -31.565 12.650 21.528 1.00 96.75 594 GLY A N 1
ATOM 4689 C CA . GLY A 1 594 ? -31.329 13.662 20.492 1.00 96.75 594 GLY A CA 1
ATOM 4690 C C . GLY A 1 594 ? -29.907 13.628 19.914 1.00 96.75 594 GLY A C 1
ATOM 4691 O O . GLY A 1 594 ? -29.728 13.735 18.701 1.00 96.75 594 GLY A O 1
ATOM 4692 N N . LEU A 1 595 ? -28.893 13.426 20.761 1.00 96.38 595 LEU A N 1
ATOM 4693 C CA . LEU A 1 595 ? -27.504 13.265 20.319 1.00 96.38 595 LEU A CA 1
ATOM 4694 C C . LEU A 1 595 ? -27.286 11.945 19.568 1.00 96.38 595 LEU A C 1
ATOM 4696 O O . LEU A 1 595 ? -26.546 11.921 18.585 1.00 96.38 595 LEU A O 1
ATOM 4700 N N . GLN A 1 596 ? -27.935 10.855 19.987 1.00 97.00 596 GLN A N 1
ATOM 4701 C CA . GLN A 1 596 ? -27.900 9.583 19.260 1.00 97.00 596 GLN A CA 1
ATOM 4702 C C . GLN A 1 596 ? -28.507 9.721 17.857 1.00 97.00 596 GLN A C 1
ATOM 4704 O O . GLN A 1 596 ? -27.919 9.235 16.888 1.00 97.00 596 GLN A O 1
ATOM 4709 N N . ASP A 1 597 ? -29.627 10.435 17.725 1.00 97.19 597 ASP A N 1
ATOM 4710 C CA . ASP A 1 597 ? -30.248 10.728 16.431 1.00 97.19 597 ASP A CA 1
ATOM 4711 C C . ASP A 1 597 ? -29.325 11.559 15.522 1.00 97.19 597 ASP A C 1
ATOM 4713 O O . ASP A 1 597 ? -29.227 11.299 14.318 1.00 97.19 597 ASP A O 1
ATOM 4717 N N . GLU A 1 598 ? -28.626 12.557 16.070 1.00 97.44 598 GLU A N 1
ATOM 4718 C CA . GLU A 1 598 ? -27.642 13.348 15.320 1.00 97.44 598 GLU A CA 1
ATOM 4719 C C . GLU A 1 598 ? -26.433 12.512 14.887 1.00 97.44 598 GLU A C 1
ATOM 4721 O O . GLU A 1 598 ? -26.031 12.586 13.723 1.00 97.44 598 GLU A O 1
ATOM 4726 N N . LEU A 1 599 ? -25.901 11.656 15.764 1.00 95.50 599 LEU A N 1
ATOM 4727 C CA . LEU A 1 599 ? -24.831 10.716 15.419 1.00 95.50 599 LEU A CA 1
ATOM 4728 C C . LEU A 1 599 ? -25.262 9.759 14.302 1.00 95.50 599 LEU A C 1
ATOM 4730 O O . LEU A 1 599 ? -24.516 9.558 13.343 1.00 95.50 599 LEU A O 1
ATOM 4734 N N . ALA A 1 600 ? -26.482 9.221 14.367 1.00 96.38 600 ALA A N 1
ATOM 4735 C CA . ALA A 1 600 ? -27.021 8.357 13.321 1.00 96.38 600 ALA A CA 1
ATOM 4736 C C . ALA A 1 600 ? -27.143 9.089 11.972 1.00 96.38 600 ALA A C 1
ATOM 4738 O O . ALA A 1 600 ? -26.814 8.528 10.922 1.00 96.38 600 ALA A O 1
ATOM 4739 N N . ARG A 1 601 ? -27.565 10.362 11.983 1.00 98.06 601 ARG A N 1
ATOM 4740 C CA . ARG A 1 601 ? -27.609 11.203 10.774 1.00 98.06 601 ARG A CA 1
ATOM 4741 C C . ARG A 1 601 ? -26.216 11.462 10.204 1.00 98.06 601 ARG A C 1
ATOM 4743 O O . ARG A 1 601 ? -26.046 11.361 8.991 1.00 98.06 601 ARG A O 1
ATOM 4750 N N . LEU A 1 602 ? -25.233 11.772 11.050 1.00 96.81 602 LEU A N 1
ATOM 4751 C CA . LEU A 1 602 ? -23.855 12.019 10.620 1.00 96.81 602 LEU A CA 1
ATOM 4752 C C . LEU A 1 602 ? -23.199 10.760 10.048 1.00 96.81 602 LEU A C 1
ATOM 4754 O O . LEU A 1 602 ? -22.594 10.834 8.983 1.00 96.81 602 LEU A O 1
ATOM 4758 N N . HIS A 1 603 ? -23.381 9.599 10.682 1.00 97.81 603 HIS A N 1
ATOM 4759 C CA . HIS A 1 603 ? -22.899 8.325 10.142 1.00 97.81 603 HIS A CA 1
ATOM 4760 C C . HIS A 1 603 ? -23.514 8.007 8.780 1.00 97.81 603 HIS A C 1
ATOM 4762 O O . HIS A 1 603 ? -22.811 7.555 7.880 1.00 97.81 603 HIS A O 1
ATOM 4768 N N . LYS A 1 604 ? -24.810 8.286 8.595 1.00 97.88 604 LYS A N 1
ATOM 4769 C CA . LYS A 1 604 ? -25.457 8.107 7.294 1.00 97.88 604 LYS A CA 1
ATOM 4770 C C . LYS A 1 604 ? -24.858 9.027 6.226 1.00 97.88 604 LYS A C 1
ATOM 4772 O O . LYS A 1 604 ? -24.536 8.557 5.144 1.00 97.88 604 LYS A O 1
ATOM 4777 N N . LEU A 1 605 ? -24.673 10.313 6.535 1.00 97.56 605 LEU A N 1
ATOM 4778 C CA . LEU A 1 605 ? -24.055 11.265 5.605 1.00 97.56 605 LEU A CA 1
ATOM 4779 C C . LEU A 1 605 ? -22.615 10.878 5.247 1.00 97.56 605 LEU A C 1
ATOM 4781 O O . LEU A 1 605 ? -22.214 11.039 4.097 1.00 97.56 605 LEU A O 1
ATOM 4785 N N . LEU A 1 606 ? -21.852 10.353 6.210 1.00 96.88 606 LEU A N 1
ATOM 4786 C CA . LEU A 1 606 ? -20.508 9.838 5.966 1.00 96.88 606 LEU A CA 1
ATOM 4787 C C . LEU A 1 606 ? -20.542 8.635 5.015 1.00 96.88 606 LEU A C 1
ATOM 4789 O O . LEU A 1 606 ? -19.821 8.634 4.023 1.00 96.88 606 LEU A O 1
ATOM 4793 N N . ALA A 1 607 ? -21.424 7.664 5.261 1.00 97.06 607 ALA A N 1
ATOM 4794 C CA . ALA A 1 607 ? -21.572 6.492 4.400 1.00 97.06 607 ALA A CA 1
ATOM 4795 C C . ALA A 1 607 ? -21.990 6.868 2.965 1.00 97.06 607 ALA A C 1
ATOM 4797 O O . ALA A 1 607 ? -21.460 6.314 1.999 1.00 97.06 607 ALA A O 1
ATOM 4798 N N . ASP A 1 608 ? -22.899 7.837 2.816 1.00 97.50 608 ASP A N 1
ATOM 4799 C CA . ASP A 1 608 ? -23.315 8.363 1.511 1.00 97.50 608 ASP A CA 1
ATOM 4800 C C . ASP A 1 608 ? -22.136 9.059 0.791 1.00 97.50 608 ASP A C 1
ATOM 4802 O O . ASP A 1 608 ? -21.946 8.881 -0.415 1.00 97.50 608 ASP A O 1
ATOM 4806 N N . ALA A 1 609 ? -21.298 9.808 1.519 1.00 95.69 609 ALA A N 1
ATOM 4807 C CA . ALA A 1 609 ? -20.100 10.446 0.967 1.00 95.69 609 ALA A CA 1
ATOM 4808 C C . ALA A 1 609 ? -19.019 9.426 0.562 1.00 95.69 609 ALA A C 1
ATOM 4810 O O . ALA A 1 609 ? -18.417 9.554 -0.504 1.00 95.69 609 ALA A O 1
ATOM 4811 N N . GLU A 1 610 ? -18.797 8.388 1.369 1.00 97.00 610 GLU A N 1
ATOM 4812 C CA . GLU A 1 610 ? -17.885 7.284 1.053 1.00 97.00 610 GLU A CA 1
ATOM 4813 C C . GLU A 1 610 ? -18.343 6.488 -0.174 1.00 97.00 610 GLU A C 1
ATOM 4815 O O . GLU A 1 610 ? -17.513 6.033 -0.962 1.00 97.00 610 GLU A O 1
ATOM 4820 N N . ALA A 1 611 ? -19.654 6.306 -0.356 1.00 96.69 611 ALA A N 1
ATOM 4821 C CA . ALA A 1 611 ? -20.206 5.687 -1.557 1.00 96.69 611 ALA A CA 1
ATOM 4822 C C . ALA A 1 611 ? -19.955 6.555 -2.801 1.00 96.69 611 ALA A C 1
ATOM 4824 O O . ALA A 1 611 ? -19.426 6.060 -3.793 1.00 96.69 611 ALA A O 1
ATOM 4825 N N . ALA A 1 612 ? -20.226 7.862 -2.720 1.00 97.44 612 ALA A N 1
ATOM 4826 C CA . ALA A 1 612 ? -19.962 8.787 -3.822 1.00 97.44 612 ALA A CA 1
ATOM 4827 C C . ALA A 1 612 ? -18.467 8.864 -4.191 1.00 97.44 612 ALA A C 1
ATOM 4829 O O . ALA A 1 612 ? -18.121 8.964 -5.369 1.00 97.44 612 ALA A O 1
ATOM 4830 N N . LEU A 1 613 ? -17.569 8.795 -3.201 1.00 96.62 613 LEU A N 1
ATOM 4831 C CA . LEU A 1 613 ? -16.127 8.720 -3.442 1.00 96.62 613 LEU A CA 1
ATOM 4832 C C . LEU A 1 613 ? -15.739 7.426 -4.159 1.00 96.62 613 LEU A C 1
ATOM 4834 O O . LEU A 1 613 ? -14.966 7.486 -5.110 1.00 96.62 613 LEU A O 1
ATOM 4838 N N . ARG A 1 614 ? -16.295 6.278 -3.756 1.00 97.56 614 ARG A N 1
ATOM 4839 C CA . ARG A 1 614 ? -16.060 4.997 -4.443 1.00 97.56 614 ARG A CA 1
ATOM 4840 C C . ARG A 1 614 ? -16.492 5.044 -5.907 1.00 97.56 614 ARG A C 1
ATOM 4842 O O . ARG A 1 614 ? -15.719 4.623 -6.764 1.00 97.56 614 ARG A O 1
ATOM 4849 N N . ASP A 1 615 ? -17.652 5.627 -6.201 1.00 97.75 615 ASP A N 1
ATOM 4850 C CA . ASP A 1 615 ? -18.123 5.799 -7.581 1.00 97.75 615 ASP A CA 1
ATOM 4851 C C . ASP A 1 615 ? -17.167 6.681 -8.401 1.00 97.75 615 ASP A C 1
ATOM 4853 O O . ASP A 1 615 ? -16.853 6.372 -9.550 1.00 97.75 615 ASP A O 1
ATOM 4857 N N . LYS A 1 616 ? -16.644 7.761 -7.803 1.00 96.69 616 LYS A N 1
ATOM 4858 C CA . LYS A 1 616 ? -15.660 8.635 -8.460 1.00 96.69 616 LYS A CA 1
ATOM 4859 C C . LYS A 1 616 ? -14.290 7.998 -8.636 1.00 96.69 616 LYS A C 1
ATOM 4861 O O . LYS A 1 616 ? -13.623 8.289 -9.625 1.00 96.69 616 LYS A O 1
ATOM 4866 N N . VAL A 1 617 ? -13.859 7.138 -7.721 1.00 96.75 617 VAL A N 1
ATOM 4867 C CA . VAL A 1 617 ? -12.636 6.348 -7.904 1.00 96.75 617 VAL A CA 1
ATOM 4868 C C . VAL A 1 617 ? -12.817 5.380 -9.071 1.00 96.75 617 VAL A C 1
ATOM 4870 O O . VAL A 1 617 ? -11.969 5.356 -9.954 1.00 96.75 617 VAL A O 1
ATOM 4873 N N . ALA A 1 618 ? -13.950 4.677 -9.148 1.00 96.88 618 ALA A N 1
ATOM 4874 C CA . ALA A 1 618 ? -14.245 3.782 -10.267 1.00 96.88 618 ALA A CA 1
ATOM 4875 C C . ALA A 1 618 ? -14.284 4.514 -11.623 1.00 96.88 618 ALA A C 1
ATOM 4877 O O . ALA A 1 618 ? -13.764 4.006 -12.612 1.00 96.88 618 ALA A O 1
ATOM 4878 N N . GLU A 1 619 ? -14.850 5.726 -11.674 1.00 97.75 619 GLU A N 1
ATOM 4879 C CA . GLU A 1 619 ? -14.823 6.570 -12.878 1.00 97.75 619 GLU A CA 1
ATOM 4880 C C . GLU A 1 619 ? -13.390 6.967 -13.273 1.00 97.75 619 GLU A C 1
ATOM 4882 O O . GLU A 1 619 ? -13.055 6.948 -14.455 1.00 97.75 619 GLU A O 1
ATOM 4887 N N . ASN A 1 620 ? -12.529 7.292 -12.302 1.00 94.06 620 ASN A N 1
ATOM 4888 C CA . ASN A 1 620 ? -11.127 7.612 -12.581 1.00 94.06 620 ASN A CA 1
ATOM 4889 C C . ASN A 1 620 ? -10.345 6.403 -13.097 1.00 94.06 620 ASN A C 1
ATOM 4891 O O . ASN A 1 620 ? -9.565 6.570 -14.028 1.00 94.06 620 ASN A O 1
ATOM 4895 N N . GLU A 1 621 ? -10.549 5.212 -12.531 1.00 97.00 621 GLU A N 1
ATOM 4896 C CA . GLU A 1 621 ? -9.902 3.993 -13.037 1.00 97.00 621 GLU A CA 1
ATOM 4897 C C . GLU A 1 621 ? -10.348 3.692 -14.473 1.00 97.00 621 GLU A C 1
ATOM 4899 O O . GLU A 1 621 ? -9.508 3.524 -15.347 1.00 97.00 621 GLU A O 1
ATOM 4904 N N . ALA A 1 622 ? -11.646 3.797 -14.780 1.00 96.75 622 ALA A N 1
ATOM 4905 C CA . ALA A 1 622 ? -12.128 3.622 -16.152 1.00 96.75 622 ALA A CA 1
ATOM 4906 C C . ALA A 1 622 ? -11.534 4.646 -17.144 1.00 96.75 622 ALA A C 1
ATOM 4908 O O . ALA A 1 622 ? -11.308 4.331 -18.313 1.00 96.75 622 ALA A O 1
ATOM 4909 N N . LEU A 1 623 ? -11.287 5.885 -16.700 1.00 96.00 623 LEU A N 1
ATOM 4910 C CA . LEU A 1 623 ? -10.614 6.896 -17.520 1.00 96.00 623 LEU A CA 1
ATOM 4911 C C . LEU A 1 623 ? -9.125 6.593 -17.712 1.00 96.00 623 LEU A C 1
ATOM 4913 O O . LEU A 1 623 ? -8.615 6.828 -18.807 1.00 96.00 623 LEU A O 1
ATOM 4917 N N . LYS A 1 624 ? -8.435 6.083 -16.686 1.00 96.69 624 LYS A N 1
ATOM 4918 C CA . LYS A 1 624 ? -7.037 5.645 -16.803 1.00 96.69 624 LYS A CA 1
ATOM 4919 C C . LYS A 1 624 ? -6.912 4.489 -17.785 1.00 96.69 624 LYS A C 1
ATOM 4921 O O . LYS A 1 624 ? -6.141 4.627 -18.725 1.00 96.69 624 LYS A O 1
ATOM 4926 N N . ASP A 1 625 ? -7.744 3.455 -17.652 1.00 97.19 625 ASP A N 1
ATOM 4927 C CA . ASP A 1 625 ? -7.783 2.318 -18.580 1.00 97.19 625 ASP A CA 1
ATOM 4928 C C . ASP A 1 625 ? -8.001 2.794 -20.028 1.00 97.19 625 ASP A C 1
ATOM 4930 O O . ASP A 1 625 ? -7.370 2.315 -20.969 1.00 97.19 625 ASP A O 1
ATOM 4934 N N . GLY A 1 626 ? -8.874 3.791 -20.224 1.00 97.56 626 GLY A N 1
ATOM 4935 C CA . GLY A 1 626 ? -9.098 4.404 -21.533 1.00 97.56 626 GLY A CA 1
ATOM 4936 C C . GLY A 1 626 ? -7.880 5.162 -22.079 1.00 97.56 626 GLY A C 1
ATOM 4937 O O . GLY A 1 626 ? -7.624 5.120 -23.281 1.00 97.56 626 GLY A O 1
ATOM 4938 N N . ILE A 1 627 ? -7.125 5.855 -21.222 1.00 96.12 627 ILE A N 1
ATOM 4939 C CA . ILE A 1 627 ? -5.883 6.541 -21.611 1.00 96.12 627 ILE A CA 1
ATOM 4940 C C . ILE A 1 627 ? -4.780 5.530 -21.927 1.00 96.12 627 ILE A C 1
ATOM 4942 O O . ILE A 1 627 ? -4.104 5.694 -22.938 1.00 96.12 627 ILE A O 1
ATOM 4946 N N . GLU A 1 628 ? -4.622 4.491 -21.111 1.00 96.44 628 GLU A N 1
ATOM 4947 C CA . GLU A 1 628 ? -3.664 3.406 -21.341 1.00 96.44 628 GLU A CA 1
ATOM 4948 C C . GLU A 1 628 ? -3.951 2.698 -22.667 1.00 96.44 628 GLU A C 1
ATOM 4950 O O . GLU A 1 628 ? -3.056 2.588 -23.500 1.00 96.44 628 GLU A O 1
ATOM 4955 N N . GLY A 1 629 ? -5.218 2.379 -22.952 1.00 97.00 629 GLY A N 1
ATOM 4956 C CA . GLY A 1 629 ? -5.609 1.821 -24.248 1.00 97.00 629 GLY A CA 1
ATOM 4957 C C . GLY A 1 629 ? -5.244 2.723 -25.436 1.00 97.00 629 GLY A C 1
ATOM 4958 O O . GLY A 1 629 ? -4.751 2.237 -26.452 1.00 97.00 629 GLY A O 1
ATOM 4959 N N . MET A 1 630 ? -5.413 4.047 -25.315 1.00 95.50 630 MET A N 1
ATOM 4960 C CA . MET A 1 630 ? -4.969 4.985 -26.360 1.00 95.50 630 MET A CA 1
ATOM 4961 C C . MET A 1 630 ? -3.442 5.032 -26.505 1.00 95.50 630 MET A C 1
ATOM 4963 O O . MET A 1 630 ? -2.942 5.251 -27.609 1.00 95.50 630 MET A O 1
ATOM 4967 N N . ILE A 1 631 ? -2.689 4.880 -25.414 1.00 95.06 631 ILE A N 1
ATOM 4968 C CA . ILE A 1 631 ? -1.222 4.821 -25.459 1.00 95.06 631 ILE A CA 1
ATOM 4969 C C . ILE A 1 631 ? -0.787 3.546 -26.181 1.00 95.06 631 ILE A C 1
ATOM 4971 O O . ILE A 1 631 ? -0.015 3.644 -27.132 1.00 95.06 631 ILE A O 1
ATOM 4975 N N . ASP A 1 632 ? -1.345 2.392 -25.816 1.00 96.00 632 ASP A N 1
ATOM 4976 C CA . ASP A 1 632 ? -1.048 1.106 -26.452 1.00 96.00 632 ASP A CA 1
ATOM 4977 C C . ASP A 1 632 ? -1.326 1.137 -27.962 1.00 96.00 632 ASP A C 1
ATOM 4979 O O . ASP A 1 632 ? -0.513 0.668 -28.767 1.00 96.00 632 ASP A O 1
ATOM 4983 N N . GLU A 1 633 ? -2.452 1.736 -28.368 1.00 96.75 633 GLU A N 1
ATOM 4984 C CA . GLU A 1 633 ? -2.798 1.936 -29.778 1.00 96.75 633 GLU A CA 1
ATOM 4985 C C . GLU A 1 633 ? -1.775 2.824 -30.502 1.00 96.75 633 GLU A C 1
ATOM 4987 O O . GLU A 1 633 ? -1.326 2.480 -31.600 1.00 96.75 633 GLU A O 1
ATOM 4992 N N . HIS A 1 634 ? -1.367 3.947 -29.904 1.00 95.25 634 HIS A N 1
ATOM 4993 C CA . HIS A 1 634 ? -0.350 4.817 -30.498 1.00 95.25 634 HIS A CA 1
ATOM 4994 C C . HIS A 1 634 ? 1.023 4.143 -30.569 1.00 95.25 634 HIS A C 1
ATOM 4996 O O . HIS A 1 634 ? 1.722 4.281 -31.573 1.00 95.25 634 HIS A O 1
ATOM 5002 N N . GLU A 1 635 ? 1.420 3.388 -29.547 1.00 95.94 635 GLU A N 1
ATOM 5003 C CA . GLU A 1 635 ? 2.662 2.621 -29.576 1.00 95.94 635 GLU A CA 1
ATOM 5004 C C . GLU A 1 635 ? 2.630 1.538 -30.657 1.00 95.94 635 GLU A C 1
ATOM 5006 O O . GLU A 1 635 ? 3.627 1.318 -31.344 1.00 95.94 635 GLU A O 1
ATOM 5011 N N . ALA A 1 636 ? 1.494 0.861 -30.847 1.00 95.81 636 ALA A N 1
ATOM 5012 C CA . ALA A 1 636 ? 1.324 -0.102 -31.930 1.00 95.81 636 ALA A CA 1
ATOM 5013 C C . ALA A 1 636 ? 1.488 0.567 -33.303 1.00 95.81 636 ALA A C 1
ATOM 5015 O O . ALA A 1 636 ? 2.254 0.072 -34.131 1.00 95.81 636 ALA A O 1
ATOM 5016 N N . GLN A 1 637 ? 0.863 1.730 -33.513 1.00 95.56 637 GLN A N 1
ATOM 5017 C CA . GLN A 1 637 ? 1.024 2.513 -34.743 1.00 95.56 637 GLN A CA 1
ATOM 5018 C C . GLN A 1 637 ? 2.480 2.945 -34.970 1.00 95.56 637 GLN A C 1
ATOM 5020 O O . GLN A 1 637 ? 2.985 2.861 -36.089 1.00 95.56 637 GLN A O 1
ATOM 5025 N N . MET A 1 638 ? 3.184 3.374 -33.919 1.00 93.56 638 MET A N 1
ATOM 5026 C CA . MET A 1 638 ? 4.604 3.729 -34.005 1.00 93.56 638 MET A CA 1
ATOM 5027 C C . MET A 1 638 ? 5.467 2.528 -34.408 1.00 93.56 638 MET A C 1
ATOM 5029 O O . MET A 1 638 ? 6.283 2.654 -35.321 1.00 93.56 638 MET A O 1
ATOM 5033 N N . ARG A 1 639 ? 5.240 1.350 -33.810 1.00 94.56 639 ARG A N 1
ATOM 5034 C CA . ARG A 1 639 ? 5.949 0.112 -34.180 1.00 94.56 639 ARG A CA 1
ATOM 5035 C C . ARG A 1 639 ? 5.689 -0.287 -35.635 1.00 94.56 639 ARG A C 1
ATOM 5037 O O . ARG A 1 639 ? 6.618 -0.701 -36.324 1.00 94.56 639 ARG A O 1
ATOM 5044 N N . GLU A 1 640 ? 4.454 -0.163 -36.123 1.00 95.69 640 GLU A N 1
ATOM 5045 C CA . GLU A 1 640 ? 4.130 -0.423 -37.534 1.00 95.69 640 GLU A CA 1
ATOM 5046 C C . GLU A 1 640 ? 4.884 0.535 -38.469 1.00 95.69 640 GLU A C 1
ATOM 5048 O O . GLU A 1 640 ? 5.506 0.100 -39.440 1.00 95.69 640 GLU A O 1
ATOM 5053 N N . MET A 1 641 ? 4.903 1.830 -38.143 1.00 93.00 641 MET A N 1
ATOM 5054 C CA . MET A 1 641 ? 5.639 2.839 -38.909 1.00 93.00 641 MET A CA 1
ATOM 5055 C C . MET A 1 641 ? 7.153 2.578 -38.923 1.00 93.00 641 MET A C 1
ATOM 5057 O O . MET A 1 641 ? 7.796 2.733 -39.964 1.00 93.00 641 MET A O 1
ATOM 5061 N N . GLU A 1 642 ? 7.733 2.156 -37.798 1.00 93.69 642 GLU A N 1
ATOM 5062 C CA . GLU A 1 642 ? 9.144 1.763 -37.704 1.00 93.69 642 GLU A CA 1
ATOM 5063 C C . GLU A 1 642 ? 9.455 0.539 -38.571 1.00 93.69 642 GLU A C 1
ATOM 5065 O O . GLU A 1 642 ? 10.438 0.551 -39.316 1.00 93.69 642 GLU A O 1
ATOM 5070 N N . GLN A 1 643 ? 8.592 -0.482 -38.555 1.00 94.12 643 GLN A N 1
ATOM 5071 C CA . GLN A 1 643 ? 8.741 -1.664 -39.410 1.00 94.12 643 GLN A CA 1
ATOM 5072 C C . GLN A 1 643 ? 8.653 -1.308 -40.898 1.00 94.12 643 GLN A C 1
ATOM 5074 O O . GLN A 1 643 ? 9.442 -1.807 -41.705 1.00 94.12 643 GLN A O 1
ATOM 5079 N N . GLU A 1 644 ? 7.734 -0.418 -41.285 1.00 94.69 644 GLU A N 1
ATOM 5080 C CA . GLU A 1 644 ? 7.661 0.074 -42.663 1.00 94.69 644 GLU A CA 1
ATOM 5081 C C . GLU A 1 644 ? 8.927 0.834 -43.077 1.00 94.69 644 GLU A C 1
ATOM 5083 O O . GLU A 1 644 ? 9.395 0.694 -44.213 1.00 94.69 644 GLU A O 1
ATOM 5088 N N . LEU A 1 645 ? 9.487 1.653 -42.183 1.00 92.94 645 LEU A N 1
ATOM 5089 C CA . LEU A 1 645 ? 10.737 2.372 -42.430 1.00 92.94 645 LEU A CA 1
ATOM 5090 C C . LEU A 1 645 ? 11.921 1.415 -42.560 1.00 92.94 645 LEU A C 1
ATOM 5092 O O . LEU A 1 645 ? 12.734 1.582 -43.470 1.00 92.94 645 LEU A O 1
ATOM 5096 N N . GLU A 1 646 ? 12.000 0.390 -41.713 1.00 93.94 646 GLU A N 1
ATOM 5097 C CA . GLU A 1 646 ? 13.029 -0.647 -41.803 1.00 93.94 646 GLU A CA 1
ATOM 5098 C C . GLU A 1 646 ? 12.913 -1.429 -43.120 1.00 93.94 646 GLU A C 1
ATOM 5100 O O . GLU A 1 646 ? 13.916 -1.659 -43.800 1.00 93.94 646 GLU A O 1
ATOM 5105 N N . GLY A 1 647 ? 11.687 -1.772 -43.532 1.00 92.56 647 GLY A N 1
ATOM 5106 C CA . GLY A 1 647 ? 11.411 -2.396 -44.826 1.00 92.56 647 GLY A CA 1
ATOM 5107 C C . GLY A 1 647 ? 11.903 -1.545 -45.998 1.00 92.56 647 GLY A C 1
ATOM 5108 O O . GLY A 1 647 ? 12.649 -2.033 -46.847 1.00 92.56 647 GLY A O 1
ATOM 5109 N N . LYS A 1 648 ? 11.573 -0.248 -46.011 1.00 90.94 648 LYS A N 1
ATOM 5110 C CA . LYS A 1 648 ? 12.054 0.693 -47.040 1.00 90.94 648 LYS A CA 1
ATOM 5111 C C . LYS A 1 648 ? 13.573 0.875 -46.999 1.00 90.94 648 LYS A C 1
ATOM 5113 O O . LYS A 1 648 ? 14.196 0.977 -48.051 1.00 90.94 648 LYS A O 1
ATOM 5118 N N . SER A 1 649 ? 14.179 0.893 -45.813 1.00 89.25 649 SER A N 1
ATOM 5119 C CA . SER A 1 649 ? 15.636 0.974 -45.651 1.00 89.25 649 SER A CA 1
ATOM 5120 C C . SER A 1 649 ? 16.336 -0.243 -46.264 1.00 89.25 649 SER A C 1
ATOM 5122 O O . SER A 1 649 ? 17.295 -0.086 -47.020 1.00 89.25 649 SER A O 1
ATOM 5124 N N . LYS A 1 650 ? 15.798 -1.452 -46.040 1.00 93.56 650 LYS A N 1
ATOM 5125 C CA . LYS A 1 650 ? 16.279 -2.687 -46.682 1.00 93.56 650 LYS A CA 1
ATOM 5126 C C . LYS A 1 650 ? 16.151 -2.620 -48.202 1.00 93.56 650 LYS A C 1
ATOM 5128 O O . LYS A 1 650 ? 17.119 -2.897 -48.900 1.00 93.56 650 LYS A O 1
ATOM 5133 N N . GLU A 1 651 ? 15.010 -2.171 -48.729 1.00 92.62 651 GLU A N 1
ATOM 5134 C CA . GLU A 1 651 ? 14.834 -1.999 -50.180 1.00 92.62 651 GLU A CA 1
ATOM 5135 C C . GLU A 1 651 ? 15.854 -1.022 -50.790 1.00 92.62 651 GLU A C 1
ATOM 5137 O O . GLU A 1 651 ? 16.362 -1.263 -51.889 1.00 92.62 651 GLU A O 1
ATOM 5142 N N . VAL A 1 652 ? 16.171 0.072 -50.087 1.00 90.94 652 VAL A N 1
ATOM 5143 C CA . VAL A 1 652 ? 17.200 1.035 -50.508 1.00 90.94 652 VAL A CA 1
ATOM 5144 C C . VAL A 1 652 ? 18.593 0.410 -50.452 1.00 90.94 652 VAL A C 1
ATOM 5146 O O . VAL A 1 652 ? 19.350 0.567 -51.408 1.00 90.94 652 VAL A O 1
ATOM 5149 N N . SER A 1 653 ? 18.920 -0.327 -49.389 1.00 90.31 653 SER A N 1
ATOM 5150 C CA . SER A 1 653 ? 20.195 -1.044 -49.263 1.00 90.31 653 SER A CA 1
ATOM 5151 C C . SER A 1 653 ? 20.391 -2.041 -50.409 1.00 90.31 653 SER A C 1
ATOM 5153 O O . SER A 1 653 ? 21.403 -1.990 -51.104 1.00 90.31 653 SER A O 1
ATOM 5155 N N . ASP A 1 654 ? 19.384 -2.868 -50.694 1.00 92.19 654 ASP A N 1
ATOM 5156 C CA . ASP A 1 654 ? 19.407 -3.817 -51.811 1.00 92.19 654 ASP A CA 1
ATOM 5157 C C . ASP A 1 654 ? 19.526 -3.112 -53.176 1.00 92.19 654 ASP A C 1
ATOM 5159 O O . ASP A 1 654 ? 20.018 -3.673 -54.159 1.00 92.19 654 ASP A O 1
ATOM 5163 N N . ALA A 1 655 ? 18.978 -1.901 -53.312 1.00 87.38 655 ALA A N 1
ATOM 5164 C CA . ALA A 1 655 ? 19.107 -1.115 -54.534 1.00 87.38 655 ALA A CA 1
ATOM 5165 C C . ALA A 1 655 ? 20.524 -0.542 -54.690 1.00 87.38 655 ALA A C 1
ATOM 5167 O O . ALA A 1 655 ? 21.040 -0.526 -55.809 1.00 87.38 655 ALA A O 1
ATOM 5168 N N . LEU A 1 656 ? 21.148 -0.103 -53.593 1.00 88.06 656 LEU A N 1
ATOM 5169 C CA . LEU A 1 656 ? 22.529 0.380 -53.572 1.00 88.06 656 LEU A CA 1
ATOM 5170 C C . LEU A 1 656 ? 23.519 -0.740 -53.902 1.00 88.06 656 LEU A C 1
ATOM 5172 O O . LEU A 1 656 ? 24.347 -0.544 -54.786 1.00 88.06 656 LEU A O 1
ATOM 5176 N N . GLU A 1 657 ? 23.365 -1.929 -53.316 1.00 91.31 657 GLU A N 1
ATOM 5177 C CA . GLU A 1 657 ? 24.216 -3.091 -53.619 1.00 91.31 657 GLU A CA 1
ATOM 5178 C C . GLU A 1 657 ? 24.177 -3.437 -55.118 1.00 91.31 657 GLU A C 1
ATOM 5180 O O . GLU A 1 657 ? 25.209 -3.566 -55.776 1.00 91.31 657 GLU A O 1
ATOM 5185 N N . ARG A 1 658 ? 22.983 -3.459 -55.726 1.00 86.06 658 ARG A N 1
ATOM 5186 C CA . ARG A 1 658 ? 22.848 -3.679 -57.179 1.00 86.06 658 ARG A CA 1
ATOM 5187 C C . ARG A 1 658 ? 23.513 -2.580 -58.011 1.00 86.06 658 ARG A C 1
ATOM 5189 O O . ARG A 1 658 ? 24.016 -2.857 -59.100 1.00 86.06 658 ARG A O 1
ATOM 5196 N N . LEU A 1 659 ? 23.491 -1.325 -57.556 1.00 84.38 659 LEU A N 1
ATOM 5197 C CA . LEU A 1 659 ? 24.190 -0.232 -58.240 1.00 84.38 659 LEU A CA 1
ATOM 5198 C C . LEU A 1 659 ? 25.711 -0.392 -58.141 1.00 84.38 659 LEU A C 1
ATOM 5200 O O . LEU A 1 659 ? 26.405 -0.154 -59.133 1.00 84.38 659 LEU A O 1
ATOM 5204 N N . GLU A 1 660 ? 26.219 -0.826 -56.990 1.00 88.88 660 GLU A N 1
ATOM 5205 C CA . GLU A 1 660 ? 27.634 -1.140 -56.786 1.00 88.88 660 GLU A CA 1
ATOM 5206 C C . GLU A 1 660 ? 28.088 -2.277 -57.708 1.00 88.88 660 GLU A C 1
ATOM 5208 O O . GLU A 1 660 ? 29.054 -2.095 -58.454 1.00 88.88 660 GLU A O 1
ATOM 5213 N N . GLU A 1 661 ? 27.342 -3.383 -57.782 1.00 87.25 661 GLU A N 1
ATOM 5214 C CA . GLU A 1 661 ? 27.618 -4.488 -58.714 1.00 87.25 661 GLU A CA 1
ATOM 5215 C C . GLU A 1 661 ? 27.690 -4.010 -60.173 1.00 87.25 661 GLU A C 1
ATOM 5217 O O . GLU A 1 661 ? 28.594 -4.374 -60.933 1.00 87.25 661 GLU A O 1
ATOM 5222 N N . MET A 1 662 ? 26.754 -3.152 -60.586 1.00 75.81 662 MET A N 1
ATOM 5223 C CA . MET A 1 662 ? 26.769 -2.576 -61.930 1.00 75.81 662 MET A CA 1
ATOM 5224 C C . MET A 1 662 ? 27.980 -1.679 -62.172 1.00 75.81 662 MET A C 1
ATOM 5226 O O . MET A 1 662 ? 28.563 -1.723 -63.257 1.00 75.81 662 MET A O 1
ATOM 5230 N N . SER A 1 663 ? 28.343 -0.850 -61.192 1.00 81.31 663 SER A N 1
ATOM 5231 C CA . SER A 1 663 ? 29.510 0.025 -61.291 1.00 81.31 663 SER A CA 1
ATOM 5232 C C . SER A 1 663 ? 30.796 -0.784 -61.485 1.00 81.31 663 SER A C 1
ATOM 5234 O O . SER A 1 663 ? 31.588 -0.460 -62.374 1.00 81.31 663 SER A O 1
ATOM 5236 N N . ALA A 1 664 ? 30.935 -1.901 -60.764 1.00 84.38 664 ALA A N 1
ATOM 5237 C CA . ALA A 1 664 ? 32.067 -2.811 -60.878 1.00 84.38 664 ALA A CA 1
ATOM 5238 C C . ALA A 1 664 ? 32.132 -3.459 -62.270 1.00 84.38 664 ALA A C 1
ATOM 5240 O O . ALA A 1 664 ? 33.184 -3.461 -62.909 1.00 84.38 664 ALA A O 1
ATOM 5241 N N . MET A 1 665 ? 30.993 -3.919 -62.801 1.00 78.88 665 MET A N 1
ATOM 5242 C CA . MET A 1 665 ? 30.925 -4.475 -64.159 1.00 78.88 665 MET A CA 1
ATOM 5243 C C . MET A 1 665 ? 31.292 -3.454 -65.246 1.00 78.88 665 MET A C 1
ATOM 5245 O O . MET A 1 665 ? 31.954 -3.799 -66.228 1.00 78.88 665 MET A O 1
ATOM 5249 N N . VAL A 1 666 ? 30.871 -2.192 -65.104 1.00 79.44 666 VAL A N 1
ATOM 5250 C CA . VAL A 1 666 ? 31.238 -1.125 -66.052 1.00 79.44 666 VAL A CA 1
ATOM 5251 C C . VAL A 1 666 ? 32.735 -0.831 -65.989 1.00 79.44 666 VAL A C 1
ATOM 5253 O O . VAL A 1 666 ? 33.356 -0.622 -67.034 1.00 79.44 666 VAL A O 1
ATOM 5256 N N . GLN A 1 667 ? 33.318 -0.835 -64.793 1.00 83.69 667 GLN A N 1
ATOM 5257 C CA . GLN A 1 667 ? 34.748 -0.627 -64.605 1.00 83.69 667 GLN A CA 1
ATOM 5258 C C . GLN A 1 667 ? 35.572 -1.757 -65.245 1.00 83.69 667 GLN A C 1
ATOM 5260 O O . GLN A 1 667 ? 36.469 -1.476 -66.039 1.00 83.69 667 GLN A O 1
ATOM 5265 N N . GLU A 1 668 ? 35.189 -3.021 -65.037 1.00 81.94 668 GLU A N 1
ATOM 5266 C CA . GLU A 1 668 ? 35.850 -4.174 -65.670 1.00 81.94 668 GLU A CA 1
ATOM 5267 C C . GLU A 1 668 ? 35.770 -4.113 -67.209 1.00 81.94 668 GLU A C 1
ATOM 5269 O O . GLU A 1 668 ? 36.712 -4.467 -67.928 1.00 81.94 668 GLU A O 1
ATOM 5274 N N . ALA A 1 669 ? 34.639 -3.640 -67.748 1.00 77.81 669 ALA A N 1
ATOM 5275 C CA . ALA A 1 669 ? 34.483 -3.451 -69.185 1.00 77.81 669 ALA A CA 1
ATOM 5276 C C . ALA A 1 669 ? 35.463 -2.392 -69.723 1.00 77.81 669 ALA A C 1
ATOM 5278 O O . ALA A 1 669 ? 36.123 -2.645 -70.735 1.00 77.81 669 ALA A O 1
ATOM 5279 N N . ARG A 1 670 ? 35.612 -1.257 -69.026 1.00 79.94 670 ARG A N 1
ATOM 5280 C CA . ARG A 1 670 ? 36.558 -0.186 -69.389 1.00 79.94 670 ARG A CA 1
ATOM 5281 C C . ARG A 1 670 ? 38.009 -0.657 -69.352 1.00 79.94 670 ARG A C 1
ATOM 5283 O O . ARG A 1 670 ? 38.745 -0.417 -70.303 1.00 79.94 670 ARG A O 1
ATOM 5290 N N . GLU A 1 671 ? 38.405 -1.377 -68.309 1.00 82.31 671 GLU A N 1
ATOM 5291 C CA . GLU A 1 671 ? 39.769 -1.914 -68.176 1.00 82.31 671 GLU A CA 1
ATOM 5292 C C . GLU A 1 671 ? 40.098 -2.926 -69.284 1.00 82.31 671 GLU A C 1
ATOM 5294 O O . GLU A 1 671 ? 41.208 -2.951 -69.829 1.00 82.31 671 GLU A O 1
ATOM 5299 N N . SER A 1 672 ? 39.111 -3.737 -69.681 1.00 76.94 672 SER A N 1
ATOM 5300 C CA . SER A 1 672 ? 39.273 -4.674 -70.796 1.00 76.94 672 SER A CA 1
ATOM 5301 C C . SER A 1 672 ? 39.387 -3.976 -72.157 1.00 76.94 672 SER A C 1
ATOM 5303 O O . SER A 1 672 ? 40.157 -4.419 -73.010 1.00 76.94 672 SER A O 1
ATOM 5305 N N . GLU A 1 673 ? 38.670 -2.865 -72.356 1.00 79.12 673 GLU A N 1
ATOM 5306 C CA . GLU A 1 673 ? 38.790 -2.025 -73.551 1.00 79.12 673 GLU A CA 1
ATOM 5307 C C . GLU A 1 673 ? 40.168 -1.360 -73.622 1.00 79.12 673 GLU A C 1
ATOM 5309 O O . GLU A 1 673 ? 40.832 -1.427 -74.657 1.00 79.12 673 GLU A O 1
ATOM 5314 N N . GLU A 1 674 ? 40.645 -0.788 -72.515 1.00 80.88 674 GLU A N 1
ATOM 5315 C CA . GLU A 1 674 ? 41.975 -0.184 -72.448 1.00 80.88 674 GLU A CA 1
ATOM 5316 C C . GLU A 1 674 ? 43.076 -1.207 -72.766 1.00 80.88 674 GLU A C 1
ATOM 5318 O O . GLU A 1 674 ? 43.995 -0.928 -73.540 1.00 80.88 674 GLU A O 1
ATOM 5323 N N . SER A 1 675 ? 42.946 -2.426 -72.238 1.00 79.19 675 SER A N 1
ATOM 5324 C CA . SER A 1 675 ? 43.863 -3.535 -72.524 1.00 79.19 675 SER A CA 1
ATOM 5325 C C . SER A 1 675 ? 43.889 -3.895 -74.014 1.00 79.19 675 SER A C 1
ATOM 5327 O O . SER A 1 675 ? 44.966 -4.069 -74.589 1.00 79.19 675 SER A O 1
ATOM 5329 N N . ALA A 1 676 ? 42.724 -3.948 -74.668 1.00 77.31 676 ALA A N 1
ATOM 5330 C CA . ALA A 1 676 ? 42.628 -4.212 -76.104 1.00 77.31 676 ALA A CA 1
ATOM 5331 C C . ALA A 1 676 ? 43.250 -3.082 -76.947 1.00 77.31 676 ALA A C 1
ATOM 5333 O O . ALA A 1 676 ? 43.945 -3.349 -77.932 1.00 77.31 676 ALA A O 1
ATOM 5334 N N . LEU A 1 677 ? 43.049 -1.821 -76.550 1.00 81.12 677 LEU A N 1
ATOM 5335 C CA . LEU A 1 677 ? 43.644 -0.662 -77.221 1.00 81.12 677 LEU A CA 1
ATOM 5336 C C . LEU A 1 677 ? 45.174 -0.656 -77.117 1.00 81.12 677 LEU A C 1
ATOM 5338 O O . LEU A 1 677 ? 45.841 -0.381 -78.115 1.00 81.12 677 LEU A O 1
ATOM 5342 N N . ARG A 1 678 ? 45.736 -1.014 -75.954 1.00 82.06 678 ARG A N 1
ATOM 5343 C CA . ARG A 1 678 ? 47.192 -1.170 -75.778 1.00 82.06 678 ARG A CA 1
ATOM 5344 C C . ARG A 1 678 ? 47.757 -2.237 -76.718 1.00 82.06 678 ARG A C 1
ATOM 5346 O O . ARG A 1 678 ? 48.718 -1.979 -77.435 1.00 82.06 678 ARG A O 1
ATOM 5353 N N . LEU A 1 679 ? 47.096 -3.391 -76.799 1.00 80.19 679 LEU A N 1
ATOM 5354 C CA . LEU A 1 679 ? 47.520 -4.505 -77.655 1.00 80.19 679 LEU A CA 1
ATOM 5355 C C . LEU A 1 679 ? 47.495 -4.136 -79.151 1.00 80.19 679 LEU A C 1
ATOM 5357 O O . LEU A 1 679 ? 48.360 -4.555 -79.928 1.00 80.19 679 LEU A O 1
ATOM 5361 N N . ARG A 1 680 ? 46.531 -3.300 -79.556 1.00 78.44 680 ARG A N 1
ATOM 5362 C CA . ARG A 1 680 ? 46.469 -2.731 -80.907 1.00 78.44 680 ARG A CA 1
ATOM 5363 C C . ARG A 1 680 ? 47.610 -1.746 -81.168 1.00 78.44 680 ARG A C 1
ATOM 5365 O O . ARG A 1 680 ? 48.226 -1.826 -82.226 1.00 78.44 680 ARG A O 1
ATOM 5372 N N . ALA A 1 681 ? 47.910 -0.859 -80.219 1.00 82.25 681 ALA A N 1
ATOM 5373 C CA . ALA A 1 681 ? 49.015 0.090 -80.343 1.00 82.25 681 ALA A CA 1
ATOM 5374 C C . ALA A 1 681 ? 50.375 -0.621 -80.490 1.00 82.25 681 ALA A C 1
ATOM 5376 O O . ALA A 1 681 ? 51.177 -0.233 -81.341 1.00 82.25 681 ALA A O 1
ATOM 5377 N N . ASP A 1 682 ? 50.601 -1.699 -79.731 1.00 78.44 682 ASP A N 1
ATOM 5378 C CA . ASP A 1 682 ? 51.809 -2.529 -79.841 1.00 78.44 682 ASP A CA 1
ATOM 5379 C C . ASP A 1 682 ? 51.919 -3.192 -81.222 1.00 78.44 682 ASP A C 1
ATOM 5381 O O . ASP A 1 682 ? 52.978 -3.178 -81.854 1.00 78.44 682 ASP A O 1
ATOM 5385 N N . SER A 1 683 ? 50.801 -3.716 -81.733 1.00 76.44 683 SER A N 1
ATOM 5386 C CA . SER A 1 683 ? 50.747 -4.339 -83.061 1.00 76.44 683 SER A CA 1
ATOM 5387 C C . SER A 1 683 ? 51.013 -3.322 -84.179 1.00 76.44 683 SER A C 1
ATOM 5389 O O . SER A 1 683 ? 51.785 -3.597 -85.099 1.00 76.44 683 SER A O 1
ATOM 5391 N N . ASP A 1 684 ? 50.442 -2.117 -84.086 1.00 80.56 684 ASP A N 1
ATOM 5392 C CA . ASP A 1 684 ? 50.704 -1.030 -85.037 1.00 80.56 684 ASP A CA 1
ATOM 5393 C C . ASP A 1 684 ? 52.189 -0.610 -85.006 1.00 80.56 684 ASP A C 1
ATOM 5395 O O . ASP A 1 684 ? 52.804 -0.403 -86.058 1.00 80.56 684 ASP A O 1
ATOM 5399 N N . ALA A 1 685 ? 52.813 -0.552 -83.822 1.00 80.94 685 ALA A N 1
ATOM 5400 C CA . ALA A 1 685 ? 54.242 -0.264 -83.678 1.00 80.94 685 ALA A CA 1
ATOM 5401 C C . ALA A 1 685 ? 55.131 -1.329 -84.352 1.00 80.94 685 ALA A C 1
ATOM 5403 O O . ALA A 1 685 ? 56.113 -0.982 -85.024 1.00 80.94 685 ALA A O 1
ATOM 5404 N N . GLU A 1 686 ? 54.777 -2.613 -84.237 1.00 77.88 686 GLU A N 1
ATOM 5405 C CA . GLU A 1 686 ? 55.460 -3.707 -84.940 1.00 77.88 686 GLU A CA 1
ATOM 5406 C C . GLU A 1 686 ? 55.324 -3.591 -86.465 1.00 77.88 686 GLU A C 1
ATOM 5408 O O . GLU A 1 686 ? 56.313 -3.763 -87.187 1.00 77.88 686 GLU A O 1
ATOM 5413 N N . VAL A 1 687 ? 54.143 -3.222 -86.970 1.00 77.62 687 VAL A N 1
ATOM 5414 C CA . VAL A 1 687 ? 53.922 -2.976 -88.405 1.00 77.62 687 VAL A CA 1
ATOM 5415 C C . VAL A 1 687 ? 54.817 -1.842 -88.910 1.00 77.62 687 VAL A C 1
ATOM 5417 O O . VAL A 1 687 ? 55.476 -1.992 -89.942 1.00 77.62 687 VAL A O 1
ATOM 5420 N N . PHE A 1 688 ? 54.928 -0.731 -88.174 1.00 80.94 688 PHE A N 1
ATOM 5421 C CA . PHE A 1 688 ? 55.840 0.358 -88.545 1.00 80.94 688 PHE A CA 1
ATOM 5422 C C . PHE A 1 688 ? 57.312 -0.071 -88.533 1.00 80.94 688 PHE A C 1
ATOM 5424 O O . PHE A 1 688 ? 58.085 0.359 -89.399 1.00 80.94 688 PHE A O 1
ATOM 5431 N N . ARG A 1 689 ? 57.719 -0.924 -87.583 1.00 81.38 689 ARG A N 1
ATOM 5432 C CA . ARG A 1 689 ? 59.071 -1.507 -87.541 1.00 81.38 689 ARG A CA 1
ATOM 5433 C C . ARG A 1 689 ? 59.350 -2.307 -88.814 1.00 81.38 689 ARG A C 1
ATOM 5435 O O . ARG A 1 689 ? 60.393 -2.112 -89.439 1.00 81.38 689 ARG A O 1
ATOM 5442 N N . LEU A 1 690 ? 58.395 -3.131 -89.234 1.00 76.56 690 LEU A N 1
ATOM 5443 C CA . LEU A 1 690 ? 58.517 -3.969 -90.426 1.00 76.56 690 LEU A CA 1
ATOM 5444 C C . LEU A 1 690 ? 58.476 -3.185 -91.727 1.00 76.56 690 LEU A C 1
ATOM 5446 O O . LEU A 1 690 ? 59.210 -3.509 -92.657 1.00 76.56 690 LEU A O 1
ATOM 5450 N N . GLN A 1 691 ? 57.696 -2.108 -91.783 1.00 82.12 691 GLN A N 1
ATOM 5451 C CA . GLN A 1 691 ? 57.701 -1.202 -92.926 1.00 82.12 691 GLN A CA 1
ATOM 5452 C C . GLN A 1 691 ? 59.102 -0.602 -93.149 1.00 82.12 691 GLN A C 1
ATOM 5454 O O . GLN A 1 691 ? 59.580 -0.563 -94.282 1.00 82.12 691 GLN A O 1
ATOM 5459 N N . ARG A 1 692 ? 59.814 -0.220 -92.073 1.00 81.19 692 ARG A N 1
ATOM 5460 C CA . ARG A 1 692 ? 61.211 0.252 -92.170 1.00 81.19 692 ARG A CA 1
ATOM 5461 C C . ARG A 1 692 ? 62.170 -0.838 -92.643 1.00 81.19 692 ARG A C 1
ATOM 5463 O O . ARG A 1 692 ? 63.103 -0.535 -93.382 1.00 81.19 692 ARG A O 1
ATOM 5470 N N . GLU A 1 693 ? 61.990 -2.080 -92.202 1.00 76.81 693 GLU A N 1
ATOM 5471 C CA . GLU A 1 693 ? 62.819 -3.214 -92.639 1.00 76.81 693 GLU A CA 1
ATOM 5472 C C . GLU A 1 693 ? 62.586 -3.550 -94.117 1.00 76.81 693 GLU A C 1
ATOM 5474 O O . GLU A 1 693 ? 63.545 -3.738 -94.866 1.00 76.81 693 GLU A O 1
ATOM 5479 N N . LEU A 1 694 ? 61.332 -3.513 -94.572 1.00 76.38 694 LEU A N 1
ATOM 5480 C CA . LEU A 1 694 ? 60.973 -3.672 -95.979 1.00 76.38 694 LEU A CA 1
ATOM 5481 C C . LEU A 1 694 ? 61.604 -2.576 -96.852 1.00 76.38 694 LEU A C 1
ATOM 5483 O O . LEU A 1 694 ? 62.139 -2.862 -97.923 1.00 76.38 694 LEU A O 1
ATOM 5487 N N . ASP A 1 695 ? 61.567 -1.322 -96.402 1.00 80.44 695 ASP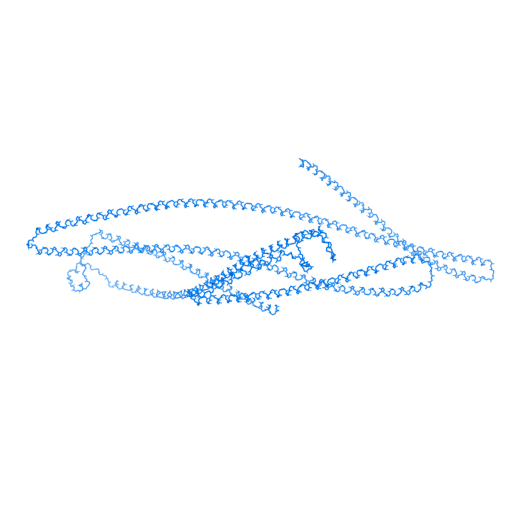 A N 1
ATOM 5488 C CA . ASP A 1 695 ? 62.163 -0.209 -97.142 1.00 80.44 695 ASP A CA 1
ATOM 5489 C C . ASP A 1 695 ? 63.701 -0.289 -97.166 1.00 80.44 695 ASP A C 1
ATOM 5491 O O . ASP A 1 695 ? 64.302 0.007 -98.201 1.00 80.44 695 ASP A O 1
ATOM 5495 N N . LYS A 1 696 ? 64.345 -0.791 -96.099 1.00 78.31 696 LYS A N 1
ATOM 5496 C CA . LYS A 1 696 ? 65.781 -1.135 -96.111 1.00 78.31 696 LYS A CA 1
ATOM 5497 C C . LYS A 1 696 ? 66.098 -2.216 -97.143 1.00 78.31 696 LYS A C 1
ATOM 5499 O O . LYS A 1 696 ? 67.056 -2.065 -97.894 1.00 78.31 696 LYS A O 1
ATOM 5504 N N . ILE A 1 697 ? 65.292 -3.277 -97.230 1.00 74.81 697 ILE A N 1
ATOM 5505 C CA . ILE A 1 697 ? 65.482 -4.333 -98.238 1.00 74.81 697 ILE A CA 1
ATOM 5506 C C . ILE A 1 697 ? 65.336 -3.767 -99.651 1.00 74.81 697 ILE A C 1
ATOM 5508 O O . ILE A 1 697 ? 66.171 -4.059 -100.503 1.00 74.81 697 ILE A O 1
ATOM 5512 N N . LYS A 1 698 ? 64.343 -2.906 -99.905 1.00 77.94 698 LYS A N 1
ATOM 5513 C CA . LYS A 1 698 ? 64.188 -2.240 -101.211 1.00 77.94 698 LYS A CA 1
ATOM 5514 C C . LYS A 1 698 ? 65.399 -1.372 -101.568 1.00 77.94 698 LYS A C 1
ATOM 5516 O O . LYS A 1 698 ? 65.827 -1.392 -102.718 1.00 77.94 698 LYS A O 1
ATOM 5521 N N . GLN A 1 699 ? 65.970 -0.652 -100.598 1.00 76.31 699 GLN A N 1
ATOM 5522 C CA . GLN A 1 699 ? 67.204 0.124 -100.788 1.00 76.31 699 GLN A CA 1
ATOM 5523 C C . GLN A 1 699 ? 68.417 -0.778 -101.068 1.00 76.31 699 GLN A C 1
ATOM 5525 O O . GLN A 1 699 ? 69.202 -0.499 -101.971 1.00 76.31 699 GLN A O 1
ATOM 5530 N N . LEU A 1 700 ? 68.567 -1.889 -100.341 1.00 72.94 700 LEU A N 1
ATOM 5531 C CA . LEU A 1 700 ? 69.635 -2.864 -100.592 1.00 72.94 700 LEU A CA 1
ATOM 5532 C C . LEU A 1 700 ? 69.486 -3.515 -101.976 1.00 72.94 700 LEU A C 1
ATOM 5534 O O . LEU A 1 700 ? 70.478 -3.688 -102.683 1.00 72.94 700 LEU A O 1
ATOM 5538 N N . GLN A 1 701 ? 68.254 -3.807 -102.402 1.00 70.94 701 GLN A N 1
ATOM 5539 C CA . GLN A 1 701 ? 67.943 -4.334 -103.732 1.00 70.94 701 GLN A CA 1
ATOM 5540 C C . GLN A 1 701 ? 68.252 -3.327 -104.852 1.00 70.94 701 GLN A C 1
ATOM 5542 O O . GLN A 1 701 ? 68.819 -3.734 -105.867 1.00 70.94 701 GLN A O 1
ATOM 5547 N N . SER A 1 702 ? 67.958 -2.029 -104.678 1.00 70.88 702 SER A N 1
ATOM 5548 C CA . SER A 1 702 ? 68.325 -1.002 -105.668 1.00 70.88 702 SER A CA 1
ATOM 5549 C C . SER A 1 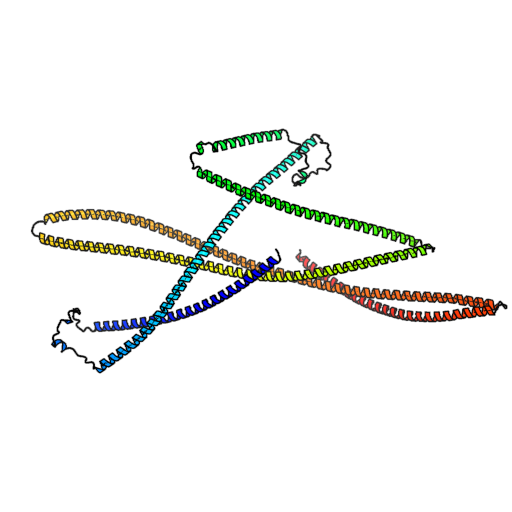702 ? 69.844 -0.835 -105.790 1.00 70.88 702 SER A C 1
ATOM 5551 O O . SER A 1 702 ? 70.372 -0.781 -106.900 1.00 70.88 702 SER A O 1
ATOM 5553 N N . VAL A 1 703 ? 70.575 -0.869 -104.669 1.00 69.75 703 VAL A N 1
ATOM 5554 C CA . VAL A 1 703 ? 72.052 -0.846 -104.668 1.00 69.75 703 VAL A CA 1
ATOM 5555 C C . VAL A 1 703 ? 72.627 -2.087 -105.368 1.00 69.75 703 VAL A C 1
ATOM 5557 O O . VAL A 1 703 ? 73.580 -1.985 -106.142 1.00 69.75 703 VAL A O 1
ATOM 5560 N N . MET A 1 704 ? 72.006 -3.255 -105.181 1.00 63.09 704 MET A N 1
ATOM 5561 C CA . MET A 1 704 ? 72.365 -4.497 -105.876 1.00 63.09 704 MET A CA 1
ATOM 5562 C C . MET A 1 704 ? 72.165 -4.448 -107.399 1.00 63.09 704 MET A C 1
ATOM 5564 O O . MET A 1 704 ? 72.820 -5.199 -108.127 1.00 63.09 704 MET A O 1
ATOM 5568 N N . THR A 1 705 ? 71.241 -3.617 -107.891 1.00 63.19 705 THR A N 1
ATOM 5569 C CA . THR A 1 705 ? 71.018 -3.426 -109.334 1.00 63.19 705 THR A CA 1
ATOM 5570 C C . THR A 1 705 ? 71.994 -2.439 -109.976 1.00 63.19 705 THR A C 1
ATOM 5572 O O . THR A 1 705 ? 72.191 -2.499 -111.188 1.00 63.19 705 THR A O 1
ATOM 5575 N N . GLU A 1 706 ? 72.646 -1.586 -109.180 1.00 61.31 706 GLU A N 1
ATOM 5576 C CA . GLU A 1 706 ? 73.545 -0.520 -109.649 1.00 61.31 706 GLU A CA 1
ATOM 5577 C C . GLU A 1 706 ? 75.045 -0.861 -109.502 1.00 61.31 706 GLU A C 1
ATOM 5579 O O . GLU A 1 706 ? 75.874 -0.264 -110.187 1.00 61.31 706 GLU A O 1
ATOM 5584 N N . SER A 1 707 ? 75.411 -1.850 -108.672 1.00 56.47 707 SER A N 1
ATOM 5585 C CA . SER A 1 707 ? 76.803 -2.238 -108.372 1.00 56.47 707 SER A CA 1
ATOM 5586 C C . SER A 1 707 ? 77.097 -3.714 -108.697 1.00 56.47 707 SER A C 1
ATOM 5588 O O . SER A 1 707 ? 76.396 -4.618 -108.245 1.00 56.47 707 SER A O 1
ATOM 5590 N N . SER A 1 708 ? 78.155 -3.972 -109.479 1.00 55.22 708 SER A N 1
ATOM 5591 C CA . SER A 1 708 ? 78.623 -5.320 -109.871 1.00 55.22 708 SER A CA 1
ATOM 5592 C C . SER A 1 708 ? 79.547 -5.970 -108.830 1.00 55.22 708 SER A C 1
ATOM 5594 O O . SER A 1 708 ? 79.668 -7.196 -108.792 1.00 55.22 708 SER A O 1
ATOM 5596 N N . ASP A 1 709 ? 80.179 -5.168 -107.971 1.00 57.44 709 ASP A N 1
ATOM 5597 C CA . ASP A 1 709 ? 81.446 -5.573 -107.354 1.00 57.44 709 ASP A CA 1
ATOM 5598 C C . ASP A 1 709 ? 81.300 -6.234 -105.974 1.00 57.44 709 ASP A C 1
ATOM 5600 O O . ASP A 1 709 ? 82.252 -6.854 -105.511 1.00 57.44 709 ASP A O 1
ATOM 5604 N N . ASP A 1 710 ? 80.113 -6.202 -105.349 1.00 63.25 710 ASP A N 1
ATOM 5605 C CA . ASP A 1 710 ? 79.896 -6.825 -104.028 1.00 63.25 710 ASP A CA 1
ATOM 5606 C C . ASP A 1 710 ? 78.515 -7.491 -103.864 1.00 63.25 710 ASP A C 1
ATOM 5608 O O . ASP A 1 710 ? 77.786 -7.344 -102.880 1.00 63.25 710 ASP A O 1
ATOM 5612 N N . ARG A 1 711 ? 78.115 -8.245 -104.892 1.00 64.38 711 ARG A N 1
ATOM 5613 C CA . ARG A 1 711 ? 76.791 -8.886 -104.969 1.00 64.38 711 ARG A CA 1
ATOM 5614 C C . ARG A 1 711 ? 76.565 -9.961 -103.899 1.00 64.38 711 ARG A C 1
ATOM 5616 O O . ARG A 1 711 ? 75.432 -10.186 -103.490 1.00 64.38 711 ARG A O 1
ATOM 5623 N N . GLY A 1 712 ? 77.631 -10.636 -103.462 1.00 69.44 712 GLY A N 1
ATOM 5624 C CA . GLY A 1 712 ? 77.566 -11.732 -102.490 1.00 69.44 712 GLY A CA 1
ATOM 5625 C C . GLY A 1 712 ? 77.278 -11.266 -101.060 1.00 69.44 712 GLY A C 1
ATOM 5626 O O . GLY A 1 712 ? 76.456 -11.878 -100.382 1.00 69.44 712 GLY A O 1
ATOM 5627 N N . GLY A 1 713 ? 77.898 -10.162 -100.621 1.00 73.12 713 GLY A N 1
ATOM 5628 C CA . GLY A 1 713 ? 77.657 -9.575 -99.298 1.00 73.12 713 GLY A CA 1
ATOM 5629 C C . GLY A 1 713 ? 76.265 -8.951 -99.171 1.00 73.12 713 GLY A C 1
ATOM 5630 O O . GLY A 1 713 ? 75.585 -9.151 -98.165 1.00 73.12 713 GLY A O 1
ATOM 5631 N N . LEU A 1 714 ? 75.796 -8.279 -100.228 1.00 71.25 714 LEU A N 1
ATOM 5632 C CA . LEU A 1 714 ? 74.440 -7.723 -100.283 1.00 71.25 714 LEU A CA 1
ATOM 5633 C C . LEU A 1 714 ? 73.361 -8.818 -100.293 1.00 71.25 714 LEU A C 1
ATOM 5635 O O . LEU A 1 714 ? 72.339 -8.666 -99.630 1.00 71.25 714 LEU A O 1
ATOM 5639 N N . LEU A 1 715 ? 73.600 -9.953 -100.963 1.00 72.12 715 LEU A N 1
ATOM 5640 C CA . LEU A 1 715 ? 72.696 -11.110 -100.920 1.00 72.12 715 LEU A CA 1
ATOM 5641 C C . LEU A 1 715 ? 72.593 -11.725 -99.518 1.00 72.12 715 LEU A C 1
ATOM 5643 O O . LEU A 1 715 ? 71.495 -12.077 -99.101 1.00 72.12 715 LEU A O 1
ATOM 5647 N N . ALA A 1 716 ? 73.702 -11.834 -98.780 1.00 74.94 716 ALA A N 1
ATOM 5648 C CA . ALA A 1 716 ? 73.680 -12.329 -97.402 1.00 74.94 716 ALA A CA 1
ATOM 5649 C C . ALA A 1 716 ? 72.887 -11.394 -96.475 1.00 74.94 716 ALA A C 1
ATOM 5651 O O . ALA A 1 716 ? 72.022 -11.856 -95.739 1.00 74.94 716 ALA A O 1
ATOM 5652 N N . GLN A 1 717 ? 73.094 -10.077 -96.584 1.00 72.62 717 GLN A N 1
ATOM 5653 C CA . GLN A 1 717 ? 72.323 -9.095 -95.814 1.00 72.62 717 GLN A CA 1
ATOM 5654 C C . GLN A 1 717 ? 70.836 -9.098 -96.179 1.00 72.62 717 GLN A C 1
ATOM 5656 O O . GLN A 1 717 ? 69.996 -8.978 -95.291 1.00 72.62 717 GLN A O 1
ATOM 5661 N N . ILE A 1 718 ? 70.487 -9.268 -97.458 1.00 76.25 718 ILE A N 1
ATOM 5662 C CA . ILE A 1 718 ? 69.089 -9.413 -97.882 1.00 76.25 718 ILE A CA 1
ATOM 5663 C C . ILE A 1 718 ? 68.484 -10.691 -97.298 1.00 76.25 718 ILE A C 1
ATOM 5665 O O . ILE A 1 718 ? 67.391 -10.618 -96.753 1.00 76.25 718 ILE A O 1
ATOM 5669 N N . MET A 1 719 ? 69.188 -11.827 -97.328 1.00 76.50 719 MET A N 1
ATOM 5670 C CA . MET A 1 719 ? 68.689 -13.076 -96.739 1.00 76.50 719 MET A CA 1
ATOM 5671 C C . MET A 1 719 ? 68.515 -12.990 -95.217 1.00 76.50 719 MET A C 1
ATOM 5673 O O . MET A 1 719 ? 67.509 -13.475 -94.705 1.00 76.50 719 MET A O 1
ATOM 5677 N N . ASP A 1 720 ? 69.437 -12.346 -94.497 1.00 76.69 720 ASP A N 1
ATOM 5678 C CA . ASP A 1 720 ? 69.305 -12.129 -93.050 1.00 76.69 720 ASP A CA 1
ATOM 5679 C C . ASP A 1 720 ? 68.125 -11.195 -92.734 1.00 76.69 720 ASP A C 1
ATOM 5681 O O . ASP A 1 720 ? 67.339 -11.462 -91.823 1.00 76.69 720 ASP A O 1
ATOM 5685 N N . SER A 1 721 ? 67.941 -10.139 -93.534 1.00 74.62 721 SER A N 1
ATOM 5686 C CA . SER A 1 721 ? 66.796 -9.225 -93.418 1.00 74.62 721 SER A CA 1
ATOM 5687 C C . SER A 1 721 ? 65.473 -9.927 -93.749 1.00 74.62 721 SER A C 1
ATOM 5689 O O . SER A 1 721 ? 64.469 -9.714 -93.079 1.00 74.62 721 SER A O 1
ATOM 5691 N N . GLU A 1 722 ? 65.456 -10.800 -94.760 1.00 75.69 722 GLU A N 1
ATOM 5692 C CA . GLU A 1 722 ? 64.306 -11.638 -95.113 1.00 75.69 722 GLU A CA 1
ATOM 5693 C C . GLU A 1 722 ? 63.999 -12.677 -94.025 1.00 75.69 722 GLU A C 1
ATOM 5695 O O . GLU A 1 722 ? 62.829 -12.972 -93.778 1.00 75.69 722 GLU A O 1
ATOM 5700 N N . GLY A 1 723 ? 65.021 -13.210 -93.349 1.00 78.50 723 GLY A N 1
ATOM 5701 C CA . GLY A 1 723 ? 64.868 -14.059 -92.168 1.00 78.50 723 GLY A CA 1
ATOM 5702 C C . GLY A 1 723 ? 64.188 -13.312 -91.021 1.00 78.50 723 GLY A C 1
ATOM 5703 O O . GLY A 1 723 ? 63.172 -13.772 -90.507 1.00 78.50 723 GLY A O 1
ATOM 5704 N N . GLN A 1 724 ? 64.671 -12.107 -90.704 1.00 76.44 724 GLN A N 1
ATOM 5705 C CA . GLN A 1 724 ? 64.060 -11.230 -89.697 1.00 76.44 724 GLN A CA 1
ATOM 5706 C C . GLN A 1 724 ? 62.620 -10.836 -90.059 1.00 76.44 724 GLN A C 1
ATOM 5708 O O . GLN A 1 724 ? 61.756 -10.821 -89.182 1.00 76.44 724 GLN A O 1
ATOM 5713 N N . LEU A 1 725 ? 62.331 -10.592 -91.344 1.00 75.38 725 LEU A N 1
ATOM 5714 C CA . LEU A 1 725 ? 60.966 -10.357 -91.815 1.00 75.38 725 LEU A CA 1
ATOM 5715 C C . LEU A 1 725 ? 60.066 -11.577 -91.605 1.00 75.38 725 LEU A C 1
ATOM 5717 O O . LEU A 1 725 ? 58.921 -11.402 -91.206 1.00 75.38 725 LEU A O 1
ATOM 5721 N N . ARG A 1 726 ? 60.547 -12.802 -91.856 1.00 78.38 726 ARG A N 1
ATOM 5722 C CA . ARG A 1 726 ? 59.753 -14.025 -91.639 1.00 78.38 726 ARG A CA 1
ATOM 5723 C C . ARG A 1 726 ? 59.464 -14.256 -90.163 1.00 78.38 726 ARG A C 1
ATOM 5725 O O . ARG A 1 726 ? 58.320 -14.539 -89.815 1.00 78.38 726 ARG A O 1
ATOM 5732 N N . ASP A 1 727 ? 60.463 -14.092 -89.303 1.00 78.31 727 ASP A N 1
ATOM 5733 C CA . ASP A 1 727 ? 60.283 -14.240 -87.858 1.00 78.31 727 ASP A CA 1
ATOM 5734 C C . ASP A 1 727 ? 59.296 -13.192 -87.328 1.00 78.31 727 ASP A C 1
ATOM 5736 O O . ASP A 1 727 ? 58.356 -13.516 -86.601 1.00 78.31 727 ASP A O 1
ATOM 5740 N N . ALA A 1 728 ? 59.409 -11.948 -87.782 1.00 74.12 728 ALA A N 1
ATOM 5741 C CA . ALA A 1 728 ? 58.470 -10.898 -87.415 1.00 74.12 728 ALA A CA 1
ATOM 5742 C C . ALA A 1 728 ? 57.068 -11.086 -88.023 1.00 74.12 728 ALA A C 1
ATOM 5744 O O . ALA A 1 728 ? 56.072 -10.777 -87.376 1.00 74.12 728 ALA A O 1
ATOM 5745 N N . GLU A 1 729 ? 56.949 -11.652 -89.224 1.00 75.88 729 GLU A N 1
ATOM 5746 C CA . GLU A 1 729 ? 55.658 -12.020 -89.811 1.00 75.88 729 GLU A CA 1
ATOM 5747 C C . GLU A 1 729 ? 54.981 -13.135 -88.993 1.00 75.88 729 GLU A C 1
ATOM 5749 O O . GLU A 1 729 ? 53.761 -13.136 -88.821 1.00 75.88 729 GLU A O 1
ATOM 5754 N N . THR A 1 730 ? 55.753 -14.077 -88.437 1.00 79.00 730 THR A N 1
ATOM 5755 C CA . THR A 1 730 ? 55.214 -15.082 -87.505 1.00 79.00 730 THR A CA 1
ATOM 5756 C C . THR A 1 730 ? 54.792 -14.462 -86.171 1.00 79.00 730 THR A C 1
ATOM 5758 O O . THR A 1 730 ? 53.743 -14.839 -85.644 1.00 79.00 730 THR A O 1
ATOM 5761 N N . ALA A 1 731 ? 55.533 -13.467 -85.671 1.00 77.38 731 ALA A N 1
ATOM 5762 C CA . ALA A 1 731 ? 55.165 -12.702 -84.481 1.00 77.38 731 ALA A CA 1
ATOM 5763 C C . ALA A 1 731 ? 53.861 -11.913 -84.694 1.00 77.38 731 ALA A C 1
ATOM 5765 O O . ALA A 1 731 ? 52.945 -12.056 -83.886 1.00 77.38 731 ALA A O 1
ATOM 5766 N N . ILE A 1 732 ? 53.705 -11.221 -85.831 1.00 75.62 732 ILE A N 1
ATOM 5767 C CA . ILE A 1 732 ? 52.443 -10.557 -86.199 1.00 75.62 732 ILE A CA 1
ATOM 5768 C C . ILE A 1 732 ? 51.304 -11.562 -86.284 1.00 75.62 732 ILE A C 1
ATOM 5770 O O . ILE A 1 732 ? 50.222 -11.300 -85.775 1.00 75.62 732 ILE A O 1
ATOM 5774 N N . ARG A 1 733 ? 51.498 -12.719 -86.928 1.00 80.19 733 ARG A N 1
ATOM 5775 C CA . ARG A 1 733 ? 50.428 -13.729 -87.020 1.00 80.19 733 ARG A CA 1
ATOM 5776 C C . ARG A 1 733 ? 49.975 -14.193 -85.638 1.00 80.19 733 ARG A C 1
ATOM 5778 O O . ARG A 1 733 ? 48.778 -14.377 -85.431 1.00 80.19 733 ARG A O 1
ATOM 5785 N N . LYS A 1 734 ? 50.911 -14.354 -84.700 1.00 83.00 734 LYS A N 1
ATOM 5786 C CA . LYS A 1 734 ? 50.601 -14.690 -83.309 1.00 83.00 734 LYS A CA 1
ATOM 5787 C C . LYS A 1 734 ? 49.867 -13.543 -82.605 1.00 83.00 734 LYS A C 1
ATOM 5789 O O . LYS A 1 734 ? 48.836 -13.788 -81.991 1.00 83.00 734 LYS A O 1
ATOM 5794 N N . LYS A 1 735 ? 50.332 -12.301 -82.759 1.00 77.62 735 LYS A N 1
ATOM 5795 C CA . LYS A 1 735 ? 49.683 -11.111 -82.189 1.00 77.62 735 LYS A CA 1
ATOM 5796 C C . LYS A 1 735 ? 48.292 -10.851 -82.759 1.00 77.62 735 LYS A C 1
ATOM 5798 O O . LYS A 1 735 ? 47.381 -10.541 -82.007 1.00 77.62 735 LYS A O 1
ATOM 5803 N N . ASN A 1 736 ? 48.084 -11.096 -84.048 1.00 77.75 736 ASN A N 1
ATOM 5804 C CA . ASN A 1 736 ? 46.769 -11.038 -84.679 1.00 77.75 736 ASN A CA 1
ATOM 5805 C C . ASN A 1 736 ? 45.823 -12.117 -84.137 1.00 77.75 736 ASN A C 1
ATOM 5807 O O . ASN A 1 736 ? 44.638 -11.853 -83.979 1.00 77.75 736 ASN A O 1
ATOM 5811 N N . ALA A 1 737 ? 46.323 -13.319 -83.829 1.00 81.06 737 ALA A N 1
ATOM 5812 C CA . ALA A 1 737 ? 45.511 -14.344 -83.175 1.00 81.06 737 ALA A CA 1
ATOM 5813 C C . ALA A 1 737 ? 45.126 -13.936 -81.741 1.00 81.06 737 ALA A C 1
ATOM 5815 O O . ALA A 1 737 ? 43.967 -14.094 -81.363 1.00 81.06 737 ALA A O 1
ATOM 5816 N N . GLU A 1 738 ? 46.065 -13.358 -80.982 1.00 80.94 738 GLU A N 1
ATOM 5817 C CA . GLU A 1 738 ? 45.809 -12.793 -79.646 1.00 80.94 738 GLU A CA 1
ATOM 5818 C C . GLU A 1 738 ? 44.787 -11.639 -79.711 1.00 80.94 738 GLU A C 1
ATOM 5820 O O . GLU A 1 738 ? 43.861 -11.595 -78.903 1.00 80.94 738 GLU A O 1
ATOM 5825 N N . LEU A 1 739 ? 44.886 -10.752 -80.710 1.00 76.88 739 LEU A N 1
ATOM 5826 C CA . LEU A 1 739 ? 43.923 -9.671 -80.952 1.00 76.88 739 LEU A CA 1
ATOM 5827 C C . LEU A 1 739 ? 42.530 -10.190 -81.314 1.00 76.88 739 LEU A C 1
ATOM 5829 O O . LEU A 1 739 ? 41.546 -9.682 -80.792 1.00 76.88 739 LEU A O 1
ATOM 5833 N N . GLU A 1 740 ? 42.423 -11.199 -82.175 1.00 79.00 740 GLU A N 1
ATOM 5834 C CA . GLU A 1 740 ? 41.137 -11.812 -82.540 1.00 79.00 740 GLU A CA 1
ATOM 5835 C C . GLU A 1 740 ? 40.462 -12.494 -81.341 1.00 79.00 740 GLU A C 1
ATOM 5837 O O . GLU A 1 740 ? 39.234 -12.511 -81.221 1.00 79.00 740 GLU A O 1
ATOM 5842 N N . GLU A 1 741 ? 41.249 -13.072 -80.434 1.00 81.94 741 GLU A N 1
ATOM 5843 C CA . GLU A 1 741 ? 40.742 -13.670 -79.200 1.00 81.94 741 GLU A CA 1
ATOM 5844 C C . GLU A 1 741 ? 40.285 -12.593 -78.206 1.00 81.94 741 GLU A C 1
ATOM 5846 O O . GLU A 1 741 ? 39.160 -12.670 -77.703 1.00 81.94 741 GLU A O 1
ATOM 5851 N N . ALA A 1 742 ? 41.079 -11.531 -78.040 1.00 75.12 742 ALA A N 1
ATOM 5852 C CA . ALA A 1 742 ? 40.709 -10.355 -77.257 1.00 75.12 742 ALA A CA 1
ATOM 5853 C C . ALA A 1 742 ? 39.465 -9.648 -77.825 1.00 75.12 742 ALA A C 1
ATOM 5855 O O . ALA A 1 742 ? 38.577 -9.259 -77.071 1.00 75.12 742 ALA A O 1
ATOM 5856 N N . GLU A 1 743 ? 39.328 -9.536 -79.149 1.00 74.81 743 GLU A N 1
ATOM 5857 C CA . GLU A 1 743 ? 38.159 -8.929 -79.790 1.00 74.81 743 GLU A CA 1
ATOM 5858 C C . GLU A 1 743 ? 36.906 -9.794 -79.602 1.00 74.81 743 GLU A C 1
ATOM 5860 O O . GLU A 1 743 ? 35.817 -9.277 -79.344 1.00 74.81 743 GLU A O 1
ATOM 5865 N N . LYS A 1 744 ? 37.029 -11.126 -79.669 1.00 79.19 744 LYS A N 1
ATOM 5866 C CA . LYS A 1 744 ? 35.920 -12.037 -79.335 1.00 79.19 744 LYS A CA 1
ATOM 5867 C C . LYS A 1 744 ? 35.500 -11.904 -77.879 1.00 79.19 744 LYS A C 1
ATOM 5869 O O . LYS A 1 744 ? 34.302 -11.952 -77.592 1.00 79.19 744 LYS A O 1
ATOM 5874 N N . GLU A 1 745 ? 36.453 -11.775 -76.967 1.00 77.88 745 GLU A N 1
ATOM 5875 C CA . GLU A 1 745 ? 36.173 -11.587 -75.549 1.00 77.88 745 GLU A CA 1
ATOM 5876 C C . GLU A 1 745 ? 35.521 -10.229 -75.282 1.00 77.88 745 GLU A C 1
ATOM 5878 O O . GLU A 1 745 ? 34.477 -10.166 -74.628 1.00 77.88 745 GLU A O 1
ATOM 5883 N N . TRP A 1 746 ? 36.034 -9.167 -75.899 1.00 76.25 746 TRP A N 1
ATOM 5884 C CA . TRP A 1 746 ? 35.446 -7.836 -75.837 1.00 76.25 746 TRP A CA 1
ATOM 5885 C C . TRP A 1 746 ? 34.027 -7.814 -76.409 1.00 76.25 746 TRP A C 1
ATOM 5887 O O . TRP A 1 746 ? 33.116 -7.322 -75.755 1.00 76.25 746 TRP A O 1
ATOM 5897 N N . ARG A 1 747 ? 33.769 -8.456 -77.556 1.00 75.94 747 ARG A N 1
ATOM 5898 C CA . ARG A 1 747 ? 32.407 -8.592 -78.109 1.00 75.94 747 ARG A CA 1
ATOM 5899 C C . ARG A 1 747 ? 31.468 -9.358 -77.173 1.00 75.94 747 ARG A C 1
ATOM 5901 O O . ARG A 1 747 ? 30.290 -9.018 -77.079 1.00 75.94 747 ARG A O 1
ATOM 5908 N N . LYS A 1 748 ? 31.955 -10.379 -76.456 1.00 78.94 748 LYS A N 1
ATOM 5909 C CA . LYS A 1 748 ? 31.155 -11.070 -75.427 1.00 78.94 748 LYS A CA 1
ATOM 5910 C C . LYS A 1 748 ? 30.839 -10.138 -74.256 1.00 78.94 748 LYS A C 1
ATOM 5912 O O . LYS A 1 748 ? 29.692 -10.124 -73.812 1.00 78.94 748 LYS A O 1
ATOM 5917 N N . LYS A 1 749 ? 31.820 -9.370 -73.771 1.00 77.94 749 LYS A N 1
ATOM 5918 C CA . LYS A 1 749 ? 31.632 -8.377 -72.700 1.00 77.94 749 LYS A CA 1
ATOM 5919 C C . LYS A 1 749 ? 30.682 -7.253 -73.132 1.00 77.94 749 LYS A C 1
ATOM 5921 O O . LYS A 1 749 ? 29.771 -6.915 -72.383 1.00 77.94 749 LYS A O 1
ATOM 5926 N N . LEU A 1 750 ? 30.799 -6.770 -74.366 1.00 75.50 750 LEU A N 1
ATOM 5927 C CA . LEU A 1 750 ? 29.916 -5.762 -74.951 1.00 75.50 750 LEU A CA 1
ATOM 5928 C C . LEU A 1 750 ? 28.472 -6.263 -75.047 1.00 75.50 750 LEU A C 1
ATOM 5930 O O . LEU A 1 750 ? 27.572 -5.602 -74.547 1.00 75.50 750 LEU A O 1
ATOM 5934 N N . ASN A 1 751 ? 28.245 -7.470 -75.577 1.00 80.31 751 ASN A N 1
ATOM 5935 C CA . ASN A 1 751 ? 26.902 -8.061 -75.622 1.00 80.31 751 ASN A CA 1
ATOM 5936 C C . ASN A 1 751 ? 26.300 -8.241 -74.217 1.00 80.31 751 ASN A C 1
ATOM 5938 O O . ASN A 1 751 ? 25.094 -8.081 -74.032 1.00 80.31 751 ASN A O 1
ATOM 5942 N N . ARG A 1 752 ? 27.119 -8.573 -73.208 1.00 75.25 752 ARG A N 1
ATOM 5943 C CA . ARG A 1 752 ? 26.666 -8.624 -71.807 1.00 75.25 752 ARG A CA 1
ATOM 5944 C C . ARG A 1 752 ? 26.281 -7.235 -71.297 1.00 75.25 752 ARG A C 1
ATOM 5946 O O . ARG A 1 752 ? 25.209 -7.106 -70.719 1.00 75.25 752 ARG A O 1
ATOM 5953 N N . SER A 1 753 ? 27.096 -6.214 -71.565 1.00 72.31 753 SER A N 1
ATOM 5954 C CA . SER A 1 753 ? 26.809 -4.815 -71.219 1.00 72.31 753 SER A CA 1
ATOM 5955 C C . SER A 1 753 ? 25.532 -4.297 -71.893 1.00 72.31 753 SER A C 1
ATOM 5957 O O . SER A 1 753 ? 24.695 -3.678 -71.240 1.00 72.31 753 SER A O 1
ATOM 5959 N N . GLU A 1 754 ? 25.308 -4.610 -73.172 1.00 77.00 754 GLU A N 1
ATOM 5960 C CA . GLU A 1 754 ? 24.087 -4.233 -73.896 1.00 77.00 754 GLU A CA 1
ATOM 5961 C C . GLU A 1 754 ? 22.836 -4.905 -73.319 1.00 77.00 754 GLU A C 1
ATOM 5963 O O . GLU A 1 754 ? 21.812 -4.241 -73.128 1.00 77.00 754 GLU A O 1
ATOM 5968 N N . ASN A 1 755 ? 22.921 -6.195 -72.978 1.00 78.06 755 ASN A N 1
ATOM 5969 C CA . ASN A 1 755 ? 21.837 -6.900 -72.290 1.00 78.06 755 ASN A CA 1
ATOM 5970 C C . ASN A 1 755 ? 21.547 -6.270 -70.921 1.00 78.06 755 ASN A C 1
ATOM 5972 O O . ASN A 1 755 ? 20.386 -6.034 -70.587 1.00 78.06 755 ASN A O 1
ATOM 5976 N N . LEU A 1 756 ? 22.591 -5.911 -70.171 1.00 72.69 756 LEU A N 1
ATOM 5977 C CA . LEU A 1 756 ? 22.451 -5.247 -68.879 1.00 72.69 756 LEU A CA 1
ATOM 5978 C C . LEU A 1 756 ? 21.820 -3.854 -69.018 1.00 72.69 756 LEU A C 1
ATOM 5980 O O . LEU A 1 756 ? 20.942 -3.487 -68.243 1.00 72.69 756 LEU A O 1
ATOM 5984 N N . ASN A 1 757 ? 22.203 -3.085 -70.042 1.00 72.12 757 ASN A N 1
ATOM 5985 C CA . ASN A 1 757 ? 21.612 -1.779 -70.340 1.00 72.12 757 ASN A CA 1
ATOM 5986 C C . ASN A 1 757 ? 20.123 -1.911 -70.700 1.00 72.12 757 ASN A C 1
ATOM 5988 O O . ASN A 1 757 ? 19.296 -1.087 -70.304 1.00 72.12 757 ASN A O 1
ATOM 5992 N N . HIS A 1 758 ? 19.753 -2.971 -71.420 1.00 77.38 758 HIS A N 1
ATOM 5993 C CA . HIS A 1 758 ? 18.356 -3.275 -71.720 1.00 77.38 758 HIS A CA 1
ATOM 5994 C C . HIS A 1 758 ? 17.551 -3.616 -70.459 1.00 77.38 758 HIS A C 1
ATOM 5996 O O . HIS A 1 758 ? 16.430 -3.121 -70.292 1.00 77.38 758 HIS A O 1
ATOM 6002 N N . ASP A 1 759 ? 18.128 -4.391 -69.544 1.00 73.94 759 ASP A N 1
ATOM 6003 C CA . ASP A 1 759 ? 17.497 -4.716 -68.264 1.00 73.94 759 ASP A CA 1
ATOM 6004 C C . ASP A 1 759 ? 17.420 -3.501 -67.330 1.00 73.94 759 ASP A C 1
ATOM 6006 O O . ASP A 1 759 ? 16.377 -3.272 -66.713 1.00 73.94 759 ASP A O 1
ATOM 6010 N N . LEU A 1 760 ? 18.427 -2.626 -67.340 1.00 72.06 760 LEU A N 1
ATOM 6011 C CA . LEU A 1 760 ? 18.397 -1.329 -66.664 1.00 72.06 760 LEU A CA 1
ATOM 6012 C C . LEU A 1 760 ? 17.273 -0.443 -67.175 1.00 72.06 760 LEU A C 1
ATOM 6014 O O . LEU A 1 760 ? 16.497 0.094 -66.390 1.00 72.06 760 LEU A O 1
ATOM 6018 N N . ARG A 1 761 ? 17.118 -0.327 -68.495 1.00 76.94 761 ARG A N 1
ATOM 6019 C CA . ARG A 1 761 ? 16.008 0.429 -69.093 1.00 76.94 761 ARG A CA 1
ATOM 6020 C C . ARG A 1 761 ? 14.652 -0.158 -68.709 1.00 76.94 761 ARG A C 1
ATOM 6022 O O . ARG A 1 761 ? 13.679 0.589 -68.606 1.00 76.94 761 ARG A O 1
ATOM 6029 N N . ARG A 1 762 ? 14.551 -1.475 -68.504 1.00 77.56 762 ARG A N 1
ATOM 6030 C CA . ARG A 1 762 ? 13.328 -2.113 -67.990 1.00 77.56 762 ARG A CA 1
ATOM 6031 C C . ARG A 1 762 ? 13.098 -1.813 -66.513 1.00 77.56 762 ARG A C 1
ATOM 6033 O O . ARG A 1 762 ? 11.964 -1.498 -66.161 1.00 77.56 762 ARG A O 1
ATOM 6040 N N . LEU A 1 763 ? 14.129 -1.896 -65.676 1.00 72.69 763 LEU A N 1
ATOM 6041 C CA . LEU A 1 763 ? 14.039 -1.574 -64.252 1.00 72.69 763 LEU A CA 1
ATOM 6042 C C . LEU A 1 763 ? 13.683 -0.103 -64.044 1.00 72.69 763 LEU A C 1
ATOM 6044 O O . LEU A 1 763 ? 12.697 0.164 -63.372 1.00 72.69 763 LEU A O 1
ATOM 6048 N N . LEU A 1 764 ? 14.359 0.825 -64.726 1.00 75.12 764 LEU A N 1
ATOM 6049 C CA . LEU A 1 764 ? 14.024 2.254 -64.722 1.00 75.12 764 LEU A CA 1
ATOM 6050 C C . LEU A 1 764 ? 12.576 2.511 -65.142 1.00 75.12 764 LEU A C 1
ATOM 6052 O O . LEU A 1 764 ? 11.874 3.291 -64.513 1.00 75.12 764 LEU A O 1
ATOM 6056 N N . LYS A 1 765 ? 12.074 1.819 -66.172 1.00 78.12 765 LYS A N 1
ATOM 6057 C CA . LYS A 1 765 ? 10.655 1.930 -66.547 1.00 78.12 765 LYS A CA 1
ATOM 6058 C C . LYS A 1 765 ? 9.716 1.438 -65.445 1.00 78.12 765 LYS A C 1
ATOM 6060 O O . LYS A 1 765 ? 8.657 2.030 -65.260 1.00 78.12 765 LYS A O 1
ATOM 6065 N N . ARG A 1 766 ? 10.073 0.369 -64.726 1.00 73.62 766 ARG A N 1
ATOM 6066 C CA . ARG A 1 766 ? 9.270 -0.152 -63.608 1.00 73.62 766 ARG A CA 1
ATOM 6067 C C . ARG A 1 766 ? 9.320 0.771 -62.395 1.00 73.62 766 ARG A C 1
ATOM 6069 O O . ARG A 1 766 ? 8.266 1.048 -61.836 1.00 73.62 766 ARG A O 1
ATOM 6076 N N . THR A 1 767 ? 10.493 1.278 -62.025 1.00 69.62 767 THR A N 1
ATOM 6077 C CA . THR A 1 767 ? 10.649 2.202 -60.895 1.00 69.62 767 THR A CA 1
ATOM 6078 C C . THR A 1 767 ? 9.997 3.546 -61.187 1.00 69.62 767 THR A C 1
ATOM 6080 O O . THR A 1 767 ? 9.266 4.045 -60.344 1.00 69.62 767 THR A O 1
ATOM 6083 N N . MET A 1 768 ? 10.128 4.091 -62.402 1.00 75.38 768 MET A N 1
ATOM 6084 C CA . MET A 1 768 ? 9.386 5.293 -62.806 1.00 75.38 768 MET A CA 1
ATOM 6085 C C . MET A 1 768 ? 7.869 5.062 -62.808 1.00 75.38 768 MET A C 1
ATOM 6087 O O . MET A 1 768 ? 7.124 5.957 -62.425 1.00 75.38 768 MET A O 1
ATOM 6091 N N . ALA A 1 769 ? 7.387 3.872 -63.182 1.00 71.12 769 ALA A N 1
ATOM 6092 C CA . ALA A 1 769 ? 5.963 3.542 -63.077 1.00 71.12 769 ALA A CA 1
ATOM 6093 C C . ALA A 1 769 ? 5.493 3.400 -61.615 1.00 71.12 769 ALA A C 1
ATOM 6095 O O . ALA A 1 769 ? 4.370 3.790 -61.298 1.00 71.12 769 ALA A O 1
ATOM 6096 N N . ALA A 1 770 ? 6.335 2.868 -60.725 1.00 68.25 770 ALA A N 1
ATOM 6097 C CA . ALA A 1 770 ? 6.058 2.781 -59.291 1.00 68.25 770 ALA A CA 1
ATOM 6098 C C . ALA A 1 770 ? 6.059 4.167 -58.626 1.00 68.25 770 ALA A C 1
ATOM 6100 O O . ALA A 1 770 ? 5.134 4.479 -57.888 1.00 68.25 770 ALA A O 1
ATOM 6101 N N . LEU A 1 771 ? 7.027 5.023 -58.965 1.00 68.38 771 LEU A N 1
ATOM 6102 C CA . LEU A 1 771 ? 7.083 6.422 -58.535 1.00 68.38 771 LEU A CA 1
ATOM 6103 C C . LEU A 1 771 ? 5.912 7.237 -59.086 1.00 68.38 771 LEU A C 1
ATOM 6105 O O . LEU A 1 771 ? 5.348 8.043 -58.362 1.00 68.38 771 LEU A O 1
ATOM 6109 N N . SER A 1 772 ? 5.493 7.006 -60.334 1.00 72.94 772 SER A N 1
ATOM 6110 C CA . SER A 1 772 ? 4.277 7.628 -60.874 1.00 72.94 772 SER A CA 1
ATOM 6111 C C . SER A 1 772 ? 3.049 7.208 -60.070 1.00 72.94 772 SER A C 1
ATOM 6113 O O . SER A 1 772 ? 2.261 8.061 -59.688 1.00 72.94 772 SER A O 1
ATOM 6115 N N . LYS A 1 773 ? 2.918 5.917 -59.735 1.00 68.94 773 LYS A N 1
ATOM 6116 C CA . LYS A 1 773 ? 1.838 5.444 -58.859 1.00 68.94 773 LYS A CA 1
ATOM 6117 C C . LYS A 1 773 ? 1.925 6.035 -57.451 1.00 68.94 773 LYS A C 1
ATOM 6119 O O . LYS A 1 773 ? 0.886 6.369 -56.896 1.00 68.94 773 LYS A O 1
ATOM 6124 N N . SER A 1 774 ? 3.124 6.177 -56.880 1.00 62.22 774 SER A N 1
ATOM 6125 C CA . SER A 1 774 ? 3.293 6.765 -55.546 1.00 62.22 774 SER A CA 1
ATOM 6126 C C . SER A 1 774 ? 2.980 8.268 -55.548 1.00 62.22 774 SER A C 1
ATOM 6128 O O . SER A 1 774 ? 2.350 8.771 -54.619 1.00 62.22 774 SER A O 1
ATOM 6130 N N . ALA A 1 775 ? 3.341 8.978 -56.620 1.00 64.69 775 ALA A N 1
ATOM 6131 C CA . ALA A 1 775 ? 2.970 10.369 -56.845 1.00 64.69 775 ALA A CA 1
ATOM 6132 C C . ALA A 1 775 ? 1.452 10.525 -57.011 1.00 64.69 775 ALA A C 1
ATOM 6134 O O . ALA A 1 775 ? 0.877 11.431 -56.416 1.00 64.69 775 ALA A O 1
ATOM 6135 N N . ASP A 1 776 ? 0.789 9.611 -57.724 1.00 63.88 776 ASP A N 1
ATOM 6136 C CA . ASP A 1 776 ? -0.672 9.596 -57.836 1.00 63.88 776 ASP A CA 1
ATOM 6137 C C . ASP A 1 776 ? -1.335 9.320 -56.471 1.00 63.88 776 ASP A C 1
ATOM 6139 O O . ASP A 1 776 ? -2.330 9.956 -56.125 1.00 63.88 776 ASP A O 1
ATOM 6143 N N . THR A 1 777 ? -0.769 8.436 -55.637 1.00 61.19 777 THR A N 1
ATOM 6144 C CA . THR A 1 777 ? -1.272 8.205 -54.268 1.00 61.19 777 THR A CA 1
ATOM 6145 C C . THR A 1 777 ? -1.026 9.383 -53.330 1.00 61.19 777 THR A C 1
ATOM 6147 O O . THR A 1 777 ? -1.904 9.693 -52.530 1.00 61.19 777 THR A O 1
ATOM 6150 N N . MET A 1 778 ? 0.111 10.079 -53.451 1.00 58.47 778 MET A N 1
ATOM 6151 C CA . MET A 1 778 ? 0.381 11.302 -52.686 1.00 58.47 778 MET A CA 1
ATOM 6152 C C . MET A 1 778 ? -0.483 12.477 -53.159 1.00 58.47 778 MET A C 1
ATOM 6154 O O . MET A 1 778 ? -0.927 13.283 -52.350 1.00 58.47 778 MET A O 1
ATOM 6158 N N . GLY A 1 779 ? -0.781 12.562 -54.458 1.00 65.56 779 GLY A N 1
ATOM 6159 C CA . GLY A 1 779 ? -1.752 13.515 -54.997 1.00 65.56 779 GLY A CA 1
ATOM 6160 C C . GLY A 1 779 ? -3.164 13.254 -54.467 1.00 65.56 779 GLY A C 1
ATOM 6161 O O . GLY A 1 779 ? -3.872 14.191 -54.101 1.00 65.56 779 GLY A O 1
ATOM 6162 N N . ASN A 1 780 ? -3.550 11.981 -54.345 1.00 61.12 780 ASN A N 1
ATOM 6163 C CA . ASN A 1 780 ? -4.837 11.590 -53.770 1.00 61.12 780 ASN A CA 1
ATOM 6164 C C . ASN A 1 780 ? -4.912 11.836 -52.255 1.00 61.12 780 ASN A C 1
ATOM 6166 O O . ASN A 1 780 ? -5.957 12.267 -51.772 1.00 61.12 780 ASN A O 1
ATOM 6170 N N . SER A 1 781 ? -3.829 11.614 -51.501 1.00 56.56 781 SER A N 1
ATOM 6171 C CA . SER A 1 781 ? -3.794 11.920 -50.065 1.00 56.56 781 SER A CA 1
ATOM 6172 C C . SER A 1 781 ? -3.743 13.426 -49.793 1.00 56.56 781 SER A C 1
ATOM 6174 O O . SER A 1 781 ? -4.416 13.890 -48.878 1.00 56.56 781 SER A O 1
ATOM 6176 N N . ALA A 1 782 ? -3.055 14.216 -50.623 1.00 62.16 782 ALA A N 1
ATOM 6177 C CA . ALA A 1 782 ? -3.118 15.678 -50.567 1.00 62.16 782 ALA A CA 1
ATOM 6178 C C . ALA A 1 782 ? -4.537 16.197 -50.860 1.00 62.16 782 ALA A C 1
ATOM 6180 O O . ALA A 1 782 ? -5.039 17.045 -50.128 1.00 62.16 782 ALA A O 1
ATOM 6181 N N . GLY A 1 783 ? -5.226 15.626 -51.856 1.00 65.00 783 GLY A N 1
ATOM 6182 C CA . GLY A 1 783 ? -6.635 15.927 -52.125 1.00 65.00 783 GLY A CA 1
ATOM 6183 C C . GLY A 1 783 ? -7.576 15.529 -50.980 1.00 65.00 783 GLY A C 1
ATOM 6184 O O . GLY A 1 783 ? -8.528 16.250 -50.695 1.00 65.00 783 GLY A O 1
ATOM 6185 N N . ALA A 1 784 ? -7.294 14.423 -50.282 1.00 59.28 784 ALA A N 1
ATOM 6186 C CA . ALA A 1 784 ? -8.038 14.013 -49.090 1.00 59.28 784 ALA A CA 1
ATOM 6187 C C . ALA A 1 784 ? -7.785 14.945 -47.892 1.00 59.28 784 ALA A C 1
ATOM 6189 O O . ALA A 1 784 ? -8.717 15.255 -47.157 1.00 59.28 784 ALA A O 1
ATOM 6190 N N . LEU A 1 785 ? -6.556 15.439 -47.717 1.00 62.28 785 LEU A N 1
ATOM 6191 C CA . LEU A 1 785 ? -6.210 16.415 -46.678 1.00 62.28 785 LEU A CA 1
ATOM 6192 C C . LEU A 1 785 ? -6.803 17.801 -46.953 1.00 62.28 785 LEU A C 1
ATOM 6194 O O . LEU A 1 785 ? -7.226 18.475 -46.015 1.00 62.28 785 LEU A O 1
ATOM 6198 N N . ASP A 1 786 ? -6.877 18.222 -48.216 1.00 69.12 786 ASP A N 1
ATOM 6199 C CA . ASP A 1 786 ? -7.568 19.456 -48.599 1.00 69.12 786 ASP A CA 1
ATOM 6200 C C . ASP A 1 786 ? -9.091 19.322 -48.425 1.00 69.12 786 ASP A C 1
ATOM 6202 O O . ASP A 1 786 ? -9.725 20.249 -47.924 1.00 69.12 786 ASP A O 1
ATOM 6206 N N . ALA A 1 787 ? -9.671 18.149 -48.713 1.00 64.88 787 ALA A N 1
ATOM 6207 C CA . ALA A 1 787 ? -11.076 17.859 -48.415 1.00 64.88 787 ALA A CA 1
ATOM 6208 C C . ALA A 1 787 ? -11.366 17.866 -46.901 1.00 64.88 787 ALA A C 1
ATOM 6210 O O . ALA A 1 787 ? -12.314 18.517 -46.467 1.00 64.88 787 ALA A O 1
ATOM 6211 N N . PHE A 1 788 ? -10.509 17.243 -46.084 1.00 64.75 788 PHE A N 1
ATOM 6212 C CA . PHE A 1 788 ? -10.596 17.301 -44.617 1.00 64.75 788 PHE A CA 1
ATOM 6213 C C . PHE A 1 788 ? -10.452 18.733 -44.082 1.00 64.75 788 PHE A C 1
ATOM 6215 O O . PHE A 1 788 ? -11.160 19.140 -43.162 1.00 64.75 788 PHE A O 1
ATOM 6222 N N . ARG A 1 789 ? -9.549 19.531 -44.664 1.00 68.44 789 ARG A N 1
ATOM 6223 C CA . ARG A 1 789 ? -9.364 20.945 -44.312 1.00 68.44 789 ARG A CA 1
ATOM 6224 C C . ARG A 1 789 ? -10.595 21.783 -44.653 1.00 68.44 789 ARG A C 1
ATOM 6226 O O . ARG A 1 789 ? -10.959 22.665 -43.873 1.00 68.44 789 ARG A O 1
ATOM 6233 N N . ASP A 1 790 ? -11.229 21.528 -45.792 1.00 71.62 790 ASP A N 1
ATOM 6234 C CA . ASP A 1 790 ? -12.451 22.221 -46.197 1.00 71.62 790 ASP A CA 1
ATOM 6235 C C . ASP A 1 790 ? -13.680 21.767 -45.380 1.00 71.62 790 ASP A C 1
ATOM 6237 O O . ASP A 1 790 ? -14.546 22.597 -45.099 1.00 71.62 790 ASP A O 1
ATOM 6241 N N . GLU A 1 791 ? -13.715 20.520 -44.892 1.00 66.69 791 GLU A N 1
ATOM 6242 C CA . GLU A 1 791 ? -14.711 20.026 -43.921 1.00 66.69 791 GLU A CA 1
ATOM 6243 C C . GLU A 1 791 ? -14.518 20.586 -42.497 1.00 66.69 791 GLU A C 1
ATOM 6245 O O . GLU A 1 791 ? -15.496 20.818 -41.786 1.00 66.69 791 GLU A O 1
ATOM 6250 N N . LEU A 1 792 ? -13.280 20.880 -42.082 1.00 63.78 792 LEU A N 1
ATOM 6251 C CA . LEU A 1 792 ? -12.963 21.514 -40.789 1.00 63.78 792 LEU A CA 1
ATOM 6252 C C . LEU A 1 792 ? -13.245 23.026 -40.758 1.00 63.78 792 LEU A C 1
ATOM 6254 O O . LEU A 1 792 ? -13.466 23.609 -39.696 1.00 63.78 792 LEU A O 1
ATOM 6258 N N . LYS A 1 793 ? -13.262 23.679 -41.920 1.00 64.56 793 LYS A N 1
ATOM 6259 C CA . LYS A 1 793 ? -13.450 25.131 -42.073 1.00 64.56 793 LYS A CA 1
ATOM 6260 C C . LYS A 1 793 ? -14.765 25.682 -41.490 1.00 64.56 793 LYS A C 1
ATOM 6262 O O . LYS A 1 793 ? -14.700 26.738 -40.865 1.00 64.56 793 LYS A O 1
ATOM 6267 N N . PRO A 1 794 ? -15.933 25.023 -41.643 1.00 57.62 794 PRO A N 1
ATOM 6268 C CA . PRO A 1 794 ? -17.169 25.454 -40.988 1.00 57.62 794 PRO A CA 1
ATOM 6269 C C . PRO A 1 794 ? -17.272 25.068 -39.502 1.00 57.62 794 PRO A C 1
ATOM 6271 O O . PRO A 1 794 ? -18.176 25.559 -38.842 1.00 57.62 794 PRO A O 1
ATOM 6274 N N . MET A 1 795 ? -16.381 24.223 -38.961 1.00 53.47 795 MET A N 1
ATOM 6275 C CA . MET A 1 795 ? -16.323 23.930 -37.515 1.00 53.47 795 MET A CA 1
ATOM 6276 C C . MET A 1 795 ? -15.448 24.918 -36.728 1.00 53.47 795 MET A C 1
ATOM 6278 O O . MET A 1 795 ? -15.569 25.001 -35.510 1.00 53.47 795 MET A O 1
ATOM 6282 N N . MET A 1 796 ? -14.564 25.657 -37.406 1.00 49.75 796 MET A N 1
ATOM 6283 C CA . MET A 1 796 ? -13.702 26.682 -36.796 1.00 49.75 796 MET A CA 1
ATOM 6284 C C . MET A 1 796 ? -14.215 28.125 -36.977 1.00 49.75 796 MET A C 1
ATOM 6286 O O . MET A 1 796 ? -13.520 29.066 -36.592 1.00 49.75 796 MET A O 1
ATOM 6290 N N . GLN A 1 797 ? -15.400 28.310 -37.571 1.00 43.06 797 GLN A N 1
ATOM 6291 C CA . GLN A 1 797 ? -16.154 29.574 -37.594 1.00 43.06 797 GLN A CA 1
ATOM 6292 C C . GLN A 1 797 ? -17.316 29.488 -36.614 1.00 43.06 797 GLN A C 1
ATOM 6294 O O . GLN A 1 797 ? -17.606 30.528 -35.981 1.00 43.06 797 GLN A O 1
#

Foldseek 3Di:
DDPVVVVVVVVVVVVVVVVVVVVVVVVVVVVVVVVVVVVVVVVVVVVVVVVVVVVVVVVVVVVVVVVVVVVVVVVVVVVDDDDDDPDDDPPVVVVVDDDDPVVVVPDDDPDDDPVVVVVVVVVVVVVVVVVVVVVVVVVVVVVVVVVVVVVVVVVVVVVVVVVVVVVVVVVVVVVVVVVVVVVVVVVVVVVVVVVVVVVVVVVVVVVVLVVVLVVVVVVVVVVVVCVVVPPDPDDDDDDPPDPDDSPDDDDPVVVVPDDPPDDDPVNVVVVVVVVVVVVVVVVVVVVVVVVVVPVVVVPPDDPVVVVVVVVVVVVVVVVVVVVVVVVVVVVVVVVVVVVVVVVVVVVVVVVVVVVVVVVVVVVVVVVVVVVVVVVVVVVVVVVVVVPPDDDPVVVVVVVVVVVVVVVVVVVVVVVVVVVVVVVVVVVVVVVVVVVVVVVVVVVVVVVVVVVVVVVVVVVVVVVVVVVVVVVVVVVVVVVVVVVVVVVVVVVVVVVVVVVVVVVVVVVVVVVVVVVVVVVVVVVVVVVVVVVVVVPDDDPPVVVVVVVVVVVVVVVVVVVVVVVVVVVVVVVVVVVVVVVVVVVVVVVVVVVVVVVVVVVVVVVVVVVVVVVVVVVVVVVVVVVVVVVVVVVVVVVVVVVVVVVVVVVVVVVVVVVVVVVVVVVVLVVVLVVLVVVLVVLVVVLVVLVVVLVVLVVVLVVLVVVCVVDDPPNPVSVVVNVVSVVVSVVSVVVSVVSVVVSVVSVVVSVVSVVVVVVVVVVVVVVVVVVVVVVVVVVVVVVVVVVVVVVVVVVCVVVVD